Protein 2KRB (pdb70)

Sequence (92 aa):
DSVIVVDNVPQVGPDRLEKLKNVIHKIFSKFGKITNDFYPEEDGKTKGYIFLEYASPAHAVDAVKNADGYKLDKQHTFRVNDEDVKDNWDDDDSVIVVDNVPQVGPDRLEKLKNVIHKIFSKFGKITNDFYPEEDGKTKGYIFLEYASPAHAVDAVKNADGYKLDKQHTFRVNDEDVKDNWDDDDSVIVVDNVPQVGPDRLEKLKNVIHKIFSKFGKITNDFYPEEDGKTKGYIFLEYASPAHAVDAVKNADGYKLDKQHTFRVNDEDVKDNWDDDDSVIVVDNVPQVGPDRLEKLKNVIHKIFSKFGKITNDFYPEEDGKTKGYIFLEYASPAHAVDAVKNADGYKLDKQHTFRVNDEDVKDNWDDDDSVIVVDNVPQVGPDRLEKLKNVIHKIFSKFGKITNDFYPEEDGKTKGYIFLEYASPAHAVDAVKNADGYKLDKQHTFRVNDEDVKDNWDDDDSVIVVDNVPQVGPDRLEKLKNVIHKIFSKFGKITNDFYPEEDGKTKGYIFLEYASPAHAVDAVKNADGYKLDKQHTFRVNDEDVKDNWDDDDSVIVVDNVPQVGPDRLEKLKNVIHKIFSKFGKITNDFYPEEDGKTKGYIFLEYASPAHAVDAVKNADGYKLDKQHTFRVNDEDVKDNWDDDDSVIVVDNVPQVGPDRLEKLKNVIHKIFSKFGKITNDFYPEEDGKTKGYIFLEYASPAHAVDAVKNADGYKLDKQHTFRVNDEDVKDNWDDDDSVIVVDNVPQVGPDRLEKLKNVIHKIFSKFGKITNDFYPEEDGKTKGYIFLEYASPAHAVDAVKNADGYKLDKQHTFRVNDEDVKDNWDDDDSVIVVDNVPQVGPDRLEKLKNVIHKIFSKFGKITNDFYPEEDGKTKGYIFLEYASPAHAVDAVKNADGYKLDKQHTFRVNDEDVKDNWDDD

InterPro domains:
  IPR000504 RNA recognition motif domain [PF00076] (207-257)
  IPR000504 RNA recognition motif domain [PS50102] (185-268)
  IPR000504 RNA recognition motif domain [SM00360] (186-264)
  IPR011400 Eukaryotic translation initiation factor 3 subunit B [MF_03001] (178-810)
  IPR011400 Eukaryotic translation initiation factor 3 subunit B [PIRSF036424] (128-808)
  IPR011400 Eukaryotic translation initiation factor 3 subunit B [PTHR14068] (144-811)
  IPR012677 Nucleotide-binding alpha-beta plait domain superfamily [G3DSA:3.30.70.330] (184-264)
  IPR013979 Translation initiation factor, beta propellor-like domain [PF08662] (507-702)
  IPR015943 WD40/YVTN repeat-like-containing domain superfamily [G3DSA:2.130.10.10] (337-427)
  IPR015943 WD40/YVTN repeat-like-containing domain superfamily [G3DSA:2.130.10.10] (428-722)
  IPR034363 eIF3B, RNA recognition motif [cd12278] (184-264)
  IPR035979 RNA-binding domain superfamily [SSF54928] (200-268)
  IPR060769 EIF3B-like, beta-propeller domain superfamily [SSF69322] (338-670)

Organism: Homo sapiens (NCBI:txid9606)

CATH classification: 3.30.70.330

GO terms:
  GO:0003723 RNA binding (F, IDA)
  GO:0003743 translation initiation factor activity (F, IDA)
  GO:0005852 eukaryotic translation initiation factor 3 complex (C, IDA)
  GO:0075522 IRES-dependent viral translational initiation (P, IDA)
  GO:0075525 viral translational termination-reinitiation (P, IDA)
  GO:0005515 protein binding (F, IPI)
  GO:0005829 cytosol (C, TAS)
  GO:0005829 cytosol (C, IDA)
  GO:0010494 cytoplasmic stress granule (C, IDA)
  GO:0006413 translational initiation (P, IDA)
  GO:0006446 regulation of translational initiation (P, IDA)
  GO:0060090 molecular adaptor activity (F, TAS)
  GO:0003743 translation initiation factor activity (F, IC)
  GO:0006413 translational initiation (P, IC)
  GO:0070062 extracellular exosome (C, HDA)

Foldseek 3Di:
DFWKKKFQQWADDPPCNVVSVVVVQVLLPVLPGWDDWADDDDPPHIDTMIITGHPDPSSLVVCQVPCQWDPPPDDDTMGMD/DDPPDCPPHDD

Secondary structure (DSSP, 8-state):
--EEEEES-----TTTHHHHHHHHHHHHHTT--EEEEE---BTTB---EEEEEESSHHHHHHHHTTSSS---SSSS-----/--SS--TT---

Structure (mmCIF, N/CA/C/O backbone):
data_2KRB
#
_entry.id   2KRB
#
loop_
_entity.id
_entity.type
_entity.pdbx_description
1 polymer 'Eukaryotic translation initiation factor 3 subunit B'
2 polymer 'Eukaryotic translation initiation factor 3 subunit J'
#
loop_
_atom_site.group_PDB
_atom_site.id
_atom_site.type_symbol
_atom_site.label_atom_id
_atom_site.label_alt_id
_atom_site.label_comp_id
_atom_site.label_asym_id
_atom_site.label_entity_id
_atom_site.label_seq_id
_atom_site.pdbx_PDB_ins_code
_atom_site.Cartn_x
_atom_site.Cartn_y
_atom_site.Cartn_z
_atom_site.occupancy
_atom_site.B_iso_or_equiv
_atom_site.auth_seq_id
_atom_site.auth_comp_id
_atom_site.auth_asym_id
_atom_site.auth_atom_id
_atom_site.pdbx_PDB_model_num
ATOM 1 N N . ASP A 1 1 ? 17.487 -14.033 -15.362 1.00 0.00 15 ASP A N 1
ATOM 2 C CA . ASP A 1 1 ? 17.409 -13.690 -13.927 1.00 0.00 15 ASP A CA 1
ATOM 3 C C . ASP A 1 1 ? 17.693 -14.852 -12.943 1.00 0.00 15 ASP A C 1
ATOM 4 O O . ASP A 1 1 ? 17.442 -14.735 -11.750 1.00 0.00 15 ASP A O 1
ATOM 13 N N . SER A 1 2 ? 18.283 -15.945 -13.434 1.00 0.00 16 SER A N 1
ATOM 14 C CA . SER A 1 2 ? 18.593 -17.187 -12.697 1.00 0.00 16 SER A CA 1
ATOM 15 C C . SER A 1 2 ? 20.085 -17.549 -12.699 1.00 0.00 16 SER A C 1
ATOM 16 O O . SER A 1 2 ? 20.487 -18.596 -12.193 1.00 0.00 16 SER A O 1
ATOM 24 N N . VAL A 1 3 ? 20.935 -16.676 -13.244 1.00 0.00 17 VAL A N 1
ATOM 25 C CA . VAL A 1 3 ? 22.362 -16.935 -13.459 1.00 0.00 17 VAL A CA 1
ATOM 26 C C . VAL A 1 3 ? 23.214 -15.709 -13.132 1.00 0.00 17 VAL A C 1
ATOM 27 O O . VAL A 1 3 ? 22.706 -14.590 -13.046 1.00 0.00 17 VAL A O 1
ATOM 40 N N . ILE A 1 4 ? 24.526 -15.921 -12.999 1.00 0.00 18 ILE A N 1
ATOM 41 C CA . ILE A 1 4 ? 25.500 -14.875 -12.692 1.00 0.00 18 ILE A CA 1
ATOM 42 C C . ILE A 1 4 ? 26.698 -14.964 -13.639 1.00 0.00 18 ILE A C 1
ATOM 43 O O . ILE A 1 4 ? 27.035 -16.023 -14.176 1.00 0.00 18 ILE A O 1
ATOM 59 N N . VAL A 1 5 ? 27.352 -13.818 -13.818 1.00 0.00 19 VAL A N 1
ATOM 60 C CA . VAL A 1 5 ? 28.542 -13.647 -14.641 1.00 0.00 19 VAL A CA 1
ATOM 61 C C . VAL A 1 5 ? 29.496 -12.714 -13.929 1.00 0.00 19 VAL A C 1
ATOM 62 O O . VAL A 1 5 ? 29.083 -11.751 -13.291 1.00 0.00 19 VAL A O 1
ATOM 75 N N . VAL A 1 6 ? 30.788 -12.985 -14.085 1.00 0.00 20 VAL A N 1
ATOM 76 C CA . VAL A 1 6 ? 31.875 -12.200 -13.518 1.00 0.00 20 VAL A CA 1
ATOM 77 C C . VAL A 1 6 ? 32.816 -11.778 -14.643 1.00 0.00 20 VAL A C 1
ATOM 78 O O . VAL A 1 6 ? 32.963 -12.485 -15.642 1.00 0.00 20 VAL A O 1
ATOM 91 N N . ASP A 1 7 ? 33.489 -10.651 -14.425 1.00 0.00 21 ASP A N 1
ATOM 92 C CA . ASP A 1 7 ? 34.464 -10.058 -15.338 1.00 0.00 21 ASP A CA 1
ATOM 93 C C . ASP A 1 7 ? 35.789 -9.788 -14.606 1.00 0.00 21 ASP A C 1
ATOM 94 O O . ASP A 1 7 ? 35.811 -9.748 -13.374 1.00 0.00 21 ASP A O 1
ATOM 103 N N . ASN A 1 8 ? 36.871 -9.558 -15.361 1.00 0.00 22 ASN A N 1
ATOM 104 C CA . ASN A 1 8 ? 38.248 -9.372 -14.881 1.00 0.00 22 ASN A CA 1
ATOM 105 C C . ASN A 1 8 ? 38.792 -10.597 -14.107 1.00 0.00 22 ASN A C 1
ATOM 106 O O . ASN A 1 8 ? 39.567 -10.430 -13.168 1.00 0.00 22 ASN A O 1
ATOM 117 N N . VAL A 1 9 ? 38.421 -11.826 -14.502 1.00 0.00 23 VAL A N 1
ATOM 118 C CA . VAL A 1 9 ? 38.837 -13.101 -13.879 1.00 0.00 23 VAL A CA 1
ATOM 119 C C . VAL A 1 9 ? 39.905 -13.826 -14.727 1.00 0.00 23 VAL A C 1
ATOM 120 O O . VAL A 1 9 ? 39.589 -14.713 -15.525 1.00 0.00 23 VAL A O 1
ATOM 133 N N . PRO A 1 10 ? 41.193 -13.435 -14.600 1.00 0.00 24 PRO A N 1
ATOM 134 C CA . PRO A 1 10 ? 42.277 -14.116 -15.288 1.00 0.00 24 PRO A CA 1
ATOM 135 C C . PRO A 1 10 ? 42.515 -15.512 -14.700 1.00 0.00 24 PRO A C 1
ATOM 136 O O . PRO A 1 10 ? 42.156 -15.803 -13.558 1.00 0.00 24 PRO A O 1
ATOM 147 N N . GLN A 1 11 ? 43.140 -16.394 -15.483 1.00 0.00 25 GLN A N 1
ATOM 148 C CA . GLN A 1 11 ? 43.665 -17.664 -14.970 1.00 0.00 25 GLN A CA 1
ATOM 149 C C . GLN A 1 11 ? 44.912 -17.452 -14.092 1.00 0.00 25 GLN A C 1
ATOM 150 O O . GLN A 1 11 ? 45.461 -16.356 -14.016 1.00 0.00 25 GLN A O 1
ATOM 164 N N . VAL A 1 12 ? 45.335 -18.521 -13.418 1.00 0.00 26 VAL A N 1
ATOM 165 C CA . VAL A 1 12 ? 46.534 -18.613 -12.580 1.00 0.00 26 VAL A CA 1
ATOM 166 C C . VAL A 1 12 ? 47.234 -19.958 -12.823 1.00 0.00 26 VAL A C 1
ATOM 167 O O . VAL A 1 12 ? 46.664 -20.880 -13.413 1.00 0.00 26 VAL A O 1
ATOM 180 N N . GLY A 1 13 ? 48.468 -20.081 -12.327 1.00 0.00 27 GLY A N 1
ATOM 181 C CA . GLY A 1 13 ? 49.288 -21.290 -12.421 1.00 0.00 27 GLY A CA 1
ATOM 182 C C . GLY A 1 13 ? 48.813 -22.459 -11.531 1.00 0.00 27 GLY A C 1
ATOM 183 O O . GLY A 1 13 ? 47.766 -22.385 -10.873 1.00 0.00 27 GLY A O 1
ATOM 187 N N . PRO A 1 14 ? 49.586 -23.564 -11.517 1.00 0.00 28 PRO A N 1
ATOM 188 C CA . PRO A 1 14 ? 49.290 -24.746 -10.715 1.00 0.00 28 PRO A CA 1
ATOM 189 C C . PRO A 1 14 ? 49.301 -24.412 -9.215 1.00 0.00 28 PRO A C 1
ATOM 190 O O . PRO A 1 14 ? 49.714 -23.328 -8.808 1.00 0.00 28 PRO A O 1
ATOM 201 N N . ASP A 1 15 ? 48.810 -25.348 -8.395 1.00 0.00 29 ASP A N 1
ATOM 202 C CA . ASP A 1 15 ? 48.697 -25.219 -6.930 1.00 0.00 29 ASP A CA 1
ATOM 203 C C . ASP A 1 15 ? 47.755 -24.080 -6.471 1.00 0.00 29 ASP A C 1
ATOM 204 O O . ASP A 1 15 ? 47.655 -23.795 -5.281 1.00 0.00 29 ASP A O 1
ATOM 213 N N . ARG A 1 16 ? 47.046 -23.449 -7.421 1.00 0.00 30 ARG A N 1
ATOM 214 C CA . ARG A 1 16 ? 46.110 -22.325 -7.236 1.00 0.00 30 ARG A CA 1
ATOM 215 C C . ARG A 1 16 ? 44.938 -22.310 -8.236 1.00 0.00 30 ARG A C 1
ATOM 216 O O . ARG A 1 16 ? 43.849 -21.866 -7.873 1.00 0.00 30 ARG A O 1
ATOM 237 N N . LEU A 1 17 ? 45.100 -22.828 -9.461 1.00 0.00 31 LEU A N 1
ATOM 238 C CA . LEU A 1 17 ? 44.007 -22.889 -10.450 1.00 0.00 31 LEU A CA 1
ATOM 239 C C . LEU A 1 17 ? 42.694 -23.520 -9.939 1.00 0.00 31 LEU A C 1
ATOM 240 O O . LEU A 1 17 ? 41.609 -23.106 -10.336 1.00 0.00 31 LEU A O 1
ATOM 256 N N . GLU A 1 18 ? 42.792 -24.494 -9.029 1.00 0.00 32 GLU A N 1
ATOM 257 C CA . GLU A 1 18 ? 41.671 -25.202 -8.416 1.00 0.00 32 GLU A CA 1
ATOM 258 C C . GLU A 1 18 ? 40.895 -24.241 -7.520 1.00 0.00 32 GLU A C 1
ATOM 259 O O . GLU A 1 18 ? 39.683 -24.107 -7.688 1.00 0.00 32 GLU A O 1
ATOM 271 N N . LYS A 1 19 ? 41.619 -23.509 -6.650 1.00 0.00 33 LYS A N 1
ATOM 272 C CA . LYS A 1 19 ? 41.136 -22.433 -5.769 1.00 0.00 33 LYS A CA 1
ATOM 273 C C . LYS A 1 19 ? 40.214 -21.490 -6.534 1.00 0.00 33 LYS A C 1
ATOM 274 O O . LYS A 1 19 ? 39.173 -21.148 -5.995 1.00 0.00 33 LYS A O 1
ATOM 293 N N . LEU A 1 20 ? 40.542 -21.141 -7.782 1.00 0.00 34 LEU A N 1
ATOM 294 C CA . LEU A 1 20 ? 39.740 -20.279 -8.653 1.00 0.00 34 LEU A CA 1
ATOM 295 C C . LEU A 1 20 ? 38.251 -20.687 -8.676 1.00 0.00 34 LEU A C 1
ATOM 296 O O . LEU A 1 20 ? 37.384 -19.881 -8.353 1.00 0.00 34 LEU A O 1
ATOM 312 N N . LYS A 1 21 ? 37.943 -21.944 -9.023 1.00 0.00 35 LYS A N 1
ATOM 313 C CA . LYS A 1 21 ? 36.578 -22.503 -9.012 1.00 0.00 35 LYS A CA 1
ATOM 314 C C . LYS A 1 21 ? 36.163 -22.986 -7.620 1.00 0.00 35 LYS A C 1
ATOM 315 O O . LYS A 1 21 ? 34.982 -22.913 -7.272 1.00 0.00 35 LYS A O 1
ATOM 334 N N . ASN A 1 22 ? 37.107 -23.437 -6.789 1.00 0.00 36 ASN A N 1
ATOM 335 C CA . ASN A 1 22 ? 36.818 -23.863 -5.427 1.00 0.00 36 ASN A CA 1
ATOM 336 C C . ASN A 1 22 ? 36.233 -22.723 -4.586 1.00 0.00 36 ASN A C 1
ATOM 337 O O . ASN A 1 22 ? 35.124 -22.880 -4.079 1.00 0.00 36 ASN A O 1
ATOM 348 N N . VAL A 1 23 ? 36.952 -21.598 -4.454 1.00 0.00 37 VAL A N 1
ATOM 349 C CA . VAL A 1 23 ? 36.535 -20.417 -3.677 1.00 0.00 37 VAL A CA 1
ATOM 350 C C . VAL A 1 23 ? 35.166 -19.929 -4.121 1.00 0.00 37 VAL A C 1
ATOM 351 O O . VAL A 1 23 ? 34.368 -19.601 -3.252 1.00 0.00 37 VAL A O 1
ATOM 364 N N . ILE A 1 24 ? 34.862 -19.996 -5.431 1.00 0.00 38 ILE A N 1
ATOM 365 C CA . ILE A 1 24 ? 33.533 -19.757 -6.008 1.00 0.00 38 ILE A CA 1
ATOM 366 C C . ILE A 1 24 ? 32.472 -20.539 -5.222 1.00 0.00 38 ILE A C 1
ATOM 367 O O . ILE A 1 24 ? 31.509 -19.950 -4.743 1.00 0.00 38 ILE A O 1
ATOM 383 N N . HIS A 1 25 ? 32.647 -21.851 -5.031 1.00 0.00 39 HIS A N 1
ATOM 384 C CA . HIS A 1 25 ? 31.682 -22.678 -4.301 1.00 0.00 39 HIS A CA 1
ATOM 385 C C . HIS A 1 25 ? 31.563 -22.257 -2.839 1.00 0.00 39 HIS A C 1
ATOM 386 O O . HIS A 1 25 ? 30.454 -22.222 -2.321 1.00 0.00 39 HIS A O 1
ATOM 401 N N . LYS A 1 26 ? 32.670 -21.899 -2.172 1.00 0.00 40 LYS A N 1
ATOM 402 C CA . LYS A 1 26 ? 32.659 -21.461 -0.760 1.00 0.00 40 LYS A CA 1
ATOM 403 C C . LYS A 1 26 ? 31.989 -20.095 -0.599 1.00 0.00 40 LYS A C 1
ATOM 404 O O . LYS A 1 26 ? 31.054 -19.978 0.192 1.00 0.00 40 LYS A O 1
ATOM 423 N N . ILE A 1 27 ? 32.394 -19.089 -1.381 1.00 0.00 41 ILE A N 1
ATOM 424 C CA . ILE A 1 27 ? 31.802 -17.750 -1.296 1.00 0.00 41 ILE A CA 1
ATOM 425 C C . ILE A 1 27 ? 30.309 -17.773 -1.589 1.00 0.00 41 ILE A C 1
ATOM 426 O O . ILE A 1 27 ? 29.540 -17.128 -0.882 1.00 0.00 41 ILE A O 1
ATOM 442 N N . PHE A 1 28 ? 29.898 -18.534 -2.605 1.00 0.00 42 PHE A N 1
ATOM 443 C CA . PHE A 1 28 ? 28.509 -18.561 -3.029 1.00 0.00 42 PHE A CA 1
ATOM 444 C C . PHE A 1 28 ? 27.653 -19.565 -2.244 1.00 0.00 42 PHE A C 1
ATOM 445 O O . PHE A 1 28 ? 26.437 -19.594 -2.433 1.00 0.00 42 PHE A O 1
ATOM 462 N N . SER A 1 29 ? 28.268 -20.327 -1.327 1.00 0.00 43 SER A N 1
ATOM 463 C CA . SER A 1 29 ? 27.597 -21.315 -0.474 1.00 0.00 43 SER A CA 1
ATOM 464 C C . SER A 1 29 ? 26.703 -20.673 0.598 1.00 0.00 43 SER A C 1
ATOM 465 O O . SER A 1 29 ? 25.702 -21.270 0.987 1.00 0.00 43 SER A O 1
ATOM 473 N N . LYS A 1 30 ? 26.988 -19.437 1.056 1.00 0.00 44 LYS A N 1
ATOM 474 C CA . LYS A 1 30 ? 26.125 -18.747 2.047 1.00 0.00 44 LYS A CA 1
ATOM 475 C C . LYS A 1 30 ? 24.742 -18.376 1.490 1.00 0.00 44 LYS A C 1
ATOM 476 O O . LYS A 1 30 ? 23.792 -18.248 2.257 1.00 0.00 44 LYS A O 1
ATOM 495 N N . PHE A 1 31 ? 24.625 -18.233 0.165 1.00 0.00 45 PHE A N 1
ATOM 496 C CA . PHE A 1 31 ? 23.378 -17.884 -0.525 1.00 0.00 45 PHE A CA 1
ATOM 497 C C . PHE A 1 31 ? 22.579 -19.113 -0.986 1.00 0.00 45 PHE A C 1
ATOM 498 O O . PHE A 1 31 ? 21.403 -18.979 -1.316 1.00 0.00 45 PHE A O 1
ATOM 515 N N . GLY A 1 32 ? 23.199 -20.300 -1.028 1.00 0.00 46 GLY A N 1
ATOM 516 C CA . GLY A 1 32 ? 22.601 -21.529 -1.548 1.00 0.00 46 GLY A CA 1
ATOM 517 C C . GLY A 1 32 ? 23.653 -22.536 -2.029 1.00 0.00 46 GLY A C 1
ATOM 518 O O . GLY A 1 32 ? 24.742 -22.626 -1.472 1.00 0.00 46 GLY A O 1
ATOM 522 N N . LYS A 1 33 ? 23.323 -23.326 -3.057 1.00 0.00 47 LYS A N 1
ATOM 523 C CA . LYS A 1 33 ? 24.215 -24.311 -3.680 1.00 0.00 47 LYS A CA 1
ATOM 524 C C . LYS A 1 33 ? 24.244 -24.103 -5.200 1.00 0.00 47 LYS A C 1
ATOM 525 O O . LYS A 1 33 ? 23.195 -24.078 -5.844 1.00 0.00 47 LYS A O 1
ATOM 544 N N . ILE A 1 34 ? 25.441 -23.909 -5.760 1.00 0.00 48 ILE A N 1
ATOM 545 C CA . ILE A 1 34 ? 25.657 -23.798 -7.208 1.00 0.00 48 ILE A CA 1
ATOM 546 C C . ILE A 1 34 ? 25.477 -25.165 -7.867 1.00 0.00 48 ILE A C 1
ATOM 547 O O . ILE A 1 34 ? 26.010 -26.161 -7.386 1.00 0.00 48 ILE A O 1
ATOM 563 N N . THR A 1 35 ? 24.754 -25.196 -8.988 1.00 0.00 49 THR A N 1
ATOM 564 C CA . THR A 1 35 ? 24.463 -26.397 -9.787 1.00 0.00 49 THR A CA 1
ATOM 565 C C . THR A 1 35 ? 25.154 -26.402 -11.155 1.00 0.00 49 THR A C 1
ATOM 566 O O . THR A 1 35 ? 25.420 -27.483 -11.673 1.00 0.00 49 THR A O 1
ATOM 577 N N . ASN A 1 36 ? 25.484 -25.239 -11.730 1.00 0.00 50 ASN A N 1
ATOM 578 C CA . ASN A 1 36 ? 26.113 -25.099 -13.037 1.00 0.00 50 ASN A CA 1
ATOM 579 C C . ASN A 1 36 ? 27.330 -24.181 -12.944 1.00 0.00 50 ASN A C 1
ATOM 580 O O . ASN A 1 36 ? 27.242 -23.122 -12.328 1.00 0.00 50 ASN A O 1
ATOM 591 N N . ASP A 1 37 ? 28.415 -24.545 -13.628 1.00 0.00 51 ASP A N 1
ATOM 592 C CA . ASP A 1 37 ? 29.690 -23.838 -13.594 1.00 0.00 51 ASP A CA 1
ATOM 593 C C . ASP A 1 37 ? 30.484 -24.036 -14.897 1.00 0.00 51 ASP A C 1
ATOM 594 O O . ASP A 1 37 ? 30.818 -25.162 -15.254 1.00 0.00 51 ASP A O 1
ATOM 603 N N . PHE A 1 38 ? 30.812 -22.944 -15.599 1.00 0.00 52 PHE A N 1
ATOM 604 C CA . PHE A 1 38 ? 31.536 -22.962 -16.868 1.00 0.00 52 PHE A CA 1
ATOM 605 C C . PHE A 1 38 ? 32.652 -21.916 -16.887 1.00 0.00 52 PHE A C 1
ATOM 606 O O . PHE A 1 38 ? 32.449 -20.744 -16.554 1.00 0.00 52 PHE A O 1
ATOM 623 N N . TYR A 1 39 ? 33.836 -22.365 -17.311 1.00 0.00 53 TYR A N 1
ATOM 624 C CA . TYR A 1 39 ? 35.079 -21.600 -17.374 1.00 0.00 53 TYR A CA 1
ATOM 625 C C . TYR A 1 39 ? 35.577 -21.584 -18.833 1.00 0.00 53 TYR A C 1
ATOM 626 O O . TYR A 1 39 ? 36.389 -22.434 -19.201 1.00 0.00 53 TYR A O 1
ATOM 644 N N . PRO A 1 40 ? 35.069 -20.671 -19.686 1.00 0.00 54 PRO A N 1
ATOM 645 C CA . PRO A 1 40 ? 35.497 -20.559 -21.082 1.00 0.00 54 PRO A CA 1
ATOM 646 C C . PRO A 1 40 ? 36.943 -20.045 -21.178 1.00 0.00 54 PRO A C 1
ATOM 647 O O . PRO A 1 40 ? 37.489 -19.563 -20.192 1.00 0.00 54 PRO A O 1
ATOM 658 N N . GLU A 1 41 ? 37.544 -20.120 -22.371 1.00 0.00 55 GLU A N 1
ATOM 659 C CA . GLU A 1 41 ? 38.899 -19.636 -22.675 1.00 0.00 55 GLU A CA 1
ATOM 660 C C . GLU A 1 41 ? 38.983 -19.067 -24.097 1.00 0.00 55 GLU A C 1
ATOM 661 O O . GLU A 1 41 ? 38.051 -19.196 -24.892 1.00 0.00 55 GLU A O 1
ATOM 673 N N . GLU A 1 42 ? 40.128 -18.463 -24.425 1.00 0.00 56 GLU A N 1
ATOM 674 C CA . GLU A 1 42 ? 40.439 -17.870 -25.724 1.00 0.00 56 GLU A CA 1
ATOM 675 C C . GLU A 1 42 ? 41.569 -18.652 -26.393 1.00 0.00 56 GLU A C 1
ATOM 676 O O . GLU A 1 42 ? 42.694 -18.620 -25.919 1.00 0.00 56 GLU A O 1
ATOM 688 N N . ASP A 1 43 ? 41.276 -19.410 -27.456 1.00 0.00 57 ASP A N 1
ATOM 689 C CA . ASP A 1 43 ? 42.259 -20.213 -28.202 1.00 0.00 57 ASP A CA 1
ATOM 690 C C . ASP A 1 43 ? 43.061 -21.190 -27.296 1.00 0.00 57 ASP A C 1
ATOM 691 O O . ASP A 1 43 ? 44.219 -21.494 -27.567 1.00 0.00 57 ASP A O 1
ATOM 700 N N . GLY A 1 44 ? 42.468 -21.662 -26.184 1.00 0.00 58 GLY A N 1
ATOM 701 C CA . GLY A 1 44 ? 43.171 -22.491 -25.191 1.00 0.00 58 GLY A CA 1
ATOM 702 C C . GLY A 1 44 ? 44.111 -21.703 -24.264 1.00 0.00 58 GLY A C 1
ATOM 703 O O . GLY A 1 44 ? 44.927 -22.317 -23.581 1.00 0.00 58 GLY A O 1
ATOM 707 N N . LYS A 1 45 ? 44.028 -20.365 -24.246 1.00 0.00 59 LYS A N 1
ATOM 708 C CA . LYS A 1 45 ? 44.851 -19.439 -23.458 1.00 0.00 59 LYS A CA 1
ATOM 709 C C . LYS A 1 45 ? 44.008 -18.811 -22.340 1.00 0.00 59 LYS A C 1
ATOM 710 O O . LYS A 1 45 ? 42.821 -19.099 -22.187 1.00 0.00 59 LYS A O 1
ATOM 729 N N . THR A 1 46 ? 44.638 -17.946 -21.546 1.00 0.00 60 THR A N 1
ATOM 730 C CA . THR A 1 46 ? 44.110 -17.313 -20.333 1.00 0.00 60 THR A CA 1
ATOM 731 C C . THR A 1 46 ? 42.763 -16.614 -20.569 1.00 0.00 60 THR A C 1
ATOM 732 O O . THR A 1 46 ? 42.699 -15.645 -21.319 1.00 0.00 60 THR A O 1
ATOM 743 N N . LYS A 1 47 ? 41.701 -17.073 -19.902 1.00 0.00 61 LYS A N 1
ATOM 744 C CA . LYS A 1 47 ? 40.397 -16.401 -19.867 1.00 0.00 61 LYS A CA 1
ATOM 745 C C . LYS A 1 47 ? 40.415 -15.077 -19.093 1.00 0.00 61 LYS A C 1
ATOM 746 O O . LYS A 1 47 ? 41.419 -14.708 -18.490 1.00 0.00 61 LYS A O 1
ATOM 765 N N . GLY A 1 48 ? 39.264 -14.398 -19.102 1.00 0.00 62 GLY A N 1
ATOM 766 C CA . GLY A 1 48 ? 38.936 -13.210 -18.307 1.00 0.00 62 GLY A CA 1
ATOM 767 C C . GLY A 1 48 ? 37.501 -13.161 -17.750 1.00 0.00 62 GLY A C 1
ATOM 768 O O . GLY A 1 48 ? 37.170 -12.185 -17.081 1.00 0.00 62 GLY A O 1
ATOM 772 N N . TYR A 1 49 ? 36.655 -14.163 -18.015 1.00 0.00 63 TYR A N 1
ATOM 773 C CA . TYR A 1 49 ? 35.236 -14.202 -17.649 1.00 0.00 63 TYR A CA 1
ATOM 774 C C . TYR A 1 49 ? 34.840 -15.658 -17.345 1.00 0.00 63 TYR A C 1
ATOM 775 O O . TYR A 1 49 ? 35.459 -16.584 -17.869 1.00 0.00 63 TYR A O 1
ATOM 793 N N . ILE A 1 50 ? 33.812 -15.849 -16.517 1.00 0.00 64 ILE A N 1
ATOM 794 C CA . ILE A 1 50 ? 33.196 -17.152 -16.201 1.00 0.00 64 ILE A CA 1
ATOM 795 C C . ILE A 1 50 ? 31.663 -17.052 -16.199 1.00 0.00 64 ILE A C 1
ATOM 796 O O . ILE A 1 50 ? 31.109 -15.953 -16.111 1.00 0.00 64 ILE A O 1
ATOM 812 N N . PHE A 1 51 ? 30.983 -18.199 -16.231 1.00 0.00 65 PHE A N 1
ATOM 813 C CA . PHE A 1 51 ? 29.529 -18.296 -16.243 1.00 0.00 65 PHE A CA 1
ATOM 814 C C . PHE A 1 51 ? 29.079 -19.326 -15.200 1.00 0.00 65 PHE A C 1
ATOM 815 O O . PHE A 1 51 ? 29.511 -20.478 -15.236 1.00 0.00 65 PHE A O 1
ATOM 832 N N . LEU A 1 52 ? 28.216 -18.908 -14.266 1.00 0.00 66 LEU A N 1
ATOM 833 C CA . LEU A 1 52 ? 27.648 -19.727 -13.197 1.00 0.00 66 LEU A CA 1
ATOM 834 C C . LEU A 1 52 ? 26.115 -19.628 -13.222 1.00 0.00 66 LEU A C 1
ATOM 835 O O . LEU A 1 52 ? 25.560 -18.539 -13.372 1.00 0.00 66 LEU A O 1
ATOM 851 N N . GLU A 1 53 ? 25.421 -20.749 -13.036 1.00 0.00 67 GLU A N 1
ATOM 852 C CA . GLU A 1 53 ? 23.959 -20.797 -12.968 1.00 0.00 67 GLU A CA 1
ATOM 853 C C . GLU A 1 53 ? 23.522 -21.474 -11.659 1.00 0.00 67 GLU A C 1
ATOM 854 O O . GLU A 1 53 ? 24.045 -22.519 -11.252 1.00 0.00 67 GLU A O 1
ATOM 866 N N . TYR A 1 54 ? 22.549 -20.850 -10.994 1.00 0.00 68 TYR A N 1
ATOM 867 C CA . TYR A 1 54 ? 21.928 -21.385 -9.789 1.00 0.00 68 TYR A CA 1
ATOM 868 C C . TYR A 1 54 ? 20.653 -22.165 -10.116 1.00 0.00 68 TYR A C 1
ATOM 869 O O . TYR A 1 54 ? 20.049 -22.017 -11.174 1.00 0.00 68 TYR A O 1
ATOM 887 N N . ALA A 1 55 ? 20.199 -22.950 -9.139 1.00 0.00 69 ALA A N 1
ATOM 888 C CA . ALA A 1 55 ? 18.957 -23.718 -9.199 1.00 0.00 69 ALA A CA 1
ATOM 889 C C . ALA A 1 55 ? 17.700 -22.838 -8.994 1.00 0.00 69 ALA A C 1
ATOM 890 O O . ALA A 1 55 ? 16.580 -23.345 -9.056 1.00 0.00 69 ALA A O 1
ATOM 897 N N . SER A 1 56 ? 17.857 -21.535 -8.691 1.00 0.00 70 SER A N 1
ATOM 898 C CA . SER A 1 56 ? 16.745 -20.615 -8.393 1.00 0.00 70 SER A CA 1
ATOM 899 C C . SER A 1 56 ? 17.105 -19.149 -8.727 1.00 0.00 70 SER A C 1
ATOM 900 O O . SER A 1 56 ? 18.269 -18.769 -8.549 1.00 0.00 70 SER A O 1
ATOM 908 N N . PRO A 1 57 ? 16.122 -18.285 -9.077 1.00 0.00 71 PRO A N 1
ATOM 909 C CA . PRO A 1 57 ? 16.354 -16.868 -9.361 1.00 0.00 71 PRO A CA 1
ATOM 910 C C . PRO A 1 57 ? 16.868 -16.135 -8.121 1.00 0.00 71 PRO A C 1
ATOM 911 O O . PRO A 1 57 ? 17.899 -15.465 -8.182 1.00 0.00 71 PRO A O 1
ATOM 922 N N . ALA A 1 58 ? 16.214 -16.359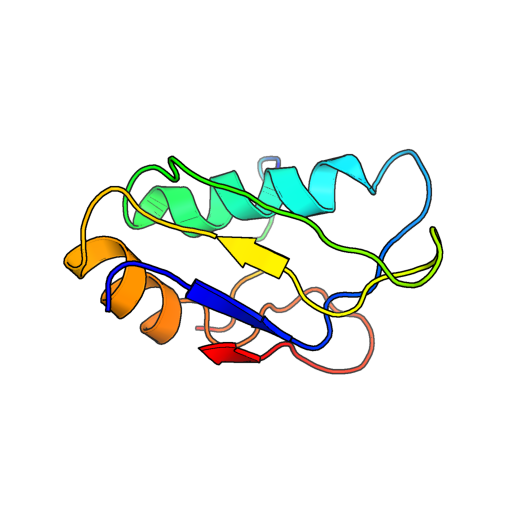 -6.973 1.00 0.00 72 ALA A N 1
ATOM 923 C CA . ALA A 1 58 ? 16.539 -15.794 -5.664 1.00 0.00 72 ALA A CA 1
ATOM 924 C C . ALA A 1 58 ? 17.990 -16.058 -5.211 1.00 0.00 72 ALA A C 1
ATOM 925 O O . ALA A 1 58 ? 18.453 -15.389 -4.298 1.00 0.00 72 ALA A O 1
ATOM 932 N N . HIS A 1 59 ? 18.715 -17.014 -5.812 1.00 0.00 73 HIS A N 1
ATOM 933 C CA . HIS A 1 59 ? 20.139 -17.252 -5.548 1.00 0.00 73 HIS A CA 1
ATOM 934 C C . HIS A 1 59 ? 21.022 -16.372 -6.434 1.00 0.00 73 HIS A C 1
ATOM 935 O O . HIS A 1 59 ? 21.912 -15.699 -5.926 1.00 0.00 73 HIS A O 1
ATOM 950 N N . ALA A 1 60 ? 20.754 -16.333 -7.742 1.00 0.00 74 ALA A N 1
ATOM 951 C CA . ALA A 1 60 ? 21.459 -15.491 -8.703 1.00 0.00 74 ALA A CA 1
ATOM 952 C C . ALA A 1 60 ? 21.290 -13.999 -8.388 1.00 0.00 74 ALA A C 1
ATOM 953 O O . ALA A 1 60 ? 22.286 -13.301 -8.183 1.00 0.00 74 ALA A O 1
ATOM 960 N N . VAL A 1 61 ? 20.039 -13.522 -8.319 1.00 0.00 75 VAL A N 1
ATOM 961 C CA . VAL A 1 61 ? 19.726 -12.101 -8.087 1.00 0.00 75 VAL A CA 1
ATOM 962 C C . VAL A 1 61 ? 20.260 -11.608 -6.738 1.00 0.00 75 VAL A C 1
ATOM 963 O O . VAL A 1 61 ? 20.575 -10.431 -6.591 1.00 0.00 75 VAL A O 1
ATOM 976 N N . ASP A 1 62 ? 20.407 -12.516 -5.768 1.00 0.00 76 ASP A N 1
ATOM 977 C CA . ASP A 1 62 ? 21.042 -12.257 -4.486 1.00 0.00 76 ASP A CA 1
ATOM 978 C C . ASP A 1 62 ? 22.572 -12.244 -4.632 1.00 0.00 76 ASP A C 1
ATOM 979 O O . ASP A 1 62 ? 23.193 -11.245 -4.280 1.00 0.00 76 ASP A O 1
ATOM 988 N N . ALA A 1 63 ? 23.196 -13.310 -5.149 1.00 0.00 77 ALA A N 1
ATOM 989 C CA . ALA A 1 63 ? 24.646 -13.437 -5.288 1.00 0.00 77 ALA A CA 1
ATOM 990 C C . ALA A 1 63 ? 25.286 -12.234 -6.001 1.00 0.00 77 ALA A C 1
ATOM 991 O O . ALA A 1 63 ? 26.283 -11.694 -5.515 1.00 0.00 77 ALA A O 1
ATOM 998 N N . VAL A 1 64 ? 24.676 -11.765 -7.097 1.00 0.00 78 VAL A N 1
ATOM 999 C CA . VAL A 1 64 ? 25.108 -10.557 -7.826 1.00 0.00 78 VAL A CA 1
ATOM 1000 C C . VAL A 1 64 ? 25.152 -9.307 -6.943 1.00 0.00 78 VAL A C 1
ATOM 1001 O O . VAL A 1 64 ? 26.063 -8.497 -7.080 1.00 0.00 78 VAL A O 1
ATOM 1014 N N . LYS A 1 65 ? 24.194 -9.167 -6.024 1.00 0.00 79 LYS A N 1
ATOM 1015 C CA . LYS A 1 65 ? 24.066 -8.058 -5.069 1.00 0.00 79 LYS A CA 1
ATOM 1016 C C . LYS A 1 65 ? 24.804 -8.304 -3.744 1.00 0.00 79 LYS A C 1
ATOM 1017 O O . LYS A 1 65 ? 24.735 -7.449 -2.868 1.00 0.00 79 LYS A O 1
ATOM 1036 N N . ASN A 1 66 ? 25.541 -9.414 -3.608 1.00 0.00 80 ASN A N 1
ATOM 1037 C CA . ASN A 1 66 ? 26.307 -9.732 -2.400 1.00 0.00 80 ASN A CA 1
ATOM 1038 C C . ASN A 1 66 ? 27.807 -9.910 -2.657 1.00 0.00 80 ASN A C 1
ATOM 1039 O O . ASN A 1 66 ? 28.611 -9.564 -1.799 1.00 0.00 80 ASN A O 1
ATOM 1050 N N . ALA A 1 67 ? 28.192 -10.424 -3.827 1.00 0.00 81 ALA A N 1
ATOM 1051 C CA . ALA A 1 67 ? 29.582 -10.690 -4.191 1.00 0.00 81 ALA A CA 1
ATOM 1052 C C . ALA A 1 67 ? 30.121 -9.737 -5.274 1.00 0.00 81 ALA A C 1
ATOM 1053 O O . ALA A 1 67 ? 31.106 -10.054 -5.939 1.00 0.00 81 ALA A O 1
ATOM 1060 N N . ASP A 1 68 ? 29.455 -8.597 -5.495 1.00 0.00 82 ASP A N 1
ATOM 1061 C CA . ASP A 1 68 ? 29.789 -7.556 -6.473 1.00 0.00 82 ASP A CA 1
ATOM 1062 C C . ASP A 1 68 ? 31.243 -7.060 -6.327 1.00 0.00 82 ASP A C 1
ATOM 1063 O O . ASP A 1 68 ? 31.507 -6.095 -5.611 1.00 0.00 82 ASP A O 1
ATOM 1072 N N . GLY A 1 69 ? 32.175 -7.729 -7.018 1.00 0.00 83 GLY A N 1
ATOM 1073 C CA . GLY A 1 69 ? 33.600 -7.421 -6.980 1.00 0.00 83 GLY A CA 1
ATOM 1074 C C . GLY A 1 69 ? 34.291 -8.200 -5.867 1.00 0.00 83 GLY A C 1
ATOM 1075 O O . GLY A 1 69 ? 34.109 -7.918 -4.690 1.00 0.00 83 GLY A O 1
ATOM 1079 N N . TYR A 1 70 ? 35.062 -9.225 -6.221 1.00 0.00 84 TYR A N 1
ATOM 1080 C CA . TYR A 1 70 ? 35.821 -10.019 -5.256 1.00 0.00 84 TYR A CA 1
ATOM 1081 C C . TYR A 1 70 ? 37.135 -9.320 -4.830 1.00 0.00 84 TYR A C 1
ATOM 1082 O O . TYR A 1 70 ? 37.786 -8.668 -5.648 1.00 0.00 84 TYR A O 1
ATOM 1100 N N . LYS A 1 71 ? 37.588 -9.495 -3.578 1.00 0.00 85 LYS A N 1
ATOM 1101 C CA . LYS A 1 71 ? 38.832 -8.871 -3.067 1.00 0.00 85 LYS A CA 1
ATOM 1102 C C . LYS A 1 71 ? 40.053 -9.806 -3.075 1.00 0.00 85 LYS A C 1
ATOM 1103 O O . LYS A 1 71 ? 40.685 -10.006 -2.043 1.00 0.00 85 LYS A O 1
ATOM 1122 N N . LEU A 1 72 ? 40.428 -10.304 -4.265 1.00 0.00 86 LEU A N 1
ATOM 1123 C CA . LEU A 1 72 ? 41.594 -11.195 -4.466 1.00 0.00 86 LEU A CA 1
ATOM 1124 C C . LEU A 1 72 ? 42.953 -10.537 -4.113 1.00 0.00 86 LEU A C 1
ATOM 1125 O O . LEU A 1 72 ? 43.968 -11.220 -4.074 1.00 0.00 86 LEU A O 1
ATOM 1141 N N . ASP A 1 73 ? 43.000 -9.219 -3.874 1.00 0.00 87 ASP A N 1
ATOM 1142 C CA . ASP A 1 73 ? 44.218 -8.459 -3.557 1.00 0.00 87 ASP A CA 1
ATOM 1143 C C . ASP A 1 73 ? 45.323 -8.617 -4.630 1.00 0.00 87 ASP A C 1
ATOM 1144 O O . ASP A 1 73 ? 46.392 -9.171 -4.377 1.00 0.00 87 ASP A O 1
ATOM 1153 N N . LYS A 1 74 ? 45.055 -8.120 -5.850 1.00 0.00 88 LYS A N 1
ATOM 1154 C CA . LYS A 1 74 ? 45.965 -8.225 -7.005 1.00 0.00 88 LYS A CA 1
ATOM 1155 C C . LYS A 1 74 ? 46.244 -6.884 -7.694 1.00 0.00 88 LYS A C 1
ATOM 1156 O O . LYS A 1 74 ? 47.338 -6.353 -7.547 1.00 0.00 88 LYS A O 1
ATOM 1175 N N . GLN A 1 75 ? 45.294 -6.372 -8.485 1.00 0.00 89 GLN A N 1
ATOM 1176 C CA . GLN A 1 75 ? 45.389 -5.091 -9.213 1.00 0.00 89 GLN A CA 1
ATOM 1177 C C . GLN A 1 75 ? 44.019 -4.404 -9.306 1.00 0.00 89 GLN A C 1
ATOM 1178 O O . GLN A 1 75 ? 43.800 -3.374 -8.675 1.00 0.00 89 GLN A O 1
ATOM 1192 N N . HIS A 1 76 ? 43.101 -4.973 -10.099 1.00 0.00 90 HIS A N 1
ATOM 1193 C CA . HIS A 1 76 ? 41.755 -4.440 -10.347 1.00 0.00 90 HIS A CA 1
ATOM 1194 C C . HIS A 1 76 ? 40.695 -5.403 -9.814 1.00 0.00 90 HIS A C 1
ATOM 1195 O O . HIS A 1 76 ? 40.900 -6.617 -9.832 1.00 0.00 90 HIS A O 1
ATOM 1210 N N . THR A 1 77 ? 39.583 -4.846 -9.338 1.00 0.00 91 THR A N 1
ATOM 1211 C CA . THR A 1 77 ? 38.424 -5.600 -8.850 1.00 0.00 91 THR A CA 1
ATOM 1212 C C . THR A 1 77 ? 37.632 -6.230 -10.003 1.00 0.00 91 THR A C 1
ATOM 1213 O O . THR A 1 77 ? 37.757 -5.844 -11.166 1.00 0.00 91 THR A O 1
ATOM 1224 N N . PHE A 1 78 ? 36.799 -7.204 -9.657 1.00 0.00 92 PHE A N 1
ATOM 1225 C CA . PHE A 1 78 ? 35.878 -7.919 -10.551 1.00 0.00 92 PHE A CA 1
ATOM 1226 C C . PHE A 1 78 ? 34.522 -7.212 -10.586 1.00 0.00 92 PHE A C 1
ATOM 1227 O O . PHE A 1 78 ? 34.280 -6.287 -9.812 1.00 0.00 92 PHE A O 1
ATOM 1244 N N . ARG A 1 79 ? 33.629 -7.655 -11.475 1.00 0.00 93 ARG A N 1
ATOM 1245 C CA . ARG A 1 79 ? 32.290 -7.075 -11.658 1.00 0.00 93 ARG A CA 1
ATOM 1246 C C . ARG A 1 79 ? 31.240 -8.172 -11.863 1.00 0.00 93 ARG A C 1
ATOM 1247 O O . ARG A 1 79 ? 30.963 -8.573 -12.996 1.00 0.00 93 ARG A O 1
ATOM 1268 N N . VAL A 1 80 ? 30.624 -8.629 -10.767 1.00 0.00 94 VAL A N 1
ATOM 1269 C CA . VAL A 1 80 ? 29.574 -9.659 -10.801 1.00 0.00 94 VAL A CA 1
ATOM 1270 C C . VAL A 1 80 ? 28.256 -9.019 -11.234 1.00 0.00 94 VAL A C 1
ATOM 1271 O O . VAL A 1 80 ? 27.769 -8.110 -10.571 1.00 0.00 94 VAL A O 1
ATOM 1284 N N . ASN A 1 81 ? 27.694 -9.469 -12.356 1.00 0.00 95 ASN A N 1
ATOM 1285 C CA . ASN A 1 81 ? 26.425 -9.011 -12.931 1.00 0.00 95 ASN A CA 1
ATOM 1286 C C . ASN A 1 81 ? 25.589 -10.202 -13.449 1.00 0.00 95 ASN A C 1
ATOM 1287 O O . ASN A 1 81 ? 26.045 -11.349 -13.468 1.00 0.00 95 ASN A O 1
ATOM 1298 N N . ASP B 2 1 ? 38.677 -20.937 -0.002 1.00 0.00 45 ASP B N 1
ATOM 1299 C CA . ASP B 2 1 ? 38.658 -22.401 -0.031 1.00 0.00 45 ASP B CA 1
ATOM 1300 C C . ASP B 2 1 ? 38.788 -23.063 1.350 1.00 0.00 45 ASP B C 1
ATOM 1301 O O . ASP B 2 1 ? 38.085 -24.036 1.616 1.00 0.00 45 ASP B O 1
ATOM 1310 N N . GLU B 2 2 ? 39.684 -22.560 2.200 1.00 0.00 46 GLU B N 1
ATOM 1311 C CA . GLU B 2 2 ? 39.969 -23.081 3.539 1.00 0.00 46 GLU B CA 1
ATOM 1312 C C . GLU B 2 2 ? 39.514 -22.090 4.630 1.00 0.00 46 GLU B C 1
ATOM 1313 O O . GLU B 2 2 ? 38.974 -21.022 4.333 1.00 0.00 46 GLU B O 1
ATOM 1325 N N . ASP B 2 3 ? 39.737 -22.434 5.906 1.00 0.00 47 ASP B N 1
ATOM 1326 C CA . ASP B 2 3 ? 39.484 -21.581 7.077 1.00 0.00 47 ASP B CA 1
ATOM 1327 C C . ASP B 2 3 ? 40.445 -20.377 7.147 1.00 0.00 47 ASP B C 1
ATOM 1328 O O . ASP B 2 3 ? 41.350 -20.318 7.979 1.00 0.00 47 ASP B O 1
ATOM 1337 N N . VAL B 2 4 ? 40.217 -19.398 6.268 1.00 0.00 48 VAL B N 1
ATOM 1338 C CA . VAL B 2 4 ? 40.889 -18.094 6.211 1.00 0.00 48 VAL B CA 1
ATOM 1339 C C . VAL B 2 4 ? 39.885 -16.971 5.918 1.00 0.00 48 VAL B C 1
ATOM 1340 O O . VAL B 2 4 ? 38.691 -17.206 5.740 1.00 0.00 48 VAL B O 1
ATOM 1353 N N . LYS B 2 5 ? 40.389 -15.732 5.887 1.00 0.00 49 LYS B N 1
ATOM 1354 C CA . LYS B 2 5 ? 39.684 -14.513 5.482 1.00 0.00 49 LYS B CA 1
ATOM 1355 C C . LYS B 2 5 ? 38.996 -14.728 4.132 1.00 0.00 49 LYS B C 1
ATOM 1356 O O . LYS B 2 5 ? 39.602 -15.222 3.184 1.00 0.00 49 LYS B O 1
ATOM 1375 N N . ASP B 2 6 ? 37.735 -14.315 4.034 1.00 0.00 50 ASP B N 1
ATOM 1376 C CA . ASP B 2 6 ? 36.934 -14.289 2.808 1.00 0.00 50 ASP B CA 1
ATOM 1377 C C . ASP B 2 6 ? 37.455 -13.234 1.798 1.00 0.00 50 ASP B C 1
ATOM 1378 O O . ASP B 2 6 ? 36.732 -12.335 1.383 1.00 0.00 50 ASP B O 1
ATOM 1387 N N . ASN B 2 7 ? 38.728 -13.316 1.382 1.00 0.00 51 ASN B N 1
ATOM 1388 C CA . ASN B 2 7 ? 39.346 -12.418 0.394 1.00 0.00 51 ASN B CA 1
ATOM 1389 C C . ASN B 2 7 ? 38.862 -12.689 -1.052 1.00 0.00 51 ASN B C 1
ATOM 1390 O O . ASN B 2 7 ? 39.635 -12.793 -2.006 1.00 0.00 51 ASN B O 1
ATOM 1401 N N . TRP B 2 8 ? 37.545 -12.803 -1.225 1.00 0.00 52 TRP B N 1
ATOM 1402 C CA . TRP B 2 8 ? 36.891 -13.094 -2.490 1.00 0.00 52 TRP B CA 1
ATOM 1403 C C . TRP B 2 8 ? 35.427 -12.567 -2.552 1.00 0.00 52 TRP B C 1
ATOM 1404 O O . TRP B 2 8 ? 34.618 -13.125 -3.279 1.00 0.00 52 TRP B O 1
ATOM 1425 N N . ASP B 2 9 ? 35.049 -11.494 -1.826 1.00 0.00 53 ASP B N 1
ATOM 1426 C CA . ASP B 2 9 ? 33.687 -10.897 -1.881 1.00 0.00 53 ASP B CA 1
ATOM 1427 C C . ASP B 2 9 ? 33.592 -9.535 -1.189 1.00 0.00 53 ASP B C 1
ATOM 1428 O O . ASP B 2 9 ? 33.424 -9.482 0.024 1.00 0.00 53 ASP B O 1
ATOM 1437 N N . ASP B 2 10 ? 33.735 -8.425 -1.924 1.00 0.00 54 ASP B N 1
ATOM 1438 C CA . ASP B 2 10 ? 33.688 -7.097 -1.323 1.00 0.00 54 ASP B CA 1
ATOM 1439 C C . ASP B 2 10 ? 32.260 -6.745 -0.886 1.00 0.00 54 ASP B C 1
ATOM 1440 O O . ASP B 2 10 ? 31.338 -6.682 -1.699 1.00 0.00 54 ASP B O 1
ATOM 1449 N N . ASP B 2 11 ? 32.085 -6.551 0.421 1.00 0.00 55 ASP B N 1
ATOM 1450 C CA . ASP B 2 11 ? 30.818 -6.252 1.085 1.00 0.00 55 ASP B CA 1
ATOM 1451 C C . ASP B 2 11 ? 30.179 -4.943 0.582 1.00 0.00 55 ASP B C 1
ATOM 1452 O O . ASP B 2 11 ? 30.456 -3.870 1.113 1.00 0.00 55 ASP B O 1
ATOM 1461 N N . ASP A 1 1 ? 17.466 -14.063 -15.360 1.00 0.00 15 ASP A N 2
ATOM 1462 C CA . ASP A 1 1 ? 17.397 -13.740 -13.929 1.00 0.00 15 ASP A CA 2
ATOM 1463 C C . ASP A 1 1 ? 17.683 -14.901 -12.949 1.00 0.00 15 ASP A C 2
ATOM 1464 O O . ASP A 1 1 ? 17.393 -14.814 -11.763 1.00 0.00 15 ASP A O 2
ATOM 1473 N N . SER A 1 2 ? 18.303 -15.975 -13.433 1.00 0.00 16 SER A N 2
ATOM 1474 C CA . SER A 1 2 ? 18.597 -17.217 -12.710 1.00 0.00 16 SER A CA 2
ATOM 1475 C C . SER A 1 2 ? 20.077 -17.610 -12.755 1.00 0.00 16 SER A C 2
ATOM 1476 O O . SER A 1 2 ? 20.437 -18.721 -12.355 1.00 0.00 16 SER A O 2
ATOM 1484 N N . VAL A 1 3 ? 20.939 -16.719 -13.256 1.00 0.00 17 VAL A N 2
ATOM 1485 C CA . VAL A 1 3 ? 22.367 -16.984 -13.468 1.00 0.00 17 VAL A CA 2
ATOM 1486 C C . VAL A 1 3 ? 23.229 -15.767 -13.141 1.00 0.00 17 VAL A C 2
ATOM 1487 O O . VAL A 1 3 ? 22.714 -14.649 -13.064 1.00 0.00 17 VAL A O 2
ATOM 1500 N N . ILE A 1 4 ? 24.539 -15.962 -13.006 1.00 0.00 18 ILE A N 2
ATOM 1501 C CA . ILE A 1 4 ? 25.506 -14.897 -12.718 1.00 0.00 18 ILE A CA 2
ATOM 1502 C C . ILE A 1 4 ? 26.694 -14.951 -13.681 1.00 0.00 18 ILE A C 2
ATOM 1503 O O . ILE A 1 4 ? 27.055 -16.013 -14.207 1.00 0.00 18 ILE A O 2
ATOM 1519 N N . VAL A 1 5 ? 27.336 -13.804 -13.869 1.00 0.00 19 VAL A N 2
ATOM 1520 C CA . VAL A 1 5 ? 28.531 -13.632 -14.689 1.00 0.00 19 VAL A CA 2
ATOM 1521 C C . VAL A 1 5 ? 29.508 -12.722 -13.966 1.00 0.00 19 VAL A C 2
ATOM 1522 O O . VAL A 1 5 ? 29.103 -11.766 -13.302 1.00 0.00 19 VAL A O 2
ATOM 1535 N N . VAL A 1 6 ? 30.797 -12.997 -14.121 1.00 0.00 20 VAL A N 2
ATOM 1536 C CA . VAL A 1 6 ? 31.876 -12.212 -13.526 1.00 0.00 20 VAL A CA 2
ATOM 1537 C C . VAL A 1 6 ? 32.840 -11.779 -14.629 1.00 0.00 20 VAL A C 2
ATOM 1538 O O . VAL A 1 6 ? 33.050 -12.502 -15.606 1.00 0.00 20 VAL A O 2
ATOM 1551 N N . ASP A 1 7 ? 33.470 -10.628 -14.423 1.00 0.00 21 ASP A N 2
ATOM 1552 C CA . ASP A 1 7 ? 34.457 -10.045 -15.325 1.00 0.00 21 ASP A CA 2
ATOM 1553 C C . ASP A 1 7 ? 35.766 -9.757 -14.573 1.00 0.00 21 ASP A C 2
ATOM 1554 O O . ASP A 1 7 ? 35.805 -9.875 -13.346 1.00 0.00 21 ASP A O 2
ATOM 1563 N N . ASN A 1 8 ? 36.820 -9.355 -15.293 1.00 0.00 22 ASN A N 2
ATOM 1564 C CA . ASN A 1 8 ? 38.183 -9.150 -14.777 1.00 0.00 22 ASN A CA 2
ATOM 1565 C C . ASN A 1 8 ? 38.764 -10.373 -14.039 1.00 0.00 22 ASN A C 2
ATOM 1566 O O . ASN A 1 8 ? 39.546 -10.192 -13.108 1.00 0.00 22 ASN A O 2
ATOM 1577 N N . VAL A 1 9 ? 38.414 -11.605 -14.436 1.00 0.00 23 VAL A N 2
ATOM 1578 C CA . VAL A 1 9 ? 38.894 -12.850 -13.807 1.00 0.00 23 VAL A CA 2
ATOM 1579 C C . VAL A 1 9 ? 39.974 -13.527 -14.667 1.00 0.00 23 VAL A C 2
ATOM 1580 O O . VAL A 1 9 ? 39.678 -14.448 -15.425 1.00 0.00 23 VAL A O 2
ATOM 1593 N N . PRO A 1 10 ? 41.245 -13.082 -14.597 1.00 0.00 24 PRO A N 2
ATOM 1594 C CA . PRO A 1 10 ? 42.323 -13.725 -15.334 1.00 0.00 24 PRO A CA 2
ATOM 1595 C C . PRO A 1 10 ? 42.594 -15.140 -14.807 1.00 0.00 24 PRO A C 2
ATOM 1596 O O . PRO A 1 10 ? 42.493 -15.399 -13.606 1.00 0.00 24 PRO A O 2
ATOM 1607 N N . GLN A 1 11 ? 42.971 -16.055 -15.708 1.00 0.00 25 GLN A N 2
ATOM 1608 C CA . GLN A 1 11 ? 43.417 -17.399 -15.324 1.00 0.00 25 GLN A CA 2
ATOM 1609 C C . GLN A 1 11 ? 44.724 -17.348 -14.509 1.00 0.00 25 GLN A C 2
ATOM 1610 O O . GLN A 1 11 ? 45.441 -16.345 -14.527 1.00 0.00 25 GLN A O 2
ATOM 1624 N N . VAL A 1 12 ? 45.060 -18.441 -13.818 1.00 0.00 26 VAL A N 2
ATOM 1625 C CA . VAL A 1 12 ? 46.202 -18.513 -12.892 1.00 0.00 26 VAL A CA 2
ATOM 1626 C C . VAL A 1 12 ? 47.003 -19.795 -13.116 1.00 0.00 26 VAL A C 2
ATOM 1627 O O . VAL A 1 12 ? 46.534 -20.721 -13.771 1.00 0.00 26 VAL A O 2
ATOM 1640 N N . GLY A 1 13 ? 48.220 -19.859 -12.573 1.00 0.00 27 GLY A N 2
ATOM 1641 C CA . GLY A 1 13 ? 49.087 -21.026 -12.720 1.00 0.00 27 GLY A CA 2
ATOM 1642 C C . GLY A 1 13 ? 48.687 -22.217 -11.825 1.00 0.00 27 GLY A C 2
ATOM 1643 O O . GLY A 1 13 ? 47.624 -22.220 -11.193 1.00 0.00 27 GLY A O 2
ATOM 1647 N N . PRO A 1 14 ? 49.544 -23.256 -11.775 1.00 0.00 28 PRO A N 2
ATOM 1648 C CA . PRO A 1 14 ? 49.322 -24.430 -10.939 1.00 0.00 28 PRO A CA 2
ATOM 1649 C C . PRO A 1 14 ? 49.331 -24.090 -9.446 1.00 0.00 28 PRO A C 2
ATOM 1650 O O . PRO A 1 14 ? 49.711 -22.989 -9.048 1.00 0.00 28 PRO A O 2
ATOM 1661 N N . ASP A 1 15 ? 48.893 -25.047 -8.617 1.00 0.00 29 ASP A N 2
ATOM 1662 C CA . ASP A 1 15 ? 48.800 -24.903 -7.156 1.00 0.00 29 ASP A CA 2
ATOM 1663 C C . ASP A 1 15 ? 47.759 -23.844 -6.736 1.00 0.00 29 ASP A C 2
ATOM 1664 O O . ASP A 1 15 ? 47.690 -23.478 -5.567 1.00 0.00 29 ASP A O 2
ATOM 1673 N N . ARG A 1 16 ? 46.954 -23.340 -7.684 1.00 0.00 30 ARG A N 2
ATOM 1674 C CA . ARG A 1 16 ? 45.938 -22.295 -7.473 1.00 0.00 30 ARG A CA 2
ATOM 1675 C C . ARG A 1 16 ? 44.741 -22.391 -8.426 1.00 0.00 30 ARG A C 2
ATOM 1676 O O . ARG A 1 16 ? 43.631 -22.034 -8.032 1.00 0.00 30 ARG A O 2
ATOM 1697 N N . LEU A 1 17 ? 44.928 -22.908 -9.647 1.00 0.00 31 LEU A N 2
ATOM 1698 C CA . LEU A 1 17 ? 43.851 -23.088 -10.634 1.00 0.00 31 LEU A CA 2
ATOM 1699 C C . LEU A 1 17 ? 42.635 -23.865 -10.100 1.00 0.00 31 LEU A C 2
ATOM 1700 O O . LEU A 1 17 ? 41.511 -23.600 -10.514 1.00 0.00 31 LEU A O 2
ATOM 1716 N N . GLU A 1 18 ? 42.843 -24.791 -9.154 1.00 0.00 32 GLU A N 2
ATOM 1717 C CA . GLU A 1 18 ? 41.756 -25.547 -8.527 1.00 0.00 32 GLU A CA 2
ATOM 1718 C C . GLU A 1 18 ? 40.913 -24.640 -7.633 1.00 0.00 32 GLU A C 2
ATOM 1719 O O . GLU A 1 18 ? 39.682 -24.663 -7.700 1.00 0.00 32 GLU A O 2
ATOM 1731 N N . LYS A 1 19 ? 41.602 -23.818 -6.824 1.00 0.00 33 LYS A N 2
ATOM 1732 C CA . LYS A 1 19 ? 41.029 -22.799 -5.952 1.00 0.00 33 LYS A CA 2
ATOM 1733 C C . LYS A 1 19 ? 40.138 -21.853 -6.741 1.00 0.00 33 LYS A C 2
ATOM 1734 O O . LYS A 1 19 ? 39.071 -21.551 -6.245 1.00 0.00 33 LYS A O 2
ATOM 1753 N N . LEU A 1 20 ? 40.508 -21.466 -7.968 1.00 0.00 34 LEU A N 2
ATOM 1754 C CA . LEU A 1 20 ? 39.721 -20.589 -8.845 1.00 0.00 34 LEU A CA 2
ATOM 1755 C C . LEU A 1 20 ? 38.229 -20.991 -8.901 1.00 0.00 34 LEU A C 2
ATOM 1756 O O . LEU A 1 20 ? 37.369 -20.163 -8.616 1.00 0.00 34 LEU A O 2
ATOM 1772 N N . LYS A 1 21 ? 37.917 -22.255 -9.232 1.00 0.00 35 LYS A N 2
ATOM 1773 C CA . LYS A 1 21 ? 36.540 -22.796 -9.234 1.00 0.00 35 LYS A CA 2
ATOM 1774 C C . LYS A 1 21 ? 36.086 -23.293 -7.857 1.00 0.00 35 LYS A C 2
ATOM 1775 O O . LYS A 1 21 ? 34.892 -23.247 -7.562 1.00 0.00 35 LYS A O 2
ATOM 1794 N N . ASN A 1 22 ? 37.005 -23.724 -6.986 1.00 0.00 36 ASN A N 2
ATOM 1795 C CA . ASN A 1 22 ? 36.655 -24.097 -5.615 1.00 0.00 36 ASN A CA 2
ATOM 1796 C C . ASN A 1 22 ? 36.132 -22.912 -4.797 1.00 0.00 36 ASN A C 2
ATOM 1797 O O . ASN A 1 22 ? 35.012 -23.005 -4.300 1.00 0.00 36 ASN A O 2
ATOM 1808 N N . VAL A 1 23 ? 36.886 -21.808 -4.676 1.00 0.00 37 VAL A N 2
ATOM 1809 C CA . VAL A 1 23 ? 36.503 -20.623 -3.890 1.00 0.00 37 VAL A CA 2
ATOM 1810 C C . VAL A 1 23 ? 35.127 -20.118 -4.285 1.00 0.00 37 VAL A C 2
ATOM 1811 O O . VAL A 1 23 ? 34.368 -19.737 -3.401 1.00 0.00 37 VAL A O 2
ATOM 1824 N N . ILE A 1 24 ? 34.757 -20.232 -5.568 1.00 0.00 38 ILE A N 2
ATOM 1825 C CA . ILE A 1 24 ? 33.406 -19.985 -6.070 1.00 0.00 38 ILE A CA 2
ATOM 1826 C C . ILE A 1 24 ? 32.353 -20.733 -5.234 1.00 0.00 38 ILE A C 2
ATOM 1827 O O . ILE A 1 24 ? 31.428 -20.103 -4.727 1.00 0.00 38 ILE A O 2
ATOM 1843 N N . HIS A 1 25 ? 32.503 -22.049 -5.025 1.00 0.00 39 HIS A N 2
ATOM 1844 C CA . HIS A 1 25 ? 31.576 -22.837 -4.202 1.00 0.00 39 HIS A CA 2
ATOM 1845 C C . HIS A 1 25 ? 31.612 -22.451 -2.720 1.00 0.00 39 HIS A C 2
ATOM 1846 O O . HIS A 1 25 ? 30.655 -22.763 -2.006 1.00 0.00 39 HIS A O 2
ATOM 1861 N N . LYS A 1 26 ? 32.663 -21.769 -2.245 1.00 0.00 40 LYS A N 2
ATOM 1862 C CA . LYS A 1 26 ? 32.754 -21.327 -0.850 1.00 0.00 40 LYS A CA 2
ATOM 1863 C C . LYS A 1 26 ? 32.123 -19.949 -0.661 1.00 0.00 40 LYS A C 2
ATOM 1864 O O . LYS A 1 26 ? 31.226 -19.811 0.165 1.00 0.00 40 LYS A O 2
ATOM 1883 N N . ILE A 1 27 ? 32.518 -18.952 -1.463 1.00 0.00 41 ILE A N 2
ATOM 1884 C CA . ILE A 1 27 ? 31.923 -17.612 -1.396 1.00 0.00 41 ILE A CA 2
ATOM 1885 C C . ILE A 1 27 ? 30.421 -17.644 -1.654 1.00 0.00 41 ILE A C 2
ATOM 1886 O O . ILE A 1 27 ? 29.652 -16.987 -0.953 1.00 0.00 41 ILE A O 2
ATOM 1902 N N . PHE A 1 28 ? 30.001 -18.438 -2.639 1.00 0.00 42 PHE A N 2
ATOM 1903 C CA . PHE A 1 28 ? 28.605 -18.522 -3.004 1.00 0.00 42 PHE A CA 2
ATOM 1904 C C . PHE A 1 28 ? 27.818 -19.524 -2.132 1.00 0.00 42 PHE A C 2
ATOM 1905 O O . PHE A 1 28 ? 26.596 -19.582 -2.252 1.00 0.00 42 PHE A O 2
ATOM 1922 N N . SER A 1 29 ? 28.466 -20.246 -1.199 1.00 0.00 43 SER A N 2
ATOM 1923 C CA . SER A 1 29 ? 27.783 -21.180 -0.283 1.00 0.00 43 SER A CA 2
ATOM 1924 C C . SER A 1 29 ? 26.857 -20.495 0.724 1.00 0.00 43 SER A C 2
ATOM 1925 O O . SER A 1 29 ? 25.859 -21.086 1.127 1.00 0.00 43 SER A O 2
ATOM 1933 N N . LYS A 1 30 ? 27.145 -19.257 1.160 1.00 0.00 44 LYS A N 2
ATOM 1934 C CA . LYS A 1 30 ? 26.261 -18.558 2.119 1.00 0.00 44 LYS A CA 2
ATOM 1935 C C . LYS A 1 30 ? 24.881 -18.239 1.533 1.00 0.00 44 LYS A C 2
ATOM 1936 O O . LYS A 1 30 ? 23.924 -18.087 2.287 1.00 0.00 44 LYS A O 2
ATOM 1955 N N . PHE A 1 31 ? 24.768 -18.164 0.203 1.00 0.00 45 PHE A N 2
ATOM 1956 C CA . PHE A 1 31 ? 23.510 -17.860 -0.485 1.00 0.00 45 PHE A CA 2
ATOM 1957 C C . PHE A 1 31 ? 22.722 -19.121 -0.871 1.00 0.00 45 PHE A C 2
ATOM 1958 O O . PHE A 1 31 ? 21.544 -19.015 -1.210 1.00 0.00 45 PHE A O 2
ATOM 1975 N N . GLY A 1 32 ? 23.352 -20.302 -0.840 1.00 0.00 46 GLY A N 2
ATOM 1976 C CA . GLY A 1 32 ? 22.762 -21.555 -1.301 1.00 0.00 46 GLY A CA 2
ATOM 1977 C C . GLY A 1 32 ? 23.820 -22.519 -1.846 1.00 0.00 46 GLY A C 2
ATOM 1978 O O . GLY A 1 32 ? 24.942 -22.561 -1.349 1.00 0.00 46 GLY A O 2
ATOM 1982 N N . LYS A 1 33 ? 23.471 -23.316 -2.863 1.00 0.00 47 LYS A N 2
ATOM 1983 C CA . LYS A 1 33 ? 24.381 -24.272 -3.518 1.00 0.00 47 LYS A CA 2
ATOM 1984 C C . LYS A 1 33 ? 24.348 -24.096 -5.042 1.00 0.00 47 LYS A C 2
ATOM 1985 O O . LYS A 1 33 ? 23.274 -24.102 -5.644 1.00 0.00 47 LYS A O 2
ATOM 2004 N N . ILE A 1 34 ? 25.518 -23.913 -5.661 1.00 0.00 48 ILE A N 2
ATOM 2005 C CA . ILE A 1 34 ? 25.659 -23.791 -7.119 1.00 0.00 48 ILE A CA 2
ATOM 2006 C C . ILE A 1 34 ? 25.436 -25.148 -7.786 1.00 0.00 48 ILE A C 2
ATOM 2007 O O . ILE A 1 34 ? 25.957 -26.160 -7.321 1.00 0.00 48 ILE A O 2
ATOM 2023 N N . THR A 1 35 ? 24.715 -25.143 -8.911 1.00 0.00 49 THR A N 2
ATOM 2024 C CA . THR A 1 35 ? 24.396 -26.336 -9.709 1.00 0.00 49 THR A CA 2
ATOM 2025 C C . THR A 1 35 ? 25.070 -26.350 -11.085 1.00 0.00 49 THR A C 2
ATOM 2026 O O . THR A 1 35 ? 25.210 -27.428 -11.658 1.00 0.00 49 THR A O 2
ATOM 2037 N N . ASN A 1 36 ? 25.460 -25.198 -11.638 1.00 0.00 50 ASN A N 2
ATOM 2038 C CA . ASN A 1 36 ? 26.047 -25.092 -12.969 1.00 0.00 50 ASN A CA 2
ATOM 2039 C C . ASN A 1 36 ? 27.267 -24.166 -12.926 1.00 0.00 50 ASN A C 2
ATOM 2040 O O . ASN A 1 36 ? 27.182 -23.072 -12.364 1.00 0.00 50 ASN A O 2
ATOM 2051 N N . ASP A 1 37 ? 28.373 -24.576 -13.549 1.00 0.00 51 ASP A N 2
ATOM 2052 C CA . ASP A 1 37 ? 29.643 -23.847 -13.539 1.00 0.00 51 ASP A CA 2
ATOM 2053 C C . ASP A 1 37 ? 30.426 -24.046 -14.844 1.00 0.00 51 ASP A C 2
ATOM 2054 O O . ASP A 1 37 ? 30.714 -25.178 -15.232 1.00 0.00 51 ASP A O 2
ATOM 2063 N N . PHE A 1 38 ? 30.786 -22.948 -15.517 1.00 0.00 52 PHE A N 2
ATOM 2064 C CA . PHE A 1 38 ? 31.479 -22.962 -16.805 1.00 0.00 52 PHE A CA 2
ATOM 2065 C C . PHE A 1 38 ? 32.620 -21.945 -16.837 1.00 0.00 52 PHE A C 2
ATOM 2066 O O . PHE A 1 38 ? 32.451 -20.766 -16.510 1.00 0.00 52 PHE A O 2
ATOM 2083 N N . TYR A 1 39 ? 33.786 -22.426 -17.277 1.00 0.00 53 TYR A N 2
ATOM 2084 C CA . TYR A 1 39 ? 35.046 -21.691 -17.326 1.00 0.00 53 TYR A CA 2
ATOM 2085 C C . TYR A 1 39 ? 35.568 -21.679 -18.771 1.00 0.00 53 TYR A C 2
ATOM 2086 O O . TYR A 1 39 ? 36.347 -22.560 -19.135 1.00 0.00 53 TYR A O 2
ATOM 2104 N N . PRO A 1 40 ? 35.130 -20.721 -19.611 1.00 0.00 54 PRO A N 2
ATOM 2105 C CA . PRO A 1 40 ? 35.587 -20.619 -20.998 1.00 0.00 54 PRO A CA 2
ATOM 2106 C C . PRO A 1 40 ? 37.046 -20.154 -21.061 1.00 0.00 54 PRO A C 2
ATOM 2107 O O . PRO A 1 40 ? 37.596 -19.703 -20.062 1.00 0.00 54 PRO A O 2
ATOM 2118 N N . GLU A 1 41 ? 37.668 -20.214 -22.240 1.00 0.00 55 GLU A N 2
ATOM 2119 C CA . GLU A 1 41 ? 39.033 -19.726 -22.479 1.00 0.00 55 GLU A CA 2
ATOM 2120 C C . GLU A 1 41 ? 39.185 -19.135 -23.884 1.00 0.00 55 GLU A C 2
ATOM 2121 O O . GLU A 1 41 ? 38.286 -19.245 -24.717 1.00 0.00 55 GLU A O 2
ATOM 2133 N N . GLU A 1 42 ? 40.344 -18.527 -24.153 1.00 0.00 56 GLU A N 2
ATOM 2134 C CA . GLU A 1 42 ? 40.686 -17.951 -25.451 1.00 0.00 56 GLU A CA 2
ATOM 2135 C C . GLU A 1 42 ? 41.815 -18.741 -26.109 1.00 0.00 56 GLU A C 2
ATOM 2136 O O . GLU A 1 42 ? 42.934 -18.747 -25.618 1.00 0.00 56 GLU A O 2
ATOM 2148 N N . ASP A 1 43 ? 41.521 -19.476 -27.183 1.00 0.00 57 ASP A N 2
ATOM 2149 C CA . ASP A 1 43 ? 42.496 -20.306 -27.911 1.00 0.00 57 ASP A CA 2
ATOM 2150 C C . ASP A 1 43 ? 43.262 -21.326 -27.031 1.00 0.00 57 ASP A C 2
ATOM 2151 O O . ASP A 1 43 ? 44.348 -21.766 -27.394 1.00 0.00 57 ASP A O 2
ATOM 2160 N N . GLY A 1 44 ? 42.726 -21.690 -25.858 1.00 0.00 58 GLY A N 2
ATOM 2161 C CA . GLY A 1 44 ? 43.411 -22.548 -24.880 1.00 0.00 58 GLY A CA 2
ATOM 2162 C C . GLY A 1 44 ? 44.336 -21.782 -23.923 1.00 0.00 58 GLY A C 2
ATOM 2163 O O . GLY A 1 44 ? 45.175 -22.389 -23.259 1.00 0.00 58 GLY A O 2
ATOM 2167 N N . LYS A 1 45 ? 44.223 -20.450 -23.880 1.00 0.00 59 LYS A N 2
ATOM 2168 C CA . LYS A 1 45 ? 45.012 -19.524 -23.066 1.00 0.00 59 LYS A CA 2
ATOM 2169 C C . LYS A 1 45 ? 44.158 -18.954 -21.929 1.00 0.00 59 LYS A C 2
ATOM 2170 O O . LYS A 1 45 ? 42.978 -19.273 -21.774 1.00 0.00 59 LYS A O 2
ATOM 2189 N N . THR A 1 46 ? 44.763 -18.092 -21.112 1.00 0.00 60 THR A N 2
ATOM 2190 C CA . THR A 1 46 ? 44.160 -17.493 -19.918 1.00 0.00 60 THR A CA 2
ATOM 2191 C C . THR A 1 46 ? 42.885 -16.694 -20.222 1.00 0.00 60 THR A C 2
ATOM 2192 O O . THR A 1 46 ? 42.952 -15.651 -20.872 1.00 0.00 60 THR A O 2
ATOM 2203 N N . LYS A 1 47 ? 41.739 -17.148 -19.697 1.00 0.00 61 LYS A N 2
ATOM 2204 C CA . LYS A 1 47 ? 40.443 -16.451 -19.726 1.00 0.00 61 LYS A CA 2
ATOM 2205 C C . LYS A 1 47 ? 40.415 -15.132 -18.954 1.00 0.00 61 LYS A C 2
ATOM 2206 O O . LYS A 1 47 ? 41.363 -14.808 -18.246 1.00 0.00 61 LYS A O 2
ATOM 2225 N N . GLY A 1 48 ? 39.279 -14.435 -19.060 1.00 0.00 62 GLY A N 2
ATOM 2226 C CA . GLY A 1 48 ? 38.953 -13.208 -18.330 1.00 0.00 62 GLY A CA 2
ATOM 2227 C C . GLY A 1 48 ? 37.530 -13.143 -17.758 1.00 0.00 62 GLY A C 2
ATOM 2228 O O . GLY A 1 48 ? 37.208 -12.167 -17.079 1.00 0.00 62 GLY A O 2
ATOM 2232 N N . TYR A 1 49 ? 36.683 -14.148 -18.004 1.00 0.00 63 TYR A N 2
ATOM 2233 C CA . TYR A 1 49 ? 35.268 -14.197 -17.616 1.00 0.00 63 TYR A CA 2
ATOM 2234 C C . TYR A 1 49 ? 34.876 -15.641 -17.263 1.00 0.00 63 TYR A C 2
ATOM 2235 O O . TYR A 1 49 ? 35.494 -16.582 -17.763 1.00 0.00 63 TYR A O 2
ATOM 2253 N N . ILE A 1 50 ? 33.848 -15.827 -16.428 1.00 0.00 64 ILE A N 2
ATOM 2254 C CA . ILE A 1 50 ? 33.246 -17.136 -16.112 1.00 0.00 64 ILE A CA 2
ATOM 2255 C C . ILE A 1 50 ? 31.715 -17.033 -16.128 1.00 0.00 64 ILE A C 2
ATOM 2256 O O . ILE A 1 50 ? 31.160 -15.935 -16.010 1.00 0.00 64 ILE A O 2
ATOM 2272 N N . PHE A 1 51 ? 31.031 -18.175 -16.199 1.00 0.00 65 PHE A N 2
ATOM 2273 C CA . PHE A 1 51 ? 29.572 -18.268 -16.224 1.00 0.00 65 PHE A CA 2
ATOM 2274 C C . PHE A 1 51 ? 29.102 -19.292 -15.185 1.00 0.00 65 PHE A C 2
ATOM 2275 O O . PHE A 1 51 ? 29.552 -20.441 -15.193 1.00 0.00 65 PHE A O 2
ATOM 2292 N N . LEU A 1 52 ? 28.204 -18.877 -14.285 1.00 0.00 66 LEU A N 2
ATOM 2293 C CA . LEU A 1 52 ? 27.636 -19.720 -13.231 1.00 0.00 66 LEU A CA 2
ATOM 2294 C C . LEU A 1 52 ? 26.107 -19.632 -13.257 1.00 0.00 66 LEU A C 2
ATOM 2295 O O . LEU A 1 52 ? 25.553 -18.542 -13.388 1.00 0.00 66 LEU A O 2
ATOM 2311 N N . GLU A 1 53 ? 25.413 -20.752 -13.056 1.00 0.00 67 GLU A N 2
ATOM 2312 C CA . GLU A 1 53 ? 23.950 -20.789 -12.989 1.00 0.00 67 GLU A CA 2
ATOM 2313 C C . GLU A 1 53 ? 23.488 -21.452 -11.684 1.00 0.00 67 GLU A C 2
ATOM 2314 O O . GLU A 1 53 ? 23.988 -22.504 -11.274 1.00 0.00 67 GLU A O 2
ATOM 2326 N N . TYR A 1 54 ? 22.511 -20.820 -11.029 1.00 0.00 68 TYR A N 2
ATOM 2327 C CA . TYR A 1 54 ? 21.901 -21.347 -9.814 1.00 0.00 68 TYR A CA 2
ATOM 2328 C C . TYR A 1 54 ? 20.616 -22.116 -10.118 1.00 0.00 68 TYR A C 2
ATOM 2329 O O . TYR A 1 54 ? 19.971 -21.932 -11.148 1.00 0.00 68 TYR A O 2
ATOM 2347 N N . ALA A 1 55 ? 20.199 -22.924 -9.144 1.00 0.00 69 ALA A N 2
ATOM 2348 C CA . ALA A 1 55 ? 18.966 -23.701 -9.194 1.00 0.00 69 ALA A CA 2
ATOM 2349 C C . ALA A 1 55 ? 17.698 -22.850 -8.961 1.00 0.00 69 ALA A C 2
ATOM 2350 O O . ALA A 1 55 ? 16.591 -23.383 -8.979 1.00 0.00 69 ALA A O 2
ATOM 2357 N N . SER A 1 56 ? 17.845 -21.541 -8.707 1.00 0.00 70 SER A N 2
ATOM 2358 C CA . SER A 1 56 ? 16.744 -20.619 -8.431 1.00 0.00 70 SER A CA 2
ATOM 2359 C C . SER A 1 56 ? 17.132 -19.157 -8.725 1.00 0.00 70 SER A C 2
ATOM 2360 O O . SER A 1 56 ? 18.298 -18.786 -8.528 1.00 0.00 70 SER A O 2
ATOM 2368 N N . PRO A 1 57 ? 16.161 -18.301 -9.109 1.00 0.00 71 PRO A N 2
ATOM 2369 C CA . PRO A 1 57 ? 16.393 -16.883 -9.358 1.00 0.00 71 PRO A CA 2
ATOM 2370 C C . PRO A 1 57 ? 16.851 -16.150 -8.101 1.00 0.00 71 PRO A C 2
ATOM 2371 O O . PRO A 1 57 ? 17.828 -15.408 -8.154 1.00 0.00 71 PRO A O 2
ATOM 2382 N N . ALA A 1 58 ? 16.201 -16.417 -6.961 1.00 0.00 72 ALA A N 2
ATOM 2383 C CA . ALA A 1 58 ? 16.505 -15.816 -5.669 1.00 0.00 72 ALA A CA 2
ATOM 2384 C C . ALA A 1 58 ? 17.952 -16.049 -5.215 1.00 0.00 72 ALA A C 2
ATOM 2385 O O . ALA A 1 58 ? 18.451 -15.277 -4.406 1.00 0.00 72 ALA A O 2
ATOM 2392 N N . HIS A 1 59 ? 18.650 -17.064 -5.744 1.00 0.00 73 HIS A N 2
ATOM 2393 C CA . HIS A 1 59 ? 20.079 -17.264 -5.471 1.00 0.00 73 HIS A CA 2
ATOM 2394 C C . HIS A 1 59 ? 20.955 -16.380 -6.361 1.00 0.00 73 HIS A C 2
ATOM 2395 O O . HIS A 1 59 ? 21.866 -15.726 -5.862 1.00 0.00 73 HIS A O 2
ATOM 2410 N N . ALA A 1 60 ? 20.665 -16.331 -7.665 1.00 0.00 74 ALA A N 2
ATOM 2411 C CA . ALA A 1 60 ? 21.419 -15.531 -8.628 1.00 0.00 74 ALA A CA 2
ATOM 2412 C C . ALA A 1 60 ? 21.267 -14.028 -8.383 1.00 0.00 74 ALA A C 2
ATOM 2413 O O . ALA A 1 60 ? 22.269 -13.329 -8.227 1.00 0.00 74 ALA A O 2
ATOM 2420 N N . VAL A 1 61 ? 20.019 -13.548 -8.299 1.00 0.00 75 VAL A N 2
ATOM 2421 C CA . VAL A 1 61 ? 19.731 -12.124 -8.075 1.00 0.00 75 VAL A CA 2
ATOM 2422 C C . VAL A 1 61 ? 20.297 -11.631 -6.741 1.00 0.00 75 VAL A C 2
ATOM 2423 O O . VAL A 1 61 ? 20.677 -10.471 -6.628 1.00 0.00 75 VAL A O 2
ATOM 2436 N N . ASP A 1 62 ? 20.410 -12.520 -5.751 1.00 0.00 76 ASP A N 2
ATOM 2437 C CA . ASP A 1 62 ? 21.056 -12.239 -4.478 1.00 0.00 76 ASP A CA 2
ATOM 2438 C C . ASP A 1 62 ? 22.580 -12.225 -4.623 1.00 0.00 76 ASP A C 2
ATOM 2439 O O . ASP A 1 62 ? 23.202 -11.219 -4.293 1.00 0.00 76 ASP A O 2
ATOM 2448 N N . ALA A 1 63 ? 23.183 -13.306 -5.128 1.00 0.00 77 ALA A N 2
ATOM 2449 C CA . ALA A 1 63 ? 24.628 -13.456 -5.257 1.00 0.00 77 ALA A CA 2
ATOM 2450 C C . ALA A 1 63 ? 25.284 -12.282 -6.002 1.00 0.00 77 ALA A C 2
ATOM 2451 O O . ALA A 1 63 ? 26.303 -11.762 -5.549 1.00 0.00 77 ALA A O 2
ATOM 2458 N N . VAL A 1 64 ? 24.663 -11.804 -7.087 1.00 0.00 78 VAL A N 2
ATOM 2459 C CA . VAL A 1 64 ? 25.117 -10.621 -7.838 1.00 0.00 78 VAL A CA 2
ATOM 2460 C C . VAL A 1 64 ? 25.137 -9.351 -6.992 1.00 0.00 78 VAL A C 2
ATOM 2461 O O . VAL A 1 64 ? 26.034 -8.530 -7.152 1.00 0.00 78 VAL A O 2
ATOM 2474 N N . LYS A 1 65 ? 24.178 -9.198 -6.076 1.00 0.00 79 LYS A N 2
ATOM 2475 C CA . LYS A 1 65 ? 24.061 -8.060 -5.155 1.00 0.00 79 LYS A CA 2
ATOM 2476 C C . LYS A 1 65 ? 24.825 -8.266 -3.835 1.00 0.00 79 LYS A C 2
ATOM 2477 O O . LYS A 1 65 ? 24.780 -7.388 -2.981 1.00 0.00 79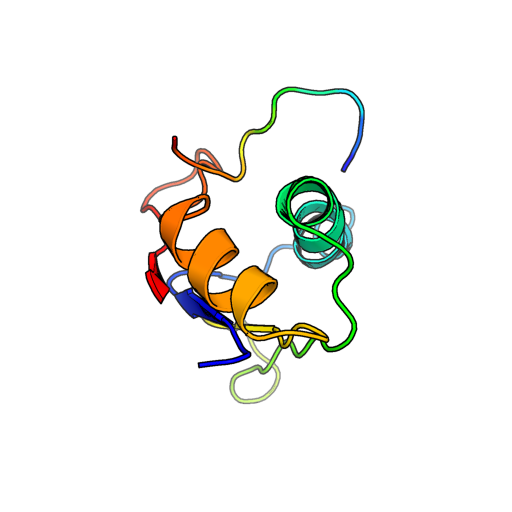 LYS A O 2
ATOM 2496 N N . ASN A 1 66 ? 25.542 -9.384 -3.668 1.00 0.00 80 ASN A N 2
ATOM 2497 C CA . ASN A 1 66 ? 26.316 -9.687 -2.459 1.00 0.00 80 ASN A CA 2
ATOM 2498 C C . ASN A 1 66 ? 27.801 -9.965 -2.730 1.00 0.00 80 ASN A C 2
ATOM 2499 O O . ASN A 1 66 ? 28.608 -9.802 -1.822 1.00 0.00 80 ASN A O 2
ATOM 2510 N N . ALA A 1 67 ? 28.165 -10.385 -3.947 1.00 0.00 81 ALA A N 2
ATOM 2511 C CA . ALA A 1 67 ? 29.530 -10.733 -4.328 1.00 0.00 81 ALA A CA 2
ATOM 2512 C C . ALA A 1 67 ? 30.119 -9.785 -5.389 1.00 0.00 81 ALA A C 2
ATOM 2513 O O . ALA A 1 67 ? 31.095 -10.130 -6.055 1.00 0.00 81 ALA A O 2
ATOM 2520 N N . ASP A 1 68 ? 29.533 -8.594 -5.552 1.00 0.00 82 ASP A N 2
ATOM 2521 C CA . ASP A 1 68 ? 29.893 -7.562 -6.525 1.00 0.00 82 ASP A CA 2
ATOM 2522 C C . ASP A 1 68 ? 31.322 -7.003 -6.360 1.00 0.00 82 ASP A C 2
ATOM 2523 O O . ASP A 1 68 ? 31.527 -5.875 -5.919 1.00 0.00 82 ASP A O 2
ATOM 2532 N N . GLY A 1 69 ? 32.322 -7.790 -6.759 1.00 0.00 83 GLY A N 2
ATOM 2533 C CA . GLY A 1 69 ? 33.725 -7.392 -6.796 1.00 0.00 83 GLY A CA 2
ATOM 2534 C C . GLY A 1 69 ? 34.554 -8.014 -5.675 1.00 0.00 83 GLY A C 2
ATOM 2535 O O . GLY A 1 69 ? 34.875 -7.377 -4.677 1.00 0.00 83 GLY A O 2
ATOM 2539 N N . TYR A 1 70 ? 34.914 -9.282 -5.879 1.00 0.00 84 TYR A N 2
ATOM 2540 C CA . TYR A 1 70 ? 35.714 -10.123 -4.990 1.00 0.00 84 TYR A CA 2
ATOM 2541 C C . TYR A 1 70 ? 37.043 -9.464 -4.561 1.00 0.00 84 TYR A C 2
ATOM 2542 O O . TYR A 1 70 ? 37.666 -8.726 -5.326 1.00 0.00 84 TYR A O 2
ATOM 2560 N N . LYS A 1 71 ? 37.528 -9.766 -3.349 1.00 0.00 85 LYS A N 2
ATOM 2561 C CA . LYS A 1 71 ? 38.682 -9.071 -2.747 1.00 0.00 85 LYS A CA 2
ATOM 2562 C C . LYS A 1 71 ? 40.012 -9.796 -3.006 1.00 0.00 85 LYS A C 2
ATOM 2563 O O . LYS A 1 71 ? 40.683 -10.172 -2.047 1.00 0.00 85 LYS A O 2
ATOM 2582 N N . LEU A 1 72 ? 40.414 -9.965 -4.278 1.00 0.00 86 LEU A N 2
ATOM 2583 C CA . LEU A 1 72 ? 41.560 -10.810 -4.697 1.00 0.00 86 LEU A CA 2
ATOM 2584 C C . LEU A 1 72 ? 42.762 -10.699 -3.749 1.00 0.00 86 LEU A C 2
ATOM 2585 O O . LEU A 1 72 ? 43.305 -11.703 -3.286 1.00 0.00 86 LEU A O 2
ATOM 2601 N N . ASP A 1 73 ? 43.106 -9.440 -3.467 1.00 0.00 87 ASP A N 2
ATOM 2602 C CA . ASP A 1 73 ? 44.039 -8.972 -2.453 1.00 0.00 87 ASP A CA 2
ATOM 2603 C C . ASP A 1 73 ? 43.545 -7.630 -1.890 1.00 0.00 87 ASP A C 2
ATOM 2604 O O . ASP A 1 73 ? 43.175 -7.554 -0.722 1.00 0.00 87 ASP A O 2
ATOM 2613 N N . LYS A 1 74 ? 43.538 -6.576 -2.721 1.00 0.00 88 LYS A N 2
ATOM 2614 C CA . LYS A 1 74 ? 43.129 -5.220 -2.316 1.00 0.00 88 LYS A CA 2
ATOM 2615 C C . LYS A 1 74 ? 42.731 -4.352 -3.514 1.00 0.00 88 LYS A C 2
ATOM 2616 O O . LYS A 1 74 ? 41.630 -3.815 -3.548 1.00 0.00 88 LYS A O 2
ATOM 2635 N N . GLN A 1 75 ? 43.644 -4.194 -4.482 1.00 0.00 89 GLN A N 2
ATOM 2636 C CA . GLN A 1 75 ? 43.471 -3.309 -5.642 1.00 0.00 89 GLN A CA 2
ATOM 2637 C C . GLN A 1 75 ? 42.714 -3.982 -6.801 1.00 0.00 89 GLN A C 2
ATOM 2638 O O . GLN A 1 75 ? 42.023 -3.312 -7.559 1.00 0.00 89 GLN A O 2
ATOM 2652 N N . HIS A 1 76 ? 42.882 -5.300 -6.962 1.00 0.00 90 HIS A N 2
ATOM 2653 C CA . HIS A 1 76 ? 42.257 -6.122 -8.003 1.00 0.00 90 HIS A CA 2
ATOM 2654 C C . HIS A 1 76 ? 40.782 -6.366 -7.659 1.00 0.00 90 HIS A C 2
ATOM 2655 O O . HIS A 1 76 ? 40.499 -7.099 -6.710 1.00 0.00 90 HIS A O 2
ATOM 2670 N N . THR A 1 77 ? 39.870 -5.786 -8.442 1.00 0.00 91 THR A N 2
ATOM 2671 C CA . THR A 1 77 ? 38.420 -5.864 -8.220 1.00 0.00 91 THR A CA 2
ATOM 2672 C C . THR A 1 77 ? 37.706 -6.348 -9.479 1.00 0.00 91 THR A C 2
ATOM 2673 O O . THR A 1 77 ? 38.134 -6.090 -10.607 1.00 0.00 91 THR A O 2
ATOM 2684 N N . PHE A 1 78 ? 36.590 -7.040 -9.274 1.00 0.00 92 PHE A N 2
ATOM 2685 C CA . PHE A 1 78 ? 35.805 -7.696 -10.321 1.00 0.00 92 PHE A CA 2
ATOM 2686 C C . PHE A 1 78 ? 34.431 -7.039 -10.443 1.00 0.00 92 PHE A C 2
ATOM 2687 O O . PHE A 1 78 ? 34.096 -6.149 -9.661 1.00 0.00 92 PHE A O 2
ATOM 2704 N N . ARG A 1 79 ? 33.622 -7.483 -11.408 1.00 0.00 93 ARG A N 2
ATOM 2705 C CA . ARG A 1 79 ? 32.274 -6.944 -11.633 1.00 0.00 93 ARG A CA 2
ATOM 2706 C C . ARG A 1 79 ? 31.280 -8.083 -11.849 1.00 0.00 93 ARG A C 2
ATOM 2707 O O . ARG A 1 79 ? 31.172 -8.602 -12.961 1.00 0.00 93 ARG A O 2
ATOM 2728 N N . VAL A 1 80 ? 30.581 -8.496 -10.789 1.00 0.00 94 VAL A N 2
ATOM 2729 C CA . VAL A 1 80 ? 29.574 -9.567 -10.874 1.00 0.00 94 VAL A CA 2
ATOM 2730 C C . VAL A 1 80 ? 28.237 -8.975 -11.302 1.00 0.00 94 VAL A C 2
ATOM 2731 O O . VAL A 1 80 ? 27.724 -8.076 -10.642 1.00 0.00 94 VAL A O 2
ATOM 2744 N N . ASN A 1 81 ? 27.685 -9.468 -12.411 1.00 0.00 95 ASN A N 2
ATOM 2745 C CA . ASN A 1 81 ? 26.419 -9.023 -12.994 1.00 0.00 95 ASN A CA 2
ATOM 2746 C C . ASN A 1 81 ? 25.607 -10.225 -13.517 1.00 0.00 95 ASN A C 2
ATOM 2747 O O . ASN A 1 81 ? 26.052 -11.371 -13.454 1.00 0.00 95 ASN A O 2
ATOM 2758 N N . ASP B 2 1 ? 40.094 -22.057 -0.672 1.00 0.00 45 ASP B N 2
ATOM 2759 C CA . ASP B 2 1 ? 38.988 -22.646 0.088 1.00 0.00 45 ASP B CA 2
ATOM 2760 C C . ASP B 2 1 ? 38.607 -21.784 1.299 1.00 0.00 45 ASP B C 2
ATOM 2761 O O . ASP B 2 1 ? 39.167 -20.708 1.523 1.00 0.00 45 ASP B O 2
ATOM 2770 N N . GLU B 2 2 ? 37.634 -22.242 2.087 1.00 0.00 46 GLU B N 2
ATOM 2771 C CA . GLU B 2 2 ? 37.145 -21.536 3.273 1.00 0.00 46 GLU B CA 2
ATOM 2772 C C . GLU B 2 2 ? 38.064 -21.757 4.487 1.00 0.00 46 GLU B C 2
ATOM 2773 O O . GLU B 2 2 ? 37.674 -22.343 5.493 1.00 0.00 46 GLU B O 2
ATOM 2785 N N . ASP B 2 3 ? 39.304 -21.275 4.381 1.00 0.00 47 ASP B N 2
ATOM 2786 C CA . ASP B 2 3 ? 40.330 -21.412 5.428 1.00 0.00 47 ASP B CA 2
ATOM 2787 C C . ASP B 2 3 ? 40.921 -20.078 5.911 1.00 0.00 47 ASP B C 2
ATOM 2788 O O . ASP B 2 3 ? 41.230 -19.944 7.093 1.00 0.00 47 ASP B O 2
ATOM 2797 N N . VAL B 2 4 ? 41.080 -19.096 5.017 1.00 0.00 48 VAL B N 2
ATOM 2798 C CA . VAL B 2 4 ? 41.600 -17.753 5.332 1.00 0.00 48 VAL B CA 2
ATOM 2799 C C . VAL B 2 4 ? 40.491 -16.700 5.222 1.00 0.00 48 VAL B C 2
ATOM 2800 O O . VAL B 2 4 ? 39.326 -17.042 5.022 1.00 0.00 48 VAL B O 2
ATOM 2813 N N . LYS B 2 5 ? 40.845 -15.410 5.371 1.00 0.00 49 LYS B N 2
ATOM 2814 C CA . LYS B 2 5 ? 39.926 -14.298 5.104 1.00 0.00 49 LYS B CA 2
ATOM 2815 C C . LYS B 2 5 ? 39.311 -14.414 3.711 1.00 0.00 49 LYS B C 2
ATOM 2816 O O . LYS B 2 5 ? 39.843 -15.068 2.813 1.00 0.00 49 LYS B O 2
ATOM 2835 N N . ASP B 2 6 ? 38.214 -13.697 3.521 1.00 0.00 50 ASP B N 2
ATOM 2836 C CA . ASP B 2 6 ? 37.378 -13.762 2.332 1.00 0.00 50 ASP B CA 2
ATOM 2837 C C . ASP B 2 6 ? 38.004 -13.007 1.142 1.00 0.00 50 ASP B C 2
ATOM 2838 O O . ASP B 2 6 ? 37.393 -12.119 0.550 1.00 0.00 50 ASP B O 2
ATOM 2847 N N . ASN B 2 7 ? 39.211 -13.396 0.724 1.00 0.00 51 ASN B N 2
ATOM 2848 C CA . ASN B 2 7 ? 39.946 -12.864 -0.438 1.00 0.00 51 ASN B CA 2
ATOM 2849 C C . ASN B 2 7 ? 39.230 -13.062 -1.797 1.00 0.00 51 ASN B C 2
ATOM 2850 O O . ASN B 2 7 ? 39.787 -12.813 -2.867 1.00 0.00 51 ASN B O 2
ATOM 2861 N N . TRP B 2 8 ? 37.994 -13.549 -1.769 1.00 0.00 52 TRP B N 2
ATOM 2862 C CA . TRP B 2 8 ? 37.145 -13.748 -2.925 1.00 0.00 52 TRP B CA 2
ATOM 2863 C C . TRP B 2 8 ? 35.671 -13.337 -2.664 1.00 0.00 52 TRP B C 2
ATOM 2864 O O . TRP B 2 8 ? 34.796 -13.714 -3.432 1.00 0.00 52 TRP B O 2
ATOM 2885 N N . ASP B 2 9 ? 35.362 -12.545 -1.622 1.00 0.00 53 ASP B N 2
ATOM 2886 C CA . ASP B 2 9 ? 33.981 -12.148 -1.276 1.00 0.00 53 ASP B CA 2
ATOM 2887 C C . ASP B 2 9 ? 33.800 -10.634 -1.109 1.00 0.00 53 ASP B C 2
ATOM 2888 O O . ASP B 2 9 ? 34.406 -10.056 -0.217 1.00 0.00 53 ASP B O 2
ATOM 2897 N N . ASP B 2 10 ? 32.957 -9.999 -1.932 1.00 0.00 54 ASP B N 2
ATOM 2898 C CA . ASP B 2 10 ? 32.688 -8.558 -1.837 1.00 0.00 54 ASP B CA 2
ATOM 2899 C C . ASP B 2 10 ? 32.330 -8.087 -0.412 1.00 0.00 54 ASP B C 2
ATOM 2900 O O . ASP B 2 10 ? 31.597 -8.737 0.330 1.00 0.00 54 ASP B O 2
ATOM 2909 N N . ASP B 2 11 ? 32.869 -6.922 -0.047 1.00 0.00 55 ASP B N 2
ATOM 2910 C CA . ASP B 2 11 ? 32.735 -6.293 1.261 1.00 0.00 55 ASP B CA 2
ATOM 2911 C C . ASP B 2 11 ? 31.364 -5.621 1.397 1.00 0.00 55 ASP B C 2
ATOM 2912 O O . ASP B 2 11 ? 31.206 -4.427 1.142 1.00 0.00 55 ASP B O 2
ATOM 2921 N N . ASP A 1 1 ? 17.396 -14.090 -15.235 1.00 0.00 15 ASP A N 3
ATOM 2922 C CA . ASP A 1 1 ? 17.315 -13.760 -13.801 1.00 0.00 15 ASP A CA 3
ATOM 2923 C C . ASP A 1 1 ? 17.610 -14.905 -12.805 1.00 0.00 15 ASP A C 3
ATOM 2924 O O . ASP A 1 1 ? 17.324 -14.791 -11.616 1.00 0.00 15 ASP A O 3
ATOM 2933 N N . SER A 1 2 ? 18.242 -15.978 -13.290 1.00 0.00 16 SER A N 3
ATOM 2934 C CA . SER A 1 2 ? 18.587 -17.208 -12.552 1.00 0.00 16 SER A CA 3
ATOM 2935 C C . SER A 1 2 ? 20.086 -17.550 -12.598 1.00 0.00 16 SER A C 3
ATOM 2936 O O . SER A 1 2 ? 20.509 -18.584 -12.079 1.00 0.00 16 SER A O 3
ATOM 2944 N N . VAL A 1 3 ? 20.913 -16.667 -13.176 1.00 0.00 17 VAL A N 3
ATOM 2945 C CA . VAL A 1 3 ? 22.345 -16.911 -13.409 1.00 0.00 17 VAL A CA 3
ATOM 2946 C C . VAL A 1 3 ? 23.205 -15.696 -13.069 1.00 0.00 17 VAL A C 3
ATOM 2947 O O . VAL A 1 3 ? 22.705 -14.578 -12.962 1.00 0.00 17 VAL A O 3
ATOM 2960 N N . ILE A 1 4 ? 24.517 -15.922 -12.966 1.00 0.00 18 ILE A N 3
ATOM 2961 C CA . ILE A 1 4 ? 25.514 -14.895 -12.665 1.00 0.00 18 ILE A CA 3
ATOM 2962 C C . ILE A 1 4 ? 26.693 -14.996 -13.630 1.00 0.00 18 ILE A C 3
ATOM 2963 O O . ILE A 1 4 ? 27.018 -16.067 -14.150 1.00 0.00 18 ILE A O 3
ATOM 2979 N N . VAL A 1 5 ? 27.360 -13.860 -13.818 1.00 0.00 19 VAL A N 3
ATOM 2980 C CA . VAL A 1 5 ? 28.553 -13.702 -14.635 1.00 0.00 19 VAL A CA 3
ATOM 2981 C C . VAL A 1 5 ? 29.533 -12.805 -13.897 1.00 0.00 19 VAL A C 3
ATOM 2982 O O . VAL A 1 5 ? 29.139 -11.847 -13.231 1.00 0.00 19 VAL A O 3
ATOM 2995 N N . VAL A 1 6 ? 30.820 -13.104 -14.056 1.00 0.00 20 VAL A N 3
ATOM 2996 C CA . VAL A 1 6 ? 31.908 -12.296 -13.517 1.00 0.00 20 VAL A CA 3
ATOM 2997 C C . VAL A 1 6 ? 32.831 -11.868 -14.653 1.00 0.00 20 VAL A C 3
ATOM 2998 O O . VAL A 1 6 ? 32.944 -12.550 -15.675 1.00 0.00 20 VAL A O 3
ATOM 3011 N N . ASP A 1 7 ? 33.540 -10.768 -14.418 1.00 0.00 21 ASP A N 3
ATOM 3012 C CA . ASP A 1 7 ? 34.532 -10.198 -15.317 1.00 0.00 21 ASP A CA 3
ATOM 3013 C C . ASP A 1 7 ? 35.840 -9.905 -14.566 1.00 0.00 21 ASP A C 3
ATOM 3014 O O . ASP A 1 7 ? 35.874 -9.944 -13.334 1.00 0.00 21 ASP A O 3
ATOM 3023 N N . ASN A 1 8 ? 36.900 -9.580 -15.316 1.00 0.00 22 ASN A N 3
ATOM 3024 C CA . ASN A 1 8 ? 38.276 -9.374 -14.839 1.00 0.00 22 ASN A CA 3
ATOM 3025 C C . ASN A 1 8 ? 38.859 -10.580 -14.069 1.00 0.00 22 ASN A C 3
ATOM 3026 O O . ASN A 1 8 ? 39.629 -10.383 -13.136 1.00 0.00 22 ASN A O 3
ATOM 3037 N N . VAL A 1 9 ? 38.500 -11.817 -14.442 1.00 0.00 23 VAL A N 3
ATOM 3038 C CA . VAL A 1 9 ? 38.980 -13.069 -13.806 1.00 0.00 23 VAL A CA 3
ATOM 3039 C C . VAL A 1 9 ? 40.072 -13.762 -14.640 1.00 0.00 23 VAL A C 3
ATOM 3040 O O . VAL A 1 9 ? 39.788 -14.690 -15.399 1.00 0.00 23 VAL A O 3
ATOM 3053 N N . PRO A 1 10 ? 41.341 -13.312 -14.540 1.00 0.00 24 PRO A N 3
ATOM 3054 C CA . PRO A 1 10 ? 42.448 -13.974 -15.206 1.00 0.00 24 PRO A CA 3
ATOM 3055 C C . PRO A 1 10 ? 42.693 -15.370 -14.610 1.00 0.00 24 PRO A C 3
ATOM 3056 O O . PRO A 1 10 ? 42.461 -15.614 -13.422 1.00 0.00 24 PRO A O 3
ATOM 3067 N N . GLN A 1 11 ? 43.176 -16.286 -15.454 1.00 0.00 25 GLN A N 3
ATOM 3068 C CA . GLN A 1 11 ? 43.679 -17.582 -15.004 1.00 0.00 25 GLN A CA 3
ATOM 3069 C C . GLN A 1 11 ? 44.972 -17.408 -14.186 1.00 0.00 25 GLN A C 3
ATOM 3070 O O . GLN A 1 11 ? 45.638 -16.374 -14.243 1.00 0.00 25 GLN A O 3
ATOM 3084 N N . VAL A 1 12 ? 45.336 -18.457 -13.448 1.00 0.00 26 VAL A N 3
ATOM 3085 C CA . VAL A 1 12 ? 46.483 -18.537 -12.542 1.00 0.00 26 VAL A CA 3
ATOM 3086 C C . VAL A 1 12 ? 47.202 -19.874 -12.745 1.00 0.00 26 VAL A C 3
ATOM 3087 O O . VAL A 1 12 ? 46.662 -20.786 -13.372 1.00 0.00 26 VAL A O 3
ATOM 3100 N N . GLY A 1 13 ? 48.421 -19.984 -12.216 1.00 0.00 27 GLY A N 3
ATOM 3101 C CA . GLY A 1 13 ? 49.257 -21.178 -12.338 1.00 0.00 27 GLY A CA 3
ATOM 3102 C C . GLY A 1 13 ? 48.802 -22.367 -11.473 1.00 0.00 27 GLY A C 3
ATOM 3103 O O . GLY A 1 13 ? 47.725 -22.337 -10.858 1.00 0.00 27 GLY A O 3
ATOM 3107 N N . PRO A 1 14 ? 49.617 -23.440 -11.424 1.00 0.00 28 PRO A N 3
ATOM 3108 C CA . PRO A 1 14 ? 49.337 -24.622 -10.621 1.00 0.00 28 PRO A CA 3
ATOM 3109 C C . PRO A 1 14 ? 49.290 -24.280 -9.124 1.00 0.00 28 PRO A C 3
ATOM 3110 O O . PRO A 1 14 ? 49.624 -23.174 -8.702 1.00 0.00 28 PRO A O 3
ATOM 3121 N N . ASP A 1 15 ? 48.831 -25.246 -8.313 1.00 0.00 29 ASP A N 3
ATOM 3122 C CA . ASP A 1 15 ? 48.650 -25.124 -6.854 1.00 0.00 29 ASP A CA 3
ATOM 3123 C C . ASP A 1 15 ? 47.659 -24.014 -6.425 1.00 0.00 29 ASP A C 3
ATOM 3124 O O . ASP A 1 15 ? 47.519 -23.732 -5.237 1.00 0.00 29 ASP A O 3
ATOM 3133 N N . ARG A 1 16 ? 46.951 -23.411 -7.387 1.00 0.00 30 ARG A N 3
ATOM 3134 C CA . ARG A 1 16 ? 45.966 -22.329 -7.192 1.00 0.00 30 ARG A CA 3
ATOM 3135 C C . ARG A 1 16 ? 44.820 -22.364 -8.220 1.00 0.00 30 ARG A C 3
ATOM 3136 O O . ARG A 1 16 ? 43.696 -22.010 -7.863 1.00 0.00 30 ARG A O 3
ATOM 3157 N N . LEU A 1 17 ? 45.042 -22.857 -9.450 1.00 0.00 31 LEU A N 3
ATOM 3158 C CA . LEU A 1 17 ? 43.985 -22.968 -10.475 1.00 0.00 31 LEU A CA 3
ATOM 3159 C C . LEU A 1 17 ? 42.695 -23.679 -10.018 1.00 0.00 31 LEU A C 3
ATOM 3160 O O . LEU A 1 17 ? 41.605 -23.328 -10.457 1.00 0.00 31 LEU A O 3
ATOM 3176 N N . GLU A 1 18 ? 42.817 -24.662 -9.122 1.00 0.00 32 GLU A N 3
ATOM 3177 C CA . GLU A 1 18 ? 41.693 -25.427 -8.571 1.00 0.00 32 GLU A CA 3
ATOM 3178 C C . GLU A 1 18 ? 40.848 -24.520 -7.677 1.00 0.00 32 GLU A C 3
ATOM 3179 O O . GLU A 1 18 ? 39.629 -24.448 -7.845 1.00 0.00 32 GLU A O 3
ATOM 3191 N N . LYS A 1 19 ? 41.528 -23.773 -6.790 1.00 0.00 33 LYS A N 3
ATOM 3192 C CA . LYS A 1 19 ? 40.975 -22.731 -5.918 1.00 0.00 33 LYS A CA 3
ATOM 3193 C C . LYS A 1 19 ? 40.140 -21.722 -6.713 1.00 0.00 33 LYS A C 3
ATOM 3194 O O . LYS A 1 19 ? 39.110 -21.312 -6.205 1.00 0.00 33 LYS A O 3
ATOM 3213 N N . LEU A 1 20 ? 40.502 -21.394 -7.958 1.00 0.00 34 LEU A N 3
ATOM 3214 C CA . LEU A 1 20 ? 39.739 -20.485 -8.825 1.00 0.00 34 LEU A CA 3
ATOM 3215 C C . LEU A 1 20 ? 38.250 -20.871 -8.947 1.00 0.00 34 LEU A C 3
ATOM 3216 O O . LEU A 1 20 ? 37.384 -20.031 -8.719 1.00 0.00 34 LEU A O 3
ATOM 3232 N N . LYS A 1 21 ? 37.941 -22.137 -9.275 1.00 0.00 35 LYS A N 3
ATOM 3233 C CA . LYS A 1 21 ? 36.563 -22.672 -9.278 1.00 0.00 35 LYS A CA 3
ATOM 3234 C C . LYS A 1 21 ? 36.098 -23.125 -7.887 1.00 0.00 35 LYS A C 3
ATOM 3235 O O . LYS A 1 21 ? 34.919 -22.975 -7.560 1.00 0.00 35 LYS A O 3
ATOM 3254 N N . ASN A 1 22 ? 37.008 -23.622 -7.041 1.00 0.00 36 ASN A N 3
ATOM 3255 C CA . ASN A 1 22 ? 36.674 -24.026 -5.673 1.00 0.00 36 ASN A CA 3
ATOM 3256 C C . ASN A 1 22 ? 36.137 -22.855 -4.840 1.00 0.00 36 ASN A C 3
ATOM 3257 O O . ASN A 1 22 ? 35.009 -22.953 -4.367 1.00 0.00 36 ASN A O 3
ATOM 3268 N N . VAL A 1 23 ? 36.887 -21.753 -4.693 1.00 0.00 37 VAL A N 3
ATOM 3269 C CA . VAL A 1 23 ? 36.461 -20.582 -3.908 1.00 0.00 37 VAL A CA 3
ATOM 3270 C C . VAL A 1 23 ? 35.102 -20.075 -4.367 1.00 0.00 37 VAL A C 3
ATOM 3271 O O . VAL A 1 23 ? 34.279 -19.778 -3.513 1.00 0.00 37 VAL A O 3
ATOM 3284 N N . ILE A 1 24 ? 34.826 -20.099 -5.678 1.00 0.00 38 ILE A N 3
ATOM 3285 C CA . ILE A 1 24 ? 33.506 -19.828 -6.254 1.00 0.00 38 ILE A CA 3
ATOM 3286 C C . ILE A 1 24 ? 32.417 -20.714 -5.622 1.00 0.00 38 ILE A C 3
ATOM 3287 O O . ILE A 1 24 ? 31.372 -20.190 -5.243 1.00 0.00 38 ILE A O 3
ATOM 3303 N N . HIS A 1 25 ? 32.637 -22.022 -5.444 1.00 0.00 39 HIS A N 3
ATOM 3304 C CA . HIS A 1 25 ? 31.656 -22.900 -4.779 1.00 0.00 39 HIS A CA 3
ATOM 3305 C C . HIS A 1 25 ? 31.455 -22.547 -3.305 1.00 0.00 39 HIS A C 3
ATOM 3306 O O . HIS A 1 25 ? 30.314 -22.569 -2.845 1.00 0.00 39 HIS A O 3
ATOM 3321 N N . LYS A 1 26 ? 32.525 -22.215 -2.567 1.00 0.00 40 LYS A N 3
ATOM 3322 C CA . LYS A 1 26 ? 32.418 -21.870 -1.138 1.00 0.00 40 LYS A CA 3
ATOM 3323 C C . LYS A 1 26 ? 31.817 -20.477 -0.910 1.00 0.00 40 LYS A C 3
ATOM 3324 O O . LYS A 1 26 ? 30.860 -20.364 -0.146 1.00 0.00 40 LYS A O 3
ATOM 3343 N N . ILE A 1 27 ? 32.318 -19.440 -1.592 1.00 0.00 41 ILE A N 3
ATOM 3344 C CA . ILE A 1 27 ? 31.825 -18.060 -1.449 1.00 0.00 41 ILE A CA 3
ATOM 3345 C C . ILE A 1 27 ? 30.327 -17.966 -1.700 1.00 0.00 41 ILE A C 3
ATOM 3346 O O . ILE A 1 27 ? 29.613 -17.291 -0.962 1.00 0.00 41 ILE A O 3
ATOM 3362 N N . PHE A 1 28 ? 29.856 -18.665 -2.737 1.00 0.00 42 PHE A N 3
ATOM 3363 C CA . PHE A 1 28 ? 28.459 -18.639 -3.119 1.00 0.00 42 PHE A CA 3
ATOM 3364 C C . PHE A 1 28 ? 27.584 -19.612 -2.305 1.00 0.00 42 PHE A C 3
ATOM 3365 O O . PHE A 1 28 ? 26.357 -19.604 -2.440 1.00 0.00 42 PHE A O 3
ATOM 3382 N N . SER A 1 29 ? 28.195 -20.383 -1.393 1.00 0.00 43 SER A N 3
ATOM 3383 C CA . SER A 1 29 ? 27.494 -21.343 -0.538 1.00 0.00 43 SER A CA 3
ATOM 3384 C C . SER A 1 29 ? 26.686 -20.684 0.591 1.00 0.00 43 SER A C 3
ATOM 3385 O O . SER A 1 29 ? 25.702 -21.268 1.036 1.00 0.00 43 SER A O 3
ATOM 3393 N N . LYS A 1 30 ? 27.051 -19.465 1.042 1.00 0.00 44 LYS A N 3
ATOM 3394 C CA . LYS A 1 30 ? 26.252 -18.711 2.037 1.00 0.00 44 LYS A CA 3
ATOM 3395 C C . LYS A 1 30 ? 24.882 -18.269 1.497 1.00 0.00 44 LYS A C 3
ATOM 3396 O O . LYS A 1 30 ? 23.986 -17.997 2.289 1.00 0.00 44 LYS A O 3
ATOM 3415 N N . PHE A 1 31 ? 24.701 -18.244 0.171 1.00 0.00 45 PHE A N 3
ATOM 3416 C CA . PHE A 1 31 ? 23.445 -17.849 -0.485 1.00 0.00 45 PHE A CA 3
ATOM 3417 C C . PHE A 1 31 ? 22.613 -19.050 -0.974 1.00 0.00 45 PHE A C 3
ATOM 3418 O O . PHE A 1 31 ? 21.456 -18.874 -1.349 1.00 0.00 45 PHE A O 3
ATOM 3435 N N . GLY A 1 32 ? 23.189 -20.260 -0.995 1.00 0.00 46 GLY A N 3
ATOM 3436 C CA . GLY A 1 32 ? 22.525 -21.458 -1.503 1.00 0.00 46 GLY A CA 3
ATOM 3437 C C . GLY A 1 32 ? 23.517 -22.531 -1.954 1.00 0.00 46 GLY A C 3
ATOM 3438 O O . GLY A 1 32 ? 24.573 -22.714 -1.360 1.00 0.00 46 GLY A O 3
ATOM 3442 N N . LYS A 1 33 ? 23.165 -23.259 -3.020 1.00 0.00 47 LYS A N 3
ATOM 3443 C CA . LYS A 1 33 ? 24.015 -24.264 -3.669 1.00 0.00 47 LYS A CA 3
ATOM 3444 C C . LYS A 1 33 ? 24.004 -24.017 -5.179 1.00 0.00 47 LYS A C 3
ATOM 3445 O O . LYS A 1 33 ? 22.937 -23.871 -5.780 1.00 0.00 47 LYS A O 3
ATOM 3464 N N . ILE A 1 34 ? 25.191 -23.930 -5.774 1.00 0.00 48 ILE A N 3
ATOM 3465 C CA . ILE A 1 34 ? 25.352 -23.756 -7.219 1.00 0.00 48 ILE A CA 3
ATOM 3466 C C . ILE A 1 34 ? 25.279 -25.130 -7.895 1.00 0.00 48 ILE A C 3
ATOM 3467 O O . ILE A 1 34 ? 25.955 -26.061 -7.460 1.00 0.00 48 ILE A O 3
ATOM 3483 N N . THR A 1 35 ? 24.471 -25.249 -8.952 1.00 0.00 49 THR A N 3
ATOM 3484 C CA . THR A 1 35 ? 24.322 -26.492 -9.723 1.00 0.00 49 THR A CA 3
ATOM 3485 C C . THR A 1 35 ? 25.123 -26.489 -11.035 1.00 0.00 49 THR A C 3
ATOM 3486 O O . THR A 1 35 ? 25.640 -27.534 -11.425 1.00 0.00 49 THR A O 3
ATOM 3497 N N . ASN A 1 36 ? 25.313 -25.332 -11.686 1.00 0.00 50 ASN A N 3
ATOM 3498 C CA . ASN A 1 36 ? 26.092 -25.208 -12.924 1.00 0.00 50 ASN A CA 3
ATOM 3499 C C . ASN A 1 36 ? 27.437 -24.496 -12.695 1.00 0.00 50 ASN A C 3
ATOM 3500 O O . ASN A 1 36 ? 27.610 -23.805 -11.697 1.00 0.00 50 ASN A O 3
ATOM 3511 N N . ASP A 1 37 ? 28.371 -24.610 -13.645 1.00 0.00 51 ASP A N 3
ATOM 3512 C CA . ASP A 1 37 ? 29.697 -23.988 -13.579 1.00 0.00 51 ASP A CA 3
ATOM 3513 C C . ASP A 1 37 ? 30.457 -24.090 -14.913 1.00 0.00 51 ASP A C 3
ATOM 3514 O O . ASP A 1 37 ? 30.789 -25.185 -15.356 1.00 0.00 51 ASP A O 3
ATOM 3523 N N . PHE A 1 38 ? 30.762 -22.953 -15.548 1.00 0.00 52 PHE A N 3
ATOM 3524 C CA . PHE A 1 38 ? 31.466 -22.921 -16.829 1.00 0.00 52 PHE A CA 3
ATOM 3525 C C . PHE A 1 38 ? 32.609 -21.904 -16.818 1.00 0.00 52 PHE A C 3
ATOM 3526 O O . PHE A 1 38 ? 32.425 -20.717 -16.519 1.00 0.00 52 PHE A O 3
ATOM 3543 N N . TYR A 1 39 ? 33.800 -22.398 -17.179 1.00 0.00 53 TYR A N 3
ATOM 3544 C CA . TYR A 1 39 ? 35.069 -21.666 -17.225 1.00 0.00 53 TYR A CA 3
ATOM 3545 C C . TYR A 1 39 ? 35.593 -21.695 -18.675 1.00 0.00 53 TYR A C 3
ATOM 3546 O O . TYR A 1 39 ? 36.357 -22.599 -19.022 1.00 0.00 53 TYR A O 3
ATOM 3564 N N . PRO A 1 40 ? 35.170 -20.754 -19.553 1.00 0.00 54 PRO A N 3
ATOM 3565 C CA . PRO A 1 40 ? 35.651 -20.667 -20.934 1.00 0.00 54 PRO A CA 3
ATOM 3566 C C . PRO A 1 40 ? 37.119 -20.216 -20.977 1.00 0.00 54 PRO A C 3
ATOM 3567 O O . PRO A 1 40 ? 37.690 -19.858 -19.953 1.00 0.00 54 PRO A O 3
ATOM 3578 N N . GLU A 1 41 ? 37.725 -20.195 -22.169 1.00 0.00 55 GLU A N 3
ATOM 3579 C CA . GLU A 1 41 ? 39.096 -19.717 -22.417 1.00 0.00 55 GLU A CA 3
ATOM 3580 C C . GLU A 1 41 ? 39.215 -19.036 -23.788 1.00 0.00 55 GLU A C 3
ATOM 3581 O O . GLU A 1 41 ? 38.290 -19.082 -24.596 1.00 0.00 55 GLU A O 3
ATOM 3593 N N . GLU A 1 42 ? 40.373 -18.425 -24.053 1.00 0.00 56 GLU A N 3
ATOM 3594 C CA . GLU A 1 42 ? 40.722 -17.803 -25.328 1.00 0.00 56 GLU A CA 3
ATOM 3595 C C . GLU A 1 42 ? 41.867 -18.569 -25.995 1.00 0.00 56 GLU A C 3
ATOM 3596 O O . GLU A 1 42 ? 42.972 -18.612 -25.473 1.00 0.00 56 GLU A O 3
ATOM 3608 N N . ASP A 1 43 ? 41.596 -19.261 -27.108 1.00 0.00 57 ASP A N 3
ATOM 3609 C CA . ASP A 1 43 ? 42.578 -20.045 -27.879 1.00 0.00 57 ASP A CA 3
ATOM 3610 C C . ASP A 1 43 ? 43.363 -21.103 -27.054 1.00 0.00 57 ASP A C 3
ATOM 3611 O O . ASP A 1 43 ? 44.448 -21.521 -27.456 1.00 0.00 57 ASP A O 3
ATOM 3620 N N . GLY A 1 44 ? 42.837 -21.532 -25.896 1.00 0.00 58 GLY A N 3
ATOM 3621 C CA . GLY A 1 44 ? 43.549 -22.427 -24.969 1.00 0.00 58 GLY A CA 3
ATOM 3622 C C . GLY A 1 44 ? 44.461 -21.683 -23.977 1.00 0.00 58 GLY A C 3
ATOM 3623 O O . GLY A 1 44 ? 45.367 -22.290 -23.408 1.00 0.00 58 GLY A O 3
ATOM 3627 N N . LYS A 1 45 ? 44.267 -20.366 -23.803 1.00 0.00 59 LYS A N 3
ATOM 3628 C CA . LYS A 1 45 ? 45.040 -19.451 -22.958 1.00 0.00 59 LYS A CA 3
ATOM 3629 C C . LYS A 1 45 ? 44.145 -18.868 -21.856 1.00 0.00 59 LYS A C 3
ATOM 3630 O O . LYS A 1 45 ? 42.937 -19.109 -21.809 1.00 0.00 59 LYS A O 3
ATOM 3649 N N . THR A 1 46 ? 44.762 -18.075 -20.974 1.00 0.00 60 THR A N 3
ATOM 3650 C CA . THR A 1 46 ? 44.167 -17.454 -19.787 1.00 0.00 60 THR A CA 3
ATOM 3651 C C . THR A 1 46 ? 42.860 -16.706 -20.096 1.00 0.00 60 THR A C 3
ATOM 3652 O O . THR A 1 46 ? 42.833 -15.745 -20.864 1.00 0.00 60 THR A O 3
ATOM 3663 N N . LYS A 1 47 ? 41.757 -17.165 -19.497 1.00 0.00 61 LYS A N 3
ATOM 3664 C CA . LYS A 1 47 ? 40.438 -16.520 -19.599 1.00 0.00 61 LYS A CA 3
ATOM 3665 C C . LYS A 1 47 ? 40.374 -15.176 -18.856 1.00 0.00 61 LYS A C 3
ATOM 3666 O O . LYS A 1 47 ? 41.331 -14.785 -18.191 1.00 0.00 61 LYS A O 3
ATOM 3685 N N . GLY A 1 48 ? 39.217 -14.512 -18.955 1.00 0.00 62 GLY A N 3
ATOM 3686 C CA . GLY A 1 48 ? 38.873 -13.290 -18.226 1.00 0.00 62 GLY A CA 3
ATOM 3687 C C . GLY A 1 48 ? 37.437 -13.230 -17.690 1.00 0.00 62 GLY A C 3
ATOM 3688 O O . GLY A 1 48 ? 37.108 -12.250 -17.031 1.00 0.00 62 GLY A O 3
ATOM 3692 N N . TYR A 1 49 ? 36.592 -14.247 -17.937 1.00 0.00 63 TYR A N 3
ATOM 3693 C CA . TYR A 1 49 ? 35.165 -14.288 -17.586 1.00 0.00 63 TYR A CA 3
ATOM 3694 C C . TYR A 1 49 ? 34.769 -15.742 -17.250 1.00 0.00 63 TYR A C 3
ATOM 3695 O O . TYR A 1 49 ? 35.412 -16.677 -17.732 1.00 0.00 63 TYR A O 3
ATOM 3713 N N . ILE A 1 50 ? 33.710 -15.922 -16.445 1.00 0.00 64 ILE A N 3
ATOM 3714 C CA . ILE A 1 50 ? 33.092 -17.229 -16.126 1.00 0.00 64 ILE A CA 3
ATOM 3715 C C . ILE A 1 50 ? 31.556 -17.110 -16.119 1.00 0.00 64 ILE A C 3
ATOM 3716 O O . ILE A 1 50 ? 31.018 -16.002 -16.049 1.00 0.00 64 ILE A O 3
ATOM 3732 N N . PHE A 1 51 ? 30.860 -18.254 -16.124 1.00 0.00 65 PHE A N 3
ATOM 3733 C CA . PHE A 1 51 ? 29.401 -18.326 -16.126 1.00 0.00 65 PHE A CA 3
ATOM 3734 C C . PHE A 1 51 ? 28.930 -19.384 -15.116 1.00 0.00 65 PHE A C 3
ATOM 3735 O O . PHE A 1 51 ? 29.382 -20.530 -15.152 1.00 0.00 65 PHE A O 3
ATOM 3752 N N . LEU A 1 52 ? 28.027 -18.988 -14.207 1.00 0.00 66 LEU A N 3
ATOM 3753 C CA . LEU A 1 52 ? 27.436 -19.839 -13.168 1.00 0.00 66 LEU A CA 3
ATOM 3754 C C . LEU A 1 52 ? 25.901 -19.694 -13.171 1.00 0.00 66 LEU A C 3
ATOM 3755 O O . LEU A 1 52 ? 25.381 -18.584 -13.263 1.00 0.00 66 LEU A O 3
ATOM 3771 N N . GLU A 1 53 ? 25.171 -20.801 -12.998 1.00 0.00 67 GLU A N 3
ATOM 3772 C CA . GLU A 1 53 ? 23.703 -20.837 -12.928 1.00 0.00 67 GLU A CA 3
ATOM 3773 C C . GLU A 1 53 ? 23.229 -21.569 -11.663 1.00 0.00 67 GLU A C 3
ATOM 3774 O O . GLU A 1 53 ? 23.616 -22.716 -11.397 1.00 0.00 67 GLU A O 3
ATOM 3786 N N . TYR A 1 54 ? 22.383 -20.888 -10.885 1.00 0.00 68 TYR A N 3
ATOM 3787 C CA . TYR A 1 54 ? 21.774 -21.447 -9.681 1.00 0.00 68 TYR A CA 3
ATOM 3788 C C . TYR A 1 54 ? 20.494 -22.222 -10.000 1.00 0.00 68 TYR A C 3
ATOM 3789 O O . TYR A 1 54 ? 19.922 -22.124 -11.083 1.00 0.00 68 TYR A O 3
ATOM 3807 N N . ALA A 1 55 ? 20.003 -22.948 -8.993 1.00 0.00 69 ALA A N 3
ATOM 3808 C CA . ALA A 1 55 ? 18.745 -23.680 -9.063 1.00 0.00 69 ALA A CA 3
ATOM 3809 C C . ALA A 1 55 ? 17.492 -22.783 -8.907 1.00 0.00 69 ALA A C 3
ATOM 3810 O O . ALA A 1 55 ? 16.387 -23.294 -9.044 1.00 0.00 69 ALA A O 3
ATOM 3817 N N . SER A 1 56 ? 17.647 -21.480 -8.607 1.00 0.00 70 SER A N 3
ATOM 3818 C CA . SER A 1 56 ? 16.547 -20.534 -8.350 1.00 0.00 70 SER A CA 3
ATOM 3819 C C . SER A 1 56 ? 16.933 -19.074 -8.648 1.00 0.00 70 SER A C 3
ATOM 3820 O O . SER A 1 56 ? 18.115 -18.732 -8.544 1.00 0.00 70 SER A O 3
ATOM 3828 N N . PRO A 1 57 ? 15.958 -18.179 -8.933 1.00 0.00 71 PRO A N 3
ATOM 3829 C CA . PRO A 1 57 ? 16.212 -16.762 -9.211 1.00 0.00 71 PRO A CA 3
ATOM 3830 C C . PRO A 1 57 ? 16.770 -16.040 -7.980 1.00 0.00 71 PRO A C 3
ATOM 3831 O O . PRO A 1 57 ? 17.820 -15.402 -8.062 1.00 0.00 71 PRO A O 3
ATOM 3842 N N . ALA A 1 58 ? 16.119 -16.230 -6.825 1.00 0.00 72 ALA A N 3
ATOM 3843 C CA . ALA A 1 58 ? 16.491 -15.683 -5.517 1.00 0.00 72 ALA A CA 3
ATOM 3844 C C . ALA A 1 58 ? 17.941 -15.980 -5.096 1.00 0.00 72 ALA A C 3
ATOM 3845 O O . ALA A 1 58 ? 18.452 -15.305 -4.212 1.00 0.00 72 ALA A O 3
ATOM 3852 N N . HIS A 1 59 ? 18.609 -16.970 -5.707 1.00 0.00 73 HIS A N 3
ATOM 3853 C CA . HIS A 1 59 ? 20.017 -17.275 -5.441 1.00 0.00 73 HIS A CA 3
ATOM 3854 C C . HIS A 1 59 ? 20.930 -16.402 -6.313 1.00 0.00 73 HIS A C 3
ATOM 3855 O O . HIS A 1 59 ? 21.853 -15.779 -5.800 1.00 0.00 73 HIS A O 3
ATOM 3870 N N . ALA A 1 60 ? 20.652 -16.323 -7.620 1.00 0.00 74 ALA A N 3
ATOM 3871 C CA . ALA A 1 60 ? 21.384 -15.498 -8.584 1.00 0.00 74 ALA A CA 3
ATOM 3872 C C . ALA A 1 60 ? 21.249 -13.998 -8.289 1.00 0.00 74 ALA A C 3
ATOM 3873 O O . ALA A 1 60 ? 22.266 -13.315 -8.134 1.00 0.00 74 ALA A O 3
ATOM 3880 N N . VAL A 1 61 ? 20.007 -13.499 -8.192 1.00 0.00 75 VAL A N 3
ATOM 3881 C CA . VAL A 1 61 ? 19.731 -12.069 -7.961 1.00 0.00 75 VAL A CA 3
ATOM 3882 C C . VAL A 1 61 ? 20.356 -11.582 -6.645 1.00 0.00 75 VAL A C 3
ATOM 3883 O O . VAL A 1 61 ? 20.807 -10.442 -6.558 1.00 0.00 75 VAL A O 3
ATOM 3896 N N . ASP A 1 62 ? 20.440 -12.476 -5.652 1.00 0.00 76 ASP A N 3
ATOM 3897 C CA . ASP A 1 62 ? 21.139 -12.251 -4.393 1.00 0.00 76 ASP A CA 3
ATOM 3898 C C . ASP A 1 62 ? 22.659 -12.289 -4.586 1.00 0.00 76 ASP A C 3
ATOM 3899 O O . ASP A 1 62 ? 23.318 -11.292 -4.294 1.00 0.00 76 ASP A O 3
ATOM 3908 N N . ALA A 1 63 ? 23.221 -13.389 -5.104 1.00 0.00 77 ALA A N 3
ATOM 3909 C CA . ALA A 1 63 ? 24.657 -13.571 -5.308 1.00 0.00 77 ALA A CA 3
ATOM 3910 C C . ALA A 1 63 ? 25.327 -12.401 -6.051 1.00 0.00 77 ALA A C 3
ATOM 3911 O O . ALA A 1 63 ? 26.377 -11.925 -5.615 1.00 0.00 77 ALA A O 3
ATOM 3918 N N . VAL A 1 64 ? 24.697 -11.902 -7.122 1.00 0.00 78 VAL A N 3
ATOM 3919 C CA . VAL A 1 64 ? 25.153 -10.709 -7.853 1.00 0.00 78 VAL A CA 3
ATOM 3920 C C . VAL A 1 64 ? 25.239 -9.461 -6.972 1.00 0.00 78 VAL A C 3
ATOM 3921 O O . VAL A 1 64 ? 26.220 -8.729 -7.050 1.00 0.00 78 VAL A O 3
ATOM 3934 N N . LYS A 1 65 ? 24.234 -9.240 -6.118 1.00 0.00 79 LYS A N 3
ATOM 3935 C CA . LYS A 1 65 ? 24.126 -8.096 -5.200 1.00 0.00 79 LYS A CA 3
ATOM 3936 C C . LYS A 1 65 ? 24.897 -8.312 -3.879 1.00 0.00 79 LYS A C 3
ATOM 3937 O O . LYS A 1 65 ? 24.924 -7.417 -3.039 1.00 0.00 79 LYS A O 3
ATOM 3956 N N . ASN A 1 66 ? 25.547 -9.467 -3.703 1.00 0.00 80 ASN A N 3
ATOM 3957 C CA . ASN A 1 66 ? 26.343 -9.791 -2.517 1.00 0.00 80 ASN A CA 3
ATOM 3958 C C . ASN A 1 66 ? 27.835 -9.928 -2.834 1.00 0.00 80 ASN A C 3
ATOM 3959 O O . ASN A 1 66 ? 28.644 -9.373 -2.102 1.00 0.00 80 ASN A O 3
ATOM 3970 N N . ALA A 1 67 ? 28.209 -10.620 -3.917 1.00 0.00 81 ALA A N 3
ATOM 3971 C CA . ALA A 1 67 ? 29.609 -10.844 -4.300 1.00 0.00 81 ALA A CA 3
ATOM 3972 C C . ALA A 1 67 ? 30.158 -9.824 -5.322 1.00 0.00 81 ALA A C 3
ATOM 3973 O O . ALA A 1 67 ? 31.149 -10.092 -6.003 1.00 0.00 81 ALA A O 3
ATOM 3980 N N . ASP A 1 68 ? 29.498 -8.671 -5.457 1.00 0.00 82 ASP A N 3
ATOM 3981 C CA . ASP A 1 68 ? 29.870 -7.557 -6.332 1.00 0.00 82 ASP A CA 3
ATOM 3982 C C . ASP A 1 68 ? 31.291 -7.022 -6.058 1.00 0.00 82 ASP A C 3
ATOM 3983 O O . ASP A 1 68 ? 31.464 -6.033 -5.350 1.00 0.00 82 ASP A O 3
ATOM 3992 N N . GLY A 1 69 ? 32.308 -7.673 -6.636 1.00 0.00 83 GLY A N 3
ATOM 3993 C CA . GLY A 1 69 ? 33.703 -7.220 -6.633 1.00 0.00 83 GLY A CA 3
ATOM 3994 C C . GLY A 1 69 ? 34.583 -7.973 -5.638 1.00 0.00 83 GLY A C 3
ATOM 3995 O O . GLY A 1 69 ? 34.771 -7.535 -4.504 1.00 0.00 83 GLY A O 3
ATOM 3999 N N . TYR A 1 70 ? 35.141 -9.106 -6.072 1.00 0.00 84 TYR A N 3
ATOM 4000 C CA . TYR A 1 70 ? 35.947 -9.979 -5.218 1.00 0.00 84 TYR A CA 3
ATOM 4001 C C . TYR A 1 70 ? 37.276 -9.331 -4.765 1.00 0.00 84 TYR A C 3
ATOM 4002 O O . TYR A 1 70 ? 37.955 -8.656 -5.540 1.00 0.00 84 TYR A O 3
ATOM 4020 N N . LYS A 1 71 ? 37.722 -9.591 -3.527 1.00 0.00 85 LYS A N 3
ATOM 4021 C CA . LYS A 1 71 ? 38.935 -8.974 -2.938 1.00 0.00 85 LYS A CA 3
ATOM 4022 C C . LYS A 1 71 ? 40.230 -9.792 -3.112 1.00 0.00 85 LYS A C 3
ATOM 4023 O O . LYS A 1 71 ? 41.004 -9.952 -2.174 1.00 0.00 85 LYS A O 3
ATOM 4042 N N . LEU A 1 72 ? 40.492 -10.235 -4.346 1.00 0.00 86 LEU A N 3
ATOM 4043 C CA . LEU A 1 72 ? 41.669 -11.042 -4.716 1.00 0.00 86 LEU A CA 3
ATOM 4044 C C . LEU A 1 72 ? 43.016 -10.358 -4.412 1.00 0.00 86 LEU A C 3
ATOM 4045 O O . LEU A 1 72 ? 43.991 -11.049 -4.127 1.00 0.00 86 LEU A O 3
ATOM 4061 N N . ASP A 1 73 ? 43.038 -9.012 -4.463 1.00 0.00 87 ASP A N 3
ATOM 4062 C CA . ASP A 1 73 ? 44.178 -8.116 -4.223 1.00 0.00 87 ASP A CA 3
ATOM 4063 C C . ASP A 1 73 ? 45.288 -8.219 -5.300 1.00 0.00 87 ASP A C 3
ATOM 4064 O O . ASP A 1 73 ? 46.210 -9.028 -5.204 1.00 0.00 87 ASP A O 3
ATOM 4073 N N . LYS A 1 74 ? 45.195 -7.372 -6.336 1.00 0.00 88 LYS A N 3
ATOM 4074 C CA . LYS A 1 74 ? 46.160 -7.311 -7.453 1.00 0.00 88 LYS A CA 3
ATOM 4075 C C . LYS A 1 74 ? 46.281 -5.891 -8.038 1.00 0.00 88 LYS A C 3
ATOM 4076 O O . LYS A 1 74 ? 47.250 -5.204 -7.745 1.00 0.00 88 LYS A O 3
ATOM 4095 N N . GLN A 1 75 ? 45.316 -5.469 -8.869 1.00 0.00 89 GLN A N 3
ATOM 4096 C CA . GLN A 1 75 ? 45.330 -4.207 -9.637 1.00 0.00 89 GLN A CA 3
ATOM 4097 C C . GLN A 1 75 ? 43.918 -3.593 -9.686 1.00 0.00 89 GLN A C 3
ATOM 4098 O O . GLN A 1 75 ? 43.667 -2.568 -9.061 1.00 0.00 89 GLN A O 3
ATOM 4112 N N . HIS A 1 76 ? 42.994 -4.241 -10.411 1.00 0.00 90 HIS A N 3
ATOM 4113 C CA . HIS A 1 76 ? 41.588 -3.848 -10.550 1.00 0.00 90 HIS A CA 3
ATOM 4114 C C . HIS A 1 76 ? 40.673 -4.942 -10.004 1.00 0.00 90 HIS A C 3
ATOM 4115 O O . HIS A 1 76 ? 40.958 -6.130 -10.145 1.00 0.00 90 HIS A O 3
ATOM 4130 N N . THR A 1 77 ? 39.565 -4.510 -9.405 1.00 0.00 91 THR A N 3
ATOM 4131 C CA . THR A 1 77 ? 38.508 -5.367 -8.875 1.00 0.00 91 THR A CA 3
ATOM 4132 C C . THR A 1 77 ? 37.672 -5.988 -9.998 1.00 0.00 91 THR A C 3
ATOM 4133 O O . THR A 1 77 ? 37.739 -5.586 -11.162 1.00 0.00 91 THR A O 3
ATOM 4144 N N . PHE A 1 78 ? 36.875 -6.983 -9.634 1.00 0.00 92 PHE A N 3
ATOM 4145 C CA . PHE A 1 78 ? 35.981 -7.733 -10.516 1.00 0.00 92 PHE A CA 3
ATOM 4146 C C . PHE A 1 78 ? 34.599 -7.079 -10.545 1.00 0.00 92 PHE A C 3
ATOM 4147 O O . PHE A 1 78 ? 34.320 -6.167 -9.766 1.00 0.00 92 PHE A O 3
ATOM 4164 N N . ARG A 1 79 ? 33.727 -7.563 -11.436 1.00 0.00 93 ARG A N 3
ATOM 4165 C CA . ARG A 1 79 ? 32.375 -7.022 -11.647 1.00 0.00 93 ARG A CA 3
ATOM 4166 C C . ARG A 1 79 ? 31.382 -8.175 -11.825 1.00 0.00 93 ARG A C 3
ATOM 4167 O O . ARG A 1 79 ? 31.297 -8.755 -12.906 1.00 0.00 93 ARG A O 3
ATOM 4188 N N . VAL A 1 80 ? 30.665 -8.536 -10.758 1.00 0.00 94 VAL A N 3
ATOM 4189 C CA . VAL A 1 80 ? 29.655 -9.607 -10.795 1.00 0.00 94 VAL A CA 3
ATOM 4190 C C . VAL A 1 80 ? 28.315 -9.008 -11.215 1.00 0.00 94 VAL A C 3
ATOM 4191 O O . VAL A 1 80 ? 27.809 -8.115 -10.544 1.00 0.00 94 VAL A O 3
ATOM 4204 N N . ASN A 1 81 ? 27.758 -9.483 -12.331 1.00 0.00 95 ASN A N 3
ATOM 4205 C CA . ASN A 1 81 ? 26.481 -9.042 -12.901 1.00 0.00 95 ASN A CA 3
ATOM 4206 C C . ASN A 1 81 ? 25.669 -10.246 -13.428 1.00 0.00 95 ASN A C 3
ATOM 4207 O O . ASN A 1 81 ? 26.147 -11.381 -13.441 1.00 0.00 95 ASN A O 3
ATOM 4218 N N . ASP B 2 1 ? 37.826 -20.648 -0.162 1.00 0.00 45 ASP B N 3
ATOM 4219 C CA . ASP B 2 1 ? 38.336 -22.008 0.004 1.00 0.00 45 ASP B CA 3
ATOM 4220 C C . ASP B 2 1 ? 37.857 -22.732 1.272 1.00 0.00 45 ASP B C 3
ATOM 4221 O O . ASP B 2 1 ? 38.224 -23.886 1.467 1.00 0.00 45 ASP B O 3
ATOM 4230 N N . GLU B 2 2 ? 37.021 -22.081 2.092 1.00 0.00 46 GLU B N 3
ATOM 4231 C CA . GLU B 2 2 ? 36.545 -22.556 3.412 1.00 0.00 46 GLU B CA 3
ATOM 4232 C C . GLU B 2 2 ? 37.659 -22.731 4.470 1.00 0.00 46 GLU B C 3
ATOM 4233 O O . GLU B 2 2 ? 37.369 -23.185 5.573 1.00 0.00 46 GLU B O 3
ATOM 4245 N N . ASP B 2 3 ? 38.904 -22.339 4.173 1.00 0.00 47 ASP B N 3
ATOM 4246 C CA . ASP B 2 3 ? 40.069 -22.531 5.046 1.00 0.00 47 ASP B CA 3
ATOM 4247 C C . ASP B 2 3 ? 40.477 -21.230 5.757 1.00 0.00 47 ASP B C 3
ATOM 4248 O O . ASP B 2 3 ? 40.447 -21.173 6.988 1.00 0.00 47 ASP B O 3
ATOM 4257 N N . VAL B 2 4 ? 40.884 -20.199 5.004 1.00 0.00 48 VAL B N 3
ATOM 4258 C CA . VAL B 2 4 ? 41.349 -18.917 5.570 1.00 0.00 48 VAL B CA 3
ATOM 4259 C C . VAL B 2 4 ? 40.222 -17.871 5.565 1.00 0.00 48 VAL B C 3
ATOM 4260 O O . VAL B 2 4 ? 39.068 -18.185 5.269 1.00 0.00 48 VAL B O 3
ATOM 4273 N N . LYS B 2 5 ? 40.557 -16.619 5.908 1.00 0.00 49 LYS B N 3
ATOM 4274 C CA . LYS B 2 5 ? 39.686 -15.446 5.729 1.00 0.00 49 LYS B CA 3
ATOM 4275 C C . LYS B 2 5 ? 39.121 -15.378 4.312 1.00 0.00 49 LYS B C 3
ATOM 4276 O O . LYS B 2 5 ? 39.699 -15.914 3.368 1.00 0.00 49 LYS B O 3
ATOM 4295 N N . ASP B 2 6 ? 38.021 -14.645 4.143 1.00 0.00 50 ASP B N 3
ATOM 4296 C CA . ASP B 2 6 ? 37.342 -14.567 2.855 1.00 0.00 50 ASP B CA 3
ATOM 4297 C C . ASP B 2 6 ? 38.081 -13.642 1.860 1.00 0.00 50 ASP B C 3
ATOM 4298 O O . ASP B 2 6 ? 37.553 -12.623 1.420 1.00 0.00 50 ASP B O 3
ATOM 4307 N N . ASN B 2 7 ? 39.293 -14.030 1.449 1.00 0.00 51 ASN B N 3
ATOM 4308 C CA . ASN B 2 7 ? 40.136 -13.336 0.461 1.00 0.00 51 ASN B CA 3
ATOM 4309 C C . ASN B 2 7 ? 39.549 -13.276 -0.970 1.00 0.00 51 ASN B C 3
ATOM 4310 O O . ASN B 2 7 ? 40.229 -12.899 -1.927 1.00 0.00 51 ASN B O 3
ATOM 4321 N N . TRP B 2 8 ? 38.272 -13.650 -1.104 1.00 0.00 52 TRP B N 3
ATOM 4322 C CA . TRP B 2 8 ? 37.479 -13.616 -2.315 1.00 0.00 52 TRP B CA 3
ATOM 4323 C C . TRP B 2 8 ? 36.213 -12.760 -2.112 1.00 0.00 52 TRP B C 3
ATOM 4324 O O . TRP B 2 8 ? 36.051 -11.823 -2.878 1.00 0.00 52 TRP B O 3
ATOM 4345 N N . ASP B 2 9 ? 35.375 -12.939 -1.074 1.00 0.00 53 ASP B N 3
ATOM 4346 C CA . ASP B 2 9 ? 34.276 -11.990 -0.797 1.00 0.00 53 ASP B CA 3
ATOM 4347 C C . ASP B 2 9 ? 33.960 -11.829 0.695 1.00 0.00 53 ASP B C 3
ATOM 4348 O O . ASP B 2 9 ? 33.690 -12.805 1.385 1.00 0.00 53 ASP B O 3
ATOM 4357 N N . ASP B 2 10 ? 33.943 -10.586 1.173 1.00 0.00 54 ASP B N 3
ATOM 4358 C CA . ASP B 2 10 ? 33.698 -10.207 2.562 1.00 0.00 54 ASP B CA 3
ATOM 4359 C C . ASP B 2 10 ? 33.038 -8.817 2.587 1.00 0.00 54 ASP B C 3
ATOM 4360 O O . ASP B 2 10 ? 32.981 -8.160 1.548 1.00 0.00 54 ASP B O 3
ATOM 4369 N N . ASP B 2 11 ? 32.598 -8.368 3.767 1.00 0.00 55 ASP B N 3
ATOM 4370 C CA . ASP B 2 11 ? 31.861 -7.113 3.984 1.00 0.00 55 ASP B CA 3
ATOM 4371 C C . ASP B 2 11 ? 30.531 -7.080 3.198 1.00 0.00 55 ASP B C 3
ATOM 4372 O O . ASP B 2 11 ? 30.254 -6.168 2.421 1.00 0.00 55 ASP B O 3
ATOM 4381 N N . ASP A 1 1 ? 17.354 -14.099 -15.355 1.00 0.00 15 ASP A N 4
ATOM 4382 C CA . ASP A 1 1 ? 17.367 -13.727 -13.927 1.00 0.00 15 ASP A CA 4
ATOM 4383 C C . ASP A 1 1 ? 17.773 -14.817 -12.898 1.00 0.00 15 ASP A C 4
ATOM 4384 O O . ASP A 1 1 ? 17.710 -14.581 -11.692 1.00 0.00 15 ASP A O 4
ATOM 4393 N N . SER A 1 2 ? 18.267 -15.965 -13.344 1.00 0.00 16 SER A N 4
ATOM 4394 C CA . SER A 1 2 ? 18.618 -17.188 -12.596 1.00 0.00 16 SER A CA 4
ATOM 4395 C C . SER A 1 2 ? 20.120 -17.529 -12.622 1.00 0.00 16 SER A C 4
ATOM 4396 O O . SER A 1 2 ? 20.545 -18.558 -12.096 1.00 0.00 16 SER A O 4
ATOM 4404 N N . VAL A 1 3 ? 20.951 -16.667 -13.227 1.00 0.00 17 VAL A N 4
ATOM 4405 C CA . VAL A 1 3 ? 22.380 -16.908 -13.484 1.00 0.00 17 VAL A CA 4
ATOM 4406 C C . VAL A 1 3 ? 23.230 -15.674 -13.189 1.00 0.00 17 VAL A C 4
ATOM 4407 O O . VAL A 1 3 ? 22.729 -14.550 -13.159 1.00 0.00 17 VAL A O 4
ATOM 4420 N N . ILE A 1 4 ? 24.537 -15.886 -13.024 1.00 0.00 18 ILE A N 4
ATOM 4421 C CA . ILE A 1 4 ? 25.510 -14.838 -12.736 1.00 0.00 18 ILE A CA 4
ATOM 4422 C C . ILE A 1 4 ? 26.705 -14.951 -13.682 1.00 0.00 18 ILE A C 4
ATOM 4423 O O . ILE A 1 4 ? 27.065 -16.028 -14.165 1.00 0.00 18 ILE A O 4
ATOM 4439 N N . VAL A 1 5 ? 27.338 -13.801 -13.909 1.00 0.00 19 VAL A N 4
ATOM 4440 C CA . VAL A 1 5 ? 28.542 -13.643 -14.714 1.00 0.00 19 VAL A CA 4
ATOM 4441 C C . VAL A 1 5 ? 29.482 -12.689 -14.003 1.00 0.00 19 VAL A C 4
ATOM 4442 O O . VAL A 1 5 ? 29.060 -11.690 -13.416 1.00 0.00 19 VAL A O 4
ATOM 4455 N N . VAL A 1 6 ? 30.769 -12.995 -14.093 1.00 0.00 20 VAL A N 4
ATOM 4456 C CA . VAL A 1 6 ? 31.856 -12.212 -13.521 1.00 0.00 20 VAL A CA 4
ATOM 4457 C C . VAL A 1 6 ? 32.814 -11.817 -14.639 1.00 0.00 20 VAL A C 4
ATOM 4458 O O . VAL A 1 6 ? 32.987 -12.553 -15.615 1.00 0.00 20 VAL A O 4
ATOM 4471 N N . ASP A 1 7 ? 33.478 -10.678 -14.444 1.00 0.00 21 ASP A N 4
ATOM 4472 C CA . ASP A 1 7 ? 34.465 -10.115 -15.355 1.00 0.00 21 ASP A CA 4
ATOM 4473 C C . ASP A 1 7 ? 35.776 -9.796 -14.615 1.00 0.00 21 ASP A C 4
ATOM 4474 O O . ASP A 1 7 ? 35.792 -9.778 -13.381 1.00 0.00 21 ASP A O 4
ATOM 4483 N N . ASN A 1 8 ? 36.855 -9.520 -15.361 1.00 0.00 22 ASN A N 4
ATOM 4484 C CA . ASN A 1 8 ? 38.231 -9.326 -14.877 1.00 0.00 22 ASN A CA 4
ATOM 4485 C C . ASN A 1 8 ? 38.815 -10.544 -14.116 1.00 0.00 22 ASN A C 4
ATOM 4486 O O . ASN A 1 8 ? 39.635 -10.354 -13.219 1.00 0.00 22 ASN A O 4
ATOM 4497 N N . VAL A 1 9 ? 38.423 -11.783 -14.462 1.00 0.00 23 VAL A N 4
ATOM 4498 C CA . VAL A 1 9 ? 38.870 -13.042 -13.827 1.00 0.00 23 VAL A CA 4
ATOM 4499 C C . VAL A 1 9 ? 39.935 -13.769 -14.679 1.00 0.00 23 VAL A C 4
ATOM 4500 O O . VAL A 1 9 ? 39.619 -14.692 -15.435 1.00 0.00 23 VAL A O 4
ATOM 4513 N N . PRO A 1 10 ? 41.224 -13.356 -14.596 1.00 0.00 24 PRO A N 4
ATOM 4514 C CA . PRO A 1 10 ? 42.301 -14.048 -15.286 1.00 0.00 24 PRO A CA 4
ATOM 4515 C C . PRO A 1 10 ? 42.525 -15.439 -14.691 1.00 0.00 24 PRO A C 4
ATOM 4516 O O . PRO A 1 10 ? 42.143 -15.736 -13.556 1.00 0.00 24 PRO A O 4
ATOM 4527 N N . GLN A 1 11 ? 43.162 -16.299 -15.478 1.00 0.00 25 GLN A N 4
ATOM 4528 C CA . GLN A 1 11 ? 43.642 -17.590 -15.013 1.00 0.00 25 GLN A CA 4
ATOM 4529 C C . GLN A 1 11 ? 44.914 -17.426 -14.165 1.00 0.00 25 GLN A C 4
ATOM 4530 O O . GLN A 1 11 ? 45.531 -16.362 -14.130 1.00 0.00 25 GLN A O 4
ATOM 4544 N N . VAL A 1 12 ? 45.300 -18.500 -13.474 1.00 0.00 26 VAL A N 4
ATOM 4545 C CA . VAL A 1 12 ? 46.438 -18.583 -12.556 1.00 0.00 26 VAL A CA 4
ATOM 4546 C C . VAL A 1 12 ? 47.186 -19.897 -12.796 1.00 0.00 26 VAL A C 4
ATOM 4547 O O . VAL A 1 12 ? 46.673 -20.797 -13.467 1.00 0.00 26 VAL A O 4
ATOM 4560 N N . GLY A 1 13 ? 48.396 -20.008 -12.247 1.00 0.00 27 GLY A N 4
ATOM 4561 C CA . GLY A 1 13 ? 49.251 -21.189 -12.366 1.00 0.00 27 GLY A CA 4
ATOM 4562 C C . GLY A 1 13 ? 48.826 -22.377 -11.484 1.00 0.00 27 GLY A C 4
ATOM 4563 O O . GLY A 1 13 ? 47.762 -22.351 -10.847 1.00 0.00 27 GLY A O 4
ATOM 4567 N N . PRO A 1 14 ? 49.655 -23.441 -11.446 1.00 0.00 28 PRO A N 4
ATOM 4568 C CA . PRO A 1 14 ? 49.417 -24.621 -10.619 1.00 0.00 28 PRO A CA 4
ATOM 4569 C C . PRO A 1 14 ? 49.387 -24.252 -9.128 1.00 0.00 28 PRO A C 4
ATOM 4570 O O . PRO A 1 14 ? 49.726 -23.139 -8.737 1.00 0.00 28 PRO A O 4
ATOM 4581 N N . ASP A 1 15 ? 48.954 -25.203 -8.290 1.00 0.00 29 ASP A N 4
ATOM 4582 C CA . ASP A 1 15 ? 48.804 -25.064 -6.829 1.00 0.00 29 ASP A CA 4
ATOM 4583 C C . ASP A 1 15 ? 47.791 -23.981 -6.401 1.00 0.00 29 ASP A C 4
ATOM 4584 O O . ASP A 1 15 ? 47.685 -23.663 -5.216 1.00 0.00 29 ASP A O 4
ATOM 4593 N N . ARG A 1 16 ? 47.025 -23.432 -7.349 1.00 0.00 30 ARG A N 4
ATOM 4594 C CA . ARG A 1 16 ? 46.026 -22.365 -7.174 1.00 0.00 30 ARG A CA 4
ATOM 4595 C C . ARG A 1 16 ? 44.856 -22.412 -8.174 1.00 0.00 30 ARG A C 4
ATOM 4596 O O . ARG A 1 16 ? 43.741 -22.041 -7.810 1.00 0.00 30 ARG A O 4
ATOM 4617 N N . LEU A 1 17 ? 45.054 -22.918 -9.399 1.00 0.00 31 LEU A N 4
ATOM 4618 C CA . LEU A 1 17 ? 43.989 -23.065 -10.408 1.00 0.00 31 LEU A CA 4
ATOM 4619 C C . LEU A 1 17 ? 42.719 -23.800 -9.924 1.00 0.00 31 LEU A C 4
ATOM 4620 O O . LEU A 1 17 ? 41.613 -23.472 -10.348 1.00 0.00 31 LEU A O 4
ATOM 4636 N N . GLU A 1 18 ? 42.874 -24.773 -9.022 1.00 0.00 32 GLU A N 4
ATOM 4637 C CA . GLU A 1 18 ? 41.793 -25.559 -8.420 1.00 0.00 32 GLU A CA 4
ATOM 4638 C C . GLU A 1 18 ? 40.929 -24.647 -7.550 1.00 0.00 32 GLU A C 4
ATOM 4639 O O . GLU A 1 18 ? 39.707 -24.597 -7.715 1.00 0.00 32 GLU A O 4
ATOM 4651 N N . LYS A 1 19 ? 41.608 -23.896 -6.664 1.00 0.00 33 LYS A N 4
ATOM 4652 C CA . LYS A 1 19 ? 41.074 -22.868 -5.769 1.00 0.00 33 LYS A CA 4
ATOM 4653 C C . LYS A 1 19 ? 40.200 -21.891 -6.545 1.00 0.00 33 LYS A C 4
ATOM 4654 O O . LYS A 1 19 ? 39.152 -21.547 -6.019 1.00 0.00 33 LYS A O 4
ATOM 4673 N N . LEU A 1 20 ? 40.558 -21.530 -7.786 1.00 0.00 34 LEU A N 4
ATOM 4674 C CA . LEU A 1 20 ? 39.782 -20.650 -8.666 1.00 0.00 34 LEU A CA 4
ATOM 4675 C C . LEU A 1 20 ? 38.296 -21.062 -8.704 1.00 0.00 34 LEU A C 4
ATOM 4676 O O . LEU A 1 20 ? 37.450 -20.322 -8.213 1.00 0.00 34 LEU A O 4
ATOM 4692 N N . LYS A 1 21 ? 37.969 -22.255 -9.222 1.00 0.00 35 LYS A N 4
ATOM 4693 C CA . LYS A 1 21 ? 36.597 -22.787 -9.244 1.00 0.00 35 LYS A CA 4
ATOM 4694 C C . LYS A 1 21 ? 36.145 -23.303 -7.869 1.00 0.00 35 LYS A C 4
ATOM 4695 O O . LYS A 1 21 ? 34.950 -23.254 -7.572 1.00 0.00 35 LYS A O 4
ATOM 4714 N N . ASN A 1 22 ? 37.061 -23.770 -7.009 1.00 0.00 36 ASN A N 4
ATOM 4715 C CA . ASN A 1 22 ? 36.717 -24.204 -5.654 1.00 0.00 36 ASN A CA 4
ATOM 4716 C C . ASN A 1 22 ? 36.104 -23.064 -4.841 1.00 0.00 36 ASN A C 4
ATOM 4717 O O . ASN A 1 22 ? 34.954 -23.203 -4.439 1.00 0.00 36 ASN A O 4
ATOM 4728 N N . VAL A 1 23 ? 36.815 -21.945 -4.635 1.00 0.00 37 VAL A N 4
ATOM 4729 C CA . VAL A 1 23 ? 36.367 -20.792 -3.835 1.00 0.00 37 VAL A CA 4
ATOM 4730 C C . VAL A 1 23 ? 35.014 -20.274 -4.301 1.00 0.00 37 VAL A C 4
ATOM 4731 O O . VAL A 1 23 ? 34.200 -19.918 -3.458 1.00 0.00 37 VAL A O 4
ATOM 4744 N N . ILE A 1 24 ? 34.720 -20.343 -5.606 1.00 0.00 38 ILE A N 4
ATOM 4745 C CA . ILE A 1 24 ? 33.388 -20.098 -6.169 1.00 0.00 38 ILE A CA 4
ATOM 4746 C C . ILE A 1 24 ? 32.314 -20.910 -5.426 1.00 0.00 38 ILE A C 4
ATOM 4747 O O . ILE A 1 24 ? 31.320 -20.333 -4.990 1.00 0.00 38 ILE A O 4
ATOM 4763 N N . HIS A 1 25 ? 32.512 -22.214 -5.204 1.00 0.00 39 HIS A N 4
ATOM 4764 C CA . HIS A 1 25 ? 31.545 -23.068 -4.493 1.00 0.00 39 HIS A CA 4
ATOM 4765 C C . HIS A 1 25 ? 31.398 -22.720 -3.002 1.00 0.00 39 HIS A C 4
ATOM 4766 O O . HIS A 1 25 ? 30.384 -23.089 -2.410 1.00 0.00 39 HIS A O 4
ATOM 4781 N N . LYS A 1 26 ? 32.381 -22.029 -2.397 1.00 0.00 40 LYS A N 4
ATOM 4782 C CA . LYS A 1 26 ? 32.403 -21.663 -0.967 1.00 0.00 40 LYS A CA 4
ATOM 4783 C C . LYS A 1 26 ? 31.882 -20.243 -0.744 1.00 0.00 40 LYS A C 4
ATOM 4784 O O . LYS A 1 26 ? 30.969 -20.064 0.056 1.00 0.00 40 LYS A O 4
ATOM 4803 N N . ILE A 1 27 ? 32.378 -19.253 -1.491 1.00 0.00 41 ILE A N 4
ATOM 4804 C CA . ILE A 1 27 ? 31.901 -17.862 -1.457 1.00 0.00 41 ILE A CA 4
ATOM 4805 C C . ILE A 1 27 ? 30.402 -17.789 -1.718 1.00 0.00 41 ILE A C 4
ATOM 4806 O O . ILE A 1 27 ? 29.675 -17.105 -1.006 1.00 0.00 41 ILE A O 4
ATOM 4822 N N . PHE A 1 28 ? 29.924 -18.545 -2.709 1.00 0.00 42 PHE A N 4
ATOM 4823 C CA . PHE A 1 28 ? 28.528 -18.534 -3.088 1.00 0.00 42 PHE A CA 4
ATOM 4824 C C . PHE A 1 28 ? 27.675 -19.527 -2.276 1.00 0.00 42 PHE A C 4
ATOM 4825 O O . PHE A 1 28 ? 26.455 -19.564 -2.438 1.00 0.00 42 PHE A O 4
ATOM 4842 N N . SER A 1 29 ? 28.281 -20.272 -1.343 1.00 0.00 43 SER A N 4
ATOM 4843 C CA . SER A 1 29 ? 27.610 -21.232 -0.467 1.00 0.00 43 SER A CA 4
ATOM 4844 C C . SER A 1 29 ? 26.718 -20.538 0.573 1.00 0.00 43 SER A C 4
ATOM 4845 O O . SER A 1 29 ? 25.635 -21.025 0.890 1.00 0.00 43 SER A O 4
ATOM 4853 N N . LYS A 1 30 ? 27.124 -19.357 1.084 1.00 0.00 44 LYS A N 4
ATOM 4854 C CA . LYS A 1 30 ? 26.307 -18.592 2.049 1.00 0.00 44 LYS A CA 4
ATOM 4855 C C . LYS A 1 30 ? 24.946 -18.148 1.489 1.00 0.00 44 LYS A C 4
ATOM 4856 O O . LYS A 1 30 ? 24.057 -17.826 2.271 1.00 0.00 44 LYS A O 4
ATOM 4875 N N . PHE A 1 31 ? 24.766 -18.157 0.160 1.00 0.00 45 PHE A N 4
ATOM 4876 C CA . PHE A 1 31 ? 23.515 -17.796 -0.521 1.00 0.00 45 PHE A CA 4
ATOM 4877 C C . PHE A 1 31 ? 22.696 -19.017 -0.981 1.00 0.00 45 PHE A C 4
ATOM 4878 O O . PHE A 1 31 ? 21.550 -18.850 -1.401 1.00 0.00 45 PHE A O 4
ATOM 4895 N N . GLY A 1 32 ? 23.258 -20.235 -0.940 1.00 0.00 46 GLY A N 4
ATOM 4896 C CA . GLY A 1 32 ? 22.628 -21.447 -1.461 1.00 0.00 46 GLY A CA 4
ATOM 4897 C C . GLY A 1 32 ? 23.648 -22.470 -1.971 1.00 0.00 46 GLY A C 4
ATOM 4898 O O . GLY A 1 32 ? 24.756 -22.577 -1.460 1.00 0.00 46 GLY A O 4
ATOM 4902 N N . LYS A 1 33 ? 23.259 -23.257 -2.980 1.00 0.00 47 LYS A N 4
ATOM 4903 C CA . LYS A 1 33 ? 24.109 -24.262 -3.620 1.00 0.00 47 LYS A CA 4
ATOM 4904 C C . LYS A 1 33 ? 24.100 -24.030 -5.132 1.00 0.00 47 LYS A C 4
ATOM 4905 O O . LYS A 1 33 ? 23.033 -23.952 -5.746 1.00 0.00 47 LYS A O 4
ATOM 4924 N N . ILE A 1 34 ? 25.286 -23.869 -5.717 1.00 0.00 48 ILE A N 4
ATOM 4925 C CA . ILE A 1 34 ? 25.465 -23.726 -7.162 1.00 0.00 48 ILE A CA 4
ATOM 4926 C C . ILE A 1 34 ? 25.399 -25.111 -7.814 1.00 0.00 48 ILE A C 4
ATOM 4927 O O . ILE A 1 34 ? 26.079 -26.035 -7.370 1.00 0.00 48 ILE A O 4
ATOM 4943 N N . THR A 1 35 ? 24.585 -25.244 -8.868 1.00 0.00 49 THR A N 4
ATOM 4944 C CA . THR A 1 35 ? 24.424 -26.478 -9.653 1.00 0.00 49 THR A CA 4
ATOM 4945 C C . THR A 1 35 ? 25.209 -26.470 -10.979 1.00 0.00 49 THR A C 4
ATOM 4946 O O . THR A 1 35 ? 25.688 -27.523 -11.392 1.00 0.00 49 THR A O 4
ATOM 4957 N N . ASN A 1 36 ? 25.420 -25.310 -11.618 1.00 0.00 50 ASN A N 4
ATOM 4958 C CA . ASN A 1 36 ? 26.159 -25.188 -12.880 1.00 0.00 50 ASN A CA 4
ATOM 4959 C C . ASN A 1 36 ? 27.467 -24.425 -12.692 1.00 0.00 50 ASN A C 4
ATOM 4960 O O . ASN A 1 36 ? 27.549 -23.552 -11.834 1.00 0.00 50 ASN A O 4
ATOM 4971 N N . ASP A 1 37 ? 28.462 -24.669 -13.547 1.00 0.00 51 ASP A N 4
ATOM 4972 C CA . ASP A 1 37 ? 29.742 -23.964 -13.523 1.00 0.00 51 ASP A CA 4
ATOM 4973 C C . ASP A 1 37 ? 30.455 -24.082 -14.881 1.00 0.00 51 ASP A C 4
ATOM 4974 O O . ASP A 1 37 ? 30.694 -25.190 -15.353 1.00 0.00 51 ASP A O 4
ATOM 4983 N N . PHE A 1 38 ? 30.804 -22.950 -15.511 1.00 0.00 52 PHE A N 4
ATOM 4984 C CA . PHE A 1 38 ? 31.497 -22.919 -16.798 1.00 0.00 52 PHE A CA 4
ATOM 4985 C C . PHE A 1 38 ? 32.652 -21.913 -16.801 1.00 0.00 52 PHE A C 4
ATOM 4986 O O . PHE A 1 38 ? 32.492 -20.742 -16.440 1.00 0.00 52 PHE A O 4
ATOM 5003 N N . TYR A 1 39 ? 33.811 -22.407 -17.243 1.00 0.00 53 TYR A N 4
ATOM 5004 C CA . TYR A 1 39 ? 35.097 -21.723 -17.314 1.00 0.00 53 TYR A CA 4
ATOM 5005 C C . TYR A 1 39 ? 35.575 -21.736 -18.776 1.00 0.00 53 TYR A C 4
ATOM 5006 O O . TYR A 1 39 ? 36.280 -22.669 -19.167 1.00 0.00 53 TYR A O 4
ATOM 5024 N N . PRO A 1 40 ? 35.161 -20.761 -19.610 1.00 0.00 54 PRO A N 4
ATOM 5025 C CA . PRO A 1 40 ? 35.650 -20.634 -20.984 1.00 0.00 54 PRO A CA 4
ATOM 5026 C C . PRO A 1 40 ? 37.132 -20.219 -21.004 1.00 0.00 54 PRO A C 4
ATOM 5027 O O . PRO A 1 40 ? 37.706 -19.922 -19.960 1.00 0.00 54 PRO A O 4
ATOM 5038 N N . GLU A 1 41 ? 37.751 -20.172 -22.187 1.00 0.00 55 GLU A N 4
ATOM 5039 C CA . GLU A 1 41 ? 39.120 -19.698 -22.441 1.00 0.00 55 GLU A CA 4
ATOM 5040 C C . GLU A 1 41 ? 39.204 -19.013 -23.814 1.00 0.00 55 GLU A C 4
ATOM 5041 O O . GLU A 1 41 ? 38.263 -19.057 -24.606 1.00 0.00 55 GLU A O 4
ATOM 5053 N N . GLU A 1 42 ? 40.356 -18.400 -24.104 1.00 0.00 56 GLU A N 4
ATOM 5054 C CA . GLU A 1 42 ? 40.685 -17.759 -25.379 1.00 0.00 56 GLU A CA 4
ATOM 5055 C C . GLU A 1 42 ? 41.810 -18.544 -26.057 1.00 0.00 56 GLU A C 4
ATOM 5056 O O . GLU A 1 42 ? 42.922 -18.582 -25.546 1.00 0.00 56 GLU A O 4
ATOM 5068 N N . ASP A 1 43 ? 41.529 -19.243 -27.164 1.00 0.00 57 ASP A N 4
ATOM 5069 C CA . ASP A 1 43 ? 42.520 -19.999 -27.954 1.00 0.00 57 ASP A CA 4
ATOM 5070 C C . ASP A 1 43 ? 43.285 -21.072 -27.136 1.00 0.00 57 ASP A C 4
ATOM 5071 O O . ASP A 1 43 ? 44.368 -21.491 -27.536 1.00 0.00 57 ASP A O 4
ATOM 5080 N N . GLY A 1 44 ? 42.754 -21.515 -25.986 1.00 0.00 58 GLY A N 4
ATOM 5081 C CA . GLY A 1 44 ? 43.455 -22.406 -25.045 1.00 0.00 58 GLY A CA 4
ATOM 5082 C C . GLY A 1 44 ? 44.368 -21.671 -24.050 1.00 0.00 58 GLY A C 4
ATOM 5083 O O . GLY A 1 44 ? 45.219 -22.302 -23.430 1.00 0.00 58 GLY A O 4
ATOM 5087 N N . LYS A 1 45 ? 44.236 -20.345 -23.907 1.00 0.00 59 LYS A N 4
ATOM 5088 C CA . LYS A 1 45 ? 45.005 -19.440 -23.042 1.00 0.00 59 LYS A CA 4
ATOM 5089 C C . LYS A 1 45 ? 44.091 -18.842 -21.965 1.00 0.00 59 LYS A C 4
ATOM 5090 O O . LYS A 1 45 ? 42.866 -18.971 -22.039 1.00 0.00 59 LYS A O 4
ATOM 5109 N N . THR A 1 46 ? 44.694 -18.146 -20.999 1.00 0.00 60 THR A N 4
ATOM 5110 C CA . THR A 1 46 ? 44.057 -17.471 -19.859 1.00 0.00 60 THR A CA 4
ATOM 5111 C C . THR A 1 46 ? 42.760 -16.757 -20.247 1.00 0.00 60 THR A C 4
ATOM 5112 O O . THR A 1 46 ? 42.769 -15.768 -20.976 1.00 0.00 60 THR A O 4
ATOM 5123 N N . LYS A 1 47 ? 41.644 -17.216 -19.697 1.00 0.00 61 LYS A N 4
ATOM 5124 C CA . LYS A 1 47 ? 40.361 -16.528 -19.745 1.00 0.00 61 LYS A CA 4
ATOM 5125 C C . LYS A 1 47 ? 40.392 -15.168 -19.029 1.00 0.00 61 LYS A C 4
ATOM 5126 O O . LYS A 1 47 ? 41.405 -14.756 -18.462 1.00 0.00 61 LYS A O 4
ATOM 5145 N N . GLY A 1 48 ? 39.234 -14.510 -19.031 1.00 0.00 62 GLY A N 4
ATOM 5146 C CA . GLY A 1 48 ? 38.916 -13.304 -18.264 1.00 0.00 62 GLY A CA 4
ATOM 5147 C C . GLY A 1 48 ? 37.489 -13.232 -17.713 1.00 0.00 62 GLY A C 4
ATOM 5148 O O . GLY A 1 48 ? 37.165 -12.246 -17.062 1.00 0.00 62 GLY A O 4
ATOM 5152 N N . TYR A 1 49 ? 36.634 -14.232 -17.943 1.00 0.00 63 TYR A N 4
ATOM 5153 C CA . TYR A 1 49 ? 35.216 -14.262 -17.575 1.00 0.00 63 TYR A CA 4
ATOM 5154 C C . TYR A 1 49 ? 34.821 -15.702 -17.227 1.00 0.00 63 TYR A C 4
ATOM 5155 O O . TYR A 1 49 ? 35.449 -16.640 -17.707 1.00 0.00 63 TYR A O 4
ATOM 5173 N N . ILE A 1 50 ? 33.792 -15.889 -16.403 1.00 0.00 64 ILE A N 4
ATOM 5174 C CA . ILE A 1 50 ? 33.168 -17.183 -16.065 1.00 0.00 64 ILE A CA 4
ATOM 5175 C C . ILE A 1 50 ? 31.637 -17.066 -16.059 1.00 0.00 64 ILE A C 4
ATOM 5176 O O . ILE A 1 50 ? 31.096 -15.964 -15.973 1.00 0.00 64 ILE A O 4
ATOM 5192 N N . PHE A 1 51 ? 30.935 -18.199 -16.069 1.00 0.00 65 PHE A N 4
ATOM 5193 C CA . PHE A 1 51 ? 29.479 -18.286 -16.108 1.00 0.00 65 PHE A CA 4
ATOM 5194 C C . PHE A 1 51 ? 29.002 -19.340 -15.102 1.00 0.00 65 PHE A C 4
ATOM 5195 O O . PHE A 1 51 ? 29.471 -20.476 -15.122 1.00 0.00 65 PHE A O 4
ATOM 5212 N N . LEU A 1 52 ? 28.085 -18.940 -14.210 1.00 0.00 66 LEU A N 4
ATOM 5213 C CA . LEU A 1 52 ? 27.512 -19.762 -13.144 1.00 0.00 66 LEU A CA 4
ATOM 5214 C C . LEU A 1 52 ? 25.979 -19.654 -13.139 1.00 0.00 66 LEU A C 4
ATOM 5215 O O . LEU A 1 52 ? 25.433 -18.565 -13.302 1.00 0.00 66 LEU A O 4
ATOM 5231 N N . GLU A 1 53 ? 25.277 -20.766 -12.887 1.00 0.00 67 GLU A N 4
ATOM 5232 C CA . GLU A 1 53 ? 23.806 -20.813 -12.860 1.00 0.00 67 GLU A CA 4
ATOM 5233 C C . GLU A 1 53 ? 23.330 -21.489 -11.573 1.00 0.00 67 GLU A C 4
ATOM 5234 O O . GLU A 1 53 ? 23.771 -22.599 -11.239 1.00 0.00 67 GLU A O 4
ATOM 5246 N N . TYR A 1 54 ? 22.440 -20.819 -10.843 1.00 0.00 68 TYR A N 4
ATOM 5247 C CA . TYR A 1 54 ? 21.853 -21.359 -9.619 1.00 0.00 68 TYR A CA 4
ATOM 5248 C C . TYR A 1 54 ? 20.586 -22.162 -9.907 1.00 0.00 68 TYR A C 4
ATOM 5249 O O . TYR A 1 54 ? 19.980 -22.062 -10.972 1.00 0.00 68 TYR A O 4
ATOM 5267 N N . ALA A 1 55 ? 20.137 -22.906 -8.895 1.00 0.00 69 ALA A N 4
ATOM 5268 C CA . ALA A 1 55 ? 18.886 -23.652 -8.922 1.00 0.00 69 ALA A CA 4
ATOM 5269 C C . ALA A 1 55 ? 17.631 -22.759 -8.762 1.00 0.00 69 ALA A C 4
ATOM 5270 O O . ALA A 1 55 ? 16.522 -23.282 -8.820 1.00 0.00 69 ALA A O 4
ATOM 5277 N N . SER A 1 56 ? 17.781 -21.439 -8.536 1.00 0.00 70 SER A N 4
ATOM 5278 C CA . SER A 1 56 ? 16.677 -20.491 -8.304 1.00 0.00 70 SER A CA 4
ATOM 5279 C C . SER A 1 56 ? 17.066 -19.033 -8.626 1.00 0.00 70 SER A C 4
ATOM 5280 O O . SER A 1 56 ? 18.237 -18.674 -8.458 1.00 0.00 70 SER A O 4
ATOM 5288 N N . PRO A 1 57 ? 16.099 -18.155 -8.981 1.00 0.00 71 PRO A N 4
ATOM 5289 C CA . PRO A 1 57 ? 16.345 -16.738 -9.258 1.00 0.00 71 PRO A CA 4
ATOM 5290 C C . PRO A 1 57 ? 16.866 -16.020 -8.009 1.00 0.00 71 PRO A C 4
ATOM 5291 O O . PRO A 1 57 ? 17.912 -15.370 -8.069 1.00 0.00 71 PRO A O 4
ATOM 5302 N N . ALA A 1 58 ? 16.210 -16.227 -6.859 1.00 0.00 72 ALA A N 4
ATOM 5303 C CA . ALA A 1 58 ? 16.547 -15.672 -5.546 1.00 0.00 72 ALA A CA 4
ATOM 5304 C C . ALA A 1 58 ? 17.983 -15.972 -5.071 1.00 0.00 72 ALA A C 4
ATOM 5305 O O . ALA A 1 58 ? 18.446 -15.325 -4.141 1.00 0.00 72 ALA A O 4
ATOM 5312 N N . HIS A 1 59 ? 18.702 -16.920 -5.689 1.00 0.00 73 HIS A N 4
ATOM 5313 C CA . HIS A 1 59 ? 20.126 -17.156 -5.436 1.00 0.00 73 HIS A CA 4
ATOM 5314 C C . HIS A 1 59 ? 20.989 -16.282 -6.353 1.00 0.00 73 HIS A C 4
ATOM 5315 O O . HIS A 1 59 ? 21.923 -15.646 -5.876 1.00 0.00 73 HIS A O 4
ATOM 5330 N N . ALA A 1 60 ? 20.677 -16.224 -7.652 1.00 0.00 74 ALA A N 4
ATOM 5331 C CA . ALA A 1 60 ? 21.423 -15.446 -8.638 1.00 0.00 74 ALA A CA 4
ATOM 5332 C C . ALA A 1 60 ? 21.297 -13.942 -8.377 1.00 0.00 74 ALA A C 4
ATOM 5333 O O . ALA A 1 60 ? 22.315 -13.265 -8.199 1.00 0.00 74 ALA A O 4
ATOM 5340 N N . VAL A 1 61 ? 20.057 -13.438 -8.289 1.00 0.00 75 VAL A N 4
ATOM 5341 C CA . VAL A 1 61 ? 19.761 -12.017 -8.038 1.00 0.00 75 VAL A CA 4
ATOM 5342 C C . VAL A 1 61 ? 20.313 -11.543 -6.688 1.00 0.00 75 VAL A C 4
ATOM 5343 O O . VAL A 1 61 ? 20.634 -10.371 -6.530 1.00 0.00 75 VAL A O 4
ATOM 5356 N N . ASP A 1 62 ? 20.473 -12.457 -5.729 1.00 0.00 76 ASP A N 4
ATOM 5357 C CA . ASP A 1 62 ? 21.120 -12.213 -4.447 1.00 0.00 76 ASP A CA 4
ATOM 5358 C C . ASP A 1 62 ? 22.643 -12.212 -4.612 1.00 0.00 76 ASP A C 4
ATOM 5359 O O . ASP A 1 62 ? 23.262 -11.197 -4.298 1.00 0.00 76 ASP A O 4
ATOM 5368 N N . ALA A 1 63 ? 23.255 -13.284 -5.132 1.00 0.00 77 ALA A N 4
ATOM 5369 C CA . ALA A 1 63 ? 24.700 -13.397 -5.322 1.00 0.00 77 ALA A CA 4
ATOM 5370 C C . ALA A 1 63 ? 25.316 -12.194 -6.060 1.00 0.00 77 ALA A C 4
ATOM 5371 O O . ALA A 1 63 ? 26.339 -11.664 -5.620 1.00 0.00 77 ALA A O 4
ATOM 5378 N N . VAL A 1 64 ? 24.676 -11.714 -7.133 1.00 0.00 78 VAL A N 4
ATOM 5379 C CA . VAL A 1 64 ? 25.103 -10.509 -7.867 1.00 0.00 78 VAL A CA 4
ATOM 5380 C C . VAL A 1 64 ? 25.166 -9.263 -6.981 1.00 0.00 78 VAL A C 4
ATOM 5381 O O . VAL A 1 64 ? 26.103 -8.480 -7.095 1.00 0.00 78 VAL A O 4
ATOM 5394 N N . LYS A 1 65 ? 24.198 -9.098 -6.075 1.00 0.00 79 LYS A N 4
ATOM 5395 C CA . LYS A 1 65 ? 24.081 -7.981 -5.126 1.00 0.00 79 LYS A CA 4
ATOM 5396 C C . LYS A 1 65 ? 24.792 -8.249 -3.788 1.00 0.00 79 LYS A C 4
ATOM 5397 O O . LYS A 1 65 ? 24.718 -7.413 -2.891 1.00 0.00 79 LYS A O 4
ATOM 5416 N N . ASN A 1 66 ? 25.503 -9.376 -3.648 1.00 0.00 80 ASN A N 4
ATOM 5417 C CA . ASN A 1 66 ? 26.251 -9.750 -2.438 1.00 0.00 80 ASN A CA 4
ATOM 5418 C C . ASN A 1 66 ? 27.737 -10.055 -2.659 1.00 0.00 80 ASN A C 4
ATOM 5419 O O . ASN A 1 66 ? 28.484 -10.016 -1.686 1.00 0.00 80 ASN A O 4
ATOM 5430 N N . ALA A 1 67 ? 28.173 -10.374 -3.882 1.00 0.00 81 ALA A N 4
ATOM 5431 C CA . ALA A 1 67 ? 29.564 -10.685 -4.237 1.00 0.00 81 ALA A CA 4
ATOM 5432 C C . ALA A 1 67 ? 30.123 -9.726 -5.316 1.00 0.00 81 ALA A C 4
ATOM 5433 O O . ALA A 1 67 ? 31.075 -10.066 -6.018 1.00 0.00 81 ALA A O 4
ATOM 5440 N N . ASP A 1 68 ? 29.523 -8.538 -5.460 1.00 0.00 82 ASP A N 4
ATOM 5441 C CA . ASP A 1 68 ? 29.882 -7.463 -6.386 1.00 0.00 82 ASP A CA 4
ATOM 5442 C C . ASP A 1 68 ? 31.344 -6.975 -6.240 1.00 0.00 82 ASP A C 4
ATOM 5443 O O . ASP A 1 68 ? 31.601 -5.930 -5.643 1.00 0.00 82 ASP A O 4
ATOM 5452 N N . GLY A 1 69 ? 32.306 -7.713 -6.814 1.00 0.00 83 GLY A N 4
ATOM 5453 C CA . GLY A 1 69 ? 33.717 -7.325 -6.872 1.00 0.00 83 GLY A CA 4
ATOM 5454 C C . GLY A 1 69 ? 34.537 -7.992 -5.774 1.00 0.00 83 GLY A C 4
ATOM 5455 O O . GLY A 1 69 ? 34.663 -7.470 -4.670 1.00 0.00 83 GLY A O 4
ATOM 5459 N N . TYR A 1 70 ? 35.100 -9.156 -6.080 1.00 0.00 84 TYR A N 4
ATOM 5460 C CA . TYR A 1 70 ? 35.877 -9.969 -5.147 1.00 0.00 84 TYR A CA 4
ATOM 5461 C C . TYR A 1 70 ? 37.213 -9.322 -4.724 1.00 0.00 84 TYR A C 4
ATOM 5462 O O . TYR A 1 70 ? 37.858 -8.641 -5.522 1.00 0.00 84 TYR A O 4
ATOM 5480 N N . LYS A 1 71 ? 37.700 -9.603 -3.509 1.00 0.00 85 LYS A N 4
ATOM 5481 C CA . LYS A 1 71 ? 38.959 -9.034 -2.969 1.00 0.00 85 LYS A CA 4
ATOM 5482 C C . LYS A 1 71 ? 40.215 -9.894 -3.188 1.00 0.00 85 LYS A C 4
ATOM 5483 O O . LYS A 1 71 ? 41.014 -10.082 -2.273 1.00 0.00 85 LYS A O 4
ATOM 5502 N N . LEU A 1 72 ? 40.464 -10.317 -4.434 1.00 0.00 86 LEU A N 4
ATOM 5503 C CA . LEU A 1 72 ? 41.653 -11.091 -4.863 1.00 0.00 86 LEU A CA 4
ATOM 5504 C C . LEU A 1 72 ? 42.967 -10.265 -4.908 1.00 0.00 86 LEU A C 4
ATOM 5505 O O . LEU A 1 72 ? 43.893 -10.626 -5.628 1.00 0.00 86 LEU A O 4
ATOM 5521 N N . ASP A 1 73 ? 43.068 -9.146 -4.178 1.00 0.00 87 ASP A N 4
ATOM 5522 C CA . ASP A 1 73 ? 44.137 -8.142 -4.296 1.00 0.00 87 ASP A CA 4
ATOM 5523 C C . ASP A 1 73 ? 44.244 -7.592 -5.737 1.00 0.00 87 ASP A C 4
ATOM 5524 O O . ASP A 1 73 ? 43.578 -6.608 -6.064 1.00 0.00 87 ASP A O 4
ATOM 5533 N N . LYS A 1 74 ? 45.042 -8.234 -6.599 1.00 0.00 88 LYS A N 4
ATOM 5534 C CA . LYS A 1 74 ? 45.346 -7.873 -7.994 1.00 0.00 88 LYS A CA 4
ATOM 5535 C C . LYS A 1 74 ? 45.661 -6.366 -8.188 1.00 0.00 88 LYS A C 4
ATOM 5536 O O . LYS A 1 74 ? 46.378 -5.779 -7.386 1.00 0.00 88 LYS A O 4
ATOM 5555 N N . GLN A 1 75 ? 45.231 -5.761 -9.303 1.00 0.00 89 GLN A N 4
ATOM 5556 C CA . GLN A 1 75 ? 45.305 -4.310 -9.599 1.00 0.00 89 GLN A CA 4
ATOM 5557 C C . GLN A 1 75 ? 43.911 -3.670 -9.721 1.00 0.00 89 GLN A C 4
ATOM 5558 O O . GLN A 1 75 ? 43.708 -2.555 -9.246 1.00 0.00 89 GLN A O 4
ATOM 5572 N N . HIS A 1 76 ? 42.961 -4.349 -10.378 1.00 0.00 90 HIS A N 4
ATOM 5573 C CA . HIS A 1 76 ? 41.579 -3.905 -10.598 1.00 0.00 90 HIS A CA 4
ATOM 5574 C C . HIS A 1 76 ? 40.626 -4.991 -10.105 1.00 0.00 90 HIS A C 4
ATOM 5575 O O . HIS A 1 76 ? 40.870 -6.179 -10.325 1.00 0.00 90 HIS A O 4
ATOM 5590 N N . THR A 1 77 ? 39.548 -4.562 -9.452 1.00 0.00 91 THR A N 4
ATOM 5591 C CA . THR A 1 77 ? 38.474 -5.408 -8.934 1.00 0.00 91 THR A CA 4
ATOM 5592 C C . THR A 1 77 ? 37.646 -6.029 -10.064 1.00 0.00 91 THR A C 4
ATOM 5593 O O . THR A 1 77 ? 37.719 -5.625 -11.227 1.00 0.00 91 THR A O 4
ATOM 5604 N N . PHE A 1 78 ? 36.840 -7.020 -9.704 1.00 0.00 92 PHE A N 4
ATOM 5605 C CA . PHE A 1 78 ? 35.896 -7.735 -10.564 1.00 0.00 92 PHE A CA 4
ATOM 5606 C C . PHE A 1 78 ? 34.534 -7.039 -10.593 1.00 0.00 92 PHE A C 4
ATOM 5607 O O . PHE A 1 78 ? 34.273 -6.122 -9.812 1.00 0.00 92 PHE A O 4
ATOM 5624 N N . ARG A 1 79 ? 33.660 -7.498 -11.493 1.00 0.00 93 ARG A N 4
ATOM 5625 C CA . ARG A 1 79 ? 32.315 -6.949 -11.726 1.00 0.00 93 ARG A CA 4
ATOM 5626 C C . ARG A 1 79 ? 31.292 -8.078 -11.906 1.00 0.00 93 ARG A C 4
ATOM 5627 O O . ARG A 1 79 ? 31.068 -8.541 -13.025 1.00 0.00 93 ARG A O 4
ATOM 5648 N N . VAL A 1 80 ? 30.681 -8.533 -10.805 1.00 0.00 94 VAL A N 4
ATOM 5649 C CA . VAL A 1 80 ? 29.631 -9.564 -10.823 1.00 0.00 94 VAL A CA 4
ATOM 5650 C C . VAL A 1 80 ? 28.308 -8.935 -11.261 1.00 0.00 94 VAL A C 4
ATOM 5651 O O . VAL A 1 80 ? 27.813 -8.029 -10.595 1.00 0.00 94 VAL A O 4
ATOM 5664 N N . ASN A 1 81 ? 27.746 -9.403 -12.378 1.00 0.00 95 ASN A N 4
ATOM 5665 C CA . ASN A 1 81 ? 26.477 -8.952 -12.951 1.00 0.00 95 ASN A CA 4
ATOM 5666 C C . ASN A 1 81 ? 25.653 -10.155 -13.458 1.00 0.00 95 ASN A C 4
ATOM 5667 O O . ASN A 1 81 ? 26.106 -11.301 -13.428 1.00 0.00 95 ASN A O 4
ATOM 5678 N N . ASP B 2 1 ? 39.205 -23.797 -1.558 1.00 0.00 45 ASP B N 4
ATOM 5679 C CA . ASP B 2 1 ? 38.313 -23.306 -0.511 1.00 0.00 45 ASP B CA 4
ATOM 5680 C C . ASP B 2 1 ? 38.832 -22.058 0.224 1.00 0.00 45 ASP B C 4
ATOM 5681 O O . ASP B 2 1 ? 38.039 -21.362 0.844 1.00 0.00 45 ASP B O 4
ATOM 5690 N N . GLU B 2 2 ? 40.144 -21.795 0.146 1.00 0.00 46 GLU B N 4
ATOM 5691 C CA . GLU B 2 2 ? 40.873 -20.777 0.926 1.00 0.00 46 GLU B CA 4
ATOM 5692 C C . GLU B 2 2 ? 40.537 -20.816 2.432 1.00 0.00 46 GLU B C 4
ATOM 5693 O O . GLU B 2 2 ? 40.101 -19.822 3.016 1.00 0.00 46 GLU B O 4
ATOM 5705 N N . ASP B 2 3 ? 40.795 -21.965 3.083 1.00 0.00 47 ASP B N 4
ATOM 5706 C CA . ASP B 2 3 ? 40.658 -22.143 4.541 1.00 0.00 47 ASP B CA 4
ATOM 5707 C C . ASP B 2 3 ? 41.652 -21.268 5.341 1.00 0.00 47 ASP B C 4
ATOM 5708 O O . ASP B 2 3 ? 42.672 -21.730 5.857 1.00 0.00 47 ASP B O 4
ATOM 5717 N N . VAL B 2 4 ? 41.360 -19.966 5.401 1.00 0.00 48 VAL B N 4
ATOM 5718 C CA . VAL B 2 4 ? 42.126 -18.902 6.063 1.00 0.00 48 VAL B CA 4
ATOM 5719 C C . VAL B 2 4 ? 41.289 -17.629 6.208 1.00 0.00 48 VAL B C 4
ATOM 5720 O O . VAL B 2 4 ? 41.241 -17.056 7.298 1.00 0.00 48 VAL B O 4
ATOM 5733 N N . LYS B 2 5 ? 40.658 -17.169 5.117 1.00 0.00 49 LYS B N 4
ATOM 5734 C CA . LYS B 2 5 ? 39.951 -15.885 5.009 1.00 0.00 49 LYS B CA 4
ATOM 5735 C C . LYS B 2 5 ? 39.204 -15.767 3.676 1.00 0.00 49 LYS B C 4
ATOM 5736 O O . LYS B 2 5 ? 39.189 -16.670 2.850 1.00 0.00 49 LYS B O 4
ATOM 5755 N N . ASP B 2 6 ? 38.597 -14.601 3.469 1.00 0.00 50 ASP B N 4
ATOM 5756 C CA . ASP B 2 6 ? 37.649 -14.267 2.408 1.00 0.00 50 ASP B CA 4
ATOM 5757 C C . ASP B 2 6 ? 38.332 -13.536 1.228 1.00 0.00 50 ASP B C 4
ATOM 5758 O O . ASP B 2 6 ? 37.759 -12.623 0.638 1.00 0.00 50 ASP B O 4
ATOM 5767 N N . ASN B 2 7 ? 39.527 -13.994 0.807 1.00 0.00 51 ASN B N 4
ATOM 5768 C CA . ASN B 2 7 ? 40.309 -13.493 -0.343 1.00 0.00 51 ASN B CA 4
ATOM 5769 C C . ASN B 2 7 ? 39.549 -13.487 -1.697 1.00 0.00 51 ASN B C 4
ATOM 5770 O O . ASN B 2 7 ? 40.031 -12.980 -2.704 1.00 0.00 51 ASN B O 4
ATOM 5781 N N . TRP B 2 8 ? 38.342 -14.048 -1.731 1.00 0.00 52 TRP B N 4
ATOM 5782 C CA . TRP B 2 8 ? 37.432 -14.023 -2.870 1.00 0.00 52 TRP B CA 4
ATOM 5783 C C . TRP B 2 8 ? 36.005 -13.594 -2.494 1.00 0.00 52 TRP B C 4
ATOM 5784 O O . TRP B 2 8 ? 35.148 -13.569 -3.363 1.00 0.00 52 TRP B O 4
ATOM 5805 N N . ASP B 2 9 ? 35.709 -13.214 -1.247 1.00 0.00 53 ASP B N 4
ATOM 5806 C CA . ASP B 2 9 ? 34.367 -12.739 -0.873 1.00 0.00 53 ASP B CA 4
ATOM 5807 C C . ASP B 2 9 ? 34.163 -11.266 -1.276 1.00 0.00 53 ASP B C 4
ATOM 5808 O O . ASP B 2 9 ? 34.929 -10.727 -2.069 1.00 0.00 53 ASP B O 4
ATOM 5817 N N . ASP B 2 10 ? 33.128 -10.621 -0.747 1.00 0.00 54 ASP B N 4
ATOM 5818 C CA . ASP B 2 10 ? 32.809 -9.194 -0.850 1.00 0.00 54 ASP B CA 4
ATOM 5819 C C . ASP B 2 10 ? 32.260 -8.615 0.485 1.00 0.00 54 ASP B C 4
ATOM 5820 O O . ASP B 2 10 ? 31.440 -7.704 0.510 1.00 0.00 54 ASP B O 4
ATOM 5829 N N . ASP B 2 11 ? 32.738 -9.135 1.622 1.00 0.00 55 ASP B N 4
ATOM 5830 C CA . ASP B 2 11 ? 32.405 -8.659 2.971 1.00 0.00 55 ASP B CA 4
ATOM 5831 C C . ASP B 2 11 ? 33.684 -8.194 3.673 1.00 0.00 55 ASP B C 4
ATOM 5832 O O . ASP B 2 11 ? 34.379 -8.984 4.304 1.00 0.00 55 ASP B O 4
ATOM 5841 N N . ASP A 1 1 ? 17.308 -13.836 -15.601 1.00 0.00 15 ASP A N 5
ATOM 5842 C CA . ASP A 1 1 ? 17.339 -13.543 -14.158 1.00 0.00 15 ASP A CA 5
ATOM 5843 C C . ASP A 1 1 ? 17.520 -14.763 -13.220 1.00 0.00 15 ASP A C 5
ATOM 5844 O O . ASP A 1 1 ? 17.125 -14.741 -12.058 1.00 0.00 15 ASP A O 5
ATOM 5853 N N . SER A 1 2 ? 18.149 -15.822 -13.727 1.00 0.00 16 SER A N 5
ATOM 5854 C CA . SER A 1 2 ? 18.343 -17.123 -13.069 1.00 0.00 16 SER A CA 5
ATOM 5855 C C . SER A 1 2 ? 19.814 -17.515 -12.923 1.00 0.00 16 SER A C 5
ATOM 5856 O O . SER A 1 2 ? 20.118 -18.591 -12.416 1.00 0.00 16 SER A O 5
ATOM 5864 N N . VAL A 1 3 ? 20.747 -16.661 -13.359 1.00 0.00 17 VAL A N 5
ATOM 5865 C CA . VAL A 1 3 ? 22.173 -16.989 -13.497 1.00 0.00 17 VAL A CA 5
ATOM 5866 C C . VAL A 1 3 ? 23.066 -15.790 -13.167 1.00 0.00 17 VAL A C 5
ATOM 5867 O O . VAL A 1 3 ? 22.579 -14.664 -13.106 1.00 0.00 17 VAL A O 5
ATOM 5880 N N . ILE A 1 4 ? 24.377 -16.015 -13.008 1.00 0.00 18 ILE A N 5
ATOM 5881 C CA . ILE A 1 4 ? 25.345 -14.939 -12.727 1.00 0.00 18 ILE A CA 5
ATOM 5882 C C . ILE A 1 4 ? 26.558 -15.018 -13.660 1.00 0.00 18 ILE A C 5
ATOM 5883 O O . ILE A 1 4 ? 26.908 -16.085 -14.170 1.00 0.00 18 ILE A O 5
ATOM 5899 N N . VAL A 1 5 ? 27.214 -13.868 -13.838 1.00 0.00 19 VAL A N 5
ATOM 5900 C CA . VAL A 1 5 ? 28.448 -13.711 -14.600 1.00 0.00 19 VAL A CA 5
ATOM 5901 C C . VAL A 1 5 ? 29.423 -12.821 -13.835 1.00 0.00 19 VAL A C 5
ATOM 5902 O O . VAL A 1 5 ? 29.029 -11.958 -13.054 1.00 0.00 19 VAL A O 5
ATOM 5915 N N . VAL A 1 6 ? 30.716 -13.025 -14.084 1.00 0.00 20 VAL A N 5
ATOM 5916 C CA . VAL A 1 6 ? 31.795 -12.237 -13.501 1.00 0.00 20 VAL A CA 5
ATOM 5917 C C . VAL A 1 6 ? 32.726 -11.795 -14.624 1.00 0.00 20 VAL A C 5
ATOM 5918 O O . VAL A 1 6 ? 32.914 -12.514 -15.608 1.00 0.00 20 VAL A O 5
ATOM 5931 N N . ASP A 1 7 ? 33.347 -10.635 -14.428 1.00 0.00 21 ASP A N 5
ATOM 5932 C CA . ASP A 1 7 ? 34.325 -10.064 -15.339 1.00 0.00 21 ASP A CA 5
ATOM 5933 C C . ASP A 1 7 ? 35.636 -9.765 -14.604 1.00 0.00 21 ASP A C 5
ATOM 5934 O O . ASP A 1 7 ? 35.647 -9.658 -13.373 1.00 0.00 21 ASP A O 5
ATOM 5943 N N . ASN A 1 8 ? 36.717 -9.587 -15.374 1.00 0.00 22 ASN A N 5
ATOM 5944 C CA . ASN A 1 8 ? 38.077 -9.337 -14.893 1.00 0.00 22 ASN A CA 5
ATOM 5945 C C . ASN A 1 8 ? 38.682 -10.527 -14.120 1.00 0.00 22 ASN A C 5
ATOM 5946 O O . ASN A 1 8 ? 39.441 -10.326 -13.177 1.00 0.00 22 ASN A O 5
ATOM 5957 N N . VAL A 1 9 ? 38.340 -11.763 -14.517 1.00 0.00 23 VAL A N 5
ATOM 5958 C CA . VAL A 1 9 ? 38.805 -13.022 -13.902 1.00 0.00 23 VAL A CA 5
ATOM 5959 C C . VAL A 1 9 ? 39.872 -13.733 -14.747 1.00 0.00 23 VAL A C 5
ATOM 5960 O O . VAL A 1 9 ? 39.565 -14.644 -15.515 1.00 0.00 23 VAL A O 5
ATOM 5973 N N . PRO A 1 10 ? 41.147 -13.318 -14.649 1.00 0.00 24 PRO A N 5
ATOM 5974 C CA . PRO A 1 10 ? 42.229 -13.971 -15.366 1.00 0.00 24 PRO A CA 5
ATOM 5975 C C . PRO A 1 10 ? 42.498 -15.386 -14.830 1.00 0.00 24 PRO A C 5
ATOM 5976 O O . PRO A 1 10 ? 42.390 -15.642 -13.626 1.00 0.00 24 PRO A O 5
ATOM 5987 N N . GLN A 1 11 ? 42.866 -16.309 -15.728 1.00 0.00 25 GLN A N 5
ATOM 5988 C CA . GLN A 1 11 ? 43.363 -17.632 -15.330 1.00 0.00 25 GLN A CA 5
ATOM 5989 C C . GLN A 1 11 ? 44.698 -17.520 -14.572 1.00 0.00 25 GLN A C 5
ATOM 5990 O O . GLN A 1 11 ? 45.383 -16.500 -14.645 1.00 0.00 25 GLN A O 5
ATOM 6004 N N . VAL A 1 12 ? 45.082 -18.589 -13.870 1.00 0.00 26 VAL A N 5
ATOM 6005 C CA . VAL A 1 12 ? 46.259 -18.651 -12.995 1.00 0.00 26 VAL A CA 5
ATOM 6006 C C . VAL A 1 12 ? 46.975 -19.988 -13.179 1.00 0.00 26 VAL A C 5
ATOM 6007 O O . VAL A 1 12 ? 46.380 -20.944 -13.664 1.00 0.00 26 VAL A O 5
ATOM 6020 N N . GLY A 1 13 ? 48.243 -20.068 -12.766 1.00 0.00 27 GLY A N 5
ATOM 6021 C CA . GLY A 1 13 ? 49.049 -21.284 -12.891 1.00 0.00 27 GLY A CA 5
ATOM 6022 C C . GLY A 1 13 ? 48.639 -22.447 -11.958 1.00 0.00 27 GLY A C 5
ATOM 6023 O O . GLY A 1 13 ? 47.617 -22.386 -11.259 1.00 0.00 27 GLY A O 5
ATOM 6027 N N . PRO A 1 14 ? 49.439 -23.531 -11.941 1.00 0.00 28 PRO A N 5
ATOM 6028 C CA . PRO A 1 14 ? 49.195 -24.698 -11.104 1.00 0.00 28 PRO A CA 5
ATOM 6029 C C . PRO A 1 14 ? 49.238 -24.339 -9.612 1.00 0.00 28 PRO A C 5
ATOM 6030 O O . PRO A 1 14 ? 49.649 -23.245 -9.228 1.00 0.00 28 PRO A O 5
ATOM 6041 N N . ASP A 1 15 ? 48.783 -25.275 -8.761 1.00 0.00 29 ASP A N 5
ATOM 6042 C CA . ASP A 1 15 ? 48.710 -25.124 -7.296 1.00 0.00 29 ASP A CA 5
ATOM 6043 C C . ASP A 1 15 ? 47.728 -24.018 -6.848 1.00 0.00 29 ASP A C 5
ATOM 6044 O O . ASP A 1 15 ? 47.670 -23.697 -5.665 1.00 0.00 29 ASP A O 5
ATOM 6053 N N . ARG A 1 16 ? 46.951 -23.442 -7.778 1.00 0.00 30 ARG A N 5
ATOM 6054 C CA . ARG A 1 16 ? 45.973 -22.364 -7.532 1.00 0.00 30 ARG A CA 5
ATOM 6055 C C . ARG A 1 16 ? 44.770 -22.372 -8.496 1.00 0.00 30 ARG A C 5
ATOM 6056 O O . ARG A 1 16 ? 43.678 -21.973 -8.085 1.00 0.00 30 ARG A O 5
ATOM 6077 N N . LEU A 1 17 ? 44.914 -22.887 -9.725 1.00 0.00 31 LEU A N 5
ATOM 6078 C CA . LEU A 1 17 ? 43.806 -23.011 -10.692 1.00 0.00 31 LEU A CA 5
ATOM 6079 C C . LEU A 1 17 ? 42.552 -23.720 -10.147 1.00 0.00 31 LEU A C 5
ATOM 6080 O O . LEU A 1 17 ? 41.431 -23.380 -10.516 1.00 0.00 31 LEU A O 5
ATOM 6096 N N . GLU A 1 18 ? 42.743 -24.690 -9.249 1.00 0.00 32 GLU A N 5
ATOM 6097 C CA . GLU A 1 18 ? 41.676 -25.441 -8.580 1.00 0.00 32 GLU A CA 5
ATOM 6098 C C . GLU A 1 18 ? 40.884 -24.487 -7.693 1.00 0.00 32 GLU A C 5
ATOM 6099 O O . GLU A 1 18 ? 39.667 -24.366 -7.838 1.00 0.00 32 GLU A O 5
ATOM 6111 N N . LYS A 1 19 ? 41.612 -23.766 -6.822 1.00 0.00 33 LYS A N 5
ATOM 6112 C CA . LYS A 1 19 ? 41.113 -22.734 -5.910 1.00 0.00 33 LYS A CA 5
ATOM 6113 C C . LYS A 1 19 ? 40.260 -21.712 -6.655 1.00 0.00 33 LYS A C 5
ATOM 6114 O O . LYS A 1 19 ? 39.217 -21.360 -6.132 1.00 0.00 33 LYS A O 5
ATOM 6133 N N . LEU A 1 20 ? 40.621 -21.326 -7.882 1.00 0.00 34 LEU A N 5
ATOM 6134 C CA . LEU A 1 20 ? 39.826 -20.430 -8.725 1.00 0.00 34 LEU A CA 5
ATOM 6135 C C . LEU A 1 20 ? 38.337 -20.837 -8.753 1.00 0.00 34 LEU A C 5
ATOM 6136 O O . LEU A 1 20 ? 37.484 -20.071 -8.311 1.00 0.00 34 LEU A O 5
ATOM 6152 N N . LYS A 1 21 ? 38.023 -22.063 -9.204 1.00 0.00 35 LYS A N 5
ATOM 6153 C CA . LYS A 1 21 ? 36.654 -22.617 -9.190 1.00 0.00 35 LYS A CA 5
ATOM 6154 C C . LYS A 1 21 ? 36.201 -23.049 -7.789 1.00 0.00 35 LYS A C 5
ATOM 6155 O O . LYS A 1 21 ? 35.021 -22.925 -7.464 1.00 0.00 35 LYS A O 5
ATOM 6174 N N . ASN A 1 22 ? 37.114 -23.526 -6.939 1.00 0.00 36 ASN A N 5
ATOM 6175 C CA . ASN A 1 22 ? 36.791 -23.959 -5.581 1.00 0.00 36 ASN A CA 5
ATOM 6176 C C . ASN A 1 22 ? 36.261 -22.802 -4.724 1.00 0.00 36 ASN A C 5
ATOM 6177 O O . ASN A 1 22 ? 35.157 -22.938 -4.202 1.00 0.00 36 ASN A O 5
ATOM 6188 N N . VAL A 1 23 ? 37.002 -21.686 -4.594 1.00 0.00 37 VAL A N 5
ATOM 6189 C CA . VAL A 1 23 ? 36.594 -20.506 -3.811 1.00 0.00 37 VAL A CA 5
ATOM 6190 C C . VAL A 1 23 ? 35.239 -19.995 -4.270 1.00 0.00 37 VAL A C 5
ATOM 6191 O O . VAL A 1 23 ? 34.424 -19.671 -3.419 1.00 0.00 37 VAL A O 5
ATOM 6204 N N . ILE A 1 24 ? 34.962 -20.037 -5.581 1.00 0.00 38 ILE A N 5
ATOM 6205 C CA . ILE A 1 24 ? 33.647 -19.766 -6.167 1.00 0.00 38 ILE A CA 5
ATOM 6206 C C . ILE A 1 24 ? 32.552 -20.628 -5.517 1.00 0.00 38 ILE A C 5
ATOM 6207 O O . ILE A 1 24 ? 31.523 -20.090 -5.111 1.00 0.00 38 ILE A O 5
ATOM 6223 N N . HIS A 1 25 ? 32.760 -21.944 -5.359 1.00 0.00 39 HIS A N 5
ATOM 6224 C CA . HIS A 1 25 ? 31.760 -22.807 -4.715 1.00 0.00 39 HIS A CA 5
ATOM 6225 C C . HIS A 1 25 ? 31.550 -22.465 -3.239 1.00 0.00 39 HIS A C 5
ATOM 6226 O O . HIS A 1 25 ? 30.405 -22.462 -2.796 1.00 0.00 39 HIS A O 5
ATOM 6241 N N . LYS A 1 26 ? 32.613 -22.144 -2.482 1.00 0.00 40 LYS A N 5
ATOM 6242 C CA . LYS A 1 26 ? 32.469 -21.757 -1.066 1.00 0.00 40 LYS A CA 5
ATOM 6243 C C . LYS A 1 26 ? 31.866 -20.356 -0.894 1.00 0.00 40 LYS A C 5
ATOM 6244 O O . LYS A 1 26 ? 30.912 -20.221 -0.129 1.00 0.00 40 LYS A O 5
ATOM 6263 N N . ILE A 1 27 ? 32.374 -19.331 -1.593 1.00 0.00 41 ILE A N 5
ATOM 6264 C CA . ILE A 1 27 ? 31.892 -17.948 -1.448 1.00 0.00 41 ILE A CA 5
ATOM 6265 C C . ILE A 1 27 ? 30.398 -17.836 -1.722 1.00 0.00 41 ILE A C 5
ATOM 6266 O O . ILE A 1 27 ? 29.680 -17.125 -1.024 1.00 0.00 41 ILE A O 5
ATOM 6282 N N . PHE A 1 28 ? 29.933 -18.570 -2.736 1.00 0.00 42 PHE A N 5
ATOM 6283 C CA . PHE A 1 28 ? 28.545 -18.552 -3.139 1.00 0.00 42 PHE A CA 5
ATOM 6284 C C . PHE A 1 28 ? 27.685 -19.553 -2.349 1.00 0.00 42 PHE A C 5
ATOM 6285 O O . PHE A 1 28 ? 26.467 -19.578 -2.524 1.00 0.00 42 PHE A O 5
ATOM 6302 N N . SER A 1 29 ? 28.285 -20.320 -1.426 1.00 0.00 43 SER A N 5
ATOM 6303 C CA . SER A 1 29 ? 27.581 -21.319 -0.618 1.00 0.00 43 SER A CA 5
ATOM 6304 C C . SER A 1 29 ? 26.739 -20.712 0.510 1.00 0.00 43 SER A C 5
ATOM 6305 O O . SER A 1 29 ? 25.805 -21.361 0.971 1.00 0.00 43 SER A O 5
ATOM 6313 N N . LYS A 1 30 ? 27.041 -19.486 0.976 1.00 0.00 44 LYS A N 5
ATOM 6314 C CA . LYS A 1 30 ? 26.211 -18.795 1.986 1.00 0.00 44 LYS A CA 5
ATOM 6315 C C . LYS A 1 30 ? 24.840 -18.384 1.433 1.00 0.00 44 LYS A C 5
ATOM 6316 O O . LYS A 1 30 ? 23.894 -18.252 2.203 1.00 0.00 44 LYS A O 5
ATOM 6335 N N . PHE A 1 31 ? 24.728 -18.202 0.112 1.00 0.00 45 PHE A N 5
ATOM 6336 C CA . PHE A 1 31 ? 23.484 -17.803 -0.559 1.00 0.00 45 PHE A CA 5
ATOM 6337 C C . PHE A 1 31 ? 22.651 -19.006 -1.037 1.00 0.00 45 PHE A C 5
ATOM 6338 O O . PHE A 1 31 ? 21.485 -18.839 -1.391 1.00 0.00 45 PHE A O 5
ATOM 6355 N N . GLY A 1 32 ? 23.238 -20.210 -1.071 1.00 0.00 46 GLY A N 5
ATOM 6356 C CA . GLY A 1 32 ? 22.591 -21.419 -1.570 1.00 0.00 46 GLY A CA 5
ATOM 6357 C C . GLY A 1 32 ? 23.602 -22.475 -2.026 1.00 0.00 46 GLY A C 5
ATOM 6358 O O . GLY A 1 32 ? 24.690 -22.590 -1.475 1.00 0.00 46 GLY A O 5
ATOM 6362 N N . LYS A 1 33 ? 23.234 -23.275 -3.036 1.00 0.00 47 LYS A N 5
ATOM 6363 C CA . LYS A 1 33 ? 24.100 -24.290 -3.650 1.00 0.00 47 LYS A CA 5
ATOM 6364 C C . LYS A 1 33 ? 24.118 -24.094 -5.171 1.00 0.00 47 LYS A C 5
ATOM 6365 O O . LYS A 1 33 ? 23.062 -24.064 -5.806 1.00 0.00 47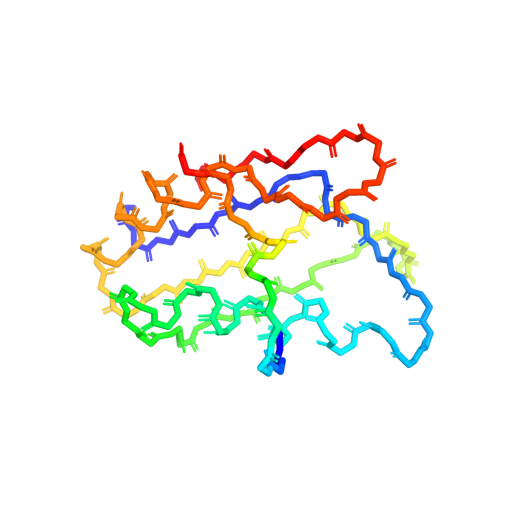 LYS A O 5
ATOM 6384 N N . ILE A 1 34 ? 25.311 -23.911 -5.739 1.00 0.00 48 ILE A N 5
ATOM 6385 C CA . ILE A 1 34 ? 25.502 -23.764 -7.185 1.00 0.00 48 ILE A CA 5
ATOM 6386 C C . ILE A 1 34 ? 25.469 -25.155 -7.829 1.00 0.00 48 ILE A C 5
ATOM 6387 O O . ILE A 1 34 ? 26.247 -26.031 -7.449 1.00 0.00 48 ILE A O 5
ATOM 6403 N N . THR A 1 35 ? 24.571 -25.357 -8.797 1.00 0.00 49 THR A N 5
ATOM 6404 C CA . THR A 1 35 ? 24.408 -26.651 -9.482 1.00 0.00 49 THR A CA 5
ATOM 6405 C C . THR A 1 35 ? 25.048 -26.706 -10.877 1.00 0.00 49 THR A C 5
ATOM 6406 O O . THR A 1 35 ? 25.144 -27.806 -11.419 1.00 0.00 49 THR A O 5
ATOM 6417 N N . ASN A 1 36 ? 25.471 -25.568 -11.445 1.00 0.00 50 ASN A N 5
ATOM 6418 C CA . ASN A 1 36 ? 26.182 -25.479 -12.722 1.00 0.00 50 ASN A CA 5
ATOM 6419 C C . ASN A 1 36 ? 27.545 -24.795 -12.544 1.00 0.00 50 ASN A C 5
ATOM 6420 O O . ASN A 1 36 ? 27.773 -24.130 -11.538 1.00 0.00 50 ASN A O 5
ATOM 6431 N N . ASP A 1 37 ? 28.433 -24.895 -13.540 1.00 0.00 51 ASP A N 5
ATOM 6432 C CA . ASP A 1 37 ? 29.721 -24.182 -13.564 1.00 0.00 51 ASP A CA 5
ATOM 6433 C C . ASP A 1 37 ? 30.377 -24.228 -14.954 1.00 0.00 51 ASP A C 5
ATOM 6434 O O . ASP A 1 37 ? 30.571 -25.306 -15.508 1.00 0.00 51 ASP A O 5
ATOM 6443 N N . PHE A 1 38 ? 30.731 -23.062 -15.514 1.00 0.00 52 PHE A N 5
ATOM 6444 C CA . PHE A 1 38 ? 31.362 -22.962 -16.832 1.00 0.00 52 PHE A CA 5
ATOM 6445 C C . PHE A 1 38 ? 32.512 -21.955 -16.827 1.00 0.00 52 PHE A C 5
ATOM 6446 O O . PHE A 1 38 ? 32.341 -20.772 -16.514 1.00 0.00 52 PHE A O 5
ATOM 6463 N N . TYR A 1 39 ? 33.690 -22.461 -17.199 1.00 0.00 53 TYR A N 5
ATOM 6464 C CA . TYR A 1 39 ? 34.957 -21.738 -17.256 1.00 0.00 53 TYR A CA 5
ATOM 6465 C C . TYR A 1 39 ? 35.483 -21.771 -18.701 1.00 0.00 53 TYR A C 5
ATOM 6466 O O . TYR A 1 39 ? 36.226 -22.689 -19.047 1.00 0.00 53 TYR A O 5
ATOM 6484 N N . PRO A 1 40 ? 35.067 -20.822 -19.565 1.00 0.00 54 PRO A N 5
ATOM 6485 C CA . PRO A 1 40 ? 35.539 -20.739 -20.949 1.00 0.00 54 PRO A CA 5
ATOM 6486 C C . PRO A 1 40 ? 37.008 -20.293 -21.005 1.00 0.00 54 PRO A C 5
ATOM 6487 O O . PRO A 1 40 ? 37.579 -19.936 -19.980 1.00 0.00 54 PRO A O 5
ATOM 6498 N N . GLU A 1 41 ? 37.614 -20.273 -22.198 1.00 0.00 55 GLU A N 5
ATOM 6499 C CA . GLU A 1 41 ? 38.970 -19.753 -22.435 1.00 0.00 55 GLU A CA 5
ATOM 6500 C C . GLU A 1 41 ? 39.090 -19.084 -23.810 1.00 0.00 55 GLU A C 5
ATOM 6501 O O . GLU A 1 41 ? 38.189 -19.173 -24.642 1.00 0.00 55 GLU A O 5
ATOM 6513 N N . GLU A 1 42 ? 40.233 -18.434 -24.054 1.00 0.00 56 GLU A N 5
ATOM 6514 C CA . GLU A 1 42 ? 40.572 -17.792 -25.324 1.00 0.00 56 GLU A CA 5
ATOM 6515 C C . GLU A 1 42 ? 41.722 -18.550 -25.993 1.00 0.00 56 GLU A C 5
ATOM 6516 O O . GLU A 1 42 ? 42.836 -18.554 -25.488 1.00 0.00 56 GLU A O 5
ATOM 6528 N N . ASP A 1 43 ? 41.443 -19.251 -27.100 1.00 0.00 57 ASP A N 5
ATOM 6529 C CA . ASP A 1 43 ? 42.422 -20.028 -27.878 1.00 0.00 57 ASP A CA 5
ATOM 6530 C C . ASP A 1 43 ? 43.219 -21.067 -27.051 1.00 0.00 57 ASP A C 5
ATOM 6531 O O . ASP A 1 43 ? 44.339 -21.426 -27.411 1.00 0.00 57 ASP A O 5
ATOM 6540 N N . GLY A 1 44 ? 42.659 -21.539 -25.925 1.00 0.00 58 GLY A N 5
ATOM 6541 C CA . GLY A 1 44 ? 43.359 -22.434 -24.997 1.00 0.00 58 GLY A CA 5
ATOM 6542 C C . GLY A 1 44 ? 44.262 -21.698 -23.992 1.00 0.00 58 GLY A C 5
ATOM 6543 O O . GLY A 1 44 ? 45.101 -22.334 -23.357 1.00 0.00 58 GLY A O 5
ATOM 6547 N N . LYS A 1 45 ? 44.129 -20.367 -23.874 1.00 0.00 59 LYS A N 5
ATOM 6548 C CA . LYS A 1 45 ? 44.919 -19.485 -23.018 1.00 0.00 59 LYS A CA 5
ATOM 6549 C C . LYS A 1 45 ? 44.045 -18.855 -21.930 1.00 0.00 59 LYS A C 5
ATOM 6550 O O . LYS A 1 45 ? 42.839 -19.095 -21.854 1.00 0.00 59 LYS A O 5
ATOM 6569 N N . THR A 1 46 ? 44.663 -18.034 -21.071 1.00 0.00 60 THR A N 5
ATOM 6570 C CA . THR A 1 46 ? 44.056 -17.427 -19.878 1.00 0.00 60 THR A CA 5
ATOM 6571 C C . THR A 1 46 ? 42.766 -16.646 -20.175 1.00 0.00 60 THR A C 5
ATOM 6572 O O . THR A 1 46 ? 42.822 -15.572 -20.772 1.00 0.00 60 THR A O 5
ATOM 6583 N N . LYS A 1 47 ? 41.621 -17.170 -19.710 1.00 0.00 61 LYS A N 5
ATOM 6584 C CA . LYS A 1 47 ? 40.298 -16.529 -19.758 1.00 0.00 61 LYS A CA 5
ATOM 6585 C C . LYS A 1 47 ? 40.249 -15.185 -19.024 1.00 0.00 61 LYS A C 5
ATOM 6586 O O . LYS A 1 47 ? 41.192 -14.822 -18.328 1.00 0.00 61 LYS A O 5
ATOM 6605 N N . GLY A 1 48 ? 39.106 -14.499 -19.138 1.00 0.00 62 GLY A N 5
ATOM 6606 C CA . GLY A 1 48 ? 38.781 -13.269 -18.410 1.00 0.00 62 GLY A CA 5
ATOM 6607 C C . GLY A 1 48 ? 37.361 -13.199 -17.833 1.00 0.00 62 GLY A C 5
ATOM 6608 O O . GLY A 1 48 ? 37.058 -12.225 -17.146 1.00 0.00 62 GLY A O 5
ATOM 6612 N N . TYR A 1 49 ? 36.496 -14.198 -18.074 1.00 0.00 63 TYR A N 5
ATOM 6613 C CA . TYR A 1 49 ? 35.084 -14.241 -17.662 1.00 0.00 63 TYR A CA 5
ATOM 6614 C C . TYR A 1 49 ? 34.708 -15.698 -17.303 1.00 0.00 63 TYR A C 5
ATOM 6615 O O . TYR A 1 49 ? 35.327 -16.633 -17.812 1.00 0.00 63 TYR A O 5
ATOM 6633 N N . ILE A 1 50 ? 33.694 -15.897 -16.446 1.00 0.00 64 ILE A N 5
ATOM 6634 C CA . ILE A 1 50 ? 33.093 -17.206 -16.110 1.00 0.00 64 ILE A CA 5
ATOM 6635 C C . ILE A 1 50 ? 31.554 -17.105 -16.064 1.00 0.00 64 ILE A C 5
ATOM 6636 O O . ILE A 1 50 ? 30.997 -16.007 -16.022 1.00 0.00 64 ILE A O 5
ATOM 6652 N N . PHE A 1 51 ? 30.868 -18.253 -16.003 1.00 0.00 65 PHE A N 5
ATOM 6653 C CA . PHE A 1 51 ? 29.411 -18.352 -15.982 1.00 0.00 65 PHE A CA 5
ATOM 6654 C C . PHE A 1 51 ? 28.969 -19.423 -14.973 1.00 0.00 65 PHE A C 5
ATOM 6655 O O . PHE A 1 51 ? 29.516 -20.528 -14.939 1.00 0.00 65 PHE A O 5
ATOM 6672 N N . LEU A 1 52 ? 27.985 -19.080 -14.127 1.00 0.00 66 LEU A N 5
ATOM 6673 C CA . LEU A 1 52 ? 27.409 -19.960 -13.103 1.00 0.00 66 LEU A CA 5
ATOM 6674 C C . LEU A 1 52 ? 25.882 -19.842 -13.085 1.00 0.00 66 LEU A C 5
ATOM 6675 O O . LEU A 1 52 ? 25.325 -18.760 -13.286 1.00 0.00 66 LEU A O 5
ATOM 6691 N N . GLU A 1 53 ? 25.209 -20.952 -12.769 1.00 0.00 67 GLU A N 5
ATOM 6692 C CA . GLU A 1 53 ? 23.747 -21.037 -12.702 1.00 0.00 67 GLU A CA 5
ATOM 6693 C C . GLU A 1 53 ? 23.325 -21.729 -11.401 1.00 0.00 67 GLU A C 5
ATOM 6694 O O . GLU A 1 53 ? 23.735 -22.861 -11.115 1.00 0.00 67 GLU A O 5
ATOM 6706 N N . TYR A 1 54 ? 22.520 -21.031 -10.599 1.00 0.00 68 TYR A N 5
ATOM 6707 C CA . TYR A 1 54 ? 21.943 -21.583 -9.378 1.00 0.00 68 TYR A CA 5
ATOM 6708 C C . TYR A 1 54 ? 20.677 -22.389 -9.678 1.00 0.00 68 TYR A C 5
ATOM 6709 O O . TYR A 1 54 ? 20.115 -22.334 -10.769 1.00 0.00 68 TYR A O 5
ATOM 6727 N N . ALA A 1 55 ? 20.182 -23.090 -8.657 1.00 0.00 69 ALA A N 5
ATOM 6728 C CA . ALA A 1 55 ? 18.914 -23.813 -8.708 1.00 0.00 69 ALA A CA 5
ATOM 6729 C C . ALA A 1 55 ? 17.666 -22.898 -8.652 1.00 0.00 69 ALA A C 5
ATOM 6730 O O . ALA A 1 55 ? 16.550 -23.405 -8.729 1.00 0.00 69 ALA A O 5
ATOM 6737 N N . SER A 1 56 ? 17.822 -21.574 -8.493 1.00 0.00 70 SER A N 5
ATOM 6738 C CA . SER A 1 56 ? 16.709 -20.626 -8.337 1.00 0.00 70 SER A CA 5
ATOM 6739 C C . SER A 1 56 ? 17.113 -19.170 -8.633 1.00 0.00 70 SER A C 5
ATOM 6740 O O . SER A 1 56 ? 18.283 -18.805 -8.467 1.00 0.00 70 SER A O 5
ATOM 6748 N N . PRO A 1 57 ? 16.145 -18.298 -9.007 1.00 0.00 71 PRO A N 5
ATOM 6749 C CA . PRO A 1 57 ? 16.409 -16.898 -9.344 1.00 0.00 71 PRO A CA 5
ATOM 6750 C C . PRO A 1 57 ? 16.900 -16.109 -8.130 1.00 0.00 71 PRO A C 5
ATOM 6751 O O . PRO A 1 57 ? 17.916 -15.426 -8.216 1.00 0.00 71 PRO A O 5
ATOM 6762 N N . ALA A 1 58 ? 16.237 -16.287 -6.981 1.00 0.00 72 ALA A N 5
ATOM 6763 C CA . ALA A 1 58 ? 16.564 -15.683 -5.691 1.00 0.00 72 ALA A CA 5
ATOM 6764 C C . ALA A 1 58 ? 18.004 -15.954 -5.219 1.00 0.00 72 ALA A C 5
ATOM 6765 O O . ALA A 1 58 ? 18.464 -15.257 -4.322 1.00 0.00 72 ALA A O 5
ATOM 6772 N N . HIS A 1 59 ? 18.723 -16.925 -5.801 1.00 0.00 73 HIS A N 5
ATOM 6773 C CA . HIS A 1 59 ? 20.138 -17.175 -5.500 1.00 0.00 73 HIS A CA 5
ATOM 6774 C C . HIS A 1 59 ? 21.045 -16.369 -6.437 1.00 0.00 73 HIS A C 5
ATOM 6775 O O . HIS A 1 59 ? 21.958 -15.696 -5.969 1.00 0.00 73 HIS A O 5
ATOM 6790 N N . ALA A 1 60 ? 20.758 -16.386 -7.744 1.00 0.00 74 ALA A N 5
ATOM 6791 C CA . ALA A 1 60 ? 21.443 -15.574 -8.750 1.00 0.00 74 ALA A CA 5
ATOM 6792 C C . ALA A 1 60 ? 21.305 -14.070 -8.482 1.00 0.00 74 ALA A C 5
ATOM 6793 O O . ALA A 1 60 ? 22.317 -13.381 -8.335 1.00 0.00 74 ALA A O 5
ATOM 6800 N N . VAL A 1 61 ? 20.065 -13.572 -8.399 1.00 0.00 75 VAL A N 5
ATOM 6801 C CA . VAL A 1 61 ? 19.802 -12.140 -8.211 1.00 0.00 75 VAL A CA 5
ATOM 6802 C C . VAL A 1 61 ? 20.380 -11.617 -6.893 1.00 0.00 75 VAL A C 5
ATOM 6803 O O . VAL A 1 61 ? 20.768 -10.457 -6.812 1.00 0.00 75 VAL A O 5
ATOM 6816 N N . ASP A 1 62 ? 20.487 -12.485 -5.882 1.00 0.00 76 ASP A N 5
ATOM 6817 C CA . ASP A 1 62 ? 21.130 -12.192 -4.610 1.00 0.00 76 ASP A CA 5
ATOM 6818 C C . ASP A 1 62 ? 22.653 -12.179 -4.765 1.00 0.00 76 ASP A C 5
ATOM 6819 O O . ASP A 1 62 ? 23.267 -11.164 -4.445 1.00 0.00 76 ASP A O 5
ATOM 6828 N N . ALA A 1 63 ? 23.265 -13.263 -5.258 1.00 0.00 77 ALA A N 5
ATOM 6829 C CA . ALA A 1 63 ? 24.717 -13.401 -5.385 1.00 0.00 77 ALA A CA 5
ATOM 6830 C C . ALA A 1 63 ? 25.370 -12.219 -6.120 1.00 0.00 77 ALA A C 5
ATOM 6831 O O . ALA A 1 63 ? 26.396 -11.705 -5.667 1.00 0.00 77 ALA A O 5
ATOM 6838 N N . VAL A 1 64 ? 24.743 -11.734 -7.199 1.00 0.00 78 VAL A N 5
ATOM 6839 C CA . VAL A 1 64 ? 25.178 -10.536 -7.935 1.00 0.00 78 VAL A CA 5
ATOM 6840 C C . VAL A 1 64 ? 25.242 -9.282 -7.060 1.00 0.00 78 VAL A C 5
ATOM 6841 O O . VAL A 1 64 ? 26.173 -8.494 -7.189 1.00 0.00 78 VAL A O 5
ATOM 6854 N N . LYS A 1 65 ? 24.275 -9.106 -6.154 1.00 0.00 79 LYS A N 5
ATOM 6855 C CA . LYS A 1 65 ? 24.199 -7.984 -5.206 1.00 0.00 79 LYS A CA 5
ATOM 6856 C C . LYS A 1 65 ? 24.950 -8.248 -3.885 1.00 0.00 79 LYS A C 5
ATOM 6857 O O . LYS A 1 65 ? 24.917 -7.394 -3.004 1.00 0.00 79 LYS A O 5
ATOM 6876 N N . ASN A 1 66 ? 25.641 -9.385 -3.746 1.00 0.00 80 ASN A N 5
ATOM 6877 C CA . ASN A 1 66 ? 26.402 -9.733 -2.542 1.00 0.00 80 ASN A CA 5
ATOM 6878 C C . ASN A 1 66 ? 27.896 -9.961 -2.797 1.00 0.00 80 ASN A C 5
ATOM 6879 O O . ASN A 1 66 ? 28.690 -9.679 -1.911 1.00 0.00 80 ASN A O 5
ATOM 6890 N N . ALA A 1 67 ? 28.290 -10.449 -3.977 1.00 0.00 81 ALA A N 5
ATOM 6891 C CA . ALA A 1 67 ? 29.692 -10.693 -4.313 1.00 0.00 81 ALA A CA 5
ATOM 6892 C C . ALA A 1 67 ? 30.238 -9.714 -5.372 1.00 0.00 81 ALA A C 5
ATOM 6893 O O . ALA A 1 67 ? 31.228 -10.010 -6.041 1.00 0.00 81 ALA A O 5
ATOM 6900 N N . ASP A 1 68 ? 29.592 -8.554 -5.532 1.00 0.00 82 ASP A N 5
ATOM 6901 C CA . ASP A 1 68 ? 29.970 -7.485 -6.457 1.00 0.00 82 ASP A CA 5
ATOM 6902 C C . ASP A 1 68 ? 31.402 -6.967 -6.228 1.00 0.00 82 ASP A C 5
ATOM 6903 O O . ASP A 1 68 ? 31.618 -5.975 -5.535 1.00 0.00 82 ASP A O 5
ATOM 6912 N N . GLY A 1 69 ? 32.382 -7.640 -6.840 1.00 0.00 83 GLY A N 5
ATOM 6913 C CA . GLY A 1 69 ? 33.780 -7.220 -6.861 1.00 0.00 83 GLY A CA 5
ATOM 6914 C C . GLY A 1 69 ? 34.637 -7.916 -5.802 1.00 0.00 83 GLY A C 5
ATOM 6915 O O . GLY A 1 69 ? 34.949 -7.337 -4.765 1.00 0.00 83 GLY A O 5
ATOM 6919 N N . TYR A 1 70 ? 35.044 -9.158 -6.073 1.00 0.00 84 TYR A N 5
ATOM 6920 C CA . TYR A 1 70 ? 35.816 -10.002 -5.160 1.00 0.00 84 TYR A CA 5
ATOM 6921 C C . TYR A 1 70 ? 37.149 -9.355 -4.724 1.00 0.00 84 TYR A C 5
ATOM 6922 O O . TYR A 1 70 ? 37.981 -8.943 -5.539 1.00 0.00 84 TYR A O 5
ATOM 6940 N N . LYS A 1 71 ? 37.413 -9.298 -3.413 1.00 0.00 85 LYS A N 5
ATOM 6941 C CA . LYS A 1 71 ? 38.603 -8.645 -2.831 1.00 0.00 85 LYS A CA 5
ATOM 6942 C C . LYS A 1 71 ? 39.902 -9.472 -2.889 1.00 0.00 85 LYS A C 5
ATOM 6943 O O . LYS A 1 71 ? 40.564 -9.635 -1.875 1.00 0.00 85 LYS A O 5
ATOM 6962 N N . LEU A 1 72 ? 40.318 -9.912 -4.083 1.00 0.00 86 LEU A N 5
ATOM 6963 C CA . LEU A 1 72 ? 41.554 -10.689 -4.315 1.00 0.00 86 LEU A CA 5
ATOM 6964 C C . LEU A 1 72 ? 42.832 -9.985 -3.823 1.00 0.00 86 LEU A C 5
ATOM 6965 O O . LEU A 1 72 ? 43.796 -10.664 -3.488 1.00 0.00 86 LEU A O 5
ATOM 6981 N N . ASP A 1 73 ? 42.823 -8.643 -3.775 1.00 0.00 87 ASP A N 5
ATOM 6982 C CA . ASP A 1 73 ? 43.953 -7.793 -3.393 1.00 0.00 87 ASP A CA 5
ATOM 6983 C C . ASP A 1 73 ? 45.157 -7.995 -4.338 1.00 0.00 87 ASP A C 5
ATOM 6984 O O . ASP A 1 73 ? 46.136 -8.659 -4.004 1.00 0.00 87 ASP A O 5
ATOM 6993 N N . LYS A 1 74 ? 45.065 -7.434 -5.556 1.00 0.00 88 LYS A N 5
ATOM 6994 C CA . LYS A 1 74 ? 46.083 -7.631 -6.606 1.00 0.00 88 LYS A CA 5
ATOM 6995 C C . LYS A 1 74 ? 46.360 -6.376 -7.459 1.00 0.00 88 LYS A C 5
ATOM 6996 O O . LYS A 1 74 ? 47.489 -5.888 -7.478 1.00 0.00 88 LYS A O 5
ATOM 7015 N N . GLN A 1 75 ? 45.371 -5.904 -8.228 1.00 0.00 89 GLN A N 5
ATOM 7016 C CA . GLN A 1 75 ? 45.456 -4.697 -9.073 1.00 0.00 89 GLN A CA 5
ATOM 7017 C C . GLN A 1 75 ? 44.075 -4.050 -9.247 1.00 0.00 89 GLN A C 5
ATOM 7018 O O . GLN A 1 75 ? 43.801 -3.027 -8.630 1.00 0.00 89 GLN A O 5
ATOM 7032 N N . HIS A 1 76 ? 43.197 -4.649 -10.065 1.00 0.00 90 HIS A N 5
ATOM 7033 C CA . HIS A 1 76 ? 41.829 -4.181 -10.325 1.00 0.00 90 HIS A CA 5
ATOM 7034 C C . HIS A 1 76 ? 40.803 -5.186 -9.799 1.00 0.00 90 HIS A C 5
ATOM 7035 O O . HIS A 1 76 ? 41.019 -6.394 -9.858 1.00 0.00 90 HIS A O 5
ATOM 7050 N N . THR A 1 77 ? 39.676 -4.661 -9.316 1.00 0.00 91 THR A N 5
ATOM 7051 C CA . THR A 1 77 ? 38.535 -5.426 -8.818 1.00 0.00 91 THR A CA 5
ATOM 7052 C C . THR A 1 77 ? 37.753 -6.089 -9.957 1.00 0.00 91 THR A C 5
ATOM 7053 O O . THR A 1 77 ? 37.886 -5.726 -11.130 1.00 0.00 91 THR A O 5
ATOM 7064 N N . PHE A 1 78 ? 36.916 -7.058 -9.597 1.00 0.00 92 PHE A N 5
ATOM 7065 C CA . PHE A 1 78 ? 36.031 -7.788 -10.509 1.00 0.00 92 PHE A CA 5
ATOM 7066 C C . PHE A 1 78 ? 34.673 -7.094 -10.617 1.00 0.00 92 PHE A C 5
ATOM 7067 O O . PHE A 1 78 ? 34.390 -6.152 -9.879 1.00 0.00 92 PHE A O 5
ATOM 7084 N N . ARG A 1 79 ? 33.821 -7.585 -11.523 1.00 0.00 93 ARG A N 5
ATOM 7085 C CA . ARG A 1 79 ? 32.483 -7.026 -11.783 1.00 0.00 93 ARG A CA 5
ATOM 7086 C C . ARG A 1 79 ? 31.449 -8.146 -11.934 1.00 0.00 93 ARG A C 5
ATOM 7087 O O . ARG A 1 79 ? 31.188 -8.607 -13.046 1.00 0.00 93 ARG A O 5
ATOM 7108 N N . VAL A 1 80 ? 30.870 -8.596 -10.815 1.00 0.00 94 VAL A N 5
ATOM 7109 C CA . VAL A 1 80 ? 29.816 -9.625 -10.811 1.00 0.00 94 VAL A CA 5
ATOM 7110 C C . VAL A 1 80 ? 28.492 -8.973 -11.193 1.00 0.00 94 VAL A C 5
ATOM 7111 O O . VAL A 1 80 ? 28.023 -8.066 -10.514 1.00 0.00 94 VAL A O 5
ATOM 7124 N N . ASN A 1 81 ? 27.913 -9.430 -12.298 1.00 0.00 95 ASN A N 5
ATOM 7125 C CA . ASN A 1 81 ? 26.668 -8.936 -12.872 1.00 0.00 95 ASN A CA 5
ATOM 7126 C C . ASN A 1 81 ? 25.808 -10.115 -13.357 1.00 0.00 95 ASN A C 5
ATOM 7127 O O . ASN A 1 81 ? 26.230 -11.271 -13.324 1.00 0.00 95 ASN A O 5
ATOM 7138 N N . ASP B 2 1 ? 36.909 -20.856 0.114 1.00 0.00 45 ASP B N 5
ATOM 7139 C CA . ASP B 2 1 ? 38.207 -21.501 0.159 1.00 0.00 45 ASP B CA 5
ATOM 7140 C C . ASP B 2 1 ? 38.297 -22.423 1.402 1.00 0.00 45 ASP B C 5
ATOM 7141 O O . ASP B 2 1 ? 37.304 -22.646 2.096 1.00 0.00 45 ASP B O 5
ATOM 7150 N N . GLU B 2 2 ? 39.478 -22.986 1.667 1.00 0.00 46 GLU B N 5
ATOM 7151 C CA . GLU B 2 2 ? 39.819 -23.896 2.763 1.00 0.00 46 GLU B CA 5
ATOM 7152 C C . GLU B 2 2 ? 39.779 -23.233 4.154 1.00 0.00 46 GLU B C 5
ATOM 7153 O O . GLU B 2 2 ? 40.730 -23.326 4.921 1.00 0.00 46 GLU B O 5
ATOM 7165 N N . ASP B 2 3 ? 38.649 -22.594 4.480 1.00 0.00 47 ASP B N 5
ATOM 7166 C CA . ASP B 2 3 ? 38.346 -21.881 5.726 1.00 0.00 47 ASP B CA 5
ATOM 7167 C C . ASP B 2 3 ? 39.401 -20.806 6.090 1.00 0.00 47 ASP B C 5
ATOM 7168 O O . ASP B 2 3 ? 40.068 -20.874 7.122 1.00 0.00 47 ASP B O 5
ATOM 7177 N N . VAL B 2 4 ? 39.538 -19.784 5.234 1.00 0.00 48 VAL B N 5
ATOM 7178 C CA . VAL B 2 4 ? 40.559 -18.721 5.343 1.00 0.00 48 VAL B CA 5
ATOM 7179 C C . VAL B 2 4 ? 39.968 -17.305 5.224 1.00 0.00 48 VAL B C 5
ATOM 7180 O O . VAL B 2 4 ? 40.359 -16.510 4.370 1.00 0.00 48 VAL B O 5
ATOM 7193 N N . LYS B 2 5 ? 39.035 -16.962 6.125 1.00 0.00 49 LYS B N 5
ATOM 7194 C CA . LYS B 2 5 ? 38.296 -15.689 6.082 1.00 0.00 49 LYS B CA 5
ATOM 7195 C C . LYS B 2 5 ? 37.485 -15.587 4.777 1.00 0.00 49 LYS B C 5
ATOM 7196 O O . LYS B 2 5 ? 37.189 -16.589 4.128 1.00 0.00 49 LYS B O 5
ATOM 7215 N N . ASP B 2 6 ? 37.089 -14.366 4.417 1.00 0.00 50 ASP B N 5
ATOM 7216 C CA . ASP B 2 6 ? 36.271 -14.062 3.246 1.00 0.00 50 ASP B CA 5
ATOM 7217 C C . ASP B 2 6 ? 37.051 -13.226 2.214 1.00 0.00 50 ASP B C 5
ATOM 7218 O O . ASP B 2 6 ? 36.492 -12.318 1.611 1.00 0.00 50 ASP B O 5
ATOM 7227 N N . ASN B 2 7 ? 38.335 -13.534 1.966 1.00 0.00 51 ASN B N 5
ATOM 7228 C CA . ASN B 2 7 ? 39.217 -12.836 1.001 1.00 0.00 51 ASN B CA 5
ATOM 7229 C C . ASN B 2 7 ? 38.769 -12.862 -0.485 1.00 0.00 51 ASN B C 5
ATOM 7230 O O . ASN B 2 7 ? 39.529 -12.523 -1.393 1.00 0.00 51 ASN B O 5
ATOM 7241 N N . TRP B 2 8 ? 37.530 -13.279 -0.739 1.00 0.00 52 TRP B N 5
ATOM 7242 C CA . TRP B 2 8 ? 36.870 -13.343 -2.033 1.00 0.00 52 TRP B CA 5
ATOM 7243 C C . TRP B 2 8 ? 35.372 -12.934 -1.950 1.00 0.00 52 TRP B C 5
ATOM 7244 O O . TRP B 2 8 ? 34.703 -12.937 -2.972 1.00 0.00 52 TRP B O 5
ATOM 7265 N N . ASP B 2 9 ? 34.824 -12.517 -0.789 1.00 0.00 53 ASP B N 5
ATOM 7266 C CA . ASP B 2 9 ? 33.417 -12.082 -0.633 1.00 0.00 53 ASP B CA 5
ATOM 7267 C C . ASP B 2 9 ? 33.297 -10.584 -0.329 1.00 0.00 53 ASP B C 5
ATOM 7268 O O . ASP B 2 9 ? 33.656 -10.153 0.763 1.00 0.00 53 ASP B O 5
ATOM 7277 N N . ASP B 2 10 ? 32.807 -9.802 -1.291 1.00 0.00 54 ASP B N 5
ATOM 7278 C CA . ASP B 2 10 ? 32.473 -8.384 -1.128 1.00 0.00 54 ASP B CA 5
ATOM 7279 C C . ASP B 2 10 ? 31.628 -8.145 0.140 1.00 0.00 54 ASP B C 5
ATOM 7280 O O . ASP B 2 10 ? 30.666 -8.860 0.401 1.00 0.00 54 ASP B O 5
ATOM 7289 N N . ASP B 2 11 ? 31.987 -7.136 0.938 1.00 0.00 55 ASP B N 5
ATOM 7290 C CA . ASP B 2 11 ? 31.332 -6.820 2.209 1.00 0.00 55 ASP B CA 5
ATOM 7291 C C . ASP B 2 11 ? 30.829 -5.367 2.246 1.00 0.00 55 ASP B C 5
ATOM 7292 O O . ASP B 2 11 ? 31.379 -4.487 1.586 1.00 0.00 55 ASP B O 5
ATOM 7301 N N . ASP A 1 1 ? 17.430 -13.874 -15.287 1.00 0.00 15 ASP A N 6
ATOM 7302 C CA . ASP A 1 1 ? 17.410 -13.545 -13.854 1.00 0.00 15 ASP A CA 6
ATOM 7303 C C . ASP A 1 1 ? 17.709 -14.706 -12.877 1.00 0.00 15 ASP A C 6
ATOM 7304 O O . ASP A 1 1 ? 17.552 -14.575 -11.667 1.00 0.00 15 ASP A O 6
ATOM 7313 N N . SER A 1 2 ? 18.201 -15.834 -13.390 1.00 0.00 16 SER A N 6
ATOM 7314 C CA . SER A 1 2 ? 18.495 -17.070 -12.638 1.00 0.00 16 SER A CA 6
ATOM 7315 C C . SER A 1 2 ? 19.966 -17.479 -12.679 1.00 0.00 16 SER A C 6
ATOM 7316 O O . SER A 1 2 ? 20.338 -18.551 -12.199 1.00 0.00 16 SER A O 6
ATOM 7324 N N . VAL A 1 3 ? 20.831 -16.614 -13.220 1.00 0.00 17 VAL A N 6
ATOM 7325 C CA . VAL A 1 3 ? 22.250 -16.911 -13.425 1.00 0.00 17 VAL A CA 6
ATOM 7326 C C . VAL A 1 3 ? 23.120 -15.685 -13.162 1.00 0.00 17 VAL A C 6
ATOM 7327 O O . VAL A 1 3 ? 22.626 -14.558 -13.157 1.00 0.00 17 VAL A O 6
ATOM 7340 N N . ILE A 1 4 ? 24.428 -15.899 -13.005 1.00 0.00 18 ILE A N 6
ATOM 7341 C CA . ILE A 1 4 ? 25.391 -14.821 -12.756 1.00 0.00 18 ILE A CA 6
ATOM 7342 C C . ILE A 1 4 ? 26.579 -14.912 -13.722 1.00 0.00 18 ILE A C 6
ATOM 7343 O O . ILE A 1 4 ? 26.999 -16.003 -14.109 1.00 0.00 18 ILE A O 6
ATOM 7359 N N . VAL A 1 5 ? 27.150 -13.757 -14.074 1.00 0.00 19 VAL A N 6
ATOM 7360 C CA . VAL A 1 5 ? 28.358 -13.655 -14.884 1.00 0.00 19 VAL A CA 6
ATOM 7361 C C . VAL A 1 5 ? 29.304 -12.648 -14.246 1.00 0.00 19 VAL A C 6
ATOM 7362 O O . VAL A 1 5 ? 28.917 -11.562 -13.818 1.00 0.00 19 VAL A O 6
ATOM 7375 N N . VAL A 1 6 ? 30.578 -13.013 -14.220 1.00 0.00 20 VAL A N 6
ATOM 7376 C CA . VAL A 1 6 ? 31.643 -12.192 -13.668 1.00 0.00 20 VAL A CA 6
ATOM 7377 C C . VAL A 1 6 ? 32.523 -11.678 -14.804 1.00 0.00 20 VAL A C 6
ATOM 7378 O O . VAL A 1 6 ? 32.685 -12.341 -15.831 1.00 0.00 20 VAL A O 6
ATOM 7391 N N . ASP A 1 7 ? 33.175 -10.544 -14.567 1.00 0.00 21 ASP A N 6
ATOM 7392 C CA . ASP A 1 7 ? 34.140 -9.971 -15.491 1.00 0.00 21 ASP A CA 6
ATOM 7393 C C . ASP A 1 7 ? 35.453 -9.617 -14.793 1.00 0.00 21 ASP A C 6
ATOM 7394 O O . ASP A 1 7 ? 35.481 -9.412 -13.576 1.00 0.00 21 ASP A O 6
ATOM 7403 N N . ASN A 1 8 ? 36.515 -9.521 -15.605 1.00 0.00 22 ASN A N 6
ATOM 7404 C CA . ASN A 1 8 ? 37.884 -9.235 -15.195 1.00 0.00 22 ASN A CA 6
ATOM 7405 C C . ASN A 1 8 ? 38.466 -10.303 -14.244 1.00 0.00 22 ASN A C 6
ATOM 7406 O O . ASN A 1 8 ? 39.160 -9.965 -13.291 1.00 0.00 22 ASN A O 6
ATOM 7417 N N . VAL A 1 9 ? 38.180 -11.593 -14.503 1.00 0.00 23 VAL A N 6
ATOM 7418 C CA . VAL A 1 9 ? 38.730 -12.769 -13.787 1.00 0.00 23 VAL A CA 6
ATOM 7419 C C . VAL A 1 9 ? 39.886 -13.437 -14.555 1.00 0.00 23 VAL A C 6
ATOM 7420 O O . VAL A 1 9 ? 39.671 -14.439 -15.240 1.00 0.00 23 VAL A O 6
ATOM 7433 N N . PRO A 1 10 ? 41.132 -12.934 -14.432 1.00 0.00 24 PRO A N 6
ATOM 7434 C CA . PRO A 1 10 ? 42.294 -13.624 -14.974 1.00 0.00 24 PRO A CA 6
ATOM 7435 C C . PRO A 1 10 ? 42.502 -14.956 -14.242 1.00 0.00 24 PRO A C 6
ATOM 7436 O O . PRO A 1 10 ? 42.347 -15.037 -13.018 1.00 0.00 24 PRO A O 6
ATOM 7447 N N . GLN A 1 11 ? 42.869 -16.002 -14.987 1.00 0.00 25 GLN A N 6
ATOM 7448 C CA . GLN A 1 11 ? 43.298 -17.268 -14.386 1.00 0.00 25 GLN A CA 6
ATOM 7449 C C . GLN A 1 11 ? 44.627 -17.126 -13.620 1.00 0.00 25 GLN A C 6
ATOM 7450 O O . GLN A 1 11 ? 45.246 -16.065 -13.604 1.00 0.00 25 GLN A O 6
ATOM 7464 N N . VAL A 1 12 ? 45.062 -18.225 -12.994 1.00 0.00 26 VAL A N 6
ATOM 7465 C CA . VAL A 1 12 ? 46.295 -18.316 -12.205 1.00 0.00 26 VAL A CA 6
ATOM 7466 C C . VAL A 1 12 ? 47.056 -19.601 -12.543 1.00 0.00 26 VAL A C 6
ATOM 7467 O O . VAL A 1 12 ? 46.500 -20.545 -13.106 1.00 0.00 26 VAL A O 6
ATOM 7480 N N . GLY A 1 13 ? 48.339 -19.631 -12.173 1.00 0.00 27 GLY A N 6
ATOM 7481 C CA . GLY A 1 13 ? 49.232 -20.758 -12.413 1.00 0.00 27 GLY A CA 6
ATOM 7482 C C . GLY A 1 13 ? 48.879 -22.046 -11.639 1.00 0.00 27 GLY A C 6
ATOM 7483 O O . GLY A 1 13 ? 47.840 -22.142 -10.973 1.00 0.00 27 GLY A O 6
ATOM 7487 N N . PRO A 1 14 ? 49.744 -23.070 -11.737 1.00 0.00 28 PRO A N 6
ATOM 7488 C CA . PRO A 1 14 ? 49.547 -24.345 -11.058 1.00 0.00 28 PRO A CA 6
ATOM 7489 C C . PRO A 1 14 ? 49.571 -24.184 -9.534 1.00 0.00 28 PRO A C 6
ATOM 7490 O O . PRO A 1 14 ? 49.966 -23.144 -9.012 1.00 0.00 28 PRO A O 6
ATOM 7501 N N . ASP A 1 15 ? 49.121 -25.222 -8.820 1.00 0.00 29 ASP A N 6
ATOM 7502 C CA . ASP A 1 15 ? 49.016 -25.224 -7.352 1.00 0.00 29 ASP A CA 6
ATOM 7503 C C . ASP A 1 15 ? 48.032 -24.152 -6.821 1.00 0.00 29 ASP A C 6
ATOM 7504 O O . ASP A 1 15 ? 47.985 -23.865 -5.627 1.00 0.00 29 ASP A O 6
ATOM 7513 N N . ARG A 1 16 ? 47.238 -23.544 -7.715 1.00 0.00 30 ARG A N 6
ATOM 7514 C CA . ARG A 1 16 ? 46.215 -22.538 -7.400 1.00 0.00 30 ARG A CA 6
ATOM 7515 C C . ARG A 1 16 ? 45.043 -22.512 -8.389 1.00 0.00 30 ARG A C 6
ATOM 7516 O O . ARG A 1 16 ? 43.933 -22.169 -7.988 1.00 0.00 30 ARG A O 6
ATOM 7537 N N . LEU A 1 17 ? 45.231 -22.924 -9.648 1.00 0.00 31 LEU A N 6
ATOM 7538 C CA . LEU A 1 17 ? 44.159 -22.941 -10.659 1.00 0.00 31 LEU A CA 6
ATOM 7539 C C . LEU A 1 17 ? 42.868 -23.659 -10.217 1.00 0.00 31 LEU A C 6
ATOM 7540 O O . LEU A 1 17 ? 41.772 -23.259 -10.597 1.00 0.00 31 LEU A O 6
ATOM 7556 N N . GLU A 1 18 ? 42.997 -24.702 -9.390 1.00 0.00 32 GLU A N 6
ATOM 7557 C CA . GLU A 1 18 ? 41.892 -25.500 -8.848 1.00 0.00 32 GLU A CA 6
ATOM 7558 C C . GLU A 1 18 ? 41.055 -24.642 -7.894 1.00 0.00 32 GLU A C 6
ATOM 7559 O O . GLU A 1 18 ? 39.835 -24.537 -8.041 1.00 0.00 32 GLU A O 6
ATOM 7571 N N . LYS A 1 19 ? 41.750 -23.963 -6.967 1.00 0.00 33 LYS A N 6
ATOM 7572 C CA . LYS A 1 19 ? 41.218 -22.972 -6.029 1.00 0.00 33 LYS A CA 6
ATOM 7573 C C . LYS A 1 19 ? 40.368 -21.928 -6.749 1.00 0.00 33 LYS A C 6
ATOM 7574 O O . LYS A 1 19 ? 39.371 -21.538 -6.167 1.00 0.00 33 LYS A O 6
ATOM 7593 N N . LEU A 1 20 ? 40.686 -21.538 -7.992 1.00 0.00 34 LEU A N 6
ATOM 7594 C CA . LEU A 1 20 ? 39.891 -20.585 -8.775 1.00 0.00 34 LEU A CA 6
ATOM 7595 C C . LEU A 1 20 ? 38.402 -20.991 -8.788 1.00 0.00 34 LEU A C 6
ATOM 7596 O O . LEU A 1 20 ? 37.571 -20.283 -8.228 1.00 0.00 34 LEU A O 6
ATOM 7612 N N . LYS A 1 21 ? 38.058 -22.153 -9.362 1.00 0.00 35 LYS A N 6
ATOM 7613 C CA . LYS A 1 21 ? 36.681 -22.677 -9.355 1.00 0.00 35 LYS A CA 6
ATOM 7614 C C . LYS A 1 21 ? 36.263 -23.224 -7.984 1.00 0.00 35 LYS A C 6
ATOM 7615 O O . LYS A 1 21 ? 35.081 -23.159 -7.643 1.00 0.00 35 LYS A O 6
ATOM 7634 N N . ASN A 1 22 ? 37.198 -23.726 -7.166 1.00 0.00 36 ASN A N 6
ATOM 7635 C CA . ASN A 1 22 ? 36.872 -24.205 -5.823 1.00 0.00 36 ASN A CA 6
ATOM 7636 C C . ASN A 1 22 ? 36.334 -23.085 -4.924 1.00 0.00 36 ASN A C 6
ATOM 7637 O O . ASN A 1 22 ? 35.225 -23.233 -4.420 1.00 0.00 36 ASN A O 6
ATOM 7648 N N . VAL A 1 23 ? 37.085 -21.986 -4.734 1.00 0.00 37 VAL A N 6
ATOM 7649 C CA . VAL A 1 23 ? 36.694 -20.859 -3.864 1.00 0.00 37 VAL A CA 6
ATOM 7650 C C . VAL A 1 23 ? 35.333 -20.301 -4.271 1.00 0.00 37 VAL A C 6
ATOM 7651 O O . VAL A 1 23 ? 34.533 -19.979 -3.397 1.00 0.00 37 VAL A O 6
ATOM 7664 N N . ILE A 1 24 ? 35.026 -20.301 -5.579 1.00 0.00 38 ILE A N 6
ATOM 7665 C CA . ILE A 1 24 ? 33.705 -19.968 -6.123 1.00 0.00 38 ILE A CA 6
ATOM 7666 C C . ILE A 1 24 ? 32.586 -20.741 -5.399 1.00 0.00 38 ILE A C 6
ATOM 7667 O O . ILE A 1 24 ? 31.607 -20.132 -4.974 1.00 0.00 38 ILE A O 6
ATOM 7683 N N . HIS A 1 25 ? 32.729 -22.058 -5.191 1.00 0.00 39 HIS A N 6
ATOM 7684 C CA . HIS A 1 25 ? 31.716 -22.877 -4.498 1.00 0.00 39 HIS A CA 6
ATOM 7685 C C . HIS A 1 25 ? 31.588 -22.557 -2.998 1.00 0.00 39 HIS A C 6
ATOM 7686 O O . HIS A 1 25 ? 30.578 -22.923 -2.388 1.00 0.00 39 HIS A O 6
ATOM 7701 N N . LYS A 1 26 ? 32.580 -21.870 -2.407 1.00 0.00 40 LYS A N 6
ATOM 7702 C CA . LYS A 1 26 ? 32.583 -21.459 -0.996 1.00 0.00 40 LYS A CA 6
ATOM 7703 C C . LYS A 1 26 ? 32.040 -20.042 -0.833 1.00 0.00 40 LYS A C 6
ATOM 7704 O O . LYS A 1 26 ? 31.101 -19.853 -0.064 1.00 0.00 40 LYS A O 6
ATOM 7723 N N . ILE A 1 27 ? 32.555 -19.063 -1.586 1.00 0.00 41 ILE A N 6
ATOM 7724 C CA . ILE A 1 27 ? 32.045 -17.683 -1.533 1.00 0.00 41 ILE A CA 6
ATOM 7725 C C . ILE A 1 27 ? 30.545 -17.622 -1.823 1.00 0.00 41 ILE A C 6
ATOM 7726 O O . ILE A 1 27 ? 29.820 -16.855 -1.192 1.00 0.00 41 ILE A O 6
ATOM 7742 N N . PHE A 1 28 ? 30.084 -18.466 -2.751 1.00 0.00 42 PHE A N 6
ATOM 7743 C CA . PHE A 1 28 ? 28.692 -18.517 -3.146 1.00 0.00 42 PHE A CA 6
ATOM 7744 C C . PHE A 1 28 ? 27.866 -19.521 -2.331 1.00 0.00 42 PHE A C 6
ATOM 7745 O O . PHE A 1 28 ? 26.653 -19.599 -2.526 1.00 0.00 42 PHE A O 6
ATOM 7762 N N . SER A 1 29 ? 28.484 -20.241 -1.384 1.00 0.00 43 SER A N 6
ATOM 7763 C CA . SER A 1 29 ? 27.787 -21.205 -0.523 1.00 0.00 43 SER A CA 6
ATOM 7764 C C . SER A 1 29 ? 26.932 -20.534 0.558 1.00 0.00 43 SER A C 6
ATOM 7765 O O . SER A 1 29 ? 25.924 -21.096 0.978 1.00 0.00 43 SER A O 6
ATOM 7773 N N . LYS A 1 30 ? 27.269 -19.310 1.005 1.00 0.00 44 LYS A N 6
ATOM 7774 C CA . LYS A 1 30 ? 26.434 -18.597 1.998 1.00 0.00 44 LYS A CA 6
ATOM 7775 C C . LYS A 1 30 ? 25.054 -18.198 1.453 1.00 0.00 44 LYS A C 6
ATOM 7776 O O . LYS A 1 30 ? 24.128 -17.997 2.235 1.00 0.00 44 LYS A O 6
ATOM 7795 N N . PHE A 1 31 ? 24.911 -18.100 0.126 1.00 0.00 45 PHE A N 6
ATOM 7796 C CA . PHE A 1 31 ? 23.657 -17.714 -0.531 1.00 0.00 45 PHE A CA 6
ATOM 7797 C C . PHE A 1 31 ? 22.812 -18.920 -0.967 1.00 0.00 45 PHE A C 6
ATOM 7798 O O . PHE A 1 31 ? 21.653 -18.747 -1.338 1.00 0.00 45 PHE A O 6
ATOM 7815 N N . GLY A 1 32 ? 23.383 -20.132 -0.960 1.00 0.00 46 GLY A N 6
ATOM 7816 C CA . GLY A 1 32 ? 22.736 -21.329 -1.488 1.00 0.00 46 GLY A CA 6
ATOM 7817 C C . GLY A 1 32 ? 23.759 -22.342 -2.007 1.00 0.00 46 GLY A C 6
ATOM 7818 O O . GLY A 1 32 ? 24.888 -22.393 -1.534 1.00 0.00 46 GLY A O 6
ATOM 7822 N N . LYS A 1 33 ? 23.365 -23.166 -2.986 1.00 0.00 47 LYS A N 6
ATOM 7823 C CA . LYS A 1 33 ? 24.229 -24.165 -3.632 1.00 0.00 47 LYS A CA 6
ATOM 7824 C C . LYS A 1 33 ? 24.209 -23.973 -5.153 1.00 0.00 47 LYS A C 6
ATOM 7825 O O . LYS A 1 33 ? 23.142 -23.963 -5.769 1.00 0.00 47 LYS A O 6
ATOM 7844 N N . ILE A 1 34 ? 25.388 -23.783 -5.751 1.00 0.00 48 ILE A N 6
ATOM 7845 C CA . ILE A 1 34 ? 25.545 -23.661 -7.206 1.00 0.00 48 ILE A CA 6
ATOM 7846 C C . ILE A 1 34 ? 25.436 -25.055 -7.837 1.00 0.00 48 ILE A C 6
ATOM 7847 O O . ILE A 1 34 ? 26.115 -25.980 -7.397 1.00 0.00 48 ILE A O 6
ATOM 7863 N N . THR A 1 35 ? 24.594 -25.197 -8.865 1.00 0.00 49 THR A N 6
ATOM 7864 C CA . THR A 1 35 ? 24.388 -26.469 -9.579 1.00 0.00 49 THR A CA 6
ATOM 7865 C C . THR A 1 35 ? 25.150 -26.535 -10.910 1.00 0.00 49 THR A C 6
ATOM 7866 O O . THR A 1 35 ? 25.591 -27.608 -11.312 1.00 0.00 49 THR A O 6
ATOM 7877 N N . ASN A 1 36 ? 25.357 -25.394 -11.575 1.00 0.00 50 ASN A N 6
ATOM 7878 C CA . ASN A 1 36 ? 26.054 -25.300 -12.856 1.00 0.00 50 ASN A CA 6
ATOM 7879 C C . ASN A 1 36 ? 27.417 -24.616 -12.687 1.00 0.00 50 ASN A C 6
ATOM 7880 O O . ASN A 1 36 ? 27.635 -23.905 -11.713 1.00 0.00 50 ASN A O 6
ATOM 7891 N N . ASP A 1 37 ? 28.320 -24.759 -13.661 1.00 0.00 51 ASP A N 6
ATOM 7892 C CA . ASP A 1 37 ? 29.609 -24.057 -13.668 1.00 0.00 51 ASP A CA 6
ATOM 7893 C C . ASP A 1 37 ? 30.285 -24.120 -15.046 1.00 0.00 51 ASP A C 6
ATOM 7894 O O . ASP A 1 37 ? 30.499 -25.205 -15.578 1.00 0.00 51 ASP A O 6
ATOM 7903 N N . PHE A 1 38 ? 30.648 -22.964 -15.620 1.00 0.00 52 PHE A N 6
ATOM 7904 C CA . PHE A 1 38 ? 31.283 -22.887 -16.936 1.00 0.00 52 PHE A CA 6
ATOM 7905 C C . PHE A 1 38 ? 32.444 -21.891 -16.943 1.00 0.00 52 PHE A C 6
ATOM 7906 O O . PHE A 1 38 ? 32.291 -20.707 -16.627 1.00 0.00 52 PHE A O 6
ATOM 7923 N N . TYR A 1 39 ? 33.616 -22.411 -17.316 1.00 0.00 53 TYR A N 6
ATOM 7924 C CA . TYR A 1 39 ? 34.892 -21.706 -17.350 1.00 0.00 53 TYR A CA 6
ATOM 7925 C C . TYR A 1 39 ? 35.432 -21.712 -18.789 1.00 0.00 53 TYR A C 6
ATOM 7926 O O . TYR A 1 39 ? 36.180 -22.623 -19.145 1.00 0.00 53 TYR A O 6
ATOM 7944 N N . PRO A 1 40 ? 35.028 -20.743 -19.632 1.00 0.00 54 PRO A N 6
ATOM 7945 C CA . PRO A 1 40 ? 35.498 -20.642 -21.012 1.00 0.00 54 PRO A CA 6
ATOM 7946 C C . PRO A 1 40 ? 36.968 -20.207 -21.073 1.00 0.00 54 PRO A C 6
ATOM 7947 O O . PRO A 1 40 ? 37.533 -19.789 -20.068 1.00 0.00 54 PRO A O 6
ATOM 7958 N N . GLU A 1 41 ? 37.572 -20.253 -22.264 1.00 0.00 55 GLU A N 6
ATOM 7959 C CA . GLU A 1 41 ? 38.940 -19.784 -22.516 1.00 0.00 55 GLU A CA 6
ATOM 7960 C C . GLU A 1 41 ? 39.082 -19.176 -23.916 1.00 0.00 55 GLU A C 6
ATOM 7961 O O . GLU A 1 41 ? 38.171 -19.248 -24.737 1.00 0.00 55 GLU A O 6
ATOM 7973 N N . GLU A 1 42 ? 40.259 -18.604 -24.191 1.00 0.00 56 GLU A N 6
ATOM 7974 C CA . GLU A 1 42 ? 40.624 -18.029 -25.483 1.00 0.00 56 GLU A CA 6
ATOM 7975 C C . GLU A 1 42 ? 41.792 -18.806 -26.093 1.00 0.00 56 GLU A C 6
ATOM 7976 O O . GLU A 1 42 ? 42.892 -18.790 -25.558 1.00 0.00 56 GLU A O 6
ATOM 7988 N N . ASP A 1 43 ? 41.546 -19.535 -27.184 1.00 0.00 57 ASP A N 6
ATOM 7989 C CA . ASP A 1 43 ? 42.525 -20.365 -27.902 1.00 0.00 57 ASP A CA 6
ATOM 7990 C C . ASP A 1 43 ? 43.311 -21.339 -26.990 1.00 0.00 57 ASP A C 6
ATOM 7991 O O . ASP A 1 43 ? 44.464 -21.671 -27.262 1.00 0.00 57 ASP A O 6
ATOM 8000 N N . GLY A 1 44 ? 42.697 -21.801 -25.892 1.00 0.00 58 GLY A N 6
ATOM 8001 C CA . GLY A 1 44 ? 43.364 -22.676 -24.921 1.00 0.00 58 GLY A CA 6
ATOM 8002 C C . GLY A 1 44 ? 44.278 -21.913 -23.954 1.00 0.00 58 GLY A C 6
ATOM 8003 O O . GLY A 1 44 ? 45.105 -22.531 -23.284 1.00 0.00 58 GLY A O 6
ATOM 8007 N N . LYS A 1 45 ? 44.173 -20.578 -23.909 1.00 0.00 59 LYS A N 6
ATOM 8008 C CA . LYS A 1 45 ? 44.962 -19.670 -23.087 1.00 0.00 59 LYS A CA 6
ATOM 8009 C C . LYS A 1 45 ? 44.072 -19.039 -22.005 1.00 0.00 59 LYS A C 6
ATOM 8010 O O . LYS A 1 45 ? 42.882 -19.334 -21.878 1.00 0.00 59 LYS A O 6
ATOM 8029 N N . THR A 1 46 ? 44.671 -18.158 -21.204 1.00 0.00 60 THR A N 6
ATOM 8030 C CA . THR A 1 46 ? 44.106 -17.536 -20.008 1.00 0.00 60 THR A CA 6
ATOM 8031 C C . THR A 1 46 ? 42.810 -16.770 -20.288 1.00 0.00 60 THR A C 6
ATOM 8032 O O . THR A 1 46 ? 42.825 -15.754 -20.981 1.00 0.00 60 THR A O 6
ATOM 8043 N N . LYS A 1 47 ? 41.696 -17.228 -19.713 1.00 0.00 61 LYS A N 6
ATOM 8044 C CA . LYS A 1 47 ? 40.405 -16.524 -19.715 1.00 0.00 61 LYS A CA 6
ATOM 8045 C C . LYS A 1 47 ? 40.387 -15.249 -18.853 1.00 0.00 61 LYS A C 6
ATOM 8046 O O . LYS A 1 47 ? 41.293 -15.011 -18.054 1.00 0.00 61 LYS A O 6
ATOM 8065 N N . GLY A 1 48 ? 39.278 -14.511 -18.984 1.00 0.00 62 GLY A N 6
ATOM 8066 C CA . GLY A 1 48 ? 38.937 -13.301 -18.238 1.00 0.00 62 GLY A CA 6
ATOM 8067 C C . GLY A 1 48 ? 37.475 -13.193 -17.779 1.00 0.00 62 GLY A C 6
ATOM 8068 O O . GLY A 1 48 ? 37.119 -12.176 -17.183 1.00 0.00 62 GLY A O 6
ATOM 8072 N N . TYR A 1 49 ? 36.628 -14.204 -18.003 1.00 0.00 63 TYR A N 6
ATOM 8073 C CA . TYR A 1 49 ? 35.208 -14.234 -17.648 1.00 0.00 63 TYR A CA 6
ATOM 8074 C C . TYR A 1 49 ? 34.795 -15.677 -17.295 1.00 0.00 63 TYR A C 6
ATOM 8075 O O . TYR A 1 49 ? 35.392 -16.627 -17.808 1.00 0.00 63 TYR A O 6
ATOM 8093 N N . ILE A 1 50 ? 33.775 -15.849 -16.445 1.00 0.00 64 ILE A N 6
ATOM 8094 C CA . ILE A 1 50 ? 33.140 -17.136 -16.116 1.00 0.00 64 ILE A CA 6
ATOM 8095 C C . ILE A 1 50 ? 31.607 -17.010 -16.104 1.00 0.00 64 ILE A C 6
ATOM 8096 O O . ILE A 1 50 ? 31.060 -15.903 -16.039 1.00 0.00 64 ILE A O 6
ATOM 8112 N N . PHE A 1 51 ? 30.910 -18.148 -16.091 1.00 0.00 65 PHE A N 6
ATOM 8113 C CA . PHE A 1 51 ? 29.454 -18.243 -16.072 1.00 0.00 65 PHE A CA 6
ATOM 8114 C C . PHE A 1 51 ? 29.010 -19.286 -15.038 1.00 0.00 65 PHE A C 6
ATOM 8115 O O . PHE A 1 51 ? 29.459 -20.435 -15.064 1.00 0.00 65 PHE A O 6
ATOM 8132 N N . LEU A 1 52 ? 28.126 -18.880 -14.118 1.00 0.00 66 LEU A N 6
ATOM 8133 C CA . LEU A 1 52 ? 27.519 -19.749 -13.108 1.00 0.00 66 LEU A CA 6
ATOM 8134 C C . LEU A 1 52 ? 25.994 -19.624 -13.132 1.00 0.00 66 LEU A C 6
ATOM 8135 O O . LEU A 1 52 ? 25.440 -18.554 -13.384 1.00 0.00 66 LEU A O 6
ATOM 8151 N N . GLU A 1 53 ? 25.314 -20.713 -12.778 1.00 0.00 67 GLU A N 6
ATOM 8152 C CA . GLU A 1 53 ? 23.862 -20.782 -12.699 1.00 0.00 67 GLU A CA 6
ATOM 8153 C C . GLU A 1 53 ? 23.434 -21.518 -11.423 1.00 0.00 67 GLU A C 6
ATOM 8154 O O . GLU A 1 53 ? 23.944 -22.590 -11.074 1.00 0.00 67 GLU A O 6
ATOM 8166 N N . TYR A 1 54 ? 22.479 -20.908 -10.720 1.00 0.00 68 TYR A N 6
ATOM 8167 C CA . TYR A 1 54 ? 21.902 -21.466 -9.506 1.00 0.00 68 TYR A CA 6
ATOM 8168 C C . TYR A 1 54 ? 20.618 -22.243 -9.810 1.00 0.00 68 TYR A C 6
ATOM 8169 O O . TYR A 1 54 ? 20.018 -22.120 -10.876 1.00 0.00 68 TYR A O 6
ATOM 8187 N N . ALA A 1 55 ? 20.155 -22.996 -8.810 1.00 0.00 69 ALA A N 6
ATOM 8188 C CA . ALA A 1 55 ? 18.916 -23.754 -8.871 1.00 0.00 69 ALA A CA 6
ATOM 8189 C C . ALA A 1 55 ? 17.682 -22.878 -8.607 1.00 0.00 69 ALA A C 6
ATOM 8190 O O . ALA A 1 55 ? 16.605 -23.429 -8.386 1.00 0.00 69 ALA A O 6
ATOM 8197 N N . SER A 1 56 ? 17.805 -21.537 -8.561 1.00 0.00 70 SER A N 6
ATOM 8198 C CA . SER A 1 56 ? 16.681 -20.627 -8.318 1.00 0.00 70 SER A CA 6
ATOM 8199 C C . SER A 1 56 ? 17.050 -19.152 -8.565 1.00 0.00 70 SER A C 6
ATOM 8200 O O . SER A 1 56 ? 18.200 -18.780 -8.340 1.00 0.00 70 SER A O 6
ATOM 8208 N N . PRO A 1 57 ? 16.077 -18.285 -8.923 1.00 0.00 71 PRO A N 6
ATOM 8209 C CA . PRO A 1 57 ? 16.288 -16.857 -9.211 1.00 0.00 71 PRO A CA 6
ATOM 8210 C C . PRO A 1 57 ? 16.770 -16.094 -7.980 1.00 0.00 71 PRO A C 6
ATOM 8211 O O . PRO A 1 57 ? 17.772 -15.389 -8.049 1.00 0.00 71 PRO A O 6
ATOM 8222 N N . ALA A 1 58 ? 16.122 -16.326 -6.832 1.00 0.00 72 ALA A N 6
ATOM 8223 C CA . ALA A 1 58 ? 16.467 -15.763 -5.529 1.00 0.00 72 ALA A CA 6
ATOM 8224 C C . ALA A 1 58 ? 17.930 -16.011 -5.121 1.00 0.00 72 ALA A C 6
ATOM 8225 O O . ALA A 1 58 ? 18.443 -15.273 -4.288 1.00 0.00 72 ALA A O 6
ATOM 8232 N N . HIS A 1 59 ? 18.622 -17.006 -5.695 1.00 0.00 73 HIS A N 6
ATOM 8233 C CA . HIS A 1 59 ? 20.043 -17.245 -5.417 1.00 0.00 73 HIS A CA 6
ATOM 8234 C C . HIS A 1 59 ? 20.922 -16.365 -6.314 1.00 0.00 73 HIS A C 6
ATOM 8235 O O . HIS A 1 59 ? 21.829 -15.701 -5.823 1.00 0.00 73 HIS A O 6
ATOM 8250 N N . ALA A 1 60 ? 20.637 -16.335 -7.620 1.00 0.00 74 ALA A N 6
ATOM 8251 C CA . ALA A 1 60 ? 21.359 -15.525 -8.597 1.00 0.00 74 ALA A CA 6
ATOM 8252 C C . ALA A 1 60 ? 21.182 -14.019 -8.350 1.00 0.00 74 ALA A C 6
ATOM 8253 O O . ALA A 1 60 ? 22.183 -13.307 -8.254 1.00 0.00 74 ALA A O 6
ATOM 8260 N N . VAL A 1 61 ? 19.930 -13.546 -8.224 1.00 0.00 75 VAL A N 6
ATOM 8261 C CA . VAL A 1 61 ? 19.638 -12.121 -8.002 1.00 0.00 75 VAL A CA 6
ATOM 8262 C C . VAL A 1 61 ? 20.272 -11.624 -6.703 1.00 0.00 75 VAL A C 6
ATOM 8263 O O . VAL A 1 61 ? 20.742 -10.491 -6.642 1.00 0.00 75 VAL A O 6
ATOM 8276 N N . ASP A 1 62 ? 20.340 -12.490 -5.687 1.00 0.00 76 ASP A N 6
ATOM 8277 C CA . ASP A 1 62 ? 21.048 -12.221 -4.448 1.00 0.00 76 ASP A CA 6
ATOM 8278 C C . ASP A 1 62 ? 22.559 -12.169 -4.695 1.00 0.00 76 ASP A C 6
ATOM 8279 O O . ASP A 1 62 ? 23.169 -11.146 -4.394 1.00 0.00 76 ASP A O 6
ATOM 8288 N N . ALA A 1 63 ? 23.168 -13.233 -5.238 1.00 0.00 77 ALA A N 6
ATOM 8289 C CA . ALA A 1 63 ? 24.615 -13.344 -5.380 1.00 0.00 77 ALA A CA 6
ATOM 8290 C C . ALA A 1 63 ? 25.228 -12.168 -6.158 1.00 0.00 77 ALA A C 6
ATOM 8291 O O . ALA A 1 63 ? 26.267 -11.651 -5.749 1.00 0.00 77 ALA A O 6
ATOM 8298 N N . VAL A 1 64 ? 24.562 -11.695 -7.221 1.00 0.00 78 VAL A N 6
ATOM 8299 C CA . VAL A 1 64 ? 24.962 -10.493 -7.976 1.00 0.00 78 VAL A CA 6
ATOM 8300 C C . VAL A 1 64 ? 25.001 -9.236 -7.107 1.00 0.00 78 VAL A C 6
ATOM 8301 O O . VAL A 1 64 ? 25.938 -8.450 -7.206 1.00 0.00 78 VAL A O 6
ATOM 8314 N N . LYS A 1 65 ? 24.004 -9.058 -6.234 1.00 0.00 79 LYS A N 6
ATOM 8315 C CA . LYS A 1 65 ? 23.914 -7.930 -5.297 1.00 0.00 79 LYS A CA 6
ATOM 8316 C C . LYS A 1 65 ? 24.720 -8.142 -4.004 1.00 0.00 79 LYS A C 6
ATOM 8317 O O . LYS A 1 65 ? 24.701 -7.268 -3.141 1.00 0.00 79 LYS A O 6
ATOM 8336 N N . ASN A 1 66 ? 25.441 -9.258 -3.865 1.00 0.00 80 ASN A N 6
ATOM 8337 C CA . ASN A 1 66 ? 26.252 -9.558 -2.685 1.00 0.00 80 ASN A CA 6
ATOM 8338 C C . ASN A 1 66 ? 27.742 -9.625 -3.033 1.00 0.00 80 ASN A C 6
ATOM 8339 O O . ASN A 1 66 ? 28.538 -8.927 -2.417 1.00 0.00 80 ASN A O 6
ATOM 8350 N N . ALA A 1 67 ? 28.123 -10.440 -4.024 1.00 0.00 81 ALA A N 6
ATOM 8351 C CA . ALA A 1 67 ? 29.517 -10.665 -4.409 1.00 0.00 81 ALA A CA 6
ATOM 8352 C C . ALA A 1 67 ? 30.034 -9.652 -5.453 1.00 0.00 81 ALA A C 6
ATOM 8353 O O . ALA A 1 67 ? 31.017 -9.940 -6.133 1.00 0.00 81 ALA A O 6
ATOM 8360 N N . ASP A 1 68 ? 29.377 -8.495 -5.612 1.00 0.00 82 ASP A N 6
ATOM 8361 C CA . ASP A 1 68 ? 29.709 -7.425 -6.561 1.00 0.00 82 ASP A CA 6
ATOM 8362 C C . ASP A 1 68 ? 31.182 -6.961 -6.472 1.00 0.00 82 ASP A C 6
ATOM 8363 O O . ASP A 1 68 ? 31.500 -6.005 -5.771 1.00 0.00 82 ASP A O 6
ATOM 8372 N N . GLY A 1 69 ? 32.078 -7.643 -7.195 1.00 0.00 83 GLY A N 6
ATOM 8373 C CA . GLY A 1 69 ? 33.513 -7.362 -7.217 1.00 0.00 83 GLY A CA 6
ATOM 8374 C C . GLY A 1 69 ? 34.241 -8.070 -6.071 1.00 0.00 83 GLY A C 6
ATOM 8375 O O . GLY A 1 69 ? 34.289 -7.574 -4.948 1.00 0.00 83 GLY A O 6
ATOM 8379 N N . TYR A 1 70 ? 34.804 -9.252 -6.344 1.00 0.00 84 TYR A N 6
ATOM 8380 C CA . TYR A 1 70 ? 35.587 -10.020 -5.372 1.00 0.00 84 TYR A CA 6
ATOM 8381 C C . TYR A 1 70 ? 36.811 -9.243 -4.861 1.00 0.00 84 TYR A C 6
ATOM 8382 O O . TYR A 1 70 ? 37.366 -8.378 -5.537 1.00 0.00 84 TYR A O 6
ATOM 8400 N N . LYS A 1 71 ? 37.289 -9.610 -3.672 1.00 0.00 85 LYS A N 6
ATOM 8401 C CA . LYS A 1 71 ? 38.338 -8.890 -2.941 1.00 0.00 85 LYS A CA 6
ATOM 8402 C C . LYS A 1 71 ? 39.627 -9.724 -2.911 1.00 0.00 85 LYS A C 6
ATOM 8403 O O . LYS A 1 71 ? 40.127 -10.082 -1.853 1.00 0.00 85 LYS A O 6
ATOM 8422 N N . LEU A 1 72 ? 40.200 -9.935 -4.108 1.00 0.00 86 LEU A N 6
ATOM 8423 C CA . LEU A 1 72 ? 41.505 -10.586 -4.348 1.00 0.00 86 LEU A CA 6
ATOM 8424 C C . LEU A 1 72 ? 42.692 -9.819 -3.736 1.00 0.00 86 LEU A C 6
ATOM 8425 O O . LEU A 1 72 ? 43.824 -10.286 -3.792 1.00 0.00 86 LEU A O 6
ATOM 8441 N N . ASP A 1 73 ? 42.454 -8.640 -3.146 1.00 0.00 87 ASP A N 6
ATOM 8442 C CA . ASP A 1 73 ? 43.482 -7.804 -2.520 1.00 0.00 87 ASP A CA 6
ATOM 8443 C C . ASP A 1 73 ? 44.550 -7.348 -3.544 1.00 0.00 87 ASP A C 6
ATOM 8444 O O . ASP A 1 73 ? 45.728 -7.183 -3.231 1.00 0.00 87 ASP A O 6
ATOM 8453 N N . LYS A 1 74 ? 44.114 -7.160 -4.799 1.00 0.00 88 LYS A N 6
ATOM 8454 C CA . LYS A 1 74 ? 44.909 -6.786 -5.976 1.00 0.00 88 LYS A CA 6
ATOM 8455 C C . LYS A 1 74 ? 44.527 -5.392 -6.494 1.00 0.00 88 LYS A C 6
ATOM 8456 O O . LYS A 1 74 ? 43.528 -4.809 -6.080 1.00 0.00 88 LYS A O 6
ATOM 8475 N N . GLN A 1 75 ? 45.311 -4.874 -7.447 1.00 0.00 89 GLN A N 6
ATOM 8476 C CA . GLN A 1 75 ? 45.151 -3.511 -7.978 1.00 0.00 89 GLN A CA 6
ATOM 8477 C C . GLN A 1 75 ? 43.889 -3.316 -8.829 1.00 0.00 89 GLN A C 6
ATOM 8478 O O . GLN A 1 75 ? 43.384 -2.203 -8.925 1.00 0.00 89 GLN A O 6
ATOM 8492 N N . HIS A 1 76 ? 43.399 -4.383 -9.472 1.00 0.00 90 HIS A N 6
ATOM 8493 C CA . HIS A 1 76 ? 42.220 -4.377 -10.348 1.00 0.00 90 HIS A CA 6
ATOM 8494 C C . HIS A 1 76 ? 41.133 -5.269 -9.751 1.00 0.00 90 HIS A C 6
ATOM 8495 O O . HIS A 1 76 ? 41.416 -6.408 -9.383 1.00 0.00 90 HIS A O 6
ATOM 8510 N N . THR A 1 77 ? 39.907 -4.748 -9.696 1.00 0.00 91 THR A N 6
ATOM 8511 C CA . THR A 1 77 ? 38.742 -5.432 -9.129 1.00 0.00 91 THR A CA 6
ATOM 8512 C C . THR A 1 77 ? 37.905 -6.092 -10.231 1.00 0.00 91 THR A C 6
ATOM 8513 O O . THR A 1 77 ? 38.051 -5.797 -11.417 1.00 0.00 91 THR A O 6
ATOM 8524 N N . PHE A 1 78 ? 37.011 -6.990 -9.831 1.00 0.00 92 PHE A N 6
ATOM 8525 C CA . PHE A 1 78 ? 36.113 -7.749 -10.708 1.00 0.00 92 PHE A CA 6
ATOM 8526 C C . PHE A 1 78 ? 34.747 -7.077 -10.809 1.00 0.00 92 PHE A C 6
ATOM 8527 O O . PHE A 1 78 ? 34.458 -6.139 -10.067 1.00 0.00 92 PHE A O 6
ATOM 8544 N N . ARG A 1 79 ? 33.883 -7.593 -11.693 1.00 0.00 93 ARG A N 6
ATOM 8545 C CA . ARG A 1 79 ? 32.528 -7.062 -11.913 1.00 0.00 93 ARG A CA 6
ATOM 8546 C C . ARG A 1 79 ? 31.510 -8.204 -12.017 1.00 0.00 93 ARG A C 6
ATOM 8547 O O . ARG A 1 79 ? 31.338 -8.784 -13.085 1.00 0.00 93 ARG A O 6
ATOM 8568 N N . VAL A 1 80 ? 30.858 -8.550 -10.903 1.00 0.00 94 VAL A N 6
ATOM 8569 C CA . VAL A 1 80 ? 29.843 -9.618 -10.849 1.00 0.00 94 VAL A CA 6
ATOM 8570 C C . VAL A 1 80 ? 28.459 -9.035 -11.144 1.00 0.00 94 VAL A C 6
ATOM 8571 O O . VAL A 1 80 ? 27.926 -8.290 -10.331 1.00 0.00 94 VAL A O 6
ATOM 8584 N N . ASN A 1 81 ? 27.887 -9.363 -12.307 1.00 0.00 95 ASN A N 6
ATOM 8585 C CA . ASN A 1 81 ? 26.568 -8.907 -12.753 1.00 0.00 95 ASN A CA 6
ATOM 8586 C C . ASN A 1 81 ? 25.730 -10.076 -13.319 1.00 0.00 95 ASN A C 6
ATOM 8587 O O . ASN A 1 81 ? 26.131 -11.239 -13.292 1.00 0.00 95 ASN A O 6
ATOM 8598 N N . ASP B 2 1 ? 39.200 -21.405 -0.196 1.00 0.00 45 ASP B N 6
ATOM 8599 C CA . ASP B 2 1 ? 38.700 -22.772 -0.296 1.00 0.00 45 ASP B CA 6
ATOM 8600 C C . ASP B 2 1 ? 38.314 -23.364 1.067 1.00 0.00 45 ASP B C 6
ATOM 8601 O O . ASP B 2 1 ? 37.330 -24.085 1.139 1.00 0.00 45 ASP B O 6
ATOM 8610 N N . GLU B 2 2 ? 39.062 -23.089 2.136 1.00 0.00 46 GLU B N 6
ATOM 8611 C CA . GLU B 2 2 ? 38.748 -23.536 3.499 1.00 0.00 46 GLU B CA 6
ATOM 8612 C C . GLU B 2 2 ? 39.354 -22.557 4.509 1.00 0.00 46 GLU B C 6
ATOM 8613 O O . GLU B 2 2 ? 38.634 -21.774 5.122 1.00 0.00 46 GLU B O 6
ATOM 8625 N N . ASP B 2 3 ? 40.682 -22.601 4.661 1.00 0.00 47 ASP B N 6
ATOM 8626 C CA . ASP B 2 3 ? 41.444 -21.681 5.498 1.00 0.00 47 ASP B CA 6
ATOM 8627 C C . ASP B 2 3 ? 41.716 -20.350 4.770 1.00 0.00 47 ASP B C 6
ATOM 8628 O O . ASP B 2 3 ? 41.325 -20.186 3.615 1.00 0.00 47 ASP B O 6
ATOM 8637 N N . VAL B 2 4 ? 42.421 -19.423 5.438 1.00 0.00 48 VAL B N 6
ATOM 8638 C CA . VAL B 2 4 ? 42.716 -18.037 5.014 1.00 0.00 48 VAL B CA 6
ATOM 8639 C C . VAL B 2 4 ? 41.500 -17.128 5.271 1.00 0.00 48 VAL B C 6
ATOM 8640 O O . VAL B 2 4 ? 40.374 -17.589 5.451 1.00 0.00 48 VAL B O 6
ATOM 8653 N N . LYS B 2 5 ? 41.727 -15.811 5.315 1.00 0.00 49 LYS B N 6
ATOM 8654 C CA . LYS B 2 5 ? 40.659 -14.808 5.303 1.00 0.00 49 LYS B CA 6
ATOM 8655 C C . LYS B 2 5 ? 39.836 -14.879 4.010 1.00 0.00 49 LYS B C 6
ATOM 8656 O O . LYS B 2 5 ? 40.127 -15.625 3.074 1.00 0.00 49 LYS B O 6
ATOM 8675 N N . ASP B 2 6 ? 38.833 -14.007 3.941 1.00 0.00 50 ASP B N 6
ATOM 8676 C CA . ASP B 2 6 ? 37.984 -13.767 2.779 1.00 0.00 50 ASP B CA 6
ATOM 8677 C C . ASP B 2 6 ? 38.763 -13.118 1.608 1.00 0.00 50 ASP B C 6
ATOM 8678 O O . ASP B 2 6 ? 38.427 -12.040 1.138 1.00 0.00 50 ASP B O 6
ATOM 8687 N N . ASN B 2 7 ? 39.805 -13.781 1.100 1.00 0.00 51 ASN B N 6
ATOM 8688 C CA . ASN B 2 7 ? 40.588 -13.373 -0.076 1.00 0.00 51 ASN B CA 6
ATOM 8689 C C . ASN B 2 7 ? 39.764 -13.373 -1.386 1.00 0.00 51 ASN B C 6
ATOM 8690 O O . ASN B 2 7 ? 40.239 -12.952 -2.433 1.00 0.00 51 ASN B O 6
ATOM 8701 N N . TRP B 2 8 ? 38.536 -13.879 -1.344 1.00 0.00 52 TRP B N 6
ATOM 8702 C CA . TRP B 2 8 ? 37.595 -13.901 -2.468 1.00 0.00 52 TRP B CA 6
ATOM 8703 C C . TRP B 2 8 ? 36.158 -13.538 -2.049 1.00 0.00 52 TRP B C 6
ATOM 8704 O O . TRP B 2 8 ? 35.372 -13.070 -2.872 1.00 0.00 52 TRP B O 6
ATOM 8725 N N . ASP B 2 9 ? 35.834 -13.686 -0.761 1.00 0.00 53 ASP B N 6
ATOM 8726 C CA . ASP B 2 9 ? 34.538 -13.399 -0.157 1.00 0.00 53 ASP B CA 6
ATOM 8727 C C . ASP B 2 9 ? 34.502 -12.012 0.506 1.00 0.00 53 ASP B C 6
ATOM 8728 O O . ASP B 2 9 ? 35.508 -11.328 0.630 1.00 0.00 53 ASP B O 6
ATOM 8737 N N . ASP B 2 10 ? 33.316 -11.550 0.881 1.00 0.00 54 ASP B N 6
ATOM 8738 C CA . ASP B 2 10 ? 33.120 -10.308 1.622 1.00 0.00 54 ASP B CA 6
ATOM 8739 C C . ASP B 2 10 ? 33.733 -10.419 3.025 1.00 0.00 54 ASP B C 6
ATOM 8740 O O . ASP B 2 10 ? 33.380 -11.305 3.798 1.00 0.00 54 ASP B O 6
ATOM 8749 N N . ASP B 2 11 ? 34.702 -9.546 3.318 1.00 0.00 55 ASP B N 6
ATOM 8750 C CA . ASP B 2 11 ? 35.508 -9.578 4.538 1.00 0.00 55 ASP B CA 6
ATOM 8751 C C . ASP B 2 11 ? 34.676 -9.328 5.801 1.00 0.00 55 ASP B C 6
ATOM 8752 O O . ASP B 2 11 ? 34.039 -8.286 5.936 1.00 0.00 55 ASP B O 6
ATOM 8761 N N . ASP A 1 1 ? 17.324 -14.092 -15.188 1.00 0.00 15 ASP A N 7
ATOM 8762 C CA . ASP A 1 1 ? 17.298 -13.699 -13.765 1.00 0.00 15 ASP A CA 7
ATOM 8763 C C . ASP A 1 1 ? 17.613 -14.817 -12.750 1.00 0.00 15 ASP A C 7
ATOM 8764 O O . ASP A 1 1 ? 17.305 -14.715 -11.569 1.00 0.00 15 ASP A O 7
ATOM 8773 N N . SER A 1 2 ? 18.296 -15.861 -13.211 1.00 0.00 16 SER A N 7
ATOM 8774 C CA . SER A 1 2 ? 18.576 -17.115 -12.510 1.00 0.00 16 SER A CA 7
ATOM 8775 C C . SER A 1 2 ? 20.058 -17.523 -12.570 1.00 0.00 16 SER A C 7
ATOM 8776 O O . SER A 1 2 ? 20.425 -18.604 -12.104 1.00 0.00 16 SER A O 7
ATOM 8784 N N . VAL A 1 3 ? 20.921 -16.665 -13.129 1.00 0.00 17 VAL A N 7
ATOM 8785 C CA . VAL A 1 3 ? 22.335 -16.939 -13.388 1.00 0.00 17 VAL A CA 7
ATOM 8786 C C . VAL A 1 3 ? 23.203 -15.714 -13.137 1.00 0.00 17 VAL A C 7
ATOM 8787 O O . VAL A 1 3 ? 22.700 -14.592 -13.119 1.00 0.00 17 VAL A O 7
ATOM 8800 N N . ILE A 1 4 ? 24.514 -15.915 -12.991 1.00 0.00 18 ILE A N 7
ATOM 8801 C CA . ILE A 1 4 ? 25.479 -14.846 -12.715 1.00 0.00 18 ILE A CA 7
ATOM 8802 C C . ILE A 1 4 ? 26.674 -14.951 -13.669 1.00 0.00 18 ILE A C 7
ATOM 8803 O O . ILE A 1 4 ? 27.064 -16.044 -14.093 1.00 0.00 18 ILE A O 7
ATOM 8819 N N . VAL A 1 5 ? 27.278 -13.804 -13.976 1.00 0.00 19 VAL A N 7
ATOM 8820 C CA . VAL A 1 5 ? 28.488 -13.686 -14.785 1.00 0.00 19 VAL A CA 7
ATOM 8821 C C . VAL A 1 5 ? 29.429 -12.690 -14.126 1.00 0.00 19 VAL A C 7
ATOM 8822 O O . VAL A 1 5 ? 29.034 -11.592 -13.737 1.00 0.00 19 VAL A O 7
ATOM 8835 N N . VAL A 1 6 ? 30.691 -13.090 -14.014 1.00 0.00 20 VAL A N 7
ATOM 8836 C CA . VAL A 1 6 ? 31.776 -12.269 -13.483 1.00 0.00 20 VAL A CA 7
ATOM 8837 C C . VAL A 1 6 ? 32.689 -11.826 -14.628 1.00 0.00 20 VAL A C 7
ATOM 8838 O O . VAL A 1 6 ? 32.876 -12.546 -15.613 1.00 0.00 20 VAL A O 7
ATOM 8851 N N . ASP A 1 7 ? 33.319 -10.668 -14.438 1.00 0.00 21 ASP A N 7
ATOM 8852 C CA . ASP A 1 7 ? 34.303 -10.111 -15.355 1.00 0.00 21 ASP A CA 7
ATOM 8853 C C . ASP A 1 7 ? 35.607 -9.756 -14.626 1.00 0.00 21 ASP A C 7
ATOM 8854 O O . ASP A 1 7 ? 35.639 -9.679 -13.394 1.00 0.00 21 ASP A O 7
ATOM 8863 N N . ASN A 1 8 ? 36.663 -9.508 -15.409 1.00 0.00 22 ASN A N 7
ATOM 8864 C CA . ASN A 1 8 ? 38.028 -9.228 -14.968 1.00 0.00 22 ASN A CA 7
ATOM 8865 C C . ASN A 1 8 ? 38.648 -10.383 -14.144 1.00 0.00 22 ASN A C 7
ATOM 8866 O O . ASN A 1 8 ? 39.346 -10.138 -13.162 1.00 0.00 22 ASN A O 7
ATOM 8877 N N . VAL A 1 9 ? 38.391 -11.640 -14.546 1.00 0.00 23 VAL A N 7
ATOM 8878 C CA . VAL A 1 9 ? 38.894 -12.869 -13.901 1.00 0.00 23 VAL A CA 7
ATOM 8879 C C . VAL A 1 9 ? 39.959 -13.576 -14.758 1.00 0.00 23 VAL A C 7
ATOM 8880 O O . VAL A 1 9 ? 39.662 -14.542 -15.463 1.00 0.00 23 VAL A O 7
ATOM 8893 N N . PRO A 1 10 ? 41.225 -13.104 -14.719 1.00 0.00 24 PRO A N 7
ATOM 8894 C CA . PRO A 1 10 ? 42.317 -13.766 -15.419 1.00 0.00 24 PRO A CA 7
ATOM 8895 C C . PRO A 1 10 ? 42.611 -15.137 -14.804 1.00 0.00 24 PRO A C 7
ATOM 8896 O O . PRO A 1 10 ? 42.569 -15.309 -13.585 1.00 0.00 24 PRO A O 7
ATOM 8907 N N . GLN A 1 11 ? 42.935 -16.114 -15.654 1.00 0.00 25 GLN A N 7
ATOM 8908 C CA . GLN A 1 11 ? 43.440 -17.423 -15.214 1.00 0.00 25 GLN A CA 7
ATOM 8909 C C . GLN A 1 11 ? 44.804 -17.297 -14.506 1.00 0.00 25 GLN A C 7
ATOM 8910 O O . GLN A 1 11 ? 45.498 -16.292 -14.657 1.00 0.00 25 GLN A O 7
ATOM 8924 N N . VAL A 1 12 ? 45.207 -18.335 -13.759 1.00 0.00 26 VAL A N 7
ATOM 8925 C CA . VAL A 1 12 ? 46.413 -18.348 -12.916 1.00 0.00 26 VAL A CA 7
ATOM 8926 C C . VAL A 1 12 ? 47.216 -19.636 -13.128 1.00 0.00 26 VAL A C 7
ATOM 8927 O O . VAL A 1 12 ? 46.778 -20.551 -13.818 1.00 0.00 26 VAL A O 7
ATOM 8940 N N . GLY A 1 13 ? 48.405 -19.707 -12.530 1.00 0.00 27 GLY A N 7
ATOM 8941 C CA . GLY A 1 13 ? 49.270 -20.885 -12.605 1.00 0.00 27 GLY A CA 7
ATOM 8942 C C . GLY A 1 13 ? 48.801 -22.078 -11.747 1.00 0.00 27 GLY A C 7
ATOM 8943 O O . GLY A 1 13 ? 47.741 -22.034 -11.105 1.00 0.00 27 GLY A O 7
ATOM 8947 N N . PRO A 1 14 ? 49.602 -23.165 -11.725 1.00 0.00 28 PRO A N 7
ATOM 8948 C CA . PRO A 1 14 ? 49.333 -24.347 -10.913 1.00 0.00 28 PRO A CA 7
ATOM 8949 C C . PRO A 1 14 ? 49.338 -24.006 -9.419 1.00 0.00 28 PRO A C 7
ATOM 8950 O O . PRO A 1 14 ? 49.719 -22.912 -9.012 1.00 0.00 28 PRO A O 7
ATOM 8961 N N . ASP A 1 15 ? 48.882 -24.951 -8.591 1.00 0.00 29 ASP A N 7
ATOM 8962 C CA . ASP A 1 15 ? 48.745 -24.813 -7.128 1.00 0.00 29 ASP A CA 7
ATOM 8963 C C . ASP A 1 15 ? 47.722 -23.740 -6.704 1.00 0.00 29 ASP A C 7
ATOM 8964 O O . ASP A 1 15 ? 47.517 -23.524 -5.513 1.00 0.00 29 ASP A O 7
ATOM 8973 N N . ARG A 1 16 ? 47.038 -23.096 -7.663 1.00 0.00 30 ARG A N 7
ATOM 8974 C CA . ARG A 1 16 ? 46.017 -22.054 -7.462 1.00 0.00 30 ARG A CA 7
ATOM 8975 C C . ARG A 1 16 ? 44.848 -22.133 -8.455 1.00 0.00 30 ARG A C 7
ATOM 8976 O O . ARG A 1 16 ? 43.734 -21.771 -8.087 1.00 0.00 30 ARG A O 7
ATOM 8997 N N . LEU A 1 17 ? 45.040 -22.642 -9.677 1.00 0.00 31 LEU A N 7
ATOM 8998 C CA . LEU A 1 17 ? 43.964 -22.764 -10.671 1.00 0.00 31 LEU A CA 7
ATOM 8999 C C . LEU A 1 17 ? 42.685 -23.468 -10.170 1.00 0.00 31 LEU A C 7
ATOM 9000 O O . LEU A 1 17 ? 41.582 -23.107 -10.570 1.00 0.00 31 LEU A O 7
ATOM 9016 N N . GLU A 1 18 ? 42.828 -24.447 -9.270 1.00 0.00 32 GLU A N 7
ATOM 9017 C CA . GLU A 1 18 ? 41.725 -25.202 -8.669 1.00 0.00 32 GLU A CA 7
ATOM 9018 C C . GLU A 1 18 ? 40.907 -24.305 -7.739 1.00 0.00 32 GLU A C 7
ATOM 9019 O O . GLU A 1 18 ? 39.673 -24.319 -7.787 1.00 0.00 32 GLU A O 7
ATOM 9031 N N . LYS A 1 19 ? 41.611 -23.492 -6.932 1.00 0.00 33 LYS A N 7
ATOM 9032 C CA . LYS A 1 19 ? 41.057 -22.466 -6.047 1.00 0.00 33 LYS A CA 7
ATOM 9033 C C . LYS A 1 19 ? 40.109 -21.548 -6.814 1.00 0.00 33 LYS A C 7
ATOM 9034 O O . LYS A 1 19 ? 39.053 -21.262 -6.272 1.00 0.00 33 LYS A O 7
ATOM 9053 N N . LEU A 1 20 ? 40.398 -21.180 -8.072 1.00 0.00 34 LEU A N 7
ATOM 9054 C CA . LEU A 1 20 ? 39.531 -20.318 -8.893 1.00 0.00 34 LEU A CA 7
ATOM 9055 C C . LEU A 1 20 ? 38.077 -20.809 -8.981 1.00 0.00 34 LEU A C 7
ATOM 9056 O O . LEU A 1 20 ? 37.157 -19.998 -8.889 1.00 0.00 34 LEU A O 7
ATOM 9072 N N . LYS A 1 21 ? 37.854 -22.116 -9.174 1.00 0.00 35 LYS A N 7
ATOM 9073 C CA . LYS A 1 21 ? 36.514 -22.720 -9.202 1.00 0.00 35 LYS A CA 7
ATOM 9074 C C . LYS A 1 21 ? 36.077 -23.217 -7.821 1.00 0.00 35 LYS A C 7
ATOM 9075 O O . LYS A 1 21 ? 34.888 -23.178 -7.512 1.00 0.00 35 LYS A O 7
ATOM 9094 N N . ASN A 1 22 ? 37.018 -23.594 -6.953 1.00 0.00 36 ASN A N 7
ATOM 9095 C CA . ASN A 1 22 ? 36.726 -23.952 -5.568 1.00 0.00 36 ASN A CA 7
ATOM 9096 C C . ASN A 1 22 ? 36.129 -22.771 -4.795 1.00 0.00 36 ASN A C 7
ATOM 9097 O O . ASN A 1 22 ? 34.988 -22.871 -4.346 1.00 0.00 36 ASN A O 7
ATOM 9108 N N . VAL A 1 23 ? 36.869 -21.659 -4.650 1.00 0.00 37 VAL A N 7
ATOM 9109 C CA . VAL A 1 23 ? 36.480 -20.484 -3.847 1.00 0.00 37 VAL A CA 7
ATOM 9110 C C . VAL A 1 23 ? 35.113 -19.960 -4.256 1.00 0.00 37 VAL A C 7
ATOM 9111 O O . VAL A 1 23 ? 34.346 -19.591 -3.374 1.00 0.00 37 VAL A O 7
ATOM 9124 N N . ILE A 1 24 ? 34.778 -20.037 -5.555 1.00 0.00 38 ILE A N 7
ATOM 9125 C CA . ILE A 1 24 ? 33.443 -19.793 -6.107 1.00 0.00 38 ILE A CA 7
ATOM 9126 C C . ILE A 1 24 ? 32.391 -20.537 -5.279 1.00 0.00 38 ILE A C 7
ATOM 9127 O O . ILE A 1 24 ? 31.492 -19.902 -4.731 1.00 0.00 38 ILE A O 7
ATOM 9143 N N . HIS A 1 25 ? 32.525 -21.860 -5.114 1.00 0.00 39 HIS A N 7
ATOM 9144 C CA . HIS A 1 25 ? 31.556 -22.668 -4.371 1.00 0.00 39 HIS A CA 7
ATOM 9145 C C . HIS A 1 25 ? 31.479 -22.272 -2.905 1.00 0.00 39 HIS A C 7
ATOM 9146 O O . HIS A 1 25 ? 30.386 -22.297 -2.356 1.00 0.00 39 HIS A O 7
ATOM 9161 N N . LYS A 1 26 ? 32.591 -21.856 -2.289 1.00 0.00 40 LYS A N 7
ATOM 9162 C CA . LYS A 1 26 ? 32.625 -21.414 -0.888 1.00 0.00 40 LYS A CA 7
ATOM 9163 C C . LYS A 1 26 ? 31.945 -20.061 -0.716 1.00 0.00 40 LYS A C 7
ATOM 9164 O O . LYS A 1 26 ? 31.017 -19.955 0.082 1.00 0.00 40 LYS A O 7
ATOM 9183 N N . ILE A 1 27 ? 32.355 -19.041 -1.478 1.00 0.00 41 ILE A N 7
ATOM 9184 C CA . ILE A 1 27 ? 31.747 -17.711 -1.376 1.00 0.00 41 ILE A CA 7
ATOM 9185 C C . ILE A 1 27 ? 30.252 -17.761 -1.648 1.00 0.00 41 ILE A C 7
ATOM 9186 O O . ILE A 1 27 ? 29.475 -17.132 -0.938 1.00 0.00 41 ILE A O 7
ATOM 9202 N N . PHE A 1 28 ? 29.850 -18.529 -2.659 1.00 0.00 42 PHE A N 7
ATOM 9203 C CA . PHE A 1 28 ? 28.463 -18.619 -3.063 1.00 0.00 42 PHE A CA 7
ATOM 9204 C C . PHE A 1 28 ? 27.650 -19.637 -2.250 1.00 0.00 42 PHE A C 7
ATOM 9205 O O . PHE A 1 28 ? 26.441 -19.724 -2.449 1.00 0.00 42 PHE A O 7
ATOM 9222 N N . SER A 1 29 ? 28.275 -20.341 -1.299 1.00 0.00 43 SER A N 7
ATOM 9223 C CA . SER A 1 29 ? 27.626 -21.327 -0.436 1.00 0.00 43 SER A CA 7
ATOM 9224 C C . SER A 1 29 ? 26.736 -20.693 0.643 1.00 0.00 43 SER A C 7
ATOM 9225 O O . SER A 1 29 ? 25.781 -21.332 1.076 1.00 0.00 43 SER A O 7
ATOM 9233 N N . LYS A 1 30 ? 27.010 -19.456 1.093 1.00 0.00 44 LYS A N 7
ATOM 9234 C CA . LYS A 1 30 ? 26.152 -18.786 2.093 1.00 0.00 44 LYS A CA 7
ATOM 9235 C C . LYS A 1 30 ? 24.761 -18.435 1.547 1.00 0.00 44 LYS A C 7
ATOM 9236 O O . LYS A 1 30 ? 23.815 -18.334 2.323 1.00 0.00 44 LYS A O 7
ATOM 9255 N N . PHE A 1 31 ? 24.632 -18.276 0.225 1.00 0.00 45 PHE A N 7
ATOM 9256 C CA . PHE A 1 31 ? 23.372 -17.942 -0.448 1.00 0.00 45 PHE A CA 7
ATOM 9257 C C . PHE A 1 31 ? 22.602 -19.183 -0.934 1.00 0.00 45 PHE A C 7
ATOM 9258 O O . PHE A 1 31 ? 21.452 -19.056 -1.354 1.00 0.00 45 PHE A O 7
ATOM 9275 N N . GLY A 1 32 ? 23.219 -20.373 -0.900 1.00 0.00 46 GLY A N 7
ATOM 9276 C CA . GLY A 1 32 ? 22.633 -21.613 -1.404 1.00 0.00 46 GLY A CA 7
ATOM 9277 C C . GLY A 1 32 ? 23.690 -22.581 -1.938 1.00 0.00 46 GLY A C 7
ATOM 9278 O O . GLY A 1 32 ? 24.771 -22.715 -1.372 1.00 0.00 46 GLY A O 7
ATOM 9282 N N . LYS A 1 33 ? 23.365 -23.290 -3.023 1.00 0.00 47 LYS A N 7
ATOM 9283 C CA . LYS A 1 33 ? 24.263 -24.227 -3.704 1.00 0.00 47 LYS A CA 7
ATOM 9284 C C . LYS A 1 33 ? 24.192 -24.005 -5.218 1.00 0.00 47 LYS A C 7
ATOM 9285 O O . LYS A 1 33 ? 23.107 -23.909 -5.792 1.00 0.00 47 LYS A O 7
ATOM 9304 N N . ILE A 1 34 ? 25.363 -23.891 -5.846 1.00 0.00 48 ILE A N 7
ATOM 9305 C CA . ILE A 1 34 ? 25.522 -23.764 -7.296 1.00 0.00 48 ILE A CA 7
ATOM 9306 C C . ILE A 1 34 ? 25.448 -25.164 -7.917 1.00 0.00 48 ILE A C 7
ATOM 9307 O O . ILE A 1 34 ? 26.177 -26.062 -7.493 1.00 0.00 48 ILE A O 7
ATOM 9323 N N . THR A 1 35 ? 24.572 -25.341 -8.910 1.00 0.00 49 THR A N 7
ATOM 9324 C CA . THR A 1 35 ? 24.381 -26.607 -9.637 1.00 0.00 49 THR A CA 7
ATOM 9325 C C . THR A 1 35 ? 25.141 -26.656 -10.972 1.00 0.00 49 THR A C 7
ATOM 9326 O O . THR A 1 35 ? 25.634 -27.712 -11.358 1.00 0.00 49 THR A O 7
ATOM 9337 N N . ASN A 1 36 ? 25.287 -25.518 -11.660 1.00 0.00 50 ASN A N 7
ATOM 9338 C CA . ASN A 1 36 ? 25.993 -25.395 -12.937 1.00 0.00 50 ASN A CA 7
ATOM 9339 C C . ASN A 1 36 ? 27.372 -24.744 -12.748 1.00 0.00 50 ASN A C 7
ATOM 9340 O O . ASN A 1 36 ? 27.622 -24.104 -11.733 1.00 0.00 50 ASN A O 7
ATOM 9351 N N . ASP A 1 37 ? 28.256 -24.833 -13.747 1.00 0.00 51 ASP A N 7
ATOM 9352 C CA . ASP A 1 37 ? 29.558 -24.153 -13.748 1.00 0.00 51 ASP A CA 7
ATOM 9353 C C . ASP A 1 37 ? 30.223 -24.190 -15.132 1.00 0.00 51 ASP A C 7
ATOM 9354 O O . ASP A 1 37 ? 30.404 -25.261 -15.702 1.00 0.00 51 ASP A O 7
ATOM 9363 N N . PHE A 1 38 ? 30.610 -23.024 -15.671 1.00 0.00 52 PHE A N 7
ATOM 9364 C CA . PHE A 1 38 ? 31.248 -22.915 -16.982 1.00 0.00 52 PHE A CA 7
ATOM 9365 C C . PHE A 1 38 ? 32.428 -21.933 -16.950 1.00 0.00 52 PHE A C 7
ATOM 9366 O O . PHE A 1 38 ? 32.269 -20.741 -16.674 1.00 0.00 52 PHE A O 7
ATOM 9383 N N . TYR A 1 39 ? 33.619 -22.464 -17.244 1.00 0.00 53 TYR A N 7
ATOM 9384 C CA . TYR A 1 39 ? 34.896 -21.752 -17.278 1.00 0.00 53 TYR A CA 7
ATOM 9385 C C . TYR A 1 39 ? 35.439 -21.787 -18.718 1.00 0.00 53 TYR A C 7
ATOM 9386 O O . TYR A 1 39 ? 36.174 -22.713 -19.061 1.00 0.00 53 TYR A O 7
ATOM 9404 N N . PRO A 1 40 ? 35.049 -20.830 -19.590 1.00 0.00 54 PRO A N 7
ATOM 9405 C CA . PRO A 1 40 ? 35.540 -20.751 -20.970 1.00 0.00 54 PRO A CA 7
ATOM 9406 C C . PRO A 1 40 ? 37.024 -20.351 -21.011 1.00 0.00 54 PRO A C 7
ATOM 9407 O O . PRO A 1 40 ? 37.595 -20.020 -19.980 1.00 0.00 54 PRO A O 7
ATOM 9418 N N . GLU A 1 41 ? 37.645 -20.344 -22.196 1.00 0.00 55 GLU A N 7
ATOM 9419 C CA . GL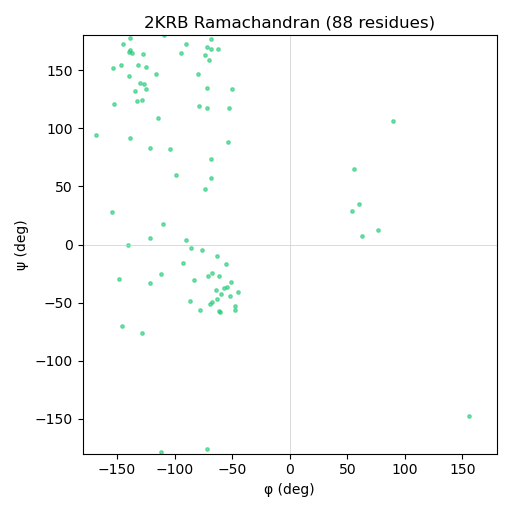U A 1 41 ? 39.021 -19.872 -22.422 1.00 0.00 55 GLU A CA 7
ATOM 9420 C C . GLU A 1 41 ? 39.178 -19.196 -23.792 1.00 0.00 55 GLU A C 7
ATOM 9421 O O . GLU A 1 41 ? 38.272 -19.223 -24.623 1.00 0.00 55 GLU A O 7
ATOM 9433 N N . GLU A 1 42 ? 40.353 -18.601 -24.025 1.00 0.00 56 GLU A N 7
ATOM 9434 C CA . GLU A 1 42 ? 40.731 -17.932 -25.271 1.00 0.00 56 GLU A CA 7
ATOM 9435 C C . GLU A 1 42 ? 41.866 -18.707 -25.943 1.00 0.00 56 GLU A C 7
ATOM 9436 O O . GLU A 1 42 ? 42.977 -18.741 -25.431 1.00 0.00 56 GLU A O 7
ATOM 9448 N N . ASP A 1 43 ? 41.582 -19.395 -27.054 1.00 0.00 57 ASP A N 7
ATOM 9449 C CA . ASP A 1 43 ? 42.544 -20.201 -27.825 1.00 0.00 57 ASP A CA 7
ATOM 9450 C C . ASP A 1 43 ? 43.296 -21.258 -26.984 1.00 0.00 57 ASP A C 7
ATOM 9451 O O . ASP A 1 43 ? 44.419 -21.633 -27.312 1.00 0.00 57 ASP A O 7
ATOM 9460 N N . GLY A 1 44 ? 42.694 -21.735 -25.882 1.00 0.00 58 GLY A N 7
ATOM 9461 C CA . GLY A 1 44 ? 43.352 -22.658 -24.949 1.00 0.00 58 GLY A CA 7
ATOM 9462 C C . GLY A 1 44 ? 44.276 -21.958 -23.947 1.00 0.00 58 GLY A C 7
ATOM 9463 O O . GLY A 1 44 ? 45.065 -22.627 -23.286 1.00 0.00 58 GLY A O 7
ATOM 9467 N N . LYS A 1 45 ? 44.217 -20.623 -23.849 1.00 0.00 59 LYS A N 7
ATOM 9468 C CA . LYS A 1 45 ? 44.996 -19.779 -22.944 1.00 0.00 59 LYS A CA 7
ATOM 9469 C C . LYS A 1 45 ? 44.083 -19.154 -21.884 1.00 0.00 59 LYS A C 7
ATOM 9470 O O . LYS A 1 45 ? 42.867 -19.338 -21.886 1.00 0.00 59 LYS A O 7
ATOM 9489 N N . THR A 1 46 ? 44.705 -18.384 -20.995 1.00 0.00 60 THR A N 7
ATOM 9490 C CA . THR A 1 46 ? 44.124 -17.714 -19.828 1.00 0.00 60 THR A CA 7
ATOM 9491 C C . THR A 1 46 ? 42.838 -16.923 -20.107 1.00 0.00 60 THR A C 7
ATOM 9492 O O . THR A 1 46 ? 42.900 -15.840 -20.684 1.00 0.00 60 THR A O 7
ATOM 9503 N N . LYS A 1 47 ? 41.678 -17.431 -19.678 1.00 0.00 61 LYS A N 7
ATOM 9504 C CA . LYS A 1 47 ? 40.382 -16.739 -19.733 1.00 0.00 61 LYS A CA 7
ATOM 9505 C C . LYS A 1 47 ? 40.401 -15.415 -18.960 1.00 0.00 61 LYS A C 7
ATOM 9506 O O . LYS A 1 47 ? 41.323 -15.154 -18.195 1.00 0.00 61 LYS A O 7
ATOM 9525 N N . GLY A 1 48 ? 39.311 -14.657 -19.107 1.00 0.00 62 GLY A N 7
ATOM 9526 C CA . GLY A 1 48 ? 38.984 -13.416 -18.390 1.00 0.00 62 GLY A CA 7
ATOM 9527 C C . GLY A 1 48 ? 37.564 -13.325 -17.805 1.00 0.00 62 GLY A C 7
ATOM 9528 O O . GLY A 1 48 ? 37.253 -12.320 -17.168 1.00 0.00 62 GLY A O 7
ATOM 9532 N N . TYR A 1 49 ? 36.695 -14.318 -18.014 1.00 0.00 63 TYR A N 7
ATOM 9533 C CA . TYR A 1 49 ? 35.280 -14.327 -17.608 1.00 0.00 63 TYR A CA 7
ATOM 9534 C C . TYR A 1 49 ? 34.872 -15.758 -17.225 1.00 0.00 63 TYR A C 7
ATOM 9535 O O . TYR A 1 49 ? 35.486 -16.716 -17.690 1.00 0.00 63 TYR A O 7
ATOM 9553 N N . ILE A 1 50 ? 33.849 -15.911 -16.380 1.00 0.00 64 ILE A N 7
ATOM 9554 C CA . ILE A 1 50 ? 33.190 -17.188 -16.050 1.00 0.00 64 ILE A CA 7
ATOM 9555 C C . ILE A 1 50 ? 31.660 -17.038 -16.025 1.00 0.00 64 ILE A C 7
ATOM 9556 O O . ILE A 1 50 ? 31.141 -15.925 -15.915 1.00 0.00 64 ILE A O 7
ATOM 9572 N N . PHE A 1 51 ? 30.943 -18.161 -16.054 1.00 0.00 65 PHE A N 7
ATOM 9573 C CA . PHE A 1 51 ? 29.485 -18.241 -16.040 1.00 0.00 65 PHE A CA 7
ATOM 9574 C C . PHE A 1 51 ? 29.030 -19.309 -15.038 1.00 0.00 65 PHE A C 7
ATOM 9575 O O . PHE A 1 51 ? 29.501 -20.450 -15.076 1.00 0.00 65 PHE A O 7
ATOM 9592 N N . LEU A 1 52 ? 28.125 -18.927 -14.134 1.00 0.00 66 LEU A N 7
ATOM 9593 C CA . LEU A 1 52 ? 27.510 -19.812 -13.142 1.00 0.00 66 LEU A CA 7
ATOM 9594 C C . LEU A 1 52 ? 25.989 -19.661 -13.154 1.00 0.00 66 LEU A C 7
ATOM 9595 O O . LEU A 1 52 ? 25.450 -18.580 -13.388 1.00 0.00 66 LEU A O 7
ATOM 9611 N N . GLU A 1 53 ? 25.294 -20.745 -12.821 1.00 0.00 67 GLU A N 7
ATOM 9612 C CA . GLU A 1 53 ? 23.836 -20.812 -12.739 1.00 0.00 67 GLU A CA 7
ATOM 9613 C C . GLU A 1 53 ? 23.412 -21.536 -11.456 1.00 0.00 67 GLU A C 7
ATOM 9614 O O . GLU A 1 53 ? 23.952 -22.586 -11.092 1.00 0.00 67 GLU A O 7
ATOM 9626 N N . TYR A 1 54 ? 22.428 -20.955 -10.773 1.00 0.00 68 TYR A N 7
ATOM 9627 C CA . TYR A 1 54 ? 21.825 -21.524 -9.573 1.00 0.00 68 TYR A CA 7
ATOM 9628 C C . TYR A 1 54 ? 20.561 -22.324 -9.906 1.00 0.00 68 TYR A C 7
ATOM 9629 O O . TYR A 1 54 ? 20.010 -22.243 -10.999 1.00 0.00 68 TYR A O 7
ATOM 9647 N N . ALA A 1 55 ? 20.062 -23.057 -8.908 1.00 0.00 69 ALA A N 7
ATOM 9648 C CA . ALA A 1 55 ? 18.809 -23.795 -8.993 1.00 0.00 69 ALA A CA 7
ATOM 9649 C C . ALA A 1 55 ? 17.556 -22.886 -8.911 1.00 0.00 69 ALA A C 7
ATOM 9650 O O . ALA A 1 55 ? 16.440 -23.394 -9.003 1.00 0.00 69 ALA A O 7
ATOM 9657 N N . SER A 1 56 ? 17.713 -21.566 -8.700 1.00 0.00 70 SER A N 7
ATOM 9658 C CA . SER A 1 56 ? 16.606 -20.630 -8.461 1.00 0.00 70 SER A CA 7
ATOM 9659 C C . SER A 1 56 ? 17.000 -19.154 -8.660 1.00 0.00 70 SER A C 7
ATOM 9660 O O . SER A 1 56 ? 18.167 -18.792 -8.469 1.00 0.00 70 SER A O 7
ATOM 9668 N N . PRO A 1 57 ? 16.021 -18.271 -8.967 1.00 0.00 71 PRO A N 7
ATOM 9669 C CA . PRO A 1 57 ? 16.260 -16.856 -9.253 1.00 0.00 71 PRO A CA 7
ATOM 9670 C C . PRO A 1 57 ? 16.787 -16.117 -8.022 1.00 0.00 71 PRO A C 7
ATOM 9671 O O . PRO A 1 57 ? 17.813 -15.444 -8.093 1.00 0.00 71 PRO A O 7
ATOM 9682 N N . ALA A 1 58 ? 16.126 -16.319 -6.872 1.00 0.00 72 ALA A N 7
ATOM 9683 C CA . ALA A 1 58 ? 16.460 -15.750 -5.568 1.00 0.00 72 ALA A CA 7
ATOM 9684 C C . ALA A 1 58 ? 17.915 -15.996 -5.139 1.00 0.00 72 ALA A C 7
ATOM 9685 O O . ALA A 1 58 ? 18.425 -15.245 -4.315 1.00 0.00 72 ALA A O 7
ATOM 9692 N N . HIS A 1 59 ? 18.600 -17.010 -5.689 1.00 0.00 73 HIS A N 7
ATOM 9693 C CA . HIS A 1 59 ? 20.017 -17.262 -5.409 1.00 0.00 73 HIS A CA 7
ATOM 9694 C C . HIS A 1 59 ? 20.913 -16.387 -6.299 1.00 0.00 73 HIS A C 7
ATOM 9695 O O . HIS A 1 59 ? 21.842 -15.758 -5.803 1.00 0.00 73 HIS A O 7
ATOM 9710 N N . ALA A 1 60 ? 20.619 -16.316 -7.602 1.00 0.00 74 ALA A N 7
ATOM 9711 C CA . ALA A 1 60 ? 21.371 -15.518 -8.567 1.00 0.00 74 ALA A CA 7
ATOM 9712 C C . ALA A 1 60 ? 21.215 -14.009 -8.342 1.00 0.00 74 ALA A C 7
ATOM 9713 O O . ALA A 1 60 ? 22.220 -13.300 -8.262 1.00 0.00 74 ALA A O 7
ATOM 9720 N N . VAL A 1 61 ? 19.969 -13.520 -8.230 1.00 0.00 75 VAL A N 7
ATOM 9721 C CA . VAL A 1 61 ? 19.665 -12.088 -8.048 1.00 0.00 75 VAL A CA 7
ATOM 9722 C C . VAL A 1 61 ? 20.278 -11.538 -6.758 1.00 0.00 75 VAL A C 7
ATOM 9723 O O . VAL A 1 61 ? 20.679 -10.378 -6.706 1.00 0.00 75 VAL A O 7
ATOM 9736 N N . ASP A 1 62 ? 20.389 -12.402 -5.746 1.00 0.00 76 ASP A N 7
ATOM 9737 C CA . ASP A 1 62 ? 21.117 -12.173 -4.508 1.00 0.00 76 ASP A CA 7
ATOM 9738 C C . ASP A 1 62 ? 22.624 -12.170 -4.796 1.00 0.00 76 ASP A C 7
ATOM 9739 O O . ASP A 1 62 ? 23.244 -11.125 -4.617 1.00 0.00 76 ASP A O 7
ATOM 9748 N N . ALA A 1 63 ? 23.207 -13.283 -5.268 1.00 0.00 77 ALA A N 7
ATOM 9749 C CA . ALA A 1 63 ? 24.645 -13.452 -5.494 1.00 0.00 77 ALA A CA 7
ATOM 9750 C C . ALA A 1 63 ? 25.286 -12.325 -6.318 1.00 0.00 77 ALA A C 7
ATOM 9751 O O . ALA A 1 63 ? 26.354 -11.836 -5.947 1.00 0.00 77 ALA A O 7
ATOM 9758 N N . VAL A 1 64 ? 24.618 -11.860 -7.379 1.00 0.00 78 VAL A N 7
ATOM 9759 C CA . VAL A 1 64 ? 25.048 -10.690 -8.160 1.00 0.00 78 VAL A CA 7
ATOM 9760 C C . VAL A 1 64 ? 25.288 -9.467 -7.268 1.00 0.00 78 VAL A C 7
ATOM 9761 O O . VAL A 1 64 ? 26.344 -8.843 -7.338 1.00 0.00 78 VAL A O 7
ATOM 9774 N N . LYS A 1 65 ? 24.321 -9.155 -6.401 1.00 0.00 79 LYS A N 7
ATOM 9775 C CA . LYS A 1 65 ? 24.339 -8.051 -5.436 1.00 0.00 79 LYS A CA 7
ATOM 9776 C C . LYS A 1 65 ? 24.896 -8.486 -4.067 1.00 0.00 79 LYS A C 7
ATOM 9777 O O . LYS A 1 65 ? 24.637 -7.816 -3.080 1.00 0.00 79 LYS A O 7
ATOM 9796 N N . ASN A 1 66 ? 25.649 -9.595 -3.989 1.00 0.00 80 ASN A N 7
ATOM 9797 C CA . ASN A 1 66 ? 26.344 -10.075 -2.778 1.00 0.00 80 ASN A CA 7
ATOM 9798 C C . ASN A 1 66 ? 27.814 -10.474 -3.009 1.00 0.00 80 ASN A C 7
ATOM 9799 O O . ASN A 1 66 ? 28.501 -10.846 -2.059 1.00 0.00 80 ASN A O 7
ATOM 9810 N N . ALA A 1 67 ? 28.304 -10.421 -4.247 1.00 0.00 81 ALA A N 7
ATOM 9811 C CA . ALA A 1 67 ? 29.690 -10.739 -4.603 1.00 0.00 81 ALA A CA 7
ATOM 9812 C C . ALA A 1 67 ? 30.282 -9.748 -5.616 1.00 0.00 81 ALA A C 7
ATOM 9813 O O . ALA A 1 67 ? 31.266 -10.067 -6.281 1.00 0.00 81 ALA A O 7
ATOM 9820 N N . ASP A 1 68 ? 29.692 -8.555 -5.753 1.00 0.00 82 ASP A N 7
ATOM 9821 C CA . ASP A 1 68 ? 30.091 -7.499 -6.679 1.00 0.00 82 ASP A CA 7
ATOM 9822 C C . ASP A 1 68 ? 31.527 -6.991 -6.407 1.00 0.00 82 ASP A C 7
ATOM 9823 O O . ASP A 1 68 ? 31.723 -5.938 -5.804 1.00 0.00 82 ASP A O 7
ATOM 9832 N N . GLY A 1 69 ? 32.535 -7.736 -6.870 1.00 0.00 83 GLY A N 7
ATOM 9833 C CA . GLY A 1 69 ? 33.944 -7.349 -6.849 1.00 0.00 83 GLY A CA 7
ATOM 9834 C C . GLY A 1 69 ? 34.754 -8.034 -5.750 1.00 0.00 83 GLY A C 7
ATOM 9835 O O . GLY A 1 69 ? 34.927 -7.481 -4.671 1.00 0.00 83 GLY A O 7
ATOM 9839 N N . TYR A 1 70 ? 35.287 -9.224 -6.036 1.00 0.00 84 TYR A N 7
ATOM 9840 C CA . TYR A 1 70 ? 36.084 -10.031 -5.105 1.00 0.00 84 TYR A CA 7
ATOM 9841 C C . TYR A 1 70 ? 37.438 -9.401 -4.715 1.00 0.00 84 TYR A C 7
ATOM 9842 O O . TYR A 1 70 ? 38.138 -8.821 -5.542 1.00 0.00 84 TYR A O 7
ATOM 9860 N N . LYS A 1 71 ? 37.876 -9.604 -3.468 1.00 0.00 85 LYS A N 7
ATOM 9861 C CA . LYS A 1 71 ? 39.168 -9.129 -2.941 1.00 0.00 85 LYS A CA 7
ATOM 9862 C C . LYS A 1 71 ? 40.360 -10.055 -3.260 1.00 0.00 85 LYS A C 7
ATOM 9863 O O . LYS A 1 71 ? 41.036 -10.541 -2.360 1.00 0.00 85 LYS A O 7
ATOM 9882 N N . LEU A 1 72 ? 40.706 -10.197 -4.548 1.00 0.00 86 LEU A N 7
ATOM 9883 C CA . LEU A 1 72 ? 41.915 -10.919 -5.012 1.00 0.00 86 LEU A CA 7
ATOM 9884 C C . LEU A 1 72 ? 43.240 -10.346 -4.457 1.00 0.00 86 LEU A C 7
ATOM 9885 O O . LEU A 1 72 ? 44.277 -10.985 -4.601 1.00 0.00 86 LEU A O 7
ATOM 9901 N N . ASP A 1 73 ? 43.212 -9.166 -3.819 1.00 0.00 87 ASP A N 7
ATOM 9902 C CA . ASP A 1 73 ? 44.371 -8.448 -3.262 1.00 0.00 87 ASP A CA 7
ATOM 9903 C C . ASP A 1 73 ? 45.221 -7.767 -4.361 1.00 0.00 87 ASP A C 7
ATOM 9904 O O . ASP A 1 73 ? 46.414 -7.526 -4.194 1.00 0.00 87 ASP A O 7
ATOM 9913 N N . LYS A 1 74 ? 44.578 -7.457 -5.497 1.00 0.00 88 LYS A N 7
ATOM 9914 C CA . LYS A 1 74 ? 45.132 -6.844 -6.714 1.00 0.00 88 LYS A CA 7
ATOM 9915 C C . LYS A 1 74 ? 44.716 -5.369 -6.849 1.00 0.00 88 LYS A C 7
ATOM 9916 O O . LYS A 1 74 ? 43.882 -4.872 -6.100 1.00 0.00 88 LYS A O 7
ATOM 9935 N N . GLN A 1 75 ? 45.289 -4.668 -7.835 1.00 0.00 89 GLN A N 7
ATOM 9936 C CA . GLN A 1 75 ? 45.050 -3.232 -8.084 1.00 0.00 89 GLN A CA 7
ATOM 9937 C C . GLN A 1 75 ? 43.647 -2.910 -8.627 1.00 0.00 89 GLN A C 7
ATOM 9938 O O . GLN A 1 75 ? 43.156 -1.805 -8.419 1.00 0.00 89 GLN A O 7
ATOM 9952 N N . HIS A 1 76 ? 43.022 -3.851 -9.348 1.00 0.00 90 HIS A N 7
ATOM 9953 C CA . HIS A 1 76 ? 41.702 -3.704 -9.973 1.00 0.00 90 HIS A CA 7
ATOM 9954 C C . HIS A 1 76 ? 40.779 -4.807 -9.468 1.00 0.00 90 HIS A C 7
ATOM 9955 O O . HIS A 1 76 ? 41.212 -5.944 -9.280 1.00 0.00 90 HIS A O 7
ATOM 9970 N N . THR A 1 77 ? 39.508 -4.456 -9.297 1.00 0.00 91 THR A N 7
ATOM 9971 C CA . THR A 1 77 ? 38.467 -5.339 -8.769 1.00 0.00 91 THR A CA 7
ATOM 9972 C C . THR A 1 77 ? 37.687 -6.018 -9.909 1.00 0.00 91 THR A C 7
ATOM 9973 O O . THR A 1 77 ? 37.850 -5.684 -11.082 1.00 0.00 91 THR A O 7
ATOM 9984 N N . PHE A 1 78 ? 36.853 -6.996 -9.568 1.00 0.00 92 PHE A N 7
ATOM 9985 C CA . PHE A 1 78 ? 35.962 -7.713 -10.489 1.00 0.00 92 PHE A CA 7
ATOM 9986 C C . PHE A 1 78 ? 34.595 -7.036 -10.561 1.00 0.00 92 PHE A C 7
ATOM 9987 O O . PHE A 1 78 ? 34.298 -6.140 -9.772 1.00 0.00 92 PHE A O 7
ATOM 10004 N N . ARG A 1 79 ? 33.752 -7.499 -11.488 1.00 0.00 93 ARG A N 7
ATOM 10005 C CA . ARG A 1 79 ? 32.405 -6.967 -11.733 1.00 0.00 93 ARG A CA 7
ATOM 10006 C C . ARG A 1 79 ? 31.416 -8.127 -11.921 1.00 0.00 93 ARG A C 7
ATOM 10007 O O . ARG A 1 79 ? 31.314 -8.677 -13.016 1.00 0.00 93 ARG A O 7
ATOM 10028 N N . VAL A 1 80 ? 30.716 -8.529 -10.853 1.00 0.00 94 VAL A N 7
ATOM 10029 C CA . VAL A 1 80 ? 29.704 -9.606 -10.894 1.00 0.00 94 VAL A CA 7
ATOM 10030 C C . VAL A 1 80 ? 28.338 -9.007 -11.227 1.00 0.00 94 VAL A C 7
ATOM 10031 O O . VAL A 1 80 ? 27.819 -8.204 -10.459 1.00 0.00 94 VAL A O 7
ATOM 10044 N N . ASN A 1 81 ? 27.764 -9.381 -12.374 1.00 0.00 95 ASN A N 7
ATOM 10045 C CA . ASN A 1 81 ? 26.444 -8.933 -12.824 1.00 0.00 95 ASN A CA 7
ATOM 10046 C C . ASN A 1 81 ? 25.634 -10.122 -13.387 1.00 0.00 95 ASN A C 7
ATOM 10047 O O . ASN A 1 81 ? 26.115 -11.257 -13.436 1.00 0.00 95 ASN A O 7
ATOM 10058 N N . ASP B 2 1 ? 39.992 -21.789 -0.269 1.00 0.00 45 ASP B N 7
ATOM 10059 C CA . ASP B 2 1 ? 38.970 -22.823 -0.109 1.00 0.00 45 ASP B CA 7
ATOM 10060 C C . ASP B 2 1 ? 38.517 -23.040 1.353 1.00 0.00 45 ASP B C 7
ATOM 10061 O O . ASP B 2 1 ? 37.420 -23.543 1.572 1.00 0.00 45 ASP B O 7
ATOM 10070 N N . GLU B 2 2 ? 39.347 -22.677 2.336 1.00 0.00 46 GLU B N 7
ATOM 10071 C CA . GLU B 2 2 ? 39.153 -22.821 3.780 1.00 0.00 46 GLU B CA 7
ATOM 10072 C C . GLU B 2 2 ? 40.324 -22.145 4.514 1.00 0.00 46 GLU B C 7
ATOM 10073 O O . GLU B 2 2 ? 41.206 -21.569 3.876 1.00 0.00 46 GLU B O 7
ATOM 10085 N N . ASP B 2 3 ? 40.334 -22.226 5.852 1.00 0.00 47 ASP B N 7
ATOM 10086 C CA . ASP B 2 3 ? 41.404 -21.742 6.738 1.00 0.00 47 ASP B CA 7
ATOM 10087 C C . ASP B 2 3 ? 41.719 -20.239 6.594 1.00 0.00 47 ASP B C 7
ATOM 10088 O O . ASP B 2 3 ? 42.798 -19.784 6.959 1.00 0.00 47 ASP B O 7
ATOM 10097 N N . VAL B 2 4 ? 40.777 -19.453 6.071 1.00 0.00 48 VAL B N 7
ATOM 10098 C CA . VAL B 2 4 ? 40.843 -18.006 5.810 1.00 0.00 48 VAL B CA 7
ATOM 10099 C C . VAL B 2 4 ? 39.455 -17.395 6.022 1.00 0.00 48 VAL B C 7
ATOM 10100 O O . VAL B 2 4 ? 38.456 -18.100 5.895 1.00 0.00 48 VAL B O 7
ATOM 10113 N N . LYS B 2 5 ? 39.389 -16.086 6.304 1.00 0.00 49 LYS B N 7
ATOM 10114 C CA . LYS B 2 5 ? 38.143 -15.299 6.369 1.00 0.00 49 LYS B CA 7
ATOM 10115 C C . LYS B 2 5 ? 37.373 -15.400 5.051 1.00 0.00 49 LYS B C 7
ATOM 10116 O O . LYS B 2 5 ? 36.316 -16.017 5.005 1.00 0.00 49 LYS B O 7
ATOM 10135 N N . ASP B 2 6 ? 37.912 -14.767 4.006 1.00 0.00 50 ASP B N 7
ATOM 10136 C CA . ASP B 2 6 ? 37.312 -14.589 2.684 1.00 0.00 50 ASP B CA 7
ATOM 10137 C C . ASP B 2 6 ? 38.239 -13.754 1.778 1.00 0.00 50 ASP B C 7
ATOM 10138 O O . ASP B 2 6 ? 37.990 -12.582 1.513 1.00 0.00 50 ASP B O 7
ATOM 10147 N N . ASN B 2 7 ? 39.297 -14.366 1.234 1.00 0.00 51 ASN B N 7
ATOM 10148 C CA . ASN B 2 7 ? 40.105 -13.761 0.168 1.00 0.00 51 ASN B CA 7
ATOM 10149 C C . ASN B 2 7 ? 39.329 -13.635 -1.168 1.00 0.00 51 ASN B C 7
ATOM 10150 O O . ASN B 2 7 ? 39.884 -13.209 -2.176 1.00 0.00 51 ASN B O 7
ATOM 10161 N N . TRP B 2 8 ? 38.047 -14.014 -1.214 1.00 0.00 52 TRP B N 7
ATOM 10162 C CA . TRP B 2 8 ? 37.210 -13.953 -2.398 1.00 0.00 52 TRP B CA 7
ATOM 10163 C C . TRP B 2 8 ? 35.747 -13.831 -1.956 1.00 0.00 52 TRP B C 7
ATOM 10164 O O . TRP B 2 8 ? 35.111 -14.855 -1.730 1.00 0.00 52 TRP B O 7
ATOM 10185 N N . ASP B 2 9 ? 35.237 -12.602 -1.769 1.00 0.00 53 ASP B N 7
ATOM 10186 C CA . ASP B 2 9 ? 33.825 -12.230 -1.546 1.00 0.00 53 ASP B CA 7
ATOM 10187 C C . ASP B 2 9 ? 33.608 -10.715 -1.700 1.00 0.00 53 ASP B C 7
ATOM 10188 O O . ASP B 2 9 ? 34.528 -10.015 -2.105 1.00 0.00 53 ASP B O 7
ATOM 10197 N N . ASP B 2 10 ? 32.420 -10.199 -1.376 1.00 0.00 54 ASP B N 7
ATOM 10198 C CA . ASP B 2 10 ? 32.182 -8.774 -1.147 1.00 0.00 54 ASP B CA 7
ATOM 10199 C C . ASP B 2 10 ? 31.141 -8.611 -0.021 1.00 0.00 54 ASP B C 7
ATOM 10200 O O . ASP B 2 10 ? 30.359 -9.520 0.241 1.00 0.00 54 ASP B O 7
ATOM 10209 N N . ASP B 2 11 ? 31.147 -7.468 0.661 1.00 0.00 55 ASP B N 7
ATOM 10210 C CA . ASP B 2 11 ? 30.211 -7.130 1.738 1.00 0.00 55 ASP B CA 7
ATOM 10211 C C . ASP B 2 11 ? 28.997 -6.380 1.190 1.00 0.00 55 ASP B C 7
ATOM 10212 O O . ASP B 2 11 ? 29.077 -5.198 0.873 1.00 0.00 55 ASP B O 7
ATOM 10221 N N . ASP A 1 1 ? 17.689 -13.967 -15.560 1.00 0.00 15 ASP A N 8
ATOM 10222 C CA . ASP A 1 1 ? 17.617 -13.605 -14.137 1.00 0.00 15 ASP A CA 8
ATOM 10223 C C . ASP A 1 1 ? 17.851 -14.766 -13.140 1.00 0.00 15 ASP A C 8
ATOM 10224 O O . ASP A 1 1 ? 17.574 -14.649 -11.952 1.00 0.00 15 ASP A O 8
ATOM 10233 N N . SER A 1 2 ? 18.423 -15.870 -13.623 1.00 0.00 16 SER A N 8
ATOM 10234 C CA . SER A 1 2 ? 18.669 -17.135 -12.911 1.00 0.00 16 SER A CA 8
ATOM 10235 C C . SER A 1 2 ? 20.146 -17.543 -12.865 1.00 0.00 16 SER A C 8
ATOM 10236 O O . SER A 1 2 ? 20.494 -18.594 -12.332 1.00 0.00 16 SER A O 8
ATOM 10244 N N . VAL A 1 3 ? 21.032 -16.709 -13.419 1.00 0.00 17 VAL A N 8
ATOM 10245 C CA . VAL A 1 3 ? 22.454 -17.017 -13.597 1.00 0.00 17 VAL A CA 8
ATOM 10246 C C . VAL A 1 3 ? 23.310 -15.788 -13.287 1.00 0.00 17 VAL A C 8
ATOM 10247 O O . VAL A 1 3 ? 22.828 -14.659 -13.322 1.00 0.00 17 VAL A O 8
ATOM 10260 N N . ILE A 1 4 ? 24.605 -16.016 -13.059 1.00 0.00 18 ILE A N 8
ATOM 10261 C CA . ILE A 1 4 ? 25.579 -14.981 -12.719 1.00 0.00 18 ILE A CA 8
ATOM 10262 C C . ILE A 1 4 ? 26.851 -15.135 -13.562 1.00 0.00 18 ILE A C 8
ATOM 10263 O O . ILE A 1 4 ? 27.205 -16.226 -14.002 1.00 0.00 18 ILE A O 8
ATOM 10279 N N . VAL A 1 5 ? 27.569 -14.026 -13.733 1.00 0.00 19 VAL A N 8
ATOM 10280 C CA . VAL A 1 5 ? 28.832 -13.944 -14.465 1.00 0.00 19 VAL A CA 8
ATOM 10281 C C . VAL A 1 5 ? 29.751 -12.943 -13.801 1.00 0.00 19 VAL A C 8
ATOM 10282 O O . VAL A 1 5 ? 29.311 -12.087 -13.043 1.00 0.00 19 VAL A O 8
ATOM 10295 N N . VAL A 1 6 ? 31.038 -13.038 -14.137 1.00 0.00 20 VAL A N 8
ATOM 10296 C CA . VAL A 1 6 ? 32.106 -12.228 -13.556 1.00 0.00 20 VAL A CA 8
ATOM 10297 C C . VAL A 1 6 ? 33.033 -11.800 -14.682 1.00 0.00 20 VAL A C 8
ATOM 10298 O O . VAL A 1 6 ? 33.522 -12.661 -15.404 1.00 0.00 20 VAL A O 8
ATOM 10311 N N . ASP A 1 7 ? 33.298 -10.499 -14.791 1.00 0.00 21 ASP A N 8
ATOM 10312 C CA . ASP A 1 7 ? 34.324 -9.938 -15.667 1.00 0.00 21 ASP A CA 8
ATOM 10313 C C . ASP A 1 7 ? 35.650 -9.678 -14.915 1.00 0.00 21 ASP A C 8
ATOM 10314 O O . ASP A 1 7 ? 35.670 -9.587 -13.684 1.00 0.00 21 ASP A O 8
ATOM 10323 N N . ASN A 1 8 ? 36.740 -9.502 -15.682 1.00 0.00 22 ASN A N 8
ATOM 10324 C CA . ASN A 1 8 ? 38.135 -9.260 -15.272 1.00 0.00 22 ASN A CA 8
ATOM 10325 C C . ASN A 1 8 ? 38.762 -10.409 -14.447 1.00 0.00 22 ASN A C 8
ATOM 10326 O O . ASN A 1 8 ? 39.446 -10.167 -13.455 1.00 0.00 22 ASN A O 8
ATOM 10337 N N . VAL A 1 9 ? 38.546 -11.662 -14.864 1.00 0.00 23 VAL A N 8
ATOM 10338 C CA . VAL A 1 9 ? 39.073 -12.882 -14.202 1.00 0.00 23 VAL A CA 8
ATOM 10339 C C . VAL A 1 9 ? 40.137 -13.586 -15.058 1.00 0.00 23 VAL A C 8
ATOM 10340 O O . VAL A 1 9 ? 39.820 -14.520 -15.796 1.00 0.00 23 VAL A O 8
ATOM 10353 N N . PRO A 1 10 ? 41.414 -13.150 -14.981 1.00 0.00 24 PRO A N 8
ATOM 10354 C CA . PRO A 1 10 ? 42.510 -13.851 -15.632 1.00 0.00 24 PRO A CA 8
ATOM 10355 C C . PRO A 1 10 ? 42.737 -15.224 -14.988 1.00 0.00 24 PRO A C 8
ATOM 10356 O O . PRO A 1 10 ? 42.586 -15.401 -13.775 1.00 0.00 24 PRO A O 8
ATOM 10367 N N . GLN A 1 11 ? 43.134 -16.199 -15.808 1.00 0.00 25 GLN A N 8
ATOM 10368 C CA . GLN A 1 11 ? 43.609 -17.496 -15.326 1.00 0.00 25 GLN A CA 8
ATOM 10369 C C . GLN A 1 11 ? 44.918 -17.342 -14.533 1.00 0.00 25 GLN A C 8
ATOM 10370 O O . GLN A 1 11 ? 45.653 -16.371 -14.690 1.00 0.00 25 GLN A O 8
ATOM 10384 N N . VAL A 1 12 ? 45.220 -18.344 -13.705 1.00 0.00 26 VAL A N 8
ATOM 10385 C CA . VAL A 1 12 ? 46.361 -18.400 -12.790 1.00 0.00 26 VAL A CA 8
ATOM 10386 C C . VAL A 1 12 ? 47.076 -19.739 -12.966 1.00 0.00 26 VAL A C 8
ATOM 10387 O O . VAL A 1 12 ? 46.548 -20.667 -13.581 1.00 0.00 26 VAL A O 8
ATOM 10400 N N . GLY A 1 13 ? 48.290 -19.832 -12.423 1.00 0.00 27 GLY A N 8
ATOM 10401 C CA . GLY A 1 13 ? 49.134 -21.022 -12.499 1.00 0.00 27 GLY A CA 8
ATOM 10402 C C . GLY A 1 13 ? 48.691 -22.180 -11.581 1.00 0.00 27 GLY A C 8
ATOM 10403 O O . GLY A 1 13 ? 47.627 -22.126 -10.949 1.00 0.00 27 GLY A O 8
ATOM 10407 N N . PRO A 1 14 ? 49.507 -23.251 -11.511 1.00 0.00 28 PRO A N 8
ATOM 10408 C CA . PRO A 1 14 ? 49.250 -24.402 -10.654 1.00 0.00 28 PRO A CA 8
ATOM 10409 C C . PRO A 1 14 ? 49.239 -23.989 -9.171 1.00 0.00 28 PRO A C 8
ATOM 10410 O O . PRO A 1 14 ? 49.604 -22.869 -8.815 1.00 0.00 28 PRO A O 8
ATOM 10421 N N . ASP A 1 15 ? 48.775 -24.897 -8.307 1.00 0.00 29 ASP A N 8
ATOM 10422 C CA . ASP A 1 15 ? 48.636 -24.699 -6.855 1.00 0.00 29 ASP A CA 8
ATOM 10423 C C . ASP A 1 15 ? 47.581 -23.630 -6.477 1.00 0.00 29 ASP A C 8
ATOM 10424 O O . ASP A 1 15 ? 47.368 -23.343 -5.301 1.00 0.00 29 ASP A O 8
ATOM 10433 N N . ARG A 1 16 ? 46.887 -23.054 -7.467 1.00 0.00 30 ARG A N 8
ATOM 10434 C CA . ARG A 1 16 ? 45.891 -21.977 -7.306 1.00 0.00 30 ARG A CA 8
ATOM 10435 C C . ARG A 1 16 ? 44.716 -22.041 -8.294 1.00 0.00 30 ARG A C 8
ATOM 10436 O O . ARG A 1 16 ? 43.608 -21.642 -7.936 1.00 0.00 30 ARG A O 8
ATOM 10457 N N . LEU A 1 17 ? 44.915 -22.590 -9.498 1.00 0.00 31 LEU A N 8
ATOM 10458 C CA . LEU A 1 17 ? 43.847 -22.756 -10.508 1.00 0.00 31 LEU A CA 8
ATOM 10459 C C . LEU A 1 17 ? 42.579 -23.469 -9.999 1.00 0.00 31 LEU A C 8
ATOM 10460 O O . LEU A 1 17 ? 41.474 -23.152 -10.423 1.00 0.00 31 LEU A O 8
ATOM 10476 N N . GLU A 1 18 ? 42.745 -24.407 -9.063 1.00 0.00 32 GLU A N 8
ATOM 10477 C CA . GLU A 1 18 ? 41.663 -25.184 -8.450 1.00 0.00 32 GLU A CA 8
ATOM 10478 C C . GLU A 1 18 ? 40.823 -24.274 -7.558 1.00 0.00 32 GLU A C 8
ATOM 10479 O O . GLU A 1 18 ? 39.604 -24.209 -7.722 1.00 0.00 32 GLU A O 8
ATOM 10491 N N . LYS A 1 19 ? 41.510 -23.524 -6.673 1.00 0.00 33 LYS A N 8
ATOM 10492 C CA . LYS A 1 19 ? 40.968 -22.499 -5.769 1.00 0.00 33 LYS A CA 8
ATOM 10493 C C . LYS A 1 19 ? 40.046 -21.560 -6.544 1.00 0.00 33 LYS A C 8
ATOM 10494 O O . LYS A 1 19 ? 38.968 -21.273 -6.053 1.00 0.00 33 LYS A O 8
ATOM 10513 N N . LEU A 1 20 ? 40.406 -21.165 -7.766 1.00 0.00 34 LEU A N 8
ATOM 10514 C CA . LEU A 1 20 ? 39.630 -20.278 -8.639 1.00 0.00 34 LEU A CA 8
ATOM 10515 C C . LEU A 1 20 ? 38.140 -20.659 -8.762 1.00 0.00 34 LEU A C 8
ATOM 10516 O O . LEU A 1 20 ? 37.274 -19.797 -8.617 1.00 0.00 34 LEU A O 8
ATOM 10532 N N . LYS A 1 21 ? 37.837 -21.942 -9.011 1.00 0.00 35 LYS A N 8
ATOM 10533 C CA . LYS A 1 21 ? 36.465 -22.491 -9.020 1.00 0.00 35 LYS A CA 8
ATOM 10534 C C . LYS A 1 21 ? 36.050 -23.030 -7.644 1.00 0.00 35 LYS A C 8
ATOM 10535 O O . LYS A 1 21 ? 34.878 -22.933 -7.282 1.00 0.00 35 LYS A O 8
ATOM 10554 N N . ASN A 1 22 ? 36.986 -23.550 -6.841 1.00 0.00 36 ASN A N 8
ATOM 10555 C CA . ASN A 1 22 ? 36.707 -24.012 -5.475 1.00 0.00 36 ASN A CA 8
ATOM 10556 C C . ASN A 1 22 ? 36.122 -22.888 -4.611 1.00 0.00 36 ASN A C 8
ATOM 10557 O O . ASN A 1 22 ? 34.990 -23.032 -4.166 1.00 0.00 36 ASN A O 8
ATOM 10568 N N . VAL A 1 23 ? 36.840 -21.769 -4.435 1.00 0.00 37 VAL A N 8
ATOM 10569 C CA . VAL A 1 23 ? 36.394 -20.596 -3.664 1.00 0.00 37 VAL A CA 8
ATOM 10570 C C . VAL A 1 23 ? 35.038 -20.113 -4.151 1.00 0.00 37 VAL A C 8
ATOM 10571 O O . VAL A 1 23 ? 34.205 -19.784 -3.318 1.00 0.00 37 VAL A O 8
ATOM 10584 N N . ILE A 1 24 ? 34.757 -20.187 -5.457 1.00 0.00 38 ILE A N 8
ATOM 10585 C CA . ILE A 1 24 ? 33.430 -19.914 -6.014 1.00 0.00 38 ILE A CA 8
ATOM 10586 C C . ILE A 1 24 ? 32.343 -20.752 -5.314 1.00 0.00 38 ILE A C 8
ATOM 10587 O O . ILE A 1 24 ? 31.309 -20.210 -4.931 1.00 0.00 38 ILE A O 8
ATOM 10603 N N . HIS A 1 25 ? 32.563 -22.052 -5.085 1.00 0.00 39 HIS A N 8
ATOM 10604 C CA . HIS A 1 25 ? 31.576 -22.895 -4.390 1.00 0.00 39 HIS A CA 8
ATOM 10605 C C . HIS A 1 25 ? 31.402 -22.490 -2.923 1.00 0.00 39 HIS A C 8
ATOM 10606 O O . HIS A 1 25 ? 30.279 -22.542 -2.432 1.00 0.00 39 HIS A O 8
ATOM 10621 N N . LYS A 1 26 ? 32.477 -22.071 -2.238 1.00 0.00 40 LYS A N 8
ATOM 10622 C CA . LYS A 1 26 ? 32.418 -21.658 -0.823 1.00 0.00 40 LYS A CA 8
ATOM 10623 C C . LYS A 1 26 ? 31.803 -20.260 -0.662 1.00 0.00 40 LYS A C 8
ATOM 10624 O O . LYS A 1 26 ? 30.856 -20.114 0.107 1.00 0.00 40 LYS A O 8
ATOM 10643 N N . ILE A 1 27 ? 32.282 -19.260 -1.416 1.00 0.00 41 ILE A N 8
ATOM 10644 C CA . ILE A 1 27 ? 31.803 -17.869 -1.355 1.00 0.00 41 ILE A CA 8
ATOM 10645 C C . ILE A 1 27 ? 30.300 -17.772 -1.580 1.00 0.00 41 ILE A C 8
ATOM 10646 O O . ILE A 1 27 ? 29.617 -16.994 -0.917 1.00 0.00 41 ILE A O 8
ATOM 10662 N N . PHE A 1 28 ? 29.798 -18.573 -2.521 1.00 0.00 42 PHE A N 8
ATOM 10663 C CA . PHE A 1 28 ? 28.406 -18.571 -2.889 1.00 0.00 42 PHE A CA 8
ATOM 10664 C C . PHE A 1 28 ? 27.562 -19.529 -2.035 1.00 0.00 42 PHE A C 8
ATOM 10665 O O . PHE A 1 28 ? 26.335 -19.495 -2.125 1.00 0.00 42 PHE A O 8
ATOM 10682 N N . SER A 1 29 ? 28.189 -20.331 -1.159 1.00 0.00 43 SER A N 8
ATOM 10683 C CA . SER A 1 29 ? 27.524 -21.316 -0.311 1.00 0.00 43 SER A CA 8
ATOM 10684 C C . SER A 1 29 ? 26.647 -20.655 0.754 1.00 0.00 43 SER A C 8
ATOM 10685 O O . SER A 1 29 ? 25.681 -21.263 1.205 1.00 0.00 43 SER A O 8
ATOM 10693 N N . LYS A 1 30 ? 26.956 -19.411 1.171 1.00 0.00 44 LYS A N 8
ATOM 10694 C CA . LYS A 1 30 ? 26.125 -18.648 2.129 1.00 0.00 44 LYS A CA 8
ATOM 10695 C C . LYS A 1 30 ? 24.764 -18.224 1.559 1.00 0.00 44 LYS A C 8
ATOM 10696 O O . LYS A 1 30 ? 23.853 -17.949 2.332 1.00 0.00 44 LYS A O 8
ATOM 10715 N N . PHE A 1 31 ? 24.613 -18.208 0.231 1.00 0.00 45 PHE A N 8
ATOM 10716 C CA . PHE A 1 31 ? 23.365 -17.835 -0.454 1.00 0.00 45 PHE A CA 8
ATOM 10717 C C . PHE A 1 31 ? 22.555 -19.055 -0.922 1.00 0.00 45 PHE A C 8
ATOM 10718 O O . PHE A 1 31 ? 21.401 -18.900 -1.312 1.00 0.00 45 PHE A O 8
ATOM 10735 N N . GLY A 1 32 ? 23.145 -20.259 -0.910 1.00 0.00 46 GLY A N 8
ATOM 10736 C CA . GLY A 1 32 ? 22.519 -21.479 -1.410 1.00 0.00 46 GLY A CA 8
ATOM 10737 C C . GLY A 1 32 ? 23.560 -22.498 -1.881 1.00 0.00 46 GLY A C 8
ATOM 10738 O O . GLY A 1 32 ? 24.632 -22.627 -1.300 1.00 0.00 46 GLY A O 8
ATOM 10742 N N . LYS A 1 33 ? 23.228 -23.246 -2.940 1.00 0.00 47 LYS A N 8
ATOM 10743 C CA . LYS A 1 33 ? 24.087 -24.259 -3.569 1.00 0.00 47 LYS A CA 8
ATOM 10744 C C . LYS A 1 33 ? 24.116 -24.021 -5.085 1.00 0.00 47 LYS A C 8
ATOM 10745 O O . LYS A 1 33 ? 23.063 -23.912 -5.714 1.00 0.00 47 LYS A O 8
ATOM 10764 N N . ILE A 1 34 ? 25.318 -23.888 -5.654 1.00 0.00 48 ILE A N 8
ATOM 10765 C CA . ILE A 1 34 ? 25.519 -23.792 -7.109 1.00 0.00 48 ILE A CA 8
ATOM 10766 C C . ILE A 1 34 ? 25.289 -25.161 -7.756 1.00 0.00 48 ILE A C 8
ATOM 10767 O O . ILE A 1 34 ? 25.700 -26.184 -7.210 1.00 0.00 48 ILE A O 8
ATOM 10783 N N . THR A 1 35 ? 24.664 -25.149 -8.932 1.00 0.00 49 THR A N 8
ATOM 10784 C CA . THR A 1 35 ? 24.366 -26.331 -9.750 1.00 0.00 49 THR A CA 8
ATOM 10785 C C . THR A 1 35 ? 25.117 -26.347 -11.085 1.00 0.00 49 THR A C 8
ATOM 10786 O O . THR A 1 35 ? 25.465 -27.421 -11.565 1.00 0.00 49 THR A O 8
ATOM 10797 N N . ASN A 1 36 ? 25.448 -25.184 -11.659 1.00 0.00 50 ASN A N 8
ATOM 10798 C CA . ASN A 1 36 ? 26.097 -25.079 -12.955 1.00 0.00 50 ASN A CA 8
ATOM 10799 C C . ASN A 1 36 ? 27.274 -24.106 -12.855 1.00 0.00 50 ASN A C 8
ATOM 10800 O O . ASN A 1 36 ? 27.117 -23.024 -12.289 1.00 0.00 50 ASN A O 8
ATOM 10811 N N . ASP A 1 37 ? 28.420 -24.463 -13.443 1.00 0.00 51 ASP A N 8
ATOM 10812 C CA . ASP A 1 37 ? 29.673 -23.716 -13.391 1.00 0.00 51 ASP A CA 8
ATOM 10813 C C . ASP A 1 37 ? 30.549 -23.960 -14.637 1.00 0.00 51 ASP A C 8
ATOM 10814 O O . ASP A 1 37 ? 30.920 -25.092 -14.936 1.00 0.00 51 ASP A O 8
ATOM 10823 N N . PHE A 1 38 ? 30.903 -22.892 -15.365 1.00 0.00 52 PHE A N 8
ATOM 10824 C CA . PHE A 1 38 ? 31.698 -22.940 -16.594 1.00 0.00 52 PHE A CA 8
ATOM 10825 C C . PHE A 1 38 ? 32.712 -21.786 -16.642 1.00 0.00 52 PHE A C 8
ATOM 10826 O O . PHE A 1 38 ? 32.405 -20.631 -16.336 1.00 0.00 52 PHE A O 8
ATOM 10843 N N . TYR A 1 39 ? 33.944 -22.114 -17.048 1.00 0.00 53 TYR A N 8
ATOM 10844 C CA . TYR A 1 39 ? 35.089 -21.192 -17.078 1.00 0.00 53 TYR A CA 8
ATOM 10845 C C . TYR A 1 39 ? 35.610 -21.069 -18.520 1.00 0.00 53 TYR A C 8
ATOM 10846 O O . TYR A 1 39 ? 36.616 -21.689 -18.863 1.00 0.00 53 TYR A O 8
ATOM 10864 N N . PRO A 1 40 ? 34.910 -20.317 -19.396 1.00 0.00 54 PRO A N 8
ATOM 10865 C CA . PRO A 1 40 ? 35.257 -20.232 -20.814 1.00 0.00 54 PRO A CA 8
ATOM 10866 C C . PRO A 1 40 ? 36.587 -19.498 -21.025 1.00 0.00 54 PRO A C 8
ATOM 10867 O O . PRO A 1 40 ? 36.852 -18.494 -20.372 1.00 0.00 54 PRO A O 8
ATOM 10878 N N . GLU A 1 41 ? 37.395 -19.968 -21.978 1.00 0.00 55 GLU A N 8
ATOM 10879 C CA . GLU A 1 41 ? 38.726 -19.441 -22.309 1.00 0.00 55 GLU A CA 8
ATOM 10880 C C . GLU A 1 41 ? 38.774 -18.893 -23.742 1.00 0.00 55 GLU A C 8
ATOM 10881 O O . GLU A 1 41 ? 37.875 -19.121 -24.546 1.00 0.00 55 GLU A O 8
ATOM 10893 N N . GLU A 1 42 ? 39.857 -18.183 -24.065 1.00 0.00 56 GLU A N 8
ATOM 10894 C CA . GLU A 1 42 ? 40.114 -17.588 -25.376 1.00 0.00 56 GLU A CA 8
ATOM 10895 C C . GLU A 1 42 ? 41.311 -18.286 -26.025 1.00 0.00 56 GLU A C 8
ATOM 10896 O O . GLU A 1 42 ? 42.403 -18.301 -25.466 1.00 0.00 56 GLU A O 8
ATOM 10908 N N . ASP A 1 43 ? 41.089 -18.947 -27.167 1.00 0.00 57 ASP A N 8
ATOM 10909 C CA . ASP A 1 43 ? 42.099 -19.714 -27.907 1.00 0.00 57 ASP A CA 8
ATOM 10910 C C . ASP A 1 43 ? 42.877 -20.744 -27.051 1.00 0.00 57 ASP A C 8
ATOM 10911 O O . ASP A 1 43 ? 44.005 -21.104 -27.382 1.00 0.00 57 ASP A O 8
ATOM 10920 N N . GLY A 1 44 ? 42.297 -21.216 -25.932 1.00 0.00 58 GLY A N 8
ATOM 10921 C CA . GLY A 1 44 ? 42.965 -22.139 -25.005 1.00 0.00 58 GLY A CA 8
ATOM 10922 C C . GLY A 1 44 ? 43.951 -21.447 -24.042 1.00 0.00 58 GLY A C 8
ATOM 10923 O O . GLY A 1 44 ? 44.828 -22.112 -23.493 1.00 0.00 58 GLY A O 8
ATOM 10927 N N . LYS A 1 45 ? 43.843 -20.121 -23.878 1.00 0.00 59 LYS A N 8
ATOM 10928 C CA . LYS A 1 45 ? 44.710 -19.243 -23.086 1.00 0.00 59 LYS A CA 8
ATOM 10929 C C . LYS A 1 45 ? 43.936 -18.681 -21.885 1.00 0.00 59 LYS A C 8
ATOM 10930 O O . LYS A 1 45 ? 42.769 -18.988 -21.660 1.00 0.00 59 LYS A O 8
ATOM 10949 N N . THR A 1 46 ? 44.600 -17.829 -21.098 1.00 0.00 60 THR A N 8
ATOM 10950 C CA . THR A 1 46 ? 44.033 -17.181 -19.910 1.00 0.00 60 THR A CA 8
ATOM 10951 C C . THR A 1 46 ? 42.665 -16.542 -20.224 1.00 0.00 60 THR A C 8
ATOM 10952 O O . THR A 1 46 ? 42.584 -15.591 -21.003 1.00 0.00 60 THR A O 8
ATOM 10963 N N . LYS A 1 47 ? 41.591 -17.059 -19.612 1.00 0.00 61 LYS A N 8
ATOM 10964 C CA . LYS A 1 47 ? 40.250 -16.463 -19.651 1.00 0.00 61 LYS A CA 8
ATOM 10965 C C . LYS A 1 47 ? 40.206 -15.017 -19.139 1.00 0.00 61 LYS A C 8
ATOM 10966 O O . LYS A 1 47 ? 41.173 -14.516 -18.575 1.00 0.00 61 LYS A O 8
ATOM 10985 N N . GLY A 1 48 ? 39.056 -14.378 -19.341 1.00 0.00 62 GLY A N 8
ATOM 10986 C CA . GLY A 1 48 ? 38.744 -13.051 -18.830 1.00 0.00 62 GLY A CA 8
ATOM 10987 C C . GLY A 1 48 ? 37.365 -12.929 -18.181 1.00 0.00 62 GLY A C 8
ATOM 10988 O O . GLY A 1 48 ? 37.125 -11.916 -17.528 1.00 0.00 62 GLY A O 8
ATOM 10992 N N . TYR A 1 49 ? 36.487 -13.940 -18.278 1.00 0.00 63 TYR A N 8
ATOM 10993 C CA . TYR A 1 49 ? 35.189 -13.959 -17.613 1.00 0.00 63 TYR A CA 8
ATOM 10994 C C . TYR A 1 49 ? 34.858 -15.393 -17.142 1.00 0.00 63 TYR A C 8
ATOM 10995 O O . TYR A 1 49 ? 35.433 -16.352 -17.658 1.00 0.00 63 TYR A O 8
ATOM 11013 N N . ILE A 1 50 ? 33.916 -15.558 -16.207 1.00 0.00 64 ILE A N 8
ATOM 11014 C CA . ILE A 1 50 ? 33.320 -16.858 -15.801 1.00 0.00 64 ILE A CA 8
ATOM 11015 C C . ILE A 1 50 ? 31.791 -16.834 -15.934 1.00 0.00 64 ILE A C 8
ATOM 11016 O O . ILE A 1 50 ? 31.196 -15.759 -15.912 1.00 0.00 64 ILE A O 8
ATOM 11032 N N . PHE A 1 51 ? 31.152 -18.012 -15.981 1.00 0.00 65 PHE A N 8
ATOM 11033 C CA . PHE A 1 51 ? 29.708 -18.203 -16.096 1.00 0.00 65 PHE A CA 8
ATOM 11034 C C . PHE A 1 51 ? 29.226 -19.264 -15.089 1.00 0.00 65 PHE A C 8
ATOM 11035 O O . PHE A 1 51 ? 29.639 -20.420 -15.147 1.00 0.00 65 PHE A O 8
ATOM 11052 N N . LEU A 1 52 ? 28.338 -18.871 -14.168 1.00 0.00 66 LEU A N 8
ATOM 11053 C CA . LEU A 1 52 ? 27.717 -19.733 -13.161 1.00 0.00 66 LEU A CA 8
ATOM 11054 C C . LEU A 1 52 ? 26.190 -19.664 -13.271 1.00 0.00 66 LEU A C 8
ATOM 11055 O O . LEU A 1 52 ? 25.620 -18.609 -13.535 1.00 0.00 66 LEU A O 8
ATOM 11071 N N . GLU A 1 53 ? 25.503 -20.765 -12.976 1.00 0.00 67 GLU A N 8
ATOM 11072 C CA . GLU A 1 53 ? 24.047 -20.807 -12.938 1.00 0.00 67 GLU A CA 8
ATOM 11073 C C . GLU A 1 53 ? 23.567 -21.480 -11.641 1.00 0.00 67 GLU A C 8
ATOM 11074 O O . GLU A 1 53 ? 24.086 -22.511 -11.196 1.00 0.00 67 GLU A O 8
ATOM 11086 N N . TYR A 1 54 ? 22.553 -20.865 -11.027 1.00 0.00 68 TYR A N 8
ATOM 11087 C CA . TYR A 1 54 ? 21.881 -21.370 -9.841 1.00 0.00 68 TYR A CA 8
ATOM 11088 C C . TYR A 1 54 ? 20.607 -22.139 -10.200 1.00 0.00 68 TYR A C 8
ATOM 11089 O O . TYR A 1 54 ? 20.032 -21.998 -11.274 1.00 0.00 68 TYR A O 8
ATOM 11107 N N . ALA A 1 55 ? 20.124 -22.911 -9.224 1.00 0.00 69 ALA A N 8
ATOM 11108 C CA . ALA A 1 55 ? 18.893 -23.693 -9.319 1.00 0.00 69 ALA A CA 8
ATOM 11109 C C . ALA A 1 55 ? 17.618 -22.828 -9.205 1.00 0.00 69 ALA A C 8
ATOM 11110 O O . ALA A 1 55 ? 16.531 -23.341 -9.437 1.00 0.00 69 ALA A O 8
ATOM 11117 N N . SER A 1 56 ? 17.753 -21.534 -8.856 1.00 0.00 70 SER A N 8
ATOM 11118 C CA . SER A 1 56 ? 16.654 -20.581 -8.651 1.00 0.00 70 SER A CA 8
ATOM 11119 C C . SER A 1 56 ? 17.069 -19.116 -8.896 1.00 0.00 70 SER A C 8
ATOM 11120 O O . SER A 1 56 ? 18.221 -18.756 -8.631 1.00 0.00 70 SER A O 8
ATOM 11128 N N . PRO A 1 57 ? 16.125 -18.238 -9.303 1.00 0.00 71 PRO A N 8
ATOM 11129 C CA . PRO A 1 57 ? 16.385 -16.824 -9.565 1.00 0.00 71 PRO A CA 8
ATOM 11130 C C . PRO A 1 57 ? 16.821 -16.096 -8.294 1.00 0.00 71 PRO A C 8
ATOM 11131 O O . PRO A 1 57 ? 17.837 -15.405 -8.298 1.00 0.00 71 PRO A O 8
ATOM 11142 N N . ALA A 1 58 ? 16.114 -16.341 -7.182 1.00 0.00 72 ALA A N 8
ATOM 11143 C CA . ALA A 1 58 ? 16.386 -15.798 -5.852 1.00 0.00 72 ALA A CA 8
ATOM 11144 C C . ALA A 1 58 ? 17.824 -16.050 -5.369 1.00 0.00 72 ALA A C 8
ATOM 11145 O O . ALA A 1 58 ? 18.298 -15.315 -4.513 1.00 0.00 72 ALA A O 8
ATOM 11152 N N . HIS A 1 59 ? 18.538 -17.046 -5.914 1.00 0.00 73 HIS A N 8
ATOM 11153 C CA . HIS A 1 59 ? 19.945 -17.299 -5.576 1.00 0.00 73 HIS A CA 8
ATOM 11154 C C . HIS A 1 59 ? 20.864 -16.406 -6.424 1.00 0.00 73 HIS A C 8
ATOM 11155 O O . HIS A 1 59 ? 21.723 -15.726 -5.872 1.00 0.00 73 HIS A O 8
ATOM 11170 N N . ALA A 1 60 ? 20.652 -16.370 -7.747 1.00 0.00 74 ALA A N 8
ATOM 11171 C CA . ALA A 1 60 ? 21.404 -15.538 -8.686 1.00 0.00 74 ALA A CA 8
ATOM 11172 C C . ALA A 1 60 ? 21.266 -14.044 -8.357 1.00 0.00 74 ALA A C 8
ATOM 11173 O O . ALA A 1 60 ? 22.272 -13.370 -8.135 1.00 0.00 74 ALA A O 8
ATOM 11180 N N . VAL A 1 61 ? 20.022 -13.548 -8.279 1.00 0.00 75 VAL A N 8
ATOM 11181 C CA . VAL A 1 61 ? 19.720 -12.127 -8.051 1.00 0.00 75 VAL A CA 8
ATOM 11182 C C . VAL A 1 61 ? 20.282 -11.630 -6.711 1.00 0.00 75 VAL A C 8
ATOM 11183 O O . VAL A 1 61 ? 20.691 -10.480 -6.605 1.00 0.00 75 VAL A O 8
ATOM 11196 N N . ASP A 1 62 ? 20.351 -12.511 -5.710 1.00 0.00 76 ASP A N 8
ATOM 11197 C CA . ASP A 1 62 ? 20.963 -12.246 -4.418 1.00 0.00 76 ASP A CA 8
ATOM 11198 C C . ASP A 1 62 ? 22.495 -12.282 -4.521 1.00 0.00 76 ASP A C 8
ATOM 11199 O O . ASP A 1 62 ? 23.137 -11.296 -4.175 1.00 0.00 76 ASP A O 8
ATOM 11208 N N . ALA A 1 63 ? 23.090 -13.374 -5.014 1.00 0.00 77 ALA A N 8
ATOM 11209 C CA . ALA A 1 63 ? 24.535 -13.560 -5.110 1.00 0.00 77 ALA A CA 8
ATOM 11210 C C . ALA A 1 63 ? 25.230 -12.409 -5.842 1.00 0.00 77 ALA A C 8
ATOM 11211 O O . ALA A 1 63 ? 26.263 -11.922 -5.383 1.00 0.00 77 ALA A O 8
ATOM 11218 N N . VAL A 1 64 ? 24.650 -11.937 -6.950 1.00 0.00 78 VAL A N 8
ATOM 11219 C CA . VAL A 1 64 ? 25.147 -10.779 -7.704 1.00 0.00 78 VAL A CA 8
ATOM 11220 C C . VAL A 1 64 ? 25.271 -9.542 -6.814 1.00 0.00 78 VAL A C 8
ATOM 11221 O O . VAL A 1 64 ? 26.331 -8.930 -6.787 1.00 0.00 78 VAL A O 8
ATOM 11234 N N . LYS A 1 65 ? 24.223 -9.224 -6.039 1.00 0.00 79 LYS A N 8
ATOM 11235 C CA . LYS A 1 65 ? 24.137 -8.094 -5.096 1.00 0.00 79 LYS A CA 8
ATOM 11236 C C . LYS A 1 65 ? 24.900 -8.309 -3.775 1.00 0.00 79 LYS A C 8
ATOM 11237 O O . LYS A 1 65 ? 24.870 -7.439 -2.908 1.00 0.00 79 LYS A O 8
ATOM 11256 N N . ASN A 1 66 ? 25.602 -9.437 -3.620 1.00 0.00 80 ASN A N 8
ATOM 11257 C CA . ASN A 1 66 ? 26.406 -9.735 -2.437 1.00 0.00 80 ASN A CA 8
ATOM 11258 C C . ASN A 1 66 ? 27.895 -9.883 -2.767 1.00 0.00 80 ASN A C 8
ATOM 11259 O O . ASN A 1 66 ? 28.727 -9.309 -2.076 1.00 0.00 80 ASN A O 8
ATOM 11270 N N . ALA A 1 67 ? 28.239 -10.621 -3.822 1.00 0.00 81 ALA A N 8
ATOM 11271 C CA . ALA A 1 67 ? 29.617 -10.864 -4.235 1.00 0.00 81 ALA A CA 8
ATOM 11272 C C . ALA A 1 67 ? 30.119 -9.863 -5.299 1.00 0.00 81 ALA A C 8
ATOM 11273 O O . ALA A 1 67 ? 31.030 -10.206 -6.047 1.00 0.00 81 ALA A O 8
ATOM 11280 N N . ASP A 1 68 ? 29.517 -8.666 -5.399 1.00 0.00 82 ASP A N 8
ATOM 11281 C CA . ASP A 1 68 ? 29.852 -7.556 -6.310 1.00 0.00 82 ASP A CA 8
ATOM 11282 C C . ASP A 1 68 ? 31.358 -7.190 -6.322 1.00 0.00 82 ASP A C 8
ATOM 11283 O O . ASP A 1 68 ? 31.786 -6.237 -5.678 1.00 0.00 82 ASP A O 8
ATOM 11292 N N . GLY A 1 69 ? 32.168 -7.949 -7.072 1.00 0.00 83 GLY A N 8
ATOM 11293 C CA . GLY A 1 69 ? 33.618 -7.778 -7.205 1.00 0.00 83 GLY A CA 8
ATOM 11294 C C . GLY A 1 69 ? 34.380 -8.480 -6.075 1.00 0.00 83 GLY A C 8
ATOM 11295 O O . GLY A 1 69 ? 34.409 -8.017 -4.935 1.00 0.00 83 GLY A O 8
ATOM 11299 N N . TYR A 1 70 ? 35.025 -9.610 -6.391 1.00 0.00 84 TYR A N 8
ATOM 11300 C CA . TYR A 1 70 ? 35.866 -10.356 -5.444 1.00 0.00 84 TYR A CA 8
ATOM 11301 C C . TYR A 1 70 ? 37.141 -9.580 -5.071 1.00 0.00 84 TYR A C 8
ATOM 11302 O O . TYR A 1 70 ? 37.599 -8.704 -5.806 1.00 0.00 84 TYR A O 8
ATOM 11320 N N . LYS A 1 71 ? 37.776 -9.964 -3.953 1.00 0.00 85 LYS A N 8
ATOM 11321 C CA . LYS A 1 71 ? 38.894 -9.235 -3.323 1.00 0.00 85 LYS A CA 8
ATOM 11322 C C . LYS A 1 71 ? 40.213 -10.027 -3.281 1.00 0.00 85 LYS A C 8
ATOM 11323 O O . LYS A 1 71 ? 40.857 -10.091 -2.239 1.00 0.00 85 LYS A O 8
ATOM 11342 N N . LEU A 1 72 ? 40.594 -10.601 -4.435 1.00 0.00 86 LEU A N 8
ATOM 11343 C CA . LEU A 1 72 ? 41.688 -11.552 -4.661 1.00 0.00 86 LEU A CA 8
ATOM 11344 C C . LEU A 1 72 ? 42.937 -11.233 -3.825 1.00 0.00 86 LEU A C 8
ATOM 11345 O O . LEU A 1 72 ? 43.345 -12.080 -3.034 1.00 0.00 86 LEU A O 8
ATOM 11361 N N . ASP A 1 73 ? 43.516 -10.042 -4.064 1.00 0.00 87 ASP A N 8
ATOM 11362 C CA . ASP A 1 73 ? 44.740 -9.456 -3.499 1.00 0.00 87 ASP A CA 8
ATOM 11363 C C . ASP A 1 73 ? 45.242 -8.276 -4.362 1.00 0.00 87 ASP A C 8
ATOM 11364 O O . ASP A 1 73 ? 45.538 -7.207 -3.839 1.00 0.00 87 ASP A O 8
ATOM 11373 N N . LYS A 1 74 ? 45.357 -8.461 -5.684 1.00 0.00 88 LYS A N 8
ATOM 11374 C CA . LYS A 1 74 ? 45.862 -7.424 -6.610 1.00 0.00 88 LYS A CA 8
ATOM 11375 C C . LYS A 1 74 ? 44.856 -6.277 -6.809 1.00 0.00 88 LYS A C 8
ATOM 11376 O O . LYS A 1 74 ? 43.677 -6.407 -6.491 1.00 0.00 88 LYS A O 8
ATOM 11395 N N . GLN A 1 75 ? 45.325 -5.162 -7.391 1.00 0.00 89 GLN A N 8
ATOM 11396 C CA . GLN A 1 75 ? 44.552 -3.927 -7.613 1.00 0.00 89 GLN A CA 8
ATOM 11397 C C . GLN A 1 75 ? 43.347 -4.173 -8.532 1.00 0.00 89 GLN A C 8
ATOM 11398 O O . GLN A 1 75 ? 42.251 -3.686 -8.274 1.00 0.00 89 GLN A O 8
ATOM 11412 N N . HIS A 1 76 ? 43.547 -4.950 -9.612 1.00 0.00 90 HIS A N 8
ATOM 11413 C CA . HIS A 1 76 ? 42.566 -5.287 -10.657 1.00 0.00 90 HIS A CA 8
ATOM 11414 C C . HIS A 1 76 ? 41.391 -6.078 -10.068 1.00 0.00 90 HIS A C 8
ATOM 11415 O O . HIS A 1 76 ? 41.525 -7.271 -9.808 1.00 0.00 90 HIS A O 8
ATOM 11430 N N . THR A 1 77 ? 40.254 -5.411 -9.851 1.00 0.00 91 THR A N 8
ATOM 11431 C CA . THR A 1 77 ? 39.041 -6.018 -9.284 1.00 0.00 91 THR A CA 8
ATOM 11432 C C . THR A 1 77 ? 38.101 -6.575 -10.368 1.00 0.00 91 THR A C 8
ATOM 11433 O O . THR A 1 77 ? 38.066 -6.127 -11.520 1.00 0.00 91 THR A O 8
ATOM 11444 N N . PHE A 1 78 ? 37.309 -7.561 -9.955 1.00 0.00 92 PHE A N 8
ATOM 11445 C CA . PHE A 1 78 ? 36.335 -8.293 -10.762 1.00 0.00 92 PHE A CA 8
ATOM 11446 C C . PHE A 1 78 ? 34.976 -7.575 -10.797 1.00 0.00 92 PHE A C 8
ATOM 11447 O O . PHE A 1 78 ? 34.730 -6.650 -10.020 1.00 0.00 92 PHE A O 8
ATOM 11464 N N . ARG A 1 79 ? 34.069 -8.021 -11.680 1.00 0.00 93 ARG A N 8
ATOM 11465 C CA . ARG A 1 79 ? 32.729 -7.419 -11.858 1.00 0.00 93 ARG A CA 8
ATOM 11466 C C . ARG A 1 79 ? 31.620 -8.470 -11.965 1.00 0.00 93 ARG A C 8
ATOM 11467 O O . ARG A 1 79 ? 31.279 -8.898 -13.069 1.00 0.00 93 ARG A O 8
ATOM 11488 N N . VAL A 1 80 ? 31.073 -8.874 -10.809 1.00 0.00 94 VAL A N 8
ATOM 11489 C CA . VAL A 1 80 ? 29.978 -9.856 -10.711 1.00 0.00 94 VAL A CA 8
ATOM 11490 C C . VAL A 1 80 ? 28.639 -9.225 -11.106 1.00 0.00 94 VAL A C 8
ATOM 11491 O O . VAL A 1 80 ? 28.178 -8.312 -10.437 1.00 0.00 94 VAL A O 8
ATOM 11504 N N . ASN A 1 81 ? 28.015 -9.704 -12.186 1.00 0.00 95 ASN A N 8
ATOM 11505 C CA . ASN A 1 81 ? 26.730 -9.216 -12.706 1.00 0.00 95 ASN A CA 8
ATOM 11506 C C . ASN A 1 81 ? 25.839 -10.384 -13.197 1.00 0.00 95 ASN A C 8
ATOM 11507 O O . ASN A 1 81 ? 26.244 -11.547 -13.168 1.00 0.00 95 ASN A O 8
ATOM 11518 N N . ASP B 2 1 ? 38.568 -20.577 0.240 1.00 0.00 45 ASP B N 8
ATOM 11519 C CA . ASP B 2 1 ? 38.543 -22.045 0.185 1.00 0.00 45 ASP B CA 8
ATOM 11520 C C . ASP B 2 1 ? 37.968 -22.715 1.435 1.00 0.00 45 ASP B C 8
ATOM 11521 O O . ASP B 2 1 ? 37.442 -23.814 1.321 1.00 0.00 45 ASP B O 8
ATOM 11530 N N . GLU B 2 2 ? 38.095 -22.072 2.598 1.00 0.00 46 GLU B N 8
ATOM 11531 C CA . GLU B 2 2 ? 37.690 -22.511 3.953 1.00 0.00 46 GLU B CA 8
ATOM 11532 C C . GLU B 2 2 ? 38.272 -21.588 5.034 1.00 0.00 46 GLU B C 8
ATOM 11533 O O . GLU B 2 2 ? 37.575 -21.249 5.985 1.00 0.00 46 GLU B O 8
ATOM 11545 N N . ASP B 2 3 ? 39.545 -21.212 4.890 1.00 0.00 47 ASP B N 8
ATOM 11546 C CA . ASP B 2 3 ? 40.290 -20.383 5.834 1.00 0.00 47 ASP B CA 8
ATOM 11547 C C . ASP B 2 3 ? 40.926 -19.173 5.117 1.00 0.00 47 ASP B C 8
ATOM 11548 O O . ASP B 2 3 ? 40.609 -18.914 3.959 1.00 0.00 47 ASP B O 8
ATOM 11557 N N . VAL B 2 4 ? 41.813 -18.435 5.801 1.00 0.00 48 VAL B N 8
ATOM 11558 C CA . VAL B 2 4 ? 42.529 -17.250 5.283 1.00 0.00 48 VAL B CA 8
ATOM 11559 C C . VAL B 2 4 ? 41.562 -16.066 5.089 1.00 0.00 48 VAL B C 8
ATOM 11560 O O . VAL B 2 4 ? 41.618 -15.323 4.109 1.00 0.00 48 VAL B O 8
ATOM 11573 N N . LYS B 2 5 ? 40.688 -15.850 6.084 1.00 0.00 49 LYS B N 8
ATOM 11574 C CA . LYS B 2 5 ? 39.639 -14.814 6.078 1.00 0.00 49 LYS B CA 8
ATOM 11575 C C . LYS B 2 5 ? 38.750 -14.991 4.832 1.00 0.00 49 LYS B C 8
ATOM 11576 O O . LYS B 2 5 ? 38.535 -16.107 4.369 1.00 0.00 49 LYS B O 8
ATOM 11595 N N . ASP B 2 6 ? 38.239 -13.882 4.294 1.00 0.00 50 ASP B N 8
ATOM 11596 C CA . ASP B 2 6 ? 37.366 -13.830 3.133 1.00 0.00 50 ASP B CA 8
ATOM 11597 C C . ASP B 2 6 ? 38.110 -13.171 1.957 1.00 0.00 50 ASP B C 8
ATOM 11598 O O . ASP B 2 6 ? 37.669 -12.152 1.436 1.00 0.00 50 ASP B O 8
ATOM 11607 N N . ASN B 2 7 ? 39.239 -13.743 1.510 1.00 0.00 51 ASN B N 8
ATOM 11608 C CA . ASN B 2 7 ? 40.009 -13.219 0.359 1.00 0.00 51 ASN B CA 8
ATOM 11609 C C . ASN B 2 7 ? 39.250 -13.236 -0.993 1.00 0.00 51 ASN B C 8
ATOM 11610 O O . ASN B 2 7 ? 39.780 -12.824 -2.023 1.00 0.00 51 ASN B O 8
ATOM 11621 N N . TRP B 2 8 ? 38.009 -13.721 -0.987 1.00 0.00 52 TRP B N 8
ATOM 11622 C CA . TRP B 2 8 ? 37.102 -13.772 -2.125 1.00 0.00 52 TRP B CA 8
ATOM 11623 C C . TRP B 2 8 ? 35.651 -13.356 -1.778 1.00 0.00 52 TRP B C 8
ATOM 11624 O O . TRP B 2 8 ? 34.892 -13.044 -2.692 1.00 0.00 52 TRP B O 8
ATOM 11645 N N . ASP B 2 9 ? 35.259 -13.282 -0.493 1.00 0.00 53 ASP B N 8
ATOM 11646 C CA . ASP B 2 9 ? 33.862 -13.122 -0.063 1.00 0.00 53 ASP B CA 8
ATOM 11647 C C . ASP B 2 9 ? 33.600 -11.680 0.389 1.00 0.00 53 ASP B C 8
ATOM 11648 O O . ASP B 2 9 ? 34.131 -11.229 1.397 1.00 0.00 53 ASP B O 8
ATOM 11657 N N . ASP B 2 10 ? 32.800 -10.947 -0.383 1.00 0.00 54 ASP B N 8
ATOM 11658 C CA . ASP B 2 10 ? 32.361 -9.607 -0.041 1.00 0.00 54 ASP B CA 8
ATOM 11659 C C . ASP B 2 10 ? 31.026 -9.632 0.717 1.00 0.00 54 ASP B C 8
ATOM 11660 O O . ASP B 2 10 ? 30.216 -10.546 0.571 1.00 0.00 54 ASP B O 8
ATOM 11669 N N . ASP B 2 11 ? 30.830 -8.602 1.540 1.00 0.00 55 ASP B N 8
ATOM 11670 C CA . ASP B 2 11 ? 29.613 -8.262 2.263 1.00 0.00 55 ASP B CA 8
ATOM 11671 C C . ASP B 2 11 ? 29.705 -6.801 2.743 1.00 0.00 55 ASP B C 8
ATOM 11672 O O . ASP B 2 11 ? 30.804 -6.274 2.893 1.00 0.00 55 ASP B O 8
ATOM 11681 N N . ASP A 1 1 ? 16.924 -14.695 -15.170 1.00 0.00 15 ASP A N 9
ATOM 11682 C CA . ASP A 1 1 ? 16.872 -14.269 -13.756 1.00 0.00 15 ASP A CA 9
ATOM 11683 C C . ASP A 1 1 ? 17.446 -15.257 -12.712 1.00 0.00 15 ASP A C 9
ATOM 11684 O O . ASP A 1 1 ? 17.336 -15.011 -11.522 1.00 0.00 15 ASP A O 9
ATOM 11693 N N . SER A 1 2 ? 18.140 -16.322 -13.136 1.00 0.00 16 SER A N 9
ATOM 11694 C CA . SER A 1 2 ? 18.600 -17.469 -12.326 1.00 0.00 16 SER A CA 9
ATOM 11695 C C . SER A 1 2 ? 20.125 -17.722 -12.405 1.00 0.00 16 SER A C 9
ATOM 11696 O O . SER A 1 2 ? 20.627 -18.712 -11.873 1.00 0.00 16 SER A O 9
ATOM 11704 N N . VAL A 1 3 ? 20.890 -16.835 -13.050 1.00 0.00 17 VAL A N 9
ATOM 11705 C CA . VAL A 1 3 ? 22.328 -17.027 -13.354 1.00 0.00 17 VAL A CA 9
ATOM 11706 C C . VAL A 1 3 ? 23.192 -15.824 -12.989 1.00 0.00 17 VAL A C 9
ATOM 11707 O O . VAL A 1 3 ? 22.680 -14.730 -12.792 1.00 0.00 17 VAL A O 9
ATOM 11720 N N . ILE A 1 4 ? 24.513 -16.016 -12.960 1.00 0.00 18 ILE A N 9
ATOM 11721 C CA . ILE A 1 4 ? 25.497 -14.971 -12.668 1.00 0.00 18 ILE A CA 9
ATOM 11722 C C . ILE A 1 4 ? 26.680 -15.050 -13.638 1.00 0.00 18 ILE A C 9
ATOM 11723 O O . ILE A 1 4 ? 27.013 -16.117 -14.162 1.00 0.00 18 ILE A O 9
ATOM 11739 N N . VAL A 1 5 ? 27.329 -13.905 -13.846 1.00 0.00 19 VAL A N 9
ATOM 11740 C CA . VAL A 1 5 ? 28.538 -13.737 -14.653 1.00 0.00 19 VAL A CA 9
ATOM 11741 C C . VAL A 1 5 ? 29.488 -12.807 -13.918 1.00 0.00 19 VAL A C 9
ATOM 11742 O O . VAL A 1 5 ? 29.059 -11.931 -13.167 1.00 0.00 19 VAL A O 9
ATOM 11755 N N . VAL A 1 6 ? 30.783 -12.995 -14.160 1.00 0.00 20 VAL A N 9
ATOM 11756 C CA . VAL A 1 6 ? 31.859 -12.181 -13.605 1.00 0.00 20 VAL A CA 9
ATOM 11757 C C . VAL A 1 6 ? 32.792 -11.773 -14.741 1.00 0.00 20 VAL A C 9
ATOM 11758 O O . VAL A 1 6 ? 32.923 -12.491 -15.734 1.00 0.00 20 VAL A O 9
ATOM 11771 N N . ASP A 1 7 ? 33.479 -10.650 -14.542 1.00 0.00 21 ASP A N 9
ATOM 11772 C CA . ASP A 1 7 ? 34.477 -10.089 -15.451 1.00 0.00 21 ASP A CA 9
ATOM 11773 C C . ASP A 1 7 ? 35.791 -9.802 -14.706 1.00 0.00 21 ASP A C 9
ATOM 11774 O O . ASP A 1 7 ? 35.821 -9.835 -13.475 1.00 0.00 21 ASP A O 9
ATOM 11783 N N . ASN A 1 8 ? 36.861 -9.489 -15.447 1.00 0.00 22 ASN A N 9
ATOM 11784 C CA . ASN A 1 8 ? 38.235 -9.295 -14.955 1.00 0.00 22 ASN A CA 9
ATOM 11785 C C . ASN A 1 8 ? 38.836 -10.526 -14.236 1.00 0.00 22 ASN A C 9
ATOM 11786 O O . ASN A 1 8 ? 39.651 -10.354 -13.332 1.00 0.00 22 ASN A O 9
ATOM 11797 N N . VAL A 1 9 ? 38.440 -11.757 -14.595 1.00 0.00 23 VAL A N 9
ATOM 11798 C CA . VAL A 1 9 ? 38.894 -13.017 -13.963 1.00 0.00 23 VAL A CA 9
ATOM 11799 C C . VAL A 1 9 ? 39.986 -13.725 -14.796 1.00 0.00 23 VAL A C 9
ATOM 11800 O O . VAL A 1 9 ? 39.670 -14.596 -15.609 1.00 0.00 23 VAL A O 9
ATOM 11813 N N . PRO A 1 10 ? 41.277 -13.351 -14.629 1.00 0.00 24 PRO A N 9
ATOM 11814 C CA . PRO A 1 10 ? 42.374 -14.026 -15.305 1.00 0.00 24 PRO A CA 9
ATOM 11815 C C . PRO A 1 10 ? 42.580 -15.437 -14.758 1.00 0.00 24 PRO A C 9
ATOM 11816 O O . PRO A 1 10 ? 42.165 -15.777 -13.650 1.00 0.00 24 PRO A O 9
ATOM 11827 N N . GLN A 1 11 ? 43.251 -16.262 -15.558 1.00 0.00 25 GLN A N 9
ATOM 11828 C CA . GLN A 1 11 ? 43.724 -17.585 -15.153 1.00 0.00 25 GLN A CA 9
ATOM 11829 C C . GLN A 1 11 ? 45.005 -17.468 -14.306 1.00 0.00 25 GLN A C 9
ATOM 11830 O O . GLN A 1 11 ? 45.621 -16.404 -14.244 1.00 0.00 25 GLN A O 9
ATOM 11844 N N . VAL A 1 12 ? 45.413 -18.567 -13.664 1.00 0.00 26 VAL A N 9
ATOM 11845 C CA . VAL A 1 12 ? 46.557 -18.649 -12.741 1.00 0.00 26 VAL A CA 9
ATOM 11846 C C . VAL A 1 12 ? 47.318 -19.961 -12.960 1.00 0.00 26 VAL A C 9
ATOM 11847 O O . VAL A 1 12 ? 46.833 -20.858 -13.645 1.00 0.00 26 VAL A O 9
ATOM 11860 N N . GLY A 1 13 ? 48.510 -20.079 -12.371 1.00 0.00 27 GLY A N 9
ATOM 11861 C CA . GLY A 1 13 ? 49.344 -21.277 -12.459 1.00 0.00 27 GLY A CA 9
ATOM 11862 C C . GLY A 1 13 ? 48.879 -22.441 -11.557 1.00 0.00 27 GLY A C 9
ATOM 11863 O O . GLY A 1 13 ? 47.814 -22.373 -10.930 1.00 0.00 27 GLY A O 9
ATOM 11867 N N . PRO A 1 14 ? 49.682 -23.523 -11.488 1.00 0.00 28 PRO A N 9
ATOM 11868 C CA . PRO A 1 14 ? 49.402 -24.676 -10.638 1.00 0.00 28 PRO A CA 9
ATOM 11869 C C . PRO A 1 14 ? 49.365 -24.282 -9.152 1.00 0.00 28 PRO A C 9
ATOM 11870 O O . PRO A 1 14 ? 49.673 -23.152 -8.776 1.00 0.00 28 PRO A O 9
ATOM 11881 N N . ASP A 1 15 ? 48.955 -25.225 -8.296 1.00 0.00 29 ASP A N 9
ATOM 11882 C CA . ASP A 1 15 ? 48.812 -25.071 -6.835 1.00 0.00 29 ASP A CA 9
ATOM 11883 C C . ASP A 1 15 ? 47.776 -24.010 -6.405 1.00 0.00 29 ASP A C 9
ATOM 11884 O O . ASP A 1 15 ? 47.620 -23.738 -5.218 1.00 0.00 29 ASP A O 9
ATOM 11893 N N . ARG A 1 16 ? 47.036 -23.444 -7.370 1.00 0.00 30 ARG A N 9
ATOM 11894 C CA . ARG A 1 16 ? 46.038 -22.380 -7.208 1.00 0.00 30 ARG A CA 9
ATOM 11895 C C . ARG A 1 16 ? 44.910 -22.405 -8.262 1.00 0.00 30 ARG A C 9
ATOM 11896 O O . ARG A 1 16 ? 43.795 -21.992 -7.943 1.00 0.00 30 ARG A O 9
ATOM 11917 N N . LEU A 1 17 ? 45.136 -22.953 -9.463 1.00 0.00 31 LEU A N 9
ATOM 11918 C CA . LEU A 1 17 ? 44.097 -23.121 -10.497 1.00 0.00 31 LEU A CA 9
ATOM 11919 C C . LEU A 1 17 ? 42.791 -23.781 -10.007 1.00 0.00 31 LEU A C 9
ATOM 11920 O O . LEU A 1 17 ? 41.705 -23.402 -10.435 1.00 0.00 31 LEU A O 9
ATOM 11936 N N . GLU A 1 18 ? 42.898 -24.746 -9.089 1.00 0.00 32 GLU A N 9
ATOM 11937 C CA . GLU A 1 18 ? 41.772 -25.465 -8.491 1.00 0.00 32 GLU A CA 9
ATOM 11938 C C . GLU A 1 18 ? 40.935 -24.480 -7.684 1.00 0.00 32 GLU A C 9
ATOM 11939 O O . GLU A 1 18 ? 39.740 -24.328 -7.946 1.00 0.00 32 GLU A O 9
ATOM 11951 N N . LYS A 1 19 ? 41.605 -23.771 -6.757 1.00 0.00 33 LYS A N 9
ATOM 11952 C CA . LYS A 1 19 ? 41.087 -22.681 -5.926 1.00 0.00 33 LYS A CA 9
ATOM 11953 C C . LYS A 1 19 ? 40.325 -21.672 -6.775 1.00 0.00 33 LYS A C 9
ATOM 11954 O O . LYS A 1 19 ? 39.266 -21.264 -6.331 1.00 0.00 33 LYS A O 9
ATOM 11973 N N . LEU A 1 20 ? 40.780 -21.350 -7.992 1.00 0.00 34 LEU A N 9
ATOM 11974 C CA . LEU A 1 20 ? 40.094 -20.436 -8.916 1.00 0.00 34 LEU A CA 9
ATOM 11975 C C . LEU A 1 20 ? 38.595 -20.780 -9.077 1.00 0.00 34 LEU A C 9
ATOM 11976 O O . LEU A 1 20 ? 37.755 -19.929 -8.811 1.00 0.00 34 LEU A O 9
ATOM 11992 N N . LYS A 1 21 ? 38.250 -22.020 -9.461 1.00 0.00 35 LYS A N 9
ATOM 11993 C CA . LYS A 1 21 ? 36.853 -22.488 -9.565 1.00 0.00 35 LYS A CA 9
ATOM 11994 C C . LYS A 1 21 ? 36.299 -22.982 -8.225 1.00 0.00 35 LYS A C 9
ATOM 11995 O O . LYS A 1 21 ? 35.092 -22.898 -7.994 1.00 0.00 35 LYS A O 9
ATOM 12014 N N . ASN A 1 22 ? 37.153 -23.466 -7.320 1.00 0.00 36 ASN A N 9
ATOM 12015 C CA . ASN A 1 22 ? 36.727 -23.895 -5.996 1.00 0.00 36 ASN A CA 9
ATOM 12016 C C . ASN A 1 22 ? 36.166 -22.727 -5.178 1.00 0.00 36 ASN A C 9
ATOM 12017 O O . ASN A 1 22 ? 35.033 -22.849 -4.729 1.00 0.00 36 ASN A O 9
ATOM 12028 N N . VAL A 1 23 ? 36.896 -21.607 -5.014 1.00 0.00 37 VAL A N 9
ATOM 12029 C CA . VAL A 1 23 ? 36.493 -20.431 -4.207 1.00 0.00 37 VAL A CA 9
ATOM 12030 C C . VAL A 1 23 ? 35.114 -19.909 -4.576 1.00 0.00 37 VAL A C 9
ATOM 12031 O O . VAL A 1 23 ? 34.391 -19.494 -3.677 1.00 0.00 37 VAL A O 9
ATOM 12044 N N . ILE A 1 24 ? 34.721 -20.028 -5.848 1.00 0.00 38 ILE A N 9
ATOM 12045 C CA . ILE A 1 24 ? 33.359 -19.787 -6.319 1.00 0.00 38 ILE A CA 9
ATOM 12046 C C . ILE A 1 24 ? 32.344 -20.563 -5.465 1.00 0.00 38 ILE A C 9
ATOM 12047 O O . ILE A 1 24 ? 31.428 -19.947 -4.928 1.00 0.00 38 ILE A O 9
ATOM 12063 N N . HIS A 1 25 ? 32.513 -21.875 -5.265 1.00 0.00 39 HIS A N 9
ATOM 12064 C CA . HIS A 1 25 ? 31.581 -22.678 -4.462 1.00 0.00 39 HIS A CA 9
ATOM 12065 C C . HIS A 1 25 ? 31.570 -22.248 -2.988 1.00 0.00 39 HIS A C 9
ATOM 12066 O O . HIS A 1 25 ? 30.495 -22.139 -2.408 1.00 0.00 39 HIS A O 9
ATOM 12081 N N . LYS A 1 26 ? 32.736 -21.946 -2.401 1.00 0.00 40 LYS A N 9
ATOM 12082 C CA . LYS A 1 26 ? 32.866 -21.514 -0.997 1.00 0.00 40 LYS A CA 9
ATOM 12083 C C . LYS A 1 26 ? 32.234 -20.138 -0.784 1.00 0.00 40 LYS A C 9
ATOM 12084 O O . LYS A 1 26 ? 31.373 -20.006 0.078 1.00 0.00 40 LYS A O 9
ATOM 12103 N N . ILE A 1 27 ? 32.584 -19.140 -1.603 1.00 0.00 41 ILE A N 9
ATOM 12104 C CA . ILE A 1 27 ? 32.017 -17.791 -1.490 1.00 0.00 41 ILE A CA 9
ATOM 12105 C C . ILE A 1 27 ? 30.513 -17.809 -1.702 1.00 0.00 41 ILE A C 9
ATOM 12106 O O . ILE A 1 27 ? 29.787 -17.176 -0.946 1.00 0.00 41 ILE A O 9
ATOM 12122 N N . PHE A 1 28 ? 30.033 -18.543 -2.708 1.00 0.00 42 PHE A N 9
ATOM 12123 C CA . PHE A 1 28 ? 28.615 -18.545 -3.027 1.00 0.00 42 PHE A CA 9
ATOM 12124 C C . PHE A 1 28 ? 27.783 -19.499 -2.150 1.00 0.00 42 PHE A C 9
ATOM 12125 O O . PHE A 1 28 ? 26.554 -19.433 -2.176 1.00 0.00 42 PHE A O 9
ATOM 12142 N N . SER A 1 29 ? 28.431 -20.308 -1.298 1.00 0.00 43 SER A N 9
ATOM 12143 C CA . SER A 1 29 ? 27.788 -21.236 -0.366 1.00 0.00 43 SER A CA 9
ATOM 12144 C C . SER A 1 29 ? 26.927 -20.533 0.697 1.00 0.00 43 SER A C 9
ATOM 12145 O O . SER A 1 29 ? 25.941 -21.115 1.142 1.00 0.00 43 SER A O 9
ATOM 12153 N N . LYS A 1 30 ? 27.253 -19.295 1.106 1.00 0.00 44 LYS A N 9
ATOM 12154 C CA . LYS A 1 30 ? 26.438 -18.548 2.086 1.00 0.00 44 LYS A CA 9
ATOM 12155 C C . LYS A 1 30 ? 25.044 -18.187 1.554 1.00 0.00 44 LYS A C 9
ATOM 12156 O O . LYS A 1 30 ? 24.138 -17.990 2.355 1.00 0.00 44 LYS A O 9
ATOM 12175 N N . PHE A 1 31 ? 24.866 -18.127 0.229 1.00 0.00 45 PHE A N 9
ATOM 12176 C CA . PHE A 1 31 ? 23.591 -17.800 -0.426 1.00 0.00 45 PHE A CA 9
ATOM 12177 C C . PHE A 1 31 ? 22.800 -19.048 -0.865 1.00 0.00 45 PHE A C 9
ATOM 12178 O O . PHE A 1 31 ? 21.642 -18.928 -1.263 1.00 0.00 45 PHE A O 9
ATOM 12195 N N . GLY A 1 32 ? 23.406 -20.245 -0.810 1.00 0.00 46 GLY A N 9
ATOM 12196 C CA . GLY A 1 32 ? 22.786 -21.502 -1.224 1.00 0.00 46 GLY A CA 9
ATOM 12197 C C . GLY A 1 32 ? 23.803 -22.511 -1.761 1.00 0.00 46 GLY A C 9
ATOM 12198 O O . GLY A 1 32 ? 24.875 -22.694 -1.193 1.00 0.00 46 GLY A O 9
ATOM 12202 N N . LYS A 1 33 ? 23.452 -23.196 -2.854 1.00 0.00 47 LYS A N 9
ATOM 12203 C CA . LYS A 1 33 ? 24.310 -24.159 -3.543 1.00 0.00 47 LYS A CA 9
ATOM 12204 C C . LYS A 1 33 ? 24.216 -23.924 -5.050 1.00 0.00 47 LYS A C 9
ATOM 12205 O O . LYS A 1 33 ? 23.132 -23.673 -5.580 1.00 0.00 47 LYS A O 9
ATOM 12224 N N . ILE A 1 34 ? 25.364 -23.982 -5.725 1.00 0.00 48 ILE A N 9
ATOM 12225 C CA . ILE A 1 34 ? 25.476 -23.802 -7.171 1.00 0.00 48 ILE A CA 9
ATOM 12226 C C . ILE A 1 34 ? 25.468 -25.178 -7.839 1.00 0.00 48 ILE A C 9
ATOM 12227 O O . ILE A 1 34 ? 26.250 -26.049 -7.457 1.00 0.00 48 ILE A O 9
ATOM 12243 N N . THR A 1 35 ? 24.587 -25.355 -8.831 1.00 0.00 49 THR A N 9
ATOM 12244 C CA . THR A 1 35 ? 24.439 -26.594 -9.612 1.00 0.00 49 THR A CA 9
ATOM 12245 C C . THR A 1 35 ? 25.210 -26.587 -10.947 1.00 0.00 49 THR A C 9
ATOM 12246 O O . THR A 1 35 ? 25.672 -27.643 -11.372 1.00 0.00 49 THR A O 9
ATOM 12257 N N . ASN A 1 36 ? 25.422 -25.424 -11.579 1.00 0.00 50 ASN A N 9
ATOM 12258 C CA . ASN A 1 36 ? 26.170 -25.285 -12.834 1.00 0.00 50 ASN A CA 9
ATOM 12259 C C . ASN A 1 36 ? 27.491 -24.532 -12.623 1.00 0.00 50 ASN A C 9
ATOM 12260 O O . ASN A 1 36 ? 27.594 -23.725 -11.706 1.00 0.00 50 ASN A O 9
ATOM 12271 N N . ASP A 1 37 ? 28.469 -24.702 -13.518 1.00 0.00 51 ASP A N 9
ATOM 12272 C CA . ASP A 1 37 ? 29.719 -23.938 -13.513 1.00 0.00 51 ASP A CA 9
ATOM 12273 C C . ASP A 1 37 ? 30.446 -24.049 -14.865 1.00 0.00 51 ASP A C 9
ATOM 12274 O O . ASP A 1 37 ? 30.720 -25.153 -15.324 1.00 0.00 51 ASP A O 9
ATOM 12283 N N . PHE A 1 38 ? 30.769 -22.913 -15.499 1.00 0.00 52 PHE A N 9
ATOM 12284 C CA . PHE A 1 38 ? 31.441 -22.871 -16.799 1.00 0.00 52 PHE A CA 9
ATOM 12285 C C . PHE A 1 38 ? 32.586 -21.854 -16.816 1.00 0.00 52 PHE A C 9
ATOM 12286 O O . PHE A 1 38 ? 32.404 -20.672 -16.506 1.00 0.00 52 PHE A O 9
ATOM 12303 N N . TYR A 1 39 ? 33.763 -22.342 -17.217 1.00 0.00 53 TYR A N 9
ATOM 12304 C CA . TYR A 1 39 ? 35.036 -21.630 -17.293 1.00 0.00 53 TYR A CA 9
ATOM 12305 C C . TYR A 1 39 ? 35.539 -21.660 -18.750 1.00 0.00 53 TYR A C 9
ATOM 12306 O O . TYR A 1 39 ? 36.268 -22.582 -19.115 1.00 0.00 53 TYR A O 9
ATOM 12324 N N . PRO A 1 40 ? 35.119 -20.706 -19.607 1.00 0.00 54 PRO A N 9
ATOM 12325 C CA . PRO A 1 40 ? 35.608 -20.595 -20.985 1.00 0.00 54 PRO A CA 9
ATOM 12326 C C . PRO A 1 40 ? 37.072 -20.125 -21.015 1.00 0.00 54 PRO A C 9
ATOM 12327 O O . PRO A 1 40 ? 37.621 -19.747 -19.984 1.00 0.00 54 PRO A O 9
ATOM 12338 N N . GLU A 1 41 ? 37.692 -20.115 -22.199 1.00 0.00 55 GLU A N 9
ATOM 12339 C CA . GLU A 1 41 ? 39.052 -19.613 -22.448 1.00 0.00 55 GLU A CA 9
ATOM 12340 C C . GLU A 1 41 ? 39.159 -18.960 -23.834 1.00 0.00 55 GLU A C 9
ATOM 12341 O O . GLU A 1 41 ? 38.237 -19.030 -24.645 1.00 0.00 55 GLU A O 9
ATOM 12353 N N . GLU A 1 42 ? 40.309 -18.339 -24.108 1.00 0.00 56 GLU A N 9
ATOM 12354 C CA . GLU A 1 42 ? 40.648 -17.700 -25.382 1.00 0.00 56 GLU A CA 9
ATOM 12355 C C . GLU A 1 42 ? 41.795 -18.468 -26.043 1.00 0.00 56 GLU A C 9
ATOM 12356 O O . GLU A 1 42 ? 42.905 -18.469 -25.528 1.00 0.00 56 GLU A O 9
ATOM 12368 N N . ASP A 1 43 ? 41.520 -19.181 -27.141 1.00 0.00 57 ASP A N 9
ATOM 12369 C CA . ASP A 1 43 ? 42.511 -19.954 -27.911 1.00 0.00 57 ASP A CA 9
ATOM 12370 C C . ASP A 1 43 ? 43.342 -20.955 -27.065 1.00 0.00 57 ASP A C 9
ATOM 12371 O O . ASP A 1 43 ? 44.477 -21.272 -27.409 1.00 0.00 57 ASP A O 9
ATOM 12380 N N . GLY A 1 44 ? 42.800 -21.442 -25.938 1.00 0.00 58 GLY A N 9
ATOM 12381 C CA . GLY A 1 44 ? 43.518 -22.315 -24.998 1.00 0.00 58 GLY A CA 9
ATOM 12382 C C . GLY A 1 44 ? 44.418 -21.559 -24.007 1.00 0.00 58 GLY A C 9
ATOM 12383 O O . GLY A 1 44 ? 45.253 -22.182 -23.354 1.00 0.00 58 GLY A O 9
ATOM 12387 N N . LYS A 1 45 ? 44.282 -20.229 -23.909 1.00 0.00 59 LYS A N 9
ATOM 12388 C CA . LYS A 1 45 ? 45.057 -19.314 -23.064 1.00 0.00 59 LYS A CA 9
ATOM 12389 C C . LYS A 1 45 ? 44.163 -18.727 -21.961 1.00 0.00 59 LYS A C 9
ATOM 12390 O O . LYS A 1 45 ? 42.980 -19.046 -21.852 1.00 0.00 59 LYS A O 9
ATOM 12409 N N . THR A 1 46 ? 44.748 -17.871 -21.123 1.00 0.00 60 THR A N 9
ATOM 12410 C CA . THR A 1 46 ? 44.131 -17.270 -19.941 1.00 0.00 60 THR A CA 9
ATOM 12411 C C . THR A 1 46 ? 42.806 -16.549 -20.240 1.00 0.00 60 THR A C 9
ATOM 12412 O O . THR A 1 46 ? 42.768 -15.600 -21.015 1.00 0.00 60 THR A O 9
ATOM 12423 N N . LYS A 1 47 ? 41.709 -17.008 -19.621 1.00 0.00 61 LYS A N 9
ATOM 12424 C CA . LYS A 1 47 ? 40.383 -16.380 -19.707 1.00 0.00 61 LYS A CA 9
ATOM 12425 C C . LYS A 1 47 ? 40.313 -15.004 -19.024 1.00 0.00 61 LYS A C 9
ATOM 12426 O O . LYS A 1 47 ? 41.273 -14.543 -18.413 1.00 0.00 61 LYS A O 9
ATOM 12445 N N . GLY A 1 48 ? 39.136 -14.382 -19.109 1.00 0.00 62 GLY A N 9
ATOM 12446 C CA . GLY A 1 48 ? 38.772 -13.147 -18.405 1.00 0.00 62 GLY A CA 9
ATOM 12447 C C . GLY A 1 48 ? 37.346 -13.105 -17.834 1.00 0.00 62 GLY A C 9
ATOM 12448 O O . GLY A 1 48 ? 37.011 -12.134 -17.163 1.00 0.00 62 GLY A O 9
ATOM 12452 N N . TYR A 1 49 ? 36.506 -14.118 -18.085 1.00 0.00 63 TYR A N 9
ATOM 12453 C CA . TYR A 1 49 ? 35.087 -14.171 -17.698 1.00 0.00 63 TYR A CA 9
ATOM 12454 C C . TYR A 1 49 ? 34.697 -15.621 -17.358 1.00 0.00 63 TYR A C 9
ATOM 12455 O O . TYR A 1 49 ? 35.345 -16.554 -17.824 1.00 0.00 63 TYR A O 9
ATOM 12473 N N . ILE A 1 50 ? 33.649 -15.812 -16.546 1.00 0.00 64 ILE A N 9
ATOM 12474 C CA . ILE A 1 50 ? 33.046 -17.125 -16.205 1.00 0.00 64 ILE A CA 9
ATOM 12475 C C . ILE A 1 50 ? 31.511 -17.036 -16.194 1.00 0.00 64 ILE A C 9
ATOM 12476 O O . ILE A 1 50 ? 30.956 -15.940 -16.125 1.00 0.00 64 ILE A O 9
ATOM 12492 N N . PHE A 1 51 ? 30.820 -18.180 -16.176 1.00 0.00 65 PHE A N 9
ATOM 12493 C CA . PHE A 1 51 ? 29.360 -18.267 -16.154 1.00 0.00 65 PHE A CA 9
ATOM 12494 C C . PHE A 1 51 ? 28.910 -19.340 -15.152 1.00 0.00 65 PHE A C 9
ATOM 12495 O O . PHE A 1 51 ? 29.401 -20.468 -15.194 1.00 0.00 65 PHE A O 9
ATOM 12512 N N . LEU A 1 52 ? 27.978 -18.984 -14.264 1.00 0.00 66 LEU A N 9
ATOM 12513 C CA . LEU A 1 52 ? 27.402 -19.851 -13.231 1.00 0.00 66 LEU A CA 9
ATOM 12514 C C . LEU A 1 52 ? 25.866 -19.743 -13.239 1.00 0.00 66 LEU A C 9
ATOM 12515 O O . LEU A 1 52 ? 25.320 -18.664 -13.451 1.00 0.00 66 LEU A O 9
ATOM 12531 N N . GLU A 1 53 ? 25.164 -20.837 -12.928 1.00 0.00 67 GLU A N 9
ATOM 12532 C CA . GLU A 1 53 ? 23.695 -20.898 -12.842 1.00 0.00 67 GLU A CA 9
ATOM 12533 C C . GLU A 1 53 ? 23.259 -21.609 -11.553 1.00 0.00 67 GLU A C 9
ATOM 12534 O O . GLU A 1 53 ? 23.699 -22.727 -11.266 1.00 0.00 67 GLU A O 9
ATOM 12546 N N . TYR A 1 54 ? 22.387 -20.946 -10.784 1.00 0.00 68 TYR A N 9
ATOM 12547 C CA . TYR A 1 54 ? 21.787 -21.499 -9.572 1.00 0.00 68 TYR A CA 9
ATOM 12548 C C . TYR A 1 54 ? 20.518 -22.301 -9.882 1.00 0.00 68 TYR A C 9
ATOM 12549 O O . TYR A 1 54 ? 19.945 -22.214 -10.965 1.00 0.00 68 TYR A O 9
ATOM 12567 N N . ALA A 1 55 ? 20.047 -23.040 -8.877 1.00 0.00 69 ALA A N 9
ATOM 12568 C CA . ALA A 1 55 ? 18.787 -23.776 -8.914 1.00 0.00 69 ALA A CA 9
ATOM 12569 C C . ALA A 1 55 ? 17.533 -22.866 -8.795 1.00 0.00 69 ALA A C 9
ATOM 12570 O O . ALA A 1 55 ? 16.416 -23.367 -8.899 1.00 0.00 69 ALA A O 9
ATOM 12577 N N . SER A 1 56 ? 17.692 -21.550 -8.557 1.00 0.00 70 SER A N 9
ATOM 12578 C CA . SER A 1 56 ? 16.588 -20.624 -8.251 1.00 0.00 70 SER A CA 9
ATOM 12579 C C . SER A 1 56 ? 16.943 -19.139 -8.459 1.00 0.00 70 SER A C 9
ATOM 12580 O O . SER A 1 56 ? 18.099 -18.746 -8.275 1.00 0.00 70 SER A O 9
ATOM 12588 N N . PRO A 1 57 ? 15.940 -18.281 -8.749 1.00 0.00 71 PRO A N 9
ATOM 12589 C CA . PRO A 1 57 ? 16.162 -16.882 -9.110 1.00 0.00 71 PRO A CA 9
ATOM 12590 C C . PRO A 1 57 ? 16.709 -16.088 -7.923 1.00 0.00 71 PRO A C 9
ATOM 12591 O O . PRO A 1 57 ? 17.749 -15.439 -8.032 1.00 0.00 71 PRO A O 9
ATOM 12602 N N . ALA A 1 58 ? 16.066 -16.240 -6.756 1.00 0.00 72 ALA A N 9
ATOM 12603 C CA . ALA A 1 58 ? 16.444 -15.646 -5.473 1.00 0.00 72 ALA A CA 9
ATOM 12604 C C . ALA A 1 58 ? 17.901 -15.926 -5.050 1.00 0.00 72 ALA A C 9
ATOM 12605 O O . ALA A 1 58 ? 18.413 -15.213 -4.198 1.00 0.00 72 ALA A O 9
ATOM 12612 N N . HIS A 1 59 ? 18.574 -16.934 -5.626 1.00 0.00 73 HIS A N 9
ATOM 12613 C CA . HIS A 1 59 ? 19.987 -17.220 -5.360 1.00 0.00 73 HIS A CA 9
ATOM 12614 C C . HIS A 1 59 ? 20.884 -16.374 -6.274 1.00 0.00 73 HIS A C 9
ATOM 12615 O O . HIS A 1 59 ? 21.805 -15.726 -5.787 1.00 0.00 73 HIS A O 9
ATOM 12630 N N . ALA A 1 60 ? 20.601 -16.342 -7.580 1.00 0.00 74 ALA A N 9
ATOM 12631 C CA . ALA A 1 60 ? 21.322 -15.535 -8.564 1.00 0.00 74 ALA A CA 9
ATOM 12632 C C . ALA A 1 60 ? 21.157 -14.027 -8.333 1.00 0.00 74 ALA A C 9
ATOM 12633 O O . ALA A 1 60 ? 22.165 -13.330 -8.210 1.00 0.00 74 ALA A O 9
ATOM 12640 N N . VAL A 1 61 ? 19.910 -13.535 -8.260 1.00 0.00 75 VAL A N 9
ATOM 12641 C CA . VAL A 1 61 ? 19.618 -12.096 -8.100 1.00 0.00 75 VAL A CA 9
ATOM 12642 C C . VAL A 1 61 ? 20.276 -11.530 -6.835 1.00 0.00 75 VAL A C 9
ATOM 12643 O O . VAL A 1 61 ? 20.773 -10.406 -6.831 1.00 0.00 75 VAL A O 9
ATOM 12656 N N . ASP A 1 62 ? 20.330 -12.356 -5.785 1.00 0.00 76 ASP A N 9
ATOM 12657 C CA . ASP A 1 62 ? 21.065 -12.127 -4.556 1.00 0.00 76 ASP A CA 9
ATOM 12658 C C . ASP A 1 62 ? 22.576 -12.144 -4.835 1.00 0.00 76 ASP A C 9
ATOM 12659 O O . ASP A 1 62 ? 23.209 -11.106 -4.666 1.00 0.00 76 ASP A O 9
ATOM 12668 N N . ALA A 1 63 ? 23.156 -13.271 -5.274 1.00 0.00 77 ALA A N 9
ATOM 12669 C CA . ALA A 1 63 ? 24.594 -13.441 -5.499 1.00 0.00 77 ALA A CA 9
ATOM 12670 C C . ALA A 1 63 ? 25.236 -12.334 -6.345 1.00 0.00 77 ALA A C 9
ATOM 12671 O O . ALA A 1 63 ? 26.311 -11.858 -5.985 1.00 0.00 77 ALA A O 9
ATOM 12678 N N . VAL A 1 64 ? 24.567 -11.876 -7.409 1.00 0.00 78 VAL A N 9
ATOM 12679 C CA . VAL A 1 64 ? 25.014 -10.734 -8.220 1.00 0.00 78 VAL A CA 9
ATOM 12680 C C . VAL A 1 64 ? 25.213 -9.475 -7.371 1.00 0.00 78 VAL A C 9
ATOM 12681 O O . VAL A 1 64 ? 26.265 -8.846 -7.424 1.00 0.00 78 VAL A O 9
ATOM 12694 N N . LYS A 1 65 ? 24.204 -9.134 -6.569 1.00 0.00 79 LYS A N 9
ATOM 12695 C CA . LYS A 1 65 ? 24.138 -7.950 -5.704 1.00 0.00 79 LYS A CA 9
ATOM 12696 C C . LYS A 1 65 ? 24.860 -8.159 -4.357 1.00 0.00 79 LYS A C 9
ATOM 12697 O O . LYS A 1 65 ? 25.011 -7.214 -3.592 1.00 0.00 79 LYS A O 9
ATOM 12716 N N . ASN A 1 66 ? 25.358 -9.371 -4.082 1.00 0.00 80 ASN A N 9
ATOM 12717 C CA . ASN A 1 66 ? 26.070 -9.742 -2.855 1.00 0.00 80 ASN A CA 9
ATOM 12718 C C . ASN A 1 66 ? 27.556 -10.069 -3.072 1.00 0.00 80 ASN A C 9
ATOM 12719 O O . ASN A 1 66 ? 28.289 -10.027 -2.095 1.00 0.00 80 ASN A O 9
ATOM 12730 N N . ALA A 1 67 ? 28.016 -10.391 -4.288 1.00 0.00 81 ALA A N 9
ATOM 12731 C CA . ALA A 1 67 ? 29.428 -10.667 -4.583 1.00 0.00 81 ALA A CA 9
ATOM 12732 C C . ALA A 1 67 ? 30.036 -9.691 -5.603 1.00 0.00 81 ALA A C 9
ATOM 12733 O O . ALA A 1 67 ? 31.062 -9.999 -6.204 1.00 0.00 81 ALA A O 9
ATOM 12740 N N . ASP A 1 68 ? 29.404 -8.529 -5.807 1.00 0.00 82 ASP A N 9
ATOM 12741 C CA . ASP A 1 68 ? 29.829 -7.461 -6.712 1.00 0.00 82 ASP A CA 9
ATOM 12742 C C . ASP A 1 68 ? 31.271 -6.981 -6.435 1.00 0.00 82 ASP A C 9
ATOM 12743 O O . ASP A 1 68 ? 31.478 -5.987 -5.744 1.00 0.00 82 ASP A O 9
ATOM 12752 N N . GLY A 1 69 ? 32.259 -7.672 -7.015 1.00 0.00 83 GLY A N 9
ATOM 12753 C CA . GLY A 1 69 ? 33.672 -7.306 -6.976 1.00 0.00 83 GLY A CA 9
ATOM 12754 C C . GLY A 1 69 ? 34.441 -8.031 -5.883 1.00 0.00 83 GLY A C 9
ATOM 12755 O O . GLY A 1 69 ? 34.536 -7.558 -4.755 1.00 0.00 83 GLY A O 9
ATOM 12759 N N . TYR A 1 70 ? 35.005 -9.183 -6.247 1.00 0.00 84 TYR A N 9
ATOM 12760 C CA . TYR A 1 70 ? 35.776 -10.004 -5.323 1.00 0.00 84 TYR A CA 9
ATOM 12761 C C . TYR A 1 70 ? 37.086 -9.335 -4.865 1.00 0.00 84 TYR A C 9
ATOM 12762 O O . TYR A 1 70 ? 37.738 -8.637 -5.642 1.00 0.00 84 TYR A O 9
ATOM 12780 N N . LYS A 1 71 ? 37.511 -9.604 -3.626 1.00 0.00 85 LYS A N 9
ATOM 12781 C CA . LYS A 1 71 ? 38.761 -9.061 -3.057 1.00 0.00 85 LYS A CA 9
ATOM 12782 C C . LYS A 1 71 ? 39.977 -9.990 -3.254 1.00 0.00 85 LYS A C 9
ATOM 12783 O O . LYS A 1 71 ? 40.509 -10.515 -2.279 1.00 0.00 85 LYS A O 9
ATOM 12802 N N . LEU A 1 72 ? 40.444 -10.140 -4.505 1.00 0.00 86 LEU A N 9
ATOM 12803 C CA . LEU A 1 72 ? 41.560 -11.039 -4.888 1.00 0.00 86 LEU A CA 9
ATOM 12804 C C . LEU A 1 72 ? 42.759 -10.948 -3.937 1.00 0.00 86 LEU A C 9
ATOM 12805 O O . LEU A 1 72 ? 43.320 -11.967 -3.529 1.00 0.00 86 LEU A O 9
ATOM 12821 N N . ASP A 1 73 ? 43.105 -9.700 -3.622 1.00 0.00 87 ASP A N 9
ATOM 12822 C CA . ASP A 1 73 ? 44.079 -9.279 -2.626 1.00 0.00 87 ASP A CA 9
ATOM 12823 C C . ASP A 1 73 ? 43.638 -7.936 -2.027 1.00 0.00 87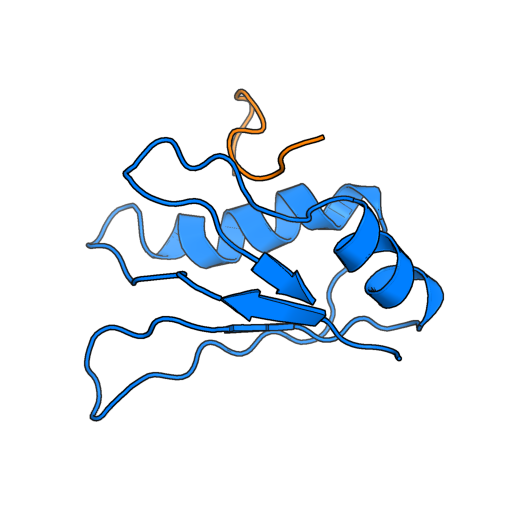 ASP A C 9
ATOM 12824 O O . ASP A 1 73 ? 43.290 -7.882 -0.853 1.00 0.00 87 ASP A O 9
ATOM 12833 N N . LYS A 1 74 ? 43.637 -6.866 -2.838 1.00 0.00 88 LYS A N 9
ATOM 12834 C CA . LYS A 1 74 ? 43.282 -5.496 -2.420 1.00 0.00 88 LYS A CA 9
ATOM 12835 C C . LYS A 1 74 ? 42.866 -4.615 -3.610 1.00 0.00 88 LYS A C 9
ATOM 12836 O O . LYS A 1 74 ? 41.764 -4.077 -3.625 1.00 0.00 88 LYS A O 9
ATOM 12855 N N . GLN A 1 75 ? 43.771 -4.468 -4.586 1.00 0.00 89 GLN A N 9
ATOM 12856 C CA . GLN A 1 75 ? 43.629 -3.589 -5.757 1.00 0.00 89 GLN A CA 9
ATOM 12857 C C . GLN A 1 75 ? 42.926 -4.242 -6.951 1.00 0.00 89 GLN A C 9
ATOM 12858 O O . GLN A 1 75 ? 42.316 -3.542 -7.750 1.00 0.00 89 GLN A O 9
ATOM 12872 N N . HIS A 1 76 ? 43.051 -5.564 -7.104 1.00 0.00 90 HIS A N 9
ATOM 12873 C CA . HIS A 1 76 ? 42.469 -6.345 -8.197 1.00 0.00 90 HIS A CA 9
ATOM 12874 C C . HIS A 1 76 ? 41.006 -6.671 -7.873 1.00 0.00 90 HIS A C 9
ATOM 12875 O O . HIS A 1 76 ? 40.746 -7.469 -6.971 1.00 0.00 90 HIS A O 9
ATOM 12890 N N . THR A 1 77 ? 40.090 -6.054 -8.621 1.00 0.00 91 THR A N 9
ATOM 12891 C CA . THR A 1 77 ? 38.637 -6.140 -8.415 1.00 0.00 91 THR A CA 9
ATOM 12892 C C . THR A 1 77 ? 37.918 -6.598 -9.690 1.00 0.00 91 THR A C 9
ATOM 12893 O O . THR A 1 77 ? 38.424 -6.474 -10.810 1.00 0.00 91 THR A O 9
ATOM 12904 N N . PHE A 1 78 ? 36.695 -7.094 -9.511 1.00 0.00 92 PHE A N 9
ATOM 12905 C CA . PHE A 1 78 ? 35.878 -7.758 -10.530 1.00 0.00 92 PHE A CA 9
ATOM 12906 C C . PHE A 1 78 ? 34.505 -7.090 -10.604 1.00 0.00 92 PHE A C 9
ATOM 12907 O O . PHE A 1 78 ? 34.210 -6.181 -9.828 1.00 0.00 92 PHE A O 9
ATOM 12924 N N . ARG A 1 79 ? 33.662 -7.535 -11.542 1.00 0.00 93 ARG A N 9
ATOM 12925 C CA . ARG A 1 79 ? 32.314 -6.990 -11.753 1.00 0.00 93 ARG A CA 9
ATOM 12926 C C . ARG A 1 79 ? 31.311 -8.128 -11.963 1.00 0.00 93 ARG A C 9
ATOM 12927 O O . ARG A 1 79 ? 31.193 -8.656 -13.067 1.00 0.00 93 ARG A O 9
ATOM 12948 N N . VAL A 1 80 ? 30.625 -8.532 -10.890 1.00 0.00 94 VAL A N 9
ATOM 12949 C CA . VAL A 1 80 ? 29.610 -9.598 -10.937 1.00 0.00 94 VAL A CA 9
ATOM 12950 C C . VAL A 1 80 ? 28.272 -8.987 -11.354 1.00 0.00 94 VAL A C 9
ATOM 12951 O O . VAL A 1 80 ? 27.756 -8.112 -10.665 1.00 0.00 94 VAL A O 9
ATOM 12964 N N . ASN A 1 81 ? 27.719 -9.444 -12.480 1.00 0.00 95 ASN A N 9
ATOM 12965 C CA . ASN A 1 81 ? 26.429 -9.011 -13.022 1.00 0.00 95 ASN A CA 9
ATOM 12966 C C . ASN A 1 81 ? 25.624 -10.226 -13.518 1.00 0.00 95 ASN A C 9
ATOM 12967 O O . ASN A 1 81 ? 26.166 -11.321 -13.667 1.00 0.00 95 ASN A O 9
ATOM 12978 N N . ASP B 2 1 ? 39.975 -22.645 -0.321 1.00 0.00 45 ASP B N 9
ATOM 12979 C CA . ASP B 2 1 ? 39.257 -23.401 0.704 1.00 0.00 45 ASP B CA 9
ATOM 12980 C C . ASP B 2 1 ? 38.963 -22.565 1.967 1.00 0.00 45 ASP B C 9
ATOM 12981 O O . ASP B 2 1 ? 38.860 -23.108 3.065 1.00 0.00 45 ASP B O 9
ATOM 12990 N N . GLU B 2 2 ? 38.820 -21.235 1.806 1.00 0.00 46 GLU B N 9
ATOM 12991 C CA . GLU B 2 2 ? 38.514 -20.280 2.888 1.00 0.00 46 GLU B CA 9
ATOM 12992 C C . GLU B 2 2 ? 39.609 -20.211 3.976 1.00 0.00 46 GLU B C 9
ATOM 12993 O O . GLU B 2 2 ? 39.443 -19.574 5.009 1.00 0.00 46 GLU B O 9
ATOM 13005 N N . ASP B 2 3 ? 40.770 -20.827 3.723 1.00 0.00 47 ASP B N 9
ATOM 13006 C CA . ASP B 2 3 ? 41.897 -20.976 4.646 1.00 0.00 47 ASP B CA 9
ATOM 13007 C C . ASP B 2 3 ? 42.559 -19.641 5.071 1.00 0.00 47 ASP B C 9
ATOM 13008 O O . ASP B 2 3 ? 43.149 -19.573 6.145 1.00 0.00 47 ASP B O 9
ATOM 13017 N N . VAL B 2 4 ? 42.444 -18.582 4.256 1.00 0.00 48 VAL B N 9
ATOM 13018 C CA . VAL B 2 4 ? 43.007 -17.239 4.498 1.00 0.00 48 VAL B CA 9
ATOM 13019 C C . VAL B 2 4 ? 41.893 -16.184 4.589 1.00 0.00 48 VAL B C 9
ATOM 13020 O O . VAL B 2 4 ? 41.807 -15.256 3.784 1.00 0.00 48 VAL B O 9
ATOM 13033 N N . LYS B 2 5 ? 41.029 -16.351 5.601 1.00 0.00 49 LYS B N 9
ATOM 13034 C CA . LYS B 2 5 ? 39.715 -15.699 5.754 1.00 0.00 49 LYS B CA 9
ATOM 13035 C C . LYS B 2 5 ? 38.859 -15.948 4.501 1.00 0.00 49 LYS B C 9
ATOM 13036 O O . LYS B 2 5 ? 38.086 -16.896 4.468 1.00 0.00 49 LYS B O 9
ATOM 13055 N N . ASP B 2 6 ? 39.009 -15.103 3.478 1.00 0.00 50 ASP B N 9
ATOM 13056 C CA . ASP B 2 6 ? 38.155 -15.029 2.284 1.00 0.00 50 ASP B CA 9
ATOM 13057 C C . ASP B 2 6 ? 38.662 -14.021 1.217 1.00 0.00 50 ASP B C 9
ATOM 13058 O O . ASP B 2 6 ? 37.947 -13.091 0.846 1.00 0.00 50 ASP B O 9
ATOM 13067 N N . ASN B 2 7 ? 39.848 -14.241 0.618 1.00 0.00 51 ASN B N 9
ATOM 13068 C CA . ASN B 2 7 ? 40.418 -13.446 -0.500 1.00 0.00 51 ASN B CA 9
ATOM 13069 C C . ASN B 2 7 ? 39.625 -13.515 -1.844 1.00 0.00 51 ASN B C 9
ATOM 13070 O O . ASN B 2 7 ? 40.160 -13.328 -2.938 1.00 0.00 51 ASN B O 9
ATOM 13081 N N . TRP B 2 8 ? 38.332 -13.819 -1.753 1.00 0.00 52 TRP B N 9
ATOM 13082 C CA . TRP B 2 8 ? 37.371 -13.869 -2.837 1.00 0.00 52 TRP B CA 9
ATOM 13083 C C . TRP B 2 8 ? 35.943 -13.454 -2.416 1.00 0.00 52 TRP B C 9
ATOM 13084 O O . TRP B 2 8 ? 35.055 -13.518 -3.251 1.00 0.00 52 TRP B O 9
ATOM 13105 N N . ASP B 2 9 ? 35.684 -13.005 -1.173 1.00 0.00 53 ASP B N 9
ATOM 13106 C CA . ASP B 2 9 ? 34.362 -12.488 -0.740 1.00 0.00 53 ASP B CA 9
ATOM 13107 C C . ASP B 2 9 ? 33.945 -11.167 -1.416 1.00 0.00 53 ASP B C 9
ATOM 13108 O O . ASP B 2 9 ? 34.548 -10.750 -2.399 1.00 0.00 53 ASP B O 9
ATOM 13117 N N . ASP B 2 10 ? 32.925 -10.483 -0.888 1.00 0.00 54 ASP B N 9
ATOM 13118 C CA . ASP B 2 10 ? 32.550 -9.127 -1.299 1.00 0.00 54 ASP B CA 9
ATOM 13119 C C . ASP B 2 10 ? 33.056 -8.055 -0.321 1.00 0.00 54 ASP B C 9
ATOM 13120 O O . ASP B 2 10 ? 33.214 -8.316 0.869 1.00 0.00 54 ASP B O 9
ATOM 13129 N N . ASP B 2 11 ? 33.264 -6.834 -0.816 1.00 0.00 55 ASP B N 9
ATOM 13130 C CA . ASP B 2 11 ? 33.591 -5.662 -0.002 1.00 0.00 55 ASP B CA 9
ATOM 13131 C C . ASP B 2 11 ? 32.321 -4.869 0.356 1.00 0.00 55 ASP B C 9
ATOM 13132 O O . ASP B 2 11 ? 31.572 -4.460 -0.529 1.00 0.00 55 ASP B O 9
ATOM 13141 N N . ASP A 1 1 ? 17.380 -14.047 -15.328 1.00 0.00 15 ASP A N 10
ATOM 13142 C CA . ASP A 1 1 ? 17.379 -13.712 -13.891 1.00 0.00 15 ASP A CA 10
ATOM 13143 C C . ASP A 1 1 ? 17.711 -14.845 -12.888 1.00 0.00 15 ASP A C 10
ATOM 13144 O O . ASP A 1 1 ? 17.594 -14.651 -11.682 1.00 0.00 15 ASP A O 10
ATOM 13153 N N . SER A 1 2 ? 18.190 -15.991 -13.376 1.00 0.00 16 SER A N 10
ATOM 13154 C CA . SER A 1 2 ? 18.492 -17.250 -12.675 1.00 0.00 16 SER A CA 10
ATOM 13155 C C . SER A 1 2 ? 19.993 -17.599 -12.682 1.00 0.00 16 SER A C 10
ATOM 13156 O O . SER A 1 2 ? 20.399 -18.645 -12.164 1.00 0.00 16 SER A O 10
ATOM 13164 N N . VAL A 1 3 ? 20.835 -16.731 -13.257 1.00 0.00 17 VAL A N 10
ATOM 13165 C CA . VAL A 1 3 ? 22.266 -16.999 -13.443 1.00 0.00 17 VAL A CA 10
ATOM 13166 C C . VAL A 1 3 ? 23.114 -15.783 -13.085 1.00 0.00 17 VAL A C 10
ATOM 13167 O O . VAL A 1 3 ? 22.603 -14.669 -12.940 1.00 0.00 17 VAL A O 10
ATOM 13180 N N . ILE A 1 4 ? 24.426 -15.991 -12.988 1.00 0.00 18 ILE A N 10
ATOM 13181 C CA . ILE A 1 4 ? 25.395 -14.935 -12.720 1.00 0.00 18 ILE A CA 10
ATOM 13182 C C . ILE A 1 4 ? 26.603 -15.034 -13.652 1.00 0.00 18 ILE A C 10
ATOM 13183 O O . ILE A 1 4 ? 26.958 -16.113 -14.149 1.00 0.00 18 ILE A O 10
ATOM 13199 N N . VAL A 1 5 ? 27.245 -13.888 -13.844 1.00 0.00 19 VAL A N 10
ATOM 13200 C CA . VAL A 1 5 ? 28.450 -13.706 -14.641 1.00 0.00 19 VAL A CA 10
ATOM 13201 C C . VAL A 1 5 ? 29.398 -12.778 -13.901 1.00 0.00 19 VAL A C 10
ATOM 13202 O O . VAL A 1 5 ? 28.965 -11.916 -13.133 1.00 0.00 19 VAL A O 10
ATOM 13215 N N . VAL A 1 6 ? 3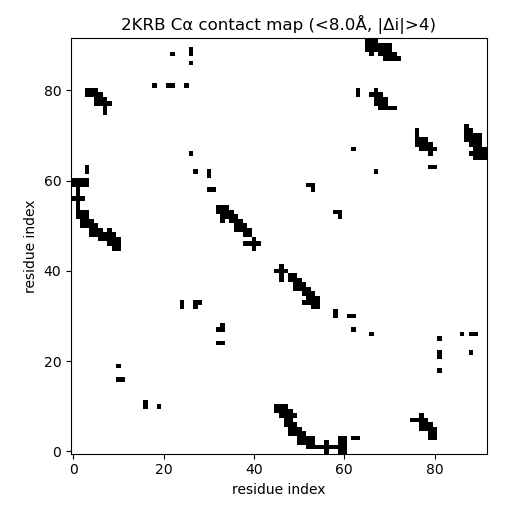0.691 -12.914 -14.180 1.00 0.00 20 VAL A N 10
ATOM 13216 C CA . VAL A 1 6 ? 31.759 -12.092 -13.626 1.00 0.00 20 VAL A CA 10
ATOM 13217 C C . VAL A 1 6 ? 32.666 -11.622 -14.761 1.00 0.00 20 VAL A C 10
ATOM 13218 O O . VAL A 1 6 ? 32.768 -12.282 -15.799 1.00 0.00 20 VAL A O 10
ATOM 13231 N N . ASP A 1 7 ? 33.363 -10.515 -14.527 1.00 0.00 21 ASP A N 10
ATOM 13232 C CA . ASP A 1 7 ? 34.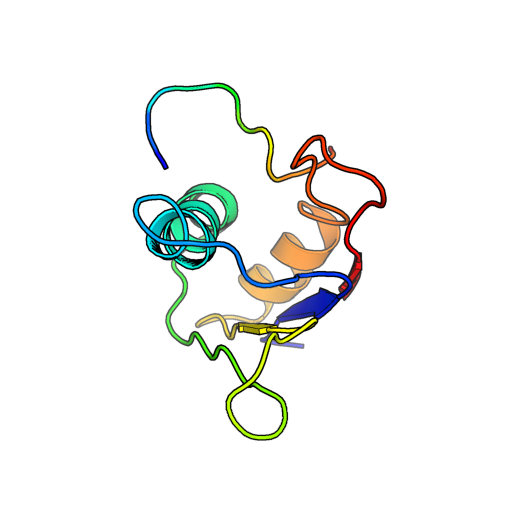349 -9.956 -15.442 1.00 0.00 21 ASP A CA 10
ATOM 13233 C C . ASP A 1 7 ? 35.662 -9.687 -14.700 1.00 0.00 21 ASP A C 10
ATOM 13234 O O . ASP A 1 7 ? 35.680 -9.674 -13.464 1.00 0.00 21 ASP A O 10
ATOM 13243 N N . ASN A 1 8 ? 36.738 -9.452 -15.456 1.00 0.00 22 ASN A N 10
ATOM 13244 C CA . ASN A 1 8 ? 38.114 -9.278 -14.979 1.00 0.00 22 ASN A CA 10
ATOM 13245 C C . ASN A 1 8 ? 38.656 -10.488 -14.186 1.00 0.00 22 ASN A C 10
ATOM 13246 O O . ASN A 1 8 ? 39.408 -10.295 -13.229 1.00 0.00 22 ASN A O 10
ATOM 13257 N N . VAL A 1 9 ? 38.297 -11.724 -14.558 1.00 0.00 23 VAL A N 10
ATOM 13258 C CA . VAL A 1 9 ? 38.758 -12.971 -13.908 1.00 0.00 23 VAL A CA 10
ATOM 13259 C C . VAL A 1 9 ? 39.854 -13.686 -14.725 1.00 0.00 23 VAL A C 10
ATOM 13260 O O . VAL A 1 9 ? 39.560 -14.606 -15.494 1.00 0.00 23 VAL A O 10
ATOM 13273 N N . PRO A 1 10 ? 41.137 -13.285 -14.574 1.00 0.00 24 PRO A N 10
ATOM 13274 C CA . PRO A 1 10 ? 42.253 -13.961 -15.220 1.00 0.00 24 PRO A CA 10
ATOM 13275 C C . PRO A 1 10 ? 42.490 -15.360 -14.631 1.00 0.00 24 PRO A C 10
ATOM 13276 O O . PRO A 1 10 ? 42.168 -15.646 -13.476 1.00 0.00 24 PRO A O 10
ATOM 13287 N N . GLN A 1 11 ? 43.107 -16.232 -15.433 1.00 0.00 25 GLN A N 10
ATOM 13288 C CA . GLN A 1 11 ? 43.589 -17.538 -14.974 1.00 0.00 25 GLN A CA 10
ATOM 13289 C C . GLN A 1 11 ? 44.895 -17.402 -14.165 1.00 0.00 25 GLN A C 10
ATOM 13290 O O . GLN A 1 11 ? 45.550 -16.358 -14.191 1.00 0.00 25 GLN A O 10
ATOM 13304 N N . VAL A 1 12 ? 45.284 -18.474 -13.467 1.00 0.00 26 VAL A N 10
ATOM 13305 C CA . VAL A 1 12 ? 46.457 -18.569 -12.590 1.00 0.00 26 VAL A CA 10
ATOM 13306 C C . VAL A 1 12 ? 47.190 -19.888 -12.850 1.00 0.00 26 VAL A C 10
ATOM 13307 O O . VAL A 1 12 ? 46.647 -20.791 -13.489 1.00 0.00 26 VAL A O 10
ATOM 13320 N N . GLY A 1 13 ? 48.418 -19.999 -12.342 1.00 0.00 27 GLY A N 10
ATOM 13321 C CA . GLY A 1 13 ? 49.246 -21.194 -12.499 1.00 0.00 27 GLY A CA 10
ATOM 13322 C C . GLY A 1 13 ? 48.828 -22.371 -11.599 1.00 0.00 27 GLY A C 10
ATOM 13323 O O . GLY A 1 13 ? 47.762 -22.349 -10.969 1.00 0.00 27 GLY A O 10
ATOM 13327 N N . PRO A 1 14 ? 49.659 -23.436 -11.558 1.00 0.00 28 PRO A N 10
ATOM 13328 C CA . PRO A 1 14 ? 49.406 -24.624 -10.754 1.00 0.00 28 PRO A CA 10
ATOM 13329 C C . PRO A 1 14 ? 49.397 -24.302 -9.253 1.00 0.00 28 PRO A C 10
ATOM 13330 O O . PRO A 1 14 ? 49.761 -23.205 -8.832 1.00 0.00 28 PRO A O 10
ATOM 13341 N N . ASP A 1 15 ? 48.951 -25.271 -8.444 1.00 0.00 29 ASP A N 10
ATOM 13342 C CA . ASP A 1 15 ? 48.838 -25.144 -6.979 1.00 0.00 29 ASP A CA 10
ATOM 13343 C C . ASP A 1 15 ? 47.850 -24.035 -6.539 1.00 0.00 29 ASP A C 10
ATOM 13344 O O . ASP A 1 15 ? 47.818 -23.644 -5.372 1.00 0.00 29 ASP A O 10
ATOM 13353 N N . ARG A 1 16 ? 47.058 -23.499 -7.480 1.00 0.00 30 ARG A N 10
ATOM 13354 C CA . ARG A 1 16 ? 46.079 -22.422 -7.284 1.00 0.00 30 ARG A CA 10
ATOM 13355 C C . ARG A 1 16 ? 44.925 -22.454 -8.297 1.00 0.00 30 ARG A C 10
ATOM 13356 O O . ARG A 1 16 ? 43.812 -22.076 -7.936 1.00 0.00 30 ARG A O 10
ATOM 13377 N N . LEU A 1 17 ? 45.127 -22.972 -9.520 1.00 0.00 31 LEU A N 10
ATOM 13378 C CA . LEU A 1 17 ? 44.068 -23.091 -10.540 1.00 0.00 31 LEU A CA 10
ATOM 13379 C C . LEU A 1 17 ? 42.777 -23.778 -10.055 1.00 0.00 31 LEU A C 10
ATOM 13380 O O . LEU A 1 17 ? 41.684 -23.423 -10.484 1.00 0.00 31 LEU A O 10
ATOM 13396 N N . GLU A 1 18 ? 42.905 -24.744 -9.141 1.00 0.00 32 GLU A N 10
ATOM 13397 C CA . GLU A 1 18 ? 41.794 -25.492 -8.547 1.00 0.00 32 GLU A CA 10
ATOM 13398 C C . GLU A 1 18 ? 40.946 -24.557 -7.685 1.00 0.00 32 GLU A C 10
ATOM 13399 O O . GLU A 1 18 ? 39.722 -24.500 -7.840 1.00 0.00 32 GLU A O 10
ATOM 13411 N N . LYS A 1 19 ? 41.626 -23.768 -6.832 1.00 0.00 33 LYS A N 10
ATOM 13412 C CA . LYS A 1 19 ? 41.034 -22.743 -5.970 1.00 0.00 33 LYS A CA 10
ATOM 13413 C C . LYS A 1 19 ? 40.174 -21.788 -6.798 1.00 0.00 33 LYS A C 10
ATOM 13414 O O . LYS A 1 19 ? 39.101 -21.445 -6.334 1.00 0.00 33 LYS A O 10
ATOM 13433 N N . LEU A 1 20 ? 40.558 -21.457 -8.041 1.00 0.00 34 LEU A N 10
ATOM 13434 C CA . LEU A 1 20 ? 39.809 -20.574 -8.944 1.00 0.00 34 LEU A CA 10
ATOM 13435 C C . LEU A 1 20 ? 38.311 -20.936 -9.040 1.00 0.00 34 LEU A C 10
ATOM 13436 O O . LEU A 1 20 ? 37.459 -20.062 -8.897 1.00 0.00 34 LEU A O 10
ATOM 13452 N N . LYS A 1 21 ? 37.984 -22.221 -9.274 1.00 0.00 35 LYS A N 10
ATOM 13453 C CA . LYS A 1 21 ? 36.597 -22.727 -9.303 1.00 0.00 35 LYS A CA 10
ATOM 13454 C C . LYS A 1 21 ? 36.129 -23.227 -7.930 1.00 0.00 35 LYS A C 10
ATOM 13455 O O . LYS A 1 21 ? 34.939 -23.133 -7.623 1.00 0.00 35 LYS A O 10
ATOM 13474 N N . ASN A 1 22 ? 37.039 -23.709 -7.077 1.00 0.00 36 ASN A N 10
ATOM 13475 C CA . ASN A 1 22 ? 36.711 -24.090 -5.701 1.00 0.00 36 ASN A CA 10
ATOM 13476 C C . ASN A 1 22 ? 36.146 -22.906 -4.909 1.00 0.00 36 ASN A C 10
ATOM 13477 O O . ASN A 1 22 ? 35.012 -23.004 -4.444 1.00 0.00 36 ASN A O 10
ATOM 13488 N N . VAL A 1 23 ? 36.884 -21.789 -4.795 1.00 0.00 37 VAL A N 10
ATOM 13489 C CA . VAL A 1 23 ? 36.482 -20.582 -4.054 1.00 0.00 37 VAL A CA 10
ATOM 13490 C C . VAL A 1 23 ? 35.096 -20.119 -4.477 1.00 0.00 37 VAL A C 10
ATOM 13491 O O . VAL A 1 23 ? 34.314 -19.738 -3.615 1.00 0.00 37 VAL A O 10
ATOM 13504 N N . ILE A 1 24 ? 34.757 -20.242 -5.768 1.00 0.00 38 ILE A N 10
ATOM 13505 C CA . ILE A 1 24 ? 33.426 -19.966 -6.307 1.00 0.00 38 ILE A CA 10
ATOM 13506 C C . ILE A 1 24 ? 32.358 -20.774 -5.555 1.00 0.00 38 ILE A C 10
ATOM 13507 O O . ILE A 1 24 ? 31.355 -20.208 -5.122 1.00 0.00 38 ILE A O 10
ATOM 13523 N N . HIS A 1 25 ? 32.565 -22.083 -5.352 1.00 0.00 39 HIS A N 10
ATOM 13524 C CA . HIS A 1 25 ? 31.610 -22.925 -4.619 1.00 0.00 39 HIS A CA 10
ATOM 13525 C C . HIS A 1 25 ? 31.478 -22.539 -3.149 1.00 0.00 39 HIS A C 10
ATOM 13526 O O . HIS A 1 25 ? 30.393 -22.708 -2.601 1.00 0.00 39 HIS A O 10
ATOM 13541 N N . LYS A 1 26 ? 32.544 -22.023 -2.516 1.00 0.00 40 LYS A N 10
ATOM 13542 C CA . LYS A 1 26 ? 32.521 -21.616 -1.104 1.00 0.00 40 LYS A CA 10
ATOM 13543 C C . LYS A 1 26 ? 31.950 -20.210 -0.922 1.00 0.00 40 LYS A C 10
ATOM 13544 O O . LYS A 1 26 ? 31.028 -20.044 -0.124 1.00 0.00 40 LYS A O 10
ATOM 13563 N N . ILE A 1 27 ? 32.428 -19.217 -1.679 1.00 0.00 41 ILE A N 10
ATOM 13564 C CA . ILE A 1 27 ? 31.939 -17.836 -1.581 1.00 0.00 41 ILE A CA 10
ATOM 13565 C C . ILE A 1 27 ? 30.436 -17.735 -1.807 1.00 0.00 41 ILE A C 10
ATOM 13566 O O . ILE A 1 27 ? 29.761 -16.947 -1.147 1.00 0.00 41 ILE A O 10
ATOM 13582 N N . PHE A 1 28 ? 29.925 -18.541 -2.742 1.00 0.00 42 PHE A N 10
ATOM 13583 C CA . PHE A 1 28 ? 28.519 -18.542 -3.093 1.00 0.00 42 PHE A CA 10
ATOM 13584 C C . PHE A 1 28 ? 27.708 -19.554 -2.266 1.00 0.00 42 PHE A C 10
ATOM 13585 O O . PHE A 1 28 ? 26.487 -19.625 -2.431 1.00 0.00 42 PHE A O 10
ATOM 13602 N N . SER A 1 29 ? 28.360 -20.278 -1.343 1.00 0.00 43 SER A N 10
ATOM 13603 C CA . SER A 1 29 ? 27.761 -21.257 -0.442 1.00 0.00 43 SER A CA 10
ATOM 13604 C C . SER A 1 29 ? 26.885 -20.586 0.614 1.00 0.00 43 SER A C 10
ATOM 13605 O O . SER A 1 29 ? 25.810 -21.079 0.940 1.00 0.00 43 SER A O 10
ATOM 13613 N N . LYS A 1 30 ? 27.295 -19.411 1.129 1.00 0.00 44 LYS A N 10
ATOM 13614 C CA . LYS A 1 30 ? 26.506 -18.679 2.142 1.00 0.00 44 LYS A CA 10
ATOM 13615 C C . LYS A 1 30 ? 25.100 -18.304 1.647 1.00 0.00 44 LYS A C 10
ATOM 13616 O O . LYS A 1 30 ? 24.189 -18.148 2.455 1.00 0.00 44 LYS A O 10
ATOM 13635 N N . PHE A 1 31 ? 24.927 -18.197 0.323 1.00 0.00 45 PHE A N 10
ATOM 13636 C CA . PHE A 1 31 ? 23.647 -17.896 -0.324 1.00 0.00 45 PHE A CA 10
ATOM 13637 C C . PHE A 1 31 ? 22.862 -19.165 -0.715 1.00 0.00 45 PHE A C 10
ATOM 13638 O O . PHE A 1 31 ? 21.727 -19.035 -1.171 1.00 0.00 45 PHE A O 10
ATOM 13655 N N . GLY A 1 32 ? 23.443 -20.373 -0.582 1.00 0.00 46 GLY A N 10
ATOM 13656 C CA . GLY A 1 32 ? 22.825 -21.649 -0.962 1.00 0.00 46 GLY A CA 10
ATOM 13657 C C . GLY A 1 32 ? 23.813 -22.614 -1.636 1.00 0.00 46 GLY A C 10
ATOM 13658 O O . GLY A 1 32 ? 24.985 -22.656 -1.290 1.00 0.00 46 GLY A O 10
ATOM 13662 N N . LYS A 1 33 ? 23.358 -23.409 -2.612 1.00 0.00 47 LYS A N 10
ATOM 13663 C CA . LYS A 1 33 ? 24.216 -24.312 -3.395 1.00 0.00 47 LYS A CA 10
ATOM 13664 C C . LYS A 1 33 ? 24.153 -23.978 -4.892 1.00 0.00 47 LYS A C 10
ATOM 13665 O O . LYS A 1 33 ? 23.075 -23.701 -5.422 1.00 0.00 47 LYS A O 10
ATOM 13684 N N . ILE A 1 34 ? 25.305 -24.002 -5.570 1.00 0.00 48 ILE A N 10
ATOM 13685 C CA . ILE A 1 34 ? 25.409 -23.815 -7.024 1.00 0.00 48 ILE A CA 10
ATOM 13686 C C . ILE A 1 34 ? 25.320 -25.178 -7.716 1.00 0.00 48 ILE A C 10
ATOM 13687 O O . ILE A 1 34 ? 25.983 -26.123 -7.286 1.00 0.00 48 ILE A O 10
ATOM 13703 N N . THR A 1 35 ? 24.543 -25.265 -8.800 1.00 0.00 49 THR A N 10
ATOM 13704 C CA . THR A 1 35 ? 24.377 -26.499 -9.583 1.00 0.00 49 THR A CA 10
ATOM 13705 C C . THR A 1 35 ? 25.061 -26.488 -10.955 1.00 0.00 49 THR A C 10
ATOM 13706 O O . THR A 1 35 ? 25.203 -27.580 -11.510 1.00 0.00 49 THR A O 10
ATOM 13717 N N . ASN A 1 36 ? 25.455 -25.330 -11.508 1.00 0.00 50 ASN A N 10
ATOM 13718 C CA . ASN A 1 36 ? 26.175 -25.233 -12.783 1.00 0.00 50 ASN A CA 10
ATOM 13719 C C . ASN A 1 36 ? 27.472 -24.437 -12.625 1.00 0.00 50 ASN A C 10
ATOM 13720 O O . ASN A 1 36 ? 27.578 -23.613 -11.720 1.00 0.00 50 ASN A O 10
ATOM 13731 N N . ASP A 1 37 ? 28.437 -24.643 -13.525 1.00 0.00 51 ASP A N 10
ATOM 13732 C CA . ASP A 1 37 ? 29.747 -23.994 -13.460 1.00 0.00 51 ASP A CA 10
ATOM 13733 C C . ASP A 1 37 ? 30.526 -24.108 -14.780 1.00 0.00 51 ASP A C 10
ATOM 13734 O O . ASP A 1 37 ? 30.905 -25.207 -15.182 1.00 0.00 51 ASP A O 10
ATOM 13743 N N . PHE A 1 38 ? 30.802 -22.985 -15.455 1.00 0.00 52 PHE A N 10
ATOM 13744 C CA . PHE A 1 38 ? 31.525 -22.979 -16.726 1.00 0.00 52 PHE A CA 10
ATOM 13745 C C . PHE A 1 38 ? 32.656 -21.953 -16.730 1.00 0.00 52 PHE A C 10
ATOM 13746 O O . PHE A 1 38 ? 32.465 -20.768 -16.428 1.00 0.00 52 PHE A O 10
ATOM 13763 N N . TYR A 1 39 ? 33.839 -22.441 -17.118 1.00 0.00 53 TYR A N 10
ATOM 13764 C CA . TYR A 1 39 ? 35.100 -21.699 -17.184 1.00 0.00 53 TYR A CA 10
ATOM 13765 C C . TYR A 1 39 ? 35.619 -21.725 -18.633 1.00 0.00 53 TYR A C 10
ATOM 13766 O O . TYR A 1 39 ? 36.389 -22.625 -18.981 1.00 0.00 53 TYR A O 10
ATOM 13784 N N . PRO A 1 40 ? 35.186 -20.785 -19.501 1.00 0.00 54 PRO A N 10
ATOM 13785 C CA . PRO A 1 40 ? 35.671 -20.698 -20.878 1.00 0.00 54 PRO A CA 10
ATOM 13786 C C . PRO A 1 40 ? 37.131 -20.234 -20.923 1.00 0.00 54 PRO A C 10
ATOM 13787 O O . PRO A 1 40 ? 37.685 -19.849 -19.900 1.00 0.00 54 PRO A O 10
ATOM 13798 N N . GLU A 1 41 ? 37.746 -20.232 -22.110 1.00 0.00 55 GLU A N 10
ATOM 13799 C CA . GLU A 1 41 ? 39.108 -19.738 -22.360 1.00 0.00 55 GLU A CA 10
ATOM 13800 C C . GLU A 1 41 ? 39.222 -19.069 -23.736 1.00 0.00 55 GLU A C 10
ATOM 13801 O O . GLU A 1 41 ? 38.288 -19.109 -24.541 1.00 0.00 55 GLU A O 10
ATOM 13813 N N . GLU A 1 42 ? 40.383 -18.471 -24.012 1.00 0.00 56 GLU A N 10
ATOM 13814 C CA . GLU A 1 42 ? 40.697 -17.822 -25.283 1.00 0.00 56 GLU A CA 10
ATOM 13815 C C . GLU A 1 42 ? 41.836 -18.552 -25.994 1.00 0.00 56 GLU A C 10
ATOM 13816 O O . GLU A 1 42 ? 42.977 -18.520 -25.545 1.00 0.00 56 GLU A O 10
ATOM 13828 N N . ASP A 1 43 ? 41.523 -19.269 -27.080 1.00 0.00 57 ASP A N 10
ATOM 13829 C CA . ASP A 1 43 ? 42.492 -20.046 -27.861 1.00 0.00 57 ASP A CA 10
ATOM 13830 C C . ASP A 1 43 ? 43.287 -21.077 -27.022 1.00 0.00 57 ASP A C 10
ATOM 13831 O O . ASP A 1 43 ? 44.407 -21.438 -27.375 1.00 0.00 57 ASP A O 10
ATOM 13840 N N . GLY A 1 44 ? 42.733 -21.528 -25.885 1.00 0.00 58 GLY A N 10
ATOM 13841 C CA . GLY A 1 44 ? 43.434 -22.417 -24.950 1.00 0.00 58 GLY A CA 10
ATOM 13842 C C . GLY A 1 44 ? 44.316 -21.663 -23.939 1.00 0.00 58 GLY A C 10
ATOM 13843 O O . GLY A 1 44 ? 45.128 -22.301 -23.268 1.00 0.00 58 GLY A O 10
ATOM 13847 N N . LYS A 1 45 ? 44.193 -20.327 -23.842 1.00 0.00 59 LYS A N 10
ATOM 13848 C CA . LYS A 1 45 ? 44.964 -19.437 -22.974 1.00 0.00 59 LYS A CA 10
ATOM 13849 C C . LYS A 1 45 ? 44.065 -18.800 -21.916 1.00 0.00 59 LYS A C 10
ATOM 13850 O O . LYS A 1 45 ? 42.844 -18.917 -21.951 1.00 0.00 59 LYS A O 10
ATOM 13869 N N . THR A 1 46 ? 44.699 -18.117 -20.969 1.00 0.00 60 THR A N 10
ATOM 13870 C CA . THR A 1 46 ? 44.100 -17.467 -19.802 1.00 0.00 60 THR A CA 10
ATOM 13871 C C . THR A 1 46 ? 42.819 -16.664 -20.164 1.00 0.00 60 THR A C 10
ATOM 13872 O O . THR A 1 46 ? 42.862 -15.670 -20.896 1.00 0.00 60 THR A O 10
ATOM 13883 N N . LYS A 1 47 ? 41.687 -17.089 -19.602 1.00 0.00 61 LYS A N 10
ATOM 13884 C CA . LYS A 1 47 ? 40.381 -16.443 -19.680 1.00 0.00 61 LYS A CA 10
ATOM 13885 C C . LYS A 1 47 ? 40.337 -15.104 -18.936 1.00 0.00 61 LYS A C 10
ATOM 13886 O O . LYS A 1 47 ? 41.302 -14.712 -18.284 1.00 0.00 61 LYS A O 10
ATOM 13905 N N . GLY A 1 48 ? 39.170 -14.467 -19.022 1.00 0.00 62 GLY A N 10
ATOM 13906 C CA . GLY A 1 48 ? 38.812 -13.239 -18.319 1.00 0.00 62 GLY A CA 10
ATOM 13907 C C . GLY A 1 48 ? 37.371 -13.188 -17.773 1.00 0.00 62 GLY A C 10
ATOM 13908 O O . GLY A 1 48 ? 37.031 -12.194 -17.133 1.00 0.00 62 GLY A O 10
ATOM 13912 N N . TYR A 1 49 ? 36.533 -14.214 -17.990 1.00 0.00 63 TYR A N 10
ATOM 13913 C CA . TYR A 1 49 ? 35.109 -14.265 -17.653 1.00 0.00 63 TYR A CA 10
ATOM 13914 C C . TYR A 1 49 ? 34.721 -15.721 -17.312 1.00 0.00 63 TYR A C 10
ATOM 13915 O O . TYR A 1 49 ? 35.342 -16.662 -17.816 1.00 0.00 63 TYR A O 10
ATOM 13933 N N . ILE A 1 50 ? 33.704 -15.902 -16.458 1.00 0.00 64 ILE A N 10
ATOM 13934 C CA . ILE A 1 50 ? 33.111 -17.196 -16.092 1.00 0.00 64 ILE A CA 10
ATOM 13935 C C . ILE A 1 50 ? 31.577 -17.117 -16.097 1.00 0.00 64 ILE A C 10
ATOM 13936 O O . ILE A 1 50 ? 31.006 -16.022 -16.045 1.00 0.00 64 ILE A O 10
ATOM 13952 N N . PHE A 1 51 ? 30.905 -18.271 -16.096 1.00 0.00 65 PHE A N 10
ATOM 13953 C CA . PHE A 1 51 ? 29.451 -18.373 -16.139 1.00 0.00 65 PHE A CA 10
ATOM 13954 C C . PHE A 1 51 ? 28.976 -19.406 -15.114 1.00 0.00 65 PHE A C 10
ATOM 13955 O O . PHE A 1 51 ? 29.441 -20.551 -15.121 1.00 0.00 65 PHE A O 10
ATOM 13972 N N . LEU A 1 52 ? 28.066 -18.994 -14.224 1.00 0.00 66 LEU A N 10
ATOM 13973 C CA . LEU A 1 52 ? 27.494 -19.816 -13.159 1.00 0.00 66 LEU A CA 10
ATOM 13974 C C . LEU A 1 52 ? 25.962 -19.722 -13.173 1.00 0.00 66 LEU A C 10
ATOM 13975 O O . LEU A 1 52 ? 25.407 -18.632 -13.324 1.00 0.00 66 LEU A O 10
ATOM 13991 N N . GLU A 1 53 ? 25.271 -20.844 -12.948 1.00 0.00 67 GLU A N 10
ATOM 13992 C CA . GLU A 1 53 ? 23.801 -20.898 -12.944 1.00 0.00 67 GLU A CA 10
ATOM 13993 C C . GLU A 1 53 ? 23.291 -21.570 -11.668 1.00 0.00 67 GLU A C 10
ATOM 13994 O O . GLU A 1 53 ? 23.681 -22.698 -11.337 1.00 0.00 67 GLU A O 10
ATOM 14006 N N . TYR A 1 54 ? 22.422 -20.865 -10.943 1.00 0.00 68 TYR A N 10
ATOM 14007 C CA . TYR A 1 54 ? 21.816 -21.369 -9.717 1.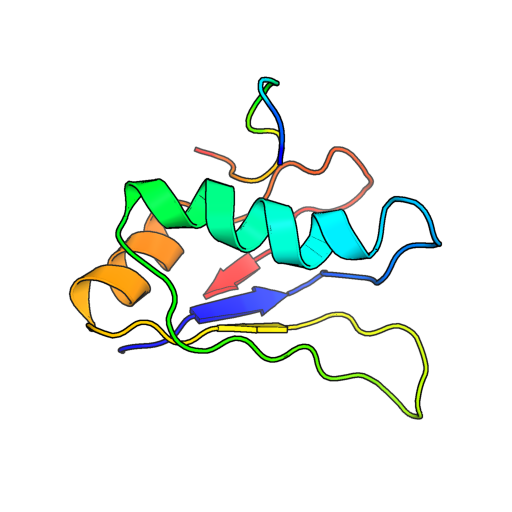00 0.00 68 TYR A CA 10
ATOM 14008 C C . TYR A 1 54 ? 20.530 -22.148 -10.005 1.00 0.00 68 TYR A C 10
ATOM 14009 O O . TYR A 1 54 ? 20.022 -22.179 -11.125 1.00 0.00 68 TYR A O 10
ATOM 14027 N N . ALA A 1 55 ? 19.977 -22.754 -8.952 1.00 0.00 69 ALA A N 10
ATOM 14028 C CA . ALA A 1 55 ? 18.719 -23.484 -9.010 1.00 0.00 69 ALA A CA 10
ATOM 14029 C C . ALA A 1 55 ? 17.483 -22.571 -8.856 1.00 0.00 69 ALA A C 10
ATOM 14030 O O . ALA A 1 55 ? 16.366 -23.085 -8.873 1.00 0.00 69 ALA A O 10
ATOM 14037 N N . SER A 1 56 ? 17.642 -21.247 -8.672 1.00 0.00 70 SER A N 10
ATOM 14038 C CA . SER A 1 56 ? 16.529 -20.305 -8.523 1.00 0.00 70 SER A CA 10
ATOM 14039 C C . SER A 1 56 ? 16.924 -18.853 -8.857 1.00 0.00 70 SER A C 10
ATOM 14040 O O . SER A 1 56 ? 18.115 -18.515 -8.804 1.00 0.00 70 SER A O 10
ATOM 14048 N N . PRO A 1 57 ? 15.944 -17.966 -9.134 1.00 0.00 71 PRO A N 10
ATOM 14049 C CA . PRO A 1 57 ? 16.198 -16.555 -9.391 1.00 0.00 71 PRO A CA 10
ATOM 14050 C C . PRO A 1 57 ? 16.685 -15.842 -8.133 1.00 0.00 71 PRO A C 10
ATOM 14051 O O . PRO A 1 57 ? 17.735 -15.204 -8.160 1.00 0.00 71 PRO A O 10
ATOM 14062 N N . ALA A 1 58 ? 15.972 -16.017 -7.009 1.00 0.00 72 ALA A N 10
ATOM 14063 C CA . ALA A 1 58 ? 16.308 -15.436 -5.709 1.00 0.00 72 ALA A CA 10
ATOM 14064 C C . ALA A 1 58 ? 17.761 -15.724 -5.290 1.00 0.00 72 ALA A C 10
ATOM 14065 O O . ALA A 1 58 ? 18.378 -14.892 -4.633 1.00 0.00 72 ALA A O 10
ATOM 14072 N N . HIS A 1 59 ? 18.332 -16.860 -5.715 1.00 0.00 73 HIS A N 10
ATOM 14073 C CA . HIS A 1 59 ? 19.724 -17.229 -5.453 1.00 0.00 73 HIS A CA 10
ATOM 14074 C C . HIS A 1 59 ? 20.711 -16.415 -6.311 1.00 0.00 73 HIS A C 10
ATOM 14075 O O . HIS A 1 59 ? 21.683 -15.872 -5.783 1.00 0.00 73 HIS A O 10
ATOM 14090 N N . ALA A 1 60 ? 20.443 -16.301 -7.619 1.00 0.00 74 ALA A N 10
ATOM 14091 C CA . ALA A 1 60 ? 21.234 -15.510 -8.570 1.00 0.00 74 ALA A CA 10
ATOM 14092 C C . ALA A 1 60 ? 21.185 -14.009 -8.257 1.00 0.00 74 ALA A C 10
ATOM 14093 O O . ALA A 1 60 ? 22.234 -13.381 -8.080 1.00 0.00 74 ALA A O 10
ATOM 14100 N N . VAL A 1 61 ? 19.971 -13.446 -8.158 1.00 0.00 75 VAL A N 10
ATOM 14101 C CA . VAL A 1 61 ? 19.775 -12.011 -7.912 1.00 0.00 75 VAL A CA 10
ATOM 14102 C C . VAL A 1 61 ? 20.422 -11.574 -6.593 1.00 0.00 75 VAL A C 10
ATOM 14103 O O . VAL A 1 61 ? 21.010 -10.498 -6.528 1.00 0.00 75 VAL A O 10
ATOM 14116 N N . ASP A 1 62 ? 20.385 -12.440 -5.573 1.00 0.00 76 ASP A N 10
ATOM 14117 C CA . ASP A 1 62 ? 21.080 -12.232 -4.314 1.00 0.00 76 ASP A CA 10
ATOM 14118 C C . ASP A 1 62 ? 22.599 -12.256 -4.510 1.00 0.00 76 ASP A C 10
ATOM 14119 O O . ASP A 1 62 ? 23.250 -11.276 -4.155 1.00 0.00 76 ASP A O 10
ATOM 14128 N N . ALA A 1 63 ? 23.170 -13.330 -5.069 1.00 0.00 77 ALA A N 10
ATOM 14129 C CA . ALA A 1 63 ? 24.616 -13.471 -5.259 1.00 0.00 77 ALA A CA 10
ATOM 14130 C C . ALA A 1 63 ? 25.241 -12.262 -5.981 1.00 0.00 77 ALA A C 10
ATOM 14131 O O . ALA A 1 63 ? 26.262 -11.732 -5.532 1.00 0.00 77 ALA A O 10
ATOM 14138 N N . VAL A 1 64 ? 24.594 -11.771 -7.046 1.00 0.00 78 VAL A N 10
ATOM 14139 C CA . VAL A 1 64 ? 25.024 -10.562 -7.778 1.00 0.00 78 VAL A CA 10
ATOM 14140 C C . VAL A 1 64 ? 25.067 -9.308 -6.906 1.00 0.00 78 VAL A C 10
ATOM 14141 O O . VAL A 1 64 ? 25.917 -8.451 -7.127 1.00 0.00 78 VAL A O 10
ATOM 14154 N N . LYS A 1 65 ? 24.172 -9.199 -5.922 1.00 0.00 79 LYS A N 10
ATOM 14155 C CA . LYS A 1 65 ? 24.062 -8.057 -5.004 1.00 0.00 79 LYS A CA 10
ATOM 14156 C C . LYS A 1 65 ? 24.854 -8.282 -3.706 1.00 0.00 79 LYS A C 10
ATOM 14157 O O . LYS A 1 65 ? 24.755 -7.458 -2.799 1.00 0.00 79 LYS A O 10
ATOM 14176 N N . ASN A 1 66 ? 25.636 -9.365 -3.610 1.00 0.00 80 ASN A N 10
ATOM 14177 C CA . ASN A 1 66 ? 26.445 -9.672 -2.428 1.00 0.00 80 ASN A CA 10
ATOM 14178 C C . ASN A 1 66 ? 27.929 -9.899 -2.731 1.00 0.00 80 ASN A C 10
ATOM 14179 O O . ASN A 1 66 ? 28.748 -9.673 -1.844 1.00 0.00 80 ASN A O 10
ATOM 14190 N N . ALA A 1 67 ? 28.271 -10.369 -3.937 1.00 0.00 81 ALA A N 10
ATOM 14191 C CA . ALA A 1 67 ? 29.646 -10.686 -4.322 1.00 0.00 81 ALA A CA 10
ATOM 14192 C C . ALA A 1 67 ? 30.162 -9.765 -5.439 1.00 0.00 81 ALA A C 10
ATOM 14193 O O . ALA A 1 67 ? 31.065 -10.150 -6.187 1.00 0.00 81 ALA A O 10
ATOM 14200 N N . ASP A 1 68 ? 29.561 -8.579 -5.572 1.00 0.00 82 ASP A N 10
ATOM 14201 C CA . ASP A 1 68 ? 29.783 -7.500 -6.539 1.00 0.00 82 ASP A CA 10
ATOM 14202 C C . ASP A 1 68 ? 31.204 -6.885 -6.547 1.00 0.00 82 ASP A C 10
ATOM 14203 O O . ASP A 1 68 ? 31.362 -5.666 -6.461 1.00 0.00 82 ASP A O 10
ATOM 14212 N N . GLY A 1 69 ? 32.241 -7.713 -6.716 1.00 0.00 83 GLY A N 10
ATOM 14213 C CA . GLY A 1 69 ? 33.638 -7.297 -6.864 1.00 0.00 83 GLY A CA 10
ATOM 14214 C C . GLY A 1 69 ? 34.574 -7.958 -5.846 1.00 0.00 83 GLY A C 10
ATOM 14215 O O . GLY A 1 69 ? 34.922 -7.367 -4.830 1.00 0.00 83 GLY A O 10
ATOM 14219 N N . TYR A 1 70 ? 35.018 -9.194 -6.138 1.00 0.00 84 TYR A N 10
ATOM 14220 C CA . TYR A 1 70 ? 35.863 -10.027 -5.282 1.00 0.00 84 TYR A CA 10
ATOM 14221 C C . TYR A 1 70 ? 37.209 -9.372 -4.906 1.00 0.00 84 TYR A C 10
ATOM 14222 O O . TYR A 1 70 ? 37.834 -8.655 -5.691 1.00 0.00 84 TYR A O 10
ATOM 14240 N N . LYS A 1 71 ? 37.721 -9.677 -3.710 1.00 0.00 85 LYS A N 10
ATOM 14241 C CA . LYS A 1 71 ? 38.973 -9.102 -3.181 1.00 0.00 85 LYS A CA 10
ATOM 14242 C C . LYS A 1 71 ? 40.208 -9.987 -3.412 1.00 0.00 85 LYS A C 10
ATOM 14243 O O . LYS A 1 71 ? 40.804 -10.481 -2.461 1.00 0.00 85 LYS A O 10
ATOM 14262 N N . LEU A 1 72 ? 40.682 -10.074 -4.665 1.00 0.00 86 LEU A N 10
ATOM 14263 C CA . LEU A 1 72 ? 41.910 -10.794 -5.070 1.00 0.00 86 LEU A CA 10
ATOM 14264 C C . LEU A 1 72 ? 43.227 -10.133 -4.590 1.00 0.00 86 LEU A C 10
ATOM 14265 O O . LEU A 1 72 ? 44.310 -10.568 -4.971 1.00 0.00 86 LEU A O 10
ATOM 14281 N N . ASP A 1 73 ? 43.148 -9.095 -3.749 1.00 0.00 87 ASP A N 10
ATOM 14282 C CA . ASP A 1 73 ? 44.299 -8.359 -3.206 1.00 0.00 87 ASP A CA 10
ATOM 14283 C C . ASP A 1 73 ? 45.056 -7.572 -4.301 1.00 0.00 87 ASP A C 10
ATOM 14284 O O . ASP A 1 73 ? 46.282 -7.620 -4.413 1.00 0.00 87 ASP A O 10
ATOM 14293 N N . LYS A 1 74 ? 44.303 -6.834 -5.130 1.00 0.00 88 LYS A N 10
ATOM 14294 C CA . LYS A 1 74 ? 44.803 -6.011 -6.236 1.00 0.00 88 LYS A CA 10
ATOM 14295 C C . LYS A 1 74 ? 44.022 -4.698 -6.388 1.00 0.00 88 LYS A C 10
ATOM 14296 O O . LYS A 1 74 ? 43.011 -4.465 -5.731 1.00 0.00 88 LYS A O 10
ATOM 14315 N N . GLN A 1 75 ? 44.534 -3.850 -7.284 1.00 0.00 89 GLN A N 10
ATOM 14316 C CA . GLN A 1 75 ? 43.998 -2.533 -7.650 1.00 0.00 89 GLN A CA 10
ATOM 14317 C C . GLN A 1 75 ? 42.738 -2.611 -8.536 1.00 0.00 89 GLN A C 10
ATOM 14318 O O . GLN A 1 75 ? 41.823 -1.805 -8.380 1.00 0.00 89 GLN A O 10
ATOM 14332 N N . HIS A 1 76 ? 42.684 -3.569 -9.472 1.00 0.00 90 HIS A N 10
ATOM 14333 C CA . HIS A 1 76 ? 41.533 -3.809 -10.348 1.00 0.00 90 HIS A CA 10
ATOM 14334 C C . HIS A 1 76 ? 40.601 -4.825 -9.695 1.00 0.00 90 HIS A C 10
ATOM 14335 O O . HIS A 1 76 ? 41.062 -5.864 -9.219 1.00 0.00 90 HIS A O 10
ATOM 14350 N N . THR A 1 77 ? 39.300 -4.519 -9.703 1.00 0.00 91 THR A N 10
ATOM 14351 C CA . THR A 1 77 ? 38.254 -5.331 -9.067 1.00 0.00 91 THR A CA 10
ATOM 14352 C C . THR A 1 77 ? 37.344 -5.962 -10.126 1.00 0.00 91 THR A C 10
ATOM 14353 O O . THR A 1 77 ? 37.337 -5.550 -11.288 1.00 0.00 91 THR A O 10
ATOM 14364 N N . PHE A 1 78 ? 36.589 -6.987 -9.740 1.00 0.00 92 PHE A N 10
ATOM 14365 C CA . PHE A 1 78 ? 35.687 -7.725 -10.629 1.00 0.00 92 PHE A CA 10
ATOM 14366 C C . PHE A 1 78 ? 34.320 -7.041 -10.704 1.00 0.00 92 PHE A C 10
ATOM 14367 O O . PHE A 1 78 ? 34.029 -6.128 -9.929 1.00 0.00 92 PHE A O 10
ATOM 14384 N N . ARG A 1 79 ? 33.463 -7.504 -11.623 1.00 0.00 93 ARG A N 10
ATOM 14385 C CA . ARG A 1 79 ? 32.111 -6.959 -11.827 1.00 0.00 93 ARG A CA 10
ATOM 14386 C C . ARG A 1 79 ? 31.069 -8.066 -12.003 1.00 0.00 93 ARG A C 10
ATOM 14387 O O . ARG A 1 79 ? 30.729 -8.439 -13.129 1.00 0.00 93 ARG A O 10
ATOM 14408 N N . VAL A 1 80 ? 30.555 -8.583 -10.879 1.00 0.00 94 VAL A N 10
ATOM 14409 C CA . VAL A 1 80 ? 29.513 -9.619 -10.884 1.00 0.00 94 VAL A CA 10
ATOM 14410 C C . VAL A 1 80 ? 28.173 -9.008 -11.303 1.00 0.00 94 VAL A C 10
ATOM 14411 O O . VAL A 1 80 ? 27.705 -8.072 -10.659 1.00 0.00 94 VAL A O 10
ATOM 14424 N N . ASN A 1 81 ? 27.572 -9.528 -12.377 1.00 0.00 95 ASN A N 10
ATOM 14425 C CA . ASN A 1 81 ? 26.291 -9.087 -12.943 1.00 0.00 95 ASN A CA 10
ATOM 14426 C C . ASN A 1 81 ? 25.483 -10.285 -13.490 1.00 0.00 95 ASN A C 10
ATOM 14427 O O . ASN A 1 81 ? 25.961 -11.420 -13.509 1.00 0.00 95 ASN A O 10
ATOM 14438 N N . ASP B 2 1 ? 36.871 -20.149 -0.100 1.00 0.00 45 ASP B N 10
ATOM 14439 C CA . ASP B 2 1 ? 37.785 -21.285 -0.221 1.00 0.00 45 ASP B CA 10
ATOM 14440 C C . ASP B 2 1 ? 37.647 -22.239 0.976 1.00 0.00 45 ASP B C 10
ATOM 14441 O O . ASP B 2 1 ? 37.565 -23.457 0.824 1.00 0.00 45 ASP B O 10
ATOM 14450 N N . GLU B 2 2 ? 37.647 -21.665 2.179 1.00 0.00 46 GLU B N 10
ATOM 14451 C CA . GLU B 2 2 ? 37.609 -22.301 3.490 1.00 0.00 46 GLU B CA 10
ATOM 14452 C C . GLU B 2 2 ? 37.361 -21.195 4.530 1.00 0.00 46 GLU B C 10
ATOM 14453 O O . GLU B 2 2 ? 37.381 -20.007 4.196 1.00 0.00 46 GLU B O 10
ATOM 14465 N N . ASP B 2 3 ? 37.175 -21.570 5.799 1.00 0.00 47 ASP B N 10
ATOM 14466 C CA . ASP B 2 3 ? 36.964 -20.634 6.909 1.00 0.00 47 ASP B CA 10
ATOM 14467 C C . ASP B 2 3 ? 38.185 -19.747 7.215 1.00 0.00 47 ASP B C 10
ATOM 14468 O O . ASP B 2 3 ? 38.067 -18.812 8.001 1.00 0.00 47 ASP B O 10
ATOM 14477 N N . VAL B 2 4 ? 39.339 -20.018 6.589 1.00 0.00 48 VAL B N 10
ATOM 14478 C CA . VAL B 2 4 ? 40.593 -19.264 6.727 1.00 0.00 48 VAL B CA 10
ATOM 14479 C C . VAL B 2 4 ? 40.411 -17.747 6.591 1.00 0.00 48 VAL B C 10
ATOM 14480 O O . VAL B 2 4 ? 41.004 -17.013 7.381 1.00 0.00 48 VAL B O 10
ATOM 14493 N N . LYS B 2 5 ? 39.640 -17.289 5.590 1.00 0.00 49 LYS B N 10
ATOM 14494 C CA . LYS B 2 5 ? 39.421 -15.888 5.183 1.00 0.00 49 LYS B CA 10
ATOM 14495 C C . LYS B 2 5 ? 38.686 -15.818 3.846 1.00 0.00 49 LYS B C 10
ATOM 14496 O O . LYS B 2 5 ? 38.532 -16.804 3.127 1.00 0.00 49 LYS B O 10
ATOM 14515 N N . ASP B 2 6 ? 38.287 -14.599 3.507 1.00 0.00 50 ASP B N 10
ATOM 14516 C CA . ASP B 2 6 ? 37.382 -14.248 2.412 1.00 0.00 50 ASP B CA 10
ATOM 14517 C C . ASP B 2 6 ? 38.114 -13.515 1.266 1.00 0.00 50 ASP B C 10
ATOM 14518 O O . ASP B 2 6 ? 37.600 -12.563 0.671 1.00 0.00 50 ASP B O 10
ATOM 14527 N N . ASN B 2 7 ? 39.289 -14.039 0.881 1.00 0.00 51 ASN B N 10
ATOM 14528 C CA . ASN B 2 7 ? 40.125 -13.554 -0.232 1.00 0.00 51 ASN B CA 10
ATOM 14529 C C . ASN B 2 7 ? 39.426 -13.555 -1.618 1.00 0.00 51 ASN B C 10
ATOM 14530 O O . ASN B 2 7 ? 40.025 -13.240 -2.645 1.00 0.00 51 ASN B O 10
ATOM 14541 N N . TRP B 2 8 ? 38.151 -13.932 -1.667 1.00 0.00 52 TRP B N 10
ATOM 14542 C CA . TRP B 2 8 ? 37.323 -13.927 -2.863 1.00 0.00 52 TRP B CA 10
ATOM 14543 C C . TRP B 2 8 ? 35.889 -13.432 -2.598 1.00 0.00 52 TRP B C 10
ATOM 14544 O O . TRP B 2 8 ? 35.063 -13.509 -3.494 1.00 0.00 52 TRP B O 10
ATOM 14565 N N . ASP B 2 9 ? 35.552 -12.921 -1.403 1.00 0.00 53 ASP B N 10
ATOM 14566 C CA . ASP B 2 9 ? 34.160 -12.568 -1.085 1.00 0.00 53 ASP B CA 10
ATOM 14567 C C . ASP B 2 9 ? 33.906 -11.075 -1.304 1.00 0.00 53 ASP B C 10
ATOM 14568 O O . ASP B 2 9 ? 34.345 -10.520 -2.305 1.00 0.00 53 ASP B O 10
ATOM 14577 N N . ASP B 2 10 ? 33.167 -10.432 -0.410 1.00 0.00 54 ASP B N 10
ATOM 14578 C CA . ASP B 2 10 ? 32.958 -9.002 -0.402 1.00 0.00 54 ASP B CA 10
ATOM 14579 C C . ASP B 2 10 ? 32.747 -8.497 1.020 1.00 0.00 54 ASP B C 10
ATOM 14580 O O . ASP B 2 10 ? 32.687 -9.307 1.940 1.00 0.00 54 ASP B O 10
ATOM 14589 N N . ASP B 2 11 ? 32.721 -7.181 1.221 1.00 0.00 55 ASP B N 10
ATOM 14590 C CA . ASP B 2 11 ? 32.337 -6.548 2.484 1.00 0.00 55 ASP B CA 10
ATOM 14591 C C . ASP B 2 11 ? 31.854 -5.103 2.230 1.00 0.00 55 ASP B C 10
ATOM 14592 O O . ASP B 2 11 ? 31.894 -4.630 1.095 1.00 0.00 55 ASP B O 10
#

Solvent-accessible surface area: 6274 Å² total; per-residue (Å²): 153,43,58,0,54,0,73,68,2,78,72,46,39,119,145,126,95,128,71,20,79,52,28,0,45,93,10,0,56,134,31,25,152,14,80,42,50,104,56,53,96,107,148,70,137,76,35,34,103,0,60,0,60,5,79,36,76,66,49,1,65,51,0,31,169,64,0,82,2,1,68,48,138,162,149,152,72,8,156,2,110,60,117,157,99,174,78,68,14,10,77,160

Radius of gyration: 12.63 Å; Cα contacts (8 Å, |Δi|>4): 162; chains: 2; bounding box: 33×22×35 Å

Nearest PDB structures (foldseek):
  2krb-assembly1_A  TM=1.007E+00  e=8.490E-17  Homo sapiens
  8oz0-assembly1_I  TM=8.600E-01  e=2.856E-12  Homo sapiens
  9bln-assembly1_U  TM=8.574E-01  e=3.046E-12  Homo sapiens
  5a5u-assembly1_B  TM=8.508E-01  e=2.099E-11  Oryctolagus cuniculus
  2nlw-assembly1_A  TM=7.852E-01  e=1.176E-11  Homo sapiens